Protein 2MHJ (pdb70)

Sequence (95 aa):
MAHHHHHHVDDDDKMGGPTVLVKRFQLSGNRQFDDRRLLALLHDLPGQELNLSQLHAAAARIGDFYQEKGYVLARAFLPAQEIQDGTVRIEVLEGMAHHHHHHVDDDDKMGGPTVLVKRFQLSGNRQFDDRRLLALLHDLPGQELNLSQLHAAAARIGDFYQEKGYVLARAFLPAQEIQDGTVRIEVLEGMAHHHHHHVDDDDKMGGPTVLVKRFQLSGNRQFDDRRLLALLHDLPGQELNLSQLHAAAARIGDFYQEKGYVLARAFLPAQEIQDGTVRIEVLEGMAHHHHHHVDDDDKMGGPTVLVKRFQLSGNRQFDDRRLLALLHDLPGQELNLSQLHAAAARIGDFYQEKGYVLARAFLPAQEIQDGTVRIEVLEGMAHHHHHHVDDDDKMGGPTVLVKRFQLSGNRQFDDRRLLALLHDLPGQELNLSQLHAAAARIGDFYQEKGYVLARAFLPAQEIQDGTVRIEVLEGMAHHHHHHVDDDDKMGGPTVLVKRFQLSGNRQFDDRRLLALLHDLPGQELNLSQLHAAAARIGDFYQEKGYVLARAFLPAQEIQDGTVRIEVLEGMAHHHHHHVDDDDKMGGPTVLVKRFQLSGNRQFDDRRLLALLHDLPGQELNLSQLHAAAARIGDFYQEKGYVLARAFLPAQEIQDGTVRIEVLEGMAHHHHHHVDDDDKMGGPTVLVKRFQLSGNRQFDDRRLLALLHDLPGQELNLSQLHAAAARIGDFYQEKGYVLARAFLPAQEIQDGTVRIEVLEGMAHHHHHHVDDDDKMGGPTVLVKRFQLSGNRQFDDRRLLALLHDLPGQELNLSQLHAAAARIGDFYQEKGYVLARAFLPAQEIQDGTVRIEVLEGMAHHHHHHVDDDDKMGGPTVLVKRFQLSGNRQFDDRRLLALLHDLPGQELNLSQLHAAAARIGDFYQEKGYVLARAFLPAQEIQDGTVRIEVLEG

Solvent-accessible surface area: 6025 Å² total; per-residue (Å²): 213,92,74,127,88,122,171,175,32,51,16,65,95,111,131,67,5,86,20,20,59,0,140,104,2,61,9,34,46,18,206,94,33,65,38,161,116,0,56,64,37,0,144,69,16,49,47,79,2,8,4,54,64,38,0,91,57,0,2,40,84,0,0,70,30,1,62,134,108,55,71,105,157,2,115,2,94,3,57,31,143,168,32,65,128,4,39,0,92,0,58,7,100,31,109

InterPro domains:
  IPR005565 Haemolysin activator HlyB, C-terminal [PF03865] (196-503)
  IPR013686 Polypeptide-transport-associated, ShlB-type [PF08479] (61-134)
  IPR051544 Two-partner secretion system outer membrane transporter [PTHR34597] (2-545)

CATH classification: 3.10.20.310

Structure (mmCIF, N/CA/C/O backbone):
data_2MHJ
#
_entry.id   2MHJ
#
loop_
_atom_site.group_PDB
_atom_site.id
_atom_site.type_symbol
_atom_site.label_atom_id
_atom_site.label_alt_id
_atom_site.label_comp_id
_atom_site.label_asym_id
_atom_site.label_entity_id
_atom_site.label_seq_id
_atom_site.pdbx_PDB_ins_code
_atom_site.Cartn_x
_atom_site.Cartn_y
_atom_site.Cartn_z
_atom_site.occupancy
_atom_site.B_iso_or_equiv
_atom_site.auth_seq_id
_atom_site.auth_comp_id
_atom_site.auth_asym_id
_atom_site.auth_atom_id
_atom_site.pdbx_PDB_model_num
ATOM 1 N N . MET A 1 1 ? -22.795 -10.690 -0.874 1.00 14.16 1 MET A N 1
ATOM 2 C CA . MET A 1 1 ? -21.399 -10.636 -0.392 1.00 13.69 1 MET A CA 1
ATOM 3 C C . MET A 1 1 ? -20.911 -9.193 -0.395 1.00 12.86 1 MET A C 1
ATOM 4 O O . MET A 1 1 ? -21.094 -8.472 -1.377 1.00 12.47 1 MET A O 1
ATOM 20 N N . ALA A 1 2 ? -20.297 -8.782 0.708 1.00 12.76 2 ALA A N 1
ATOM 21 C CA . ALA A 1 2 ? -19.840 -7.409 0.873 1.00 12.15 2 ALA A CA 1
ATOM 22 C C . ALA A 1 2 ? -18.818 -7.026 -0.191 1.00 11.61 2 ALA A C 1
ATOM 23 O O . ALA A 1 2 ? -17.712 -7.569 -0.234 1.00 11.57 2 ALA A O 1
ATOM 30 N N . HIS A 1 3 ? -19.209 -6.108 -1.060 1.00 11.38 3 HIS A N 1
ATOM 31 C CA . HIS A 1 3 ? -18.311 -5.569 -2.066 1.00 11.04 3 HIS A CA 1
ATOM 32 C C . HIS A 1 3 ? -18.177 -4.064 -1.883 1.00 10.11 3 HIS A C 1
ATOM 33 O O . HIS A 1 3 ? -17.236 -3.588 -1.248 1.00 9.90 3 HIS A O 1
ATOM 48 N N . HIS A 1 4 ? -19.143 -3.322 -2.406 1.00 9.78 4 HIS A N 1
ATOM 49 C CA . HIS A 1 4 ? -19.129 -1.872 -2.293 1.00 9.07 4 HIS A CA 1
ATOM 50 C C . HIS A 1 4 ? -19.723 -1.453 -0.959 1.00 8.28 4 HIS A C 1
ATOM 51 O O . HIS A 1 4 ? -20.814 -1.886 -0.586 1.00 8.33 4 HIS A O 1
ATOM 66 N N . HIS A 1 5 ? -18.992 -0.634 -0.227 1.00 7.83 5 HIS A N 1
ATOM 67 C CA . HIS A 1 5 ? -19.468 -0.147 1.057 1.00 7.30 5 HIS A CA 1
ATOM 68 C C . HIS A 1 5 ? -20.237 1.150 0.859 1.00 6.63 5 HIS A C 1
ATOM 69 O O . HIS A 1 5 ? -21.308 1.333 1.434 1.00 6.57 5 HIS A O 1
ATOM 84 N N . HIS A 1 6 ? -19.676 2.037 0.036 1.00 6.49 6 HIS A N 1
ATOM 85 C CA . HIS A 1 6 ? -20.374 3.233 -0.450 1.00 6.20 6 HIS A CA 1
ATOM 86 C C . HIS A 1 6 ? -21.056 4.008 0.685 1.00 5.27 6 HIS A C 1
ATOM 87 O O . HIS A 1 6 ? -22.280 4.143 0.718 1.00 5.29 6 HIS A O 1
ATOM 102 N N . HIS A 1 7 ? -20.258 4.487 1.624 1.00 4.82 7 HIS A N 1
ATOM 103 C CA . HIS A 1 7 ? -20.756 5.345 2.693 1.00 4.30 7 HIS A CA 1
ATOM 104 C C . HIS A 1 7 ? -20.006 6.670 2.683 1.00 3.49 7 HIS A C 1
ATOM 105 O O . HIS A 1 7 ? -20.302 7.579 3.462 1.00 3.52 7 HIS A O 1
ATOM 120 N N . HIS A 1 8 ? -19.038 6.753 1.780 1.00 3.34 8 HIS A N 1
ATOM 121 C CA . HIS A 1 8 ? -18.231 7.950 1.565 1.00 3.14 8 HIS A CA 1
ATOM 122 C C . HIS A 1 8 ? -17.257 7.668 0.435 1.00 2.24 8 HIS A C 1
ATOM 123 O O . HIS A 1 8 ? -16.981 8.518 -0.408 1.00 2.40 8 HIS A O 1
ATOM 138 N N . VAL A 1 9 ? -16.735 6.451 0.450 1.00 1.79 9 VAL A N 1
ATOM 139 C CA . VAL A 1 9 ? -15.869 5.955 -0.603 1.00 1.12 9 VAL A CA 1
ATOM 140 C C . VAL A 1 9 ? -16.379 4.604 -1.077 1.00 1.30 9 VAL A C 1
ATOM 141 O O . VAL A 1 9 ? -17.255 4.018 -0.442 1.00 1.97 9 VAL A O 1
ATOM 154 N N . ASP A 1 10 ? -15.858 4.120 -2.189 1.00 1.59 10 ASP A N 1
ATOM 155 C CA . ASP A 1 10 ? -16.252 2.815 -2.704 1.00 1.95 10 ASP A CA 1
ATOM 156 C C . ASP A 1 10 ? -15.247 2.324 -3.731 1.00 1.67 10 ASP A C 1
ATOM 157 O O . ASP A 1 10 ? -14.177 2.915 -3.881 1.00 2.11 10 ASP A O 1
ATOM 166 N N . ASP A 1 11 ? -15.590 1.253 -4.431 1.00 1.77 11 ASP A N 1
ATOM 167 C CA . ASP A 1 11 ? -14.668 0.607 -5.359 1.00 2.16 11 ASP A CA 1
ATOM 168 C C . ASP A 1 11 ? -14.210 1.547 -6.469 1.00 2.17 11 ASP A C 1
ATOM 169 O O . ASP A 1 11 ? -15.010 2.257 -7.081 1.00 2.77 11 ASP A O 1
ATOM 178 N N . ASP A 1 12 ? -12.905 1.549 -6.708 1.00 2.18 12 ASP A N 1
ATOM 179 C CA . ASP A 1 12 ? -12.300 2.409 -7.716 1.00 2.70 12 ASP A CA 1
ATOM 180 C C . ASP A 1 12 ? -11.317 1.597 -8.557 1.00 2.76 12 ASP A C 1
ATOM 181 O O . ASP A 1 12 ? -10.951 0.486 -8.171 1.00 3.06 12 ASP A O 1
ATOM 190 N N . ASP A 1 13 ? -10.911 2.154 -9.702 1.00 3.06 13 ASP A N 1
ATOM 191 C CA . ASP A 1 13 ? -10.049 1.466 -10.674 1.00 3.48 13 ASP A CA 1
ATOM 192 C C . ASP A 1 13 ? -10.804 0.318 -11.332 1.00 2.94 13 ASP A C 1
ATOM 193 O O . ASP A 1 13 ? -11.246 0.431 -12.475 1.00 3.31 13 ASP A O 1
ATOM 202 N N . LYS A 1 14 ? -10.967 -0.775 -10.606 1.00 2.50 14 LYS A N 1
ATOM 203 C CA . LYS A 1 14 ? -11.774 -1.884 -11.076 1.00 2.02 14 LYS A CA 1
ATOM 204 C C . LYS A 1 14 ? -13.064 -1.915 -10.278 1.00 1.81 14 LYS A C 1
ATOM 205 O O . LYS A 1 14 ? -13.126 -2.484 -9.186 1.00 2.32 14 LYS A O 1
ATOM 224 N N . MET A 1 15 ? -14.086 -1.280 -10.818 1.00 1.76 15 MET A N 1
ATOM 225 C CA . MET A 1 15 ? -15.360 -1.184 -10.135 1.00 2.24 15 MET A CA 1
ATOM 226 C C . MET A 1 15 ? -16.137 -2.483 -10.268 1.00 2.58 15 MET A C 1
ATOM 227 O O . MET A 1 15 ? -16.078 -3.149 -11.302 1.00 3.21 15 MET A O 1
ATOM 241 N N . GLY A 1 16 ? -16.844 -2.850 -9.210 1.00 2.70 16 GLY A N 1
ATOM 242 C CA . GLY A 1 16 ? -17.588 -4.094 -9.205 1.00 3.22 16 GLY A CA 1
ATOM 243 C C . GLY A 1 16 ? -16.713 -5.286 -8.867 1.00 2.83 16 GLY A C 1
ATOM 244 O O . GLY A 1 16 ? -17.113 -6.436 -9.054 1.00 3.41 16 GLY A O 1
ATOM 248 N N . GLY A 1 17 ? -15.512 -5.012 -8.379 1.00 2.09 17 GLY A N 1
ATOM 249 C CA . GLY A 1 17 ? -14.607 -6.074 -7.998 1.00 1.71 17 GLY A CA 1
ATOM 250 C C . GLY A 1 17 ? -14.270 -6.024 -6.527 1.00 1.27 17 GLY A C 1
ATOM 251 O O . GLY A 1 17 ? -14.849 -5.234 -5.789 1.00 1.42 17 GLY A O 1
ATOM 255 N N . PRO A 1 18 ? -13.335 -6.860 -6.071 1.00 0.94 18 PRO A N 1
ATOM 256 C CA . PRO A 1 18 ? -12.921 -6.886 -4.672 1.00 0.76 18 PRO A CA 1
ATOM 257 C C . PRO A 1 18 ? -12.100 -5.654 -4.313 1.00 0.63 18 PRO A C 1
ATOM 258 O O . PRO A 1 18 ? -11.165 -5.289 -5.033 1.00 0.79 18 PRO A O 1
ATOM 269 N N . THR A 1 19 ? -12.452 -5.019 -3.208 1.00 0.67 19 THR A N 1
ATOM 270 C CA . THR A 1 19 ? -11.760 -3.825 -2.759 1.00 0.57 19 THR A CA 1
ATOM 271 C C . THR A 1 19 ? -11.489 -3.885 -1.266 1.00 0.54 19 THR A C 1
ATOM 272 O O . THR A 1 19 ? -12.188 -4.578 -0.524 1.00 0.62 19 THR A O 1
ATOM 283 N N . VAL A 1 20 ? -10.459 -3.180 -0.835 1.00 0.45 20 VAL A N 1
ATOM 284 C CA . VAL A 1 20 ? -10.112 -3.120 0.570 1.00 0.43 20 VAL A CA 1
ATOM 285 C C . VAL A 1 20 ? -10.087 -1.676 1.038 1.00 0.36 20 VAL A C 1
ATOM 286 O O . VAL A 1 20 ? -9.390 -0.842 0.458 1.00 0.32 20 VAL A O 1
ATOM 299 N N . LEU A 1 21 ? -10.867 -1.369 2.063 1.00 0.37 21 LEU A N 1
ATOM 300 C CA . LEU A 1 21 ? -10.818 -0.050 2.662 1.00 0.33 21 LEU A CA 1
ATOM 301 C C . LEU A 1 21 ? -9.518 0.101 3.425 1.00 0.32 21 LEU A C 1
ATOM 302 O O . LEU A 1 21 ? -9.362 -0.423 4.528 1.00 0.52 21 LEU A O 1
ATOM 318 N N . VAL A 1 22 ? -8.586 0.805 2.824 1.00 0.23 22 VAL A N 1
ATOM 319 C CA . VAL A 1 22 ? -7.275 0.970 3.405 1.00 0.21 22 VAL A CA 1
ATOM 320 C C . VAL A 1 22 ? -7.314 1.975 4.543 1.00 0.24 22 VAL A C 1
ATOM 321 O O . VAL A 1 22 ? -7.607 3.151 4.338 1.00 0.31 22 VAL A O 1
ATOM 334 N N . LYS A 1 23 ? -7.034 1.500 5.741 1.00 0.27 23 LYS A N 1
ATOM 335 C CA . LYS A 1 23 ? -6.963 2.359 6.905 1.00 0.34 23 LYS A CA 1
ATOM 336 C C . LYS A 1 23 ? -5.513 2.700 7.207 1.00 0.26 23 LYS A C 1
ATOM 337 O O . LYS A 1 23 ? -5.207 3.796 7.679 1.00 0.29 23 LYS A O 1
ATOM 356 N N . ARG A 1 24 ? -4.618 1.760 6.915 1.00 0.22 24 ARG A N 1
ATOM 357 C CA . ARG A 1 24 ? -3.192 1.973 7.124 1.00 0.24 24 ARG A CA 1
ATOM 358 C C . ARG A 1 24 ? -2.367 1.023 6.264 1.00 0.20 24 ARG A C 1
ATOM 359 O O . ARG A 1 24 ? -2.873 0.014 5.766 1.00 0.20 24 ARG A O 1
ATOM 380 N N . PHE A 1 25 ? -1.093 1.354 6.108 1.00 0.21 25 PHE A N 1
ATOM 381 C CA . PHE A 1 25 ? -0.153 0.509 5.387 1.00 0.20 25 PHE A CA 1
ATOM 382 C C . PHE A 1 25 ? 0.861 -0.080 6.359 1.00 0.21 25 PHE A C 1
ATOM 383 O O . PHE A 1 25 ? 1.310 0.597 7.286 1.00 0.35 25 PHE A O 1
ATOM 400 N N . GLN A 1 26 ? 1.186 -1.343 6.167 1.00 0.13 26 GLN A N 1
ATOM 401 C CA . GLN A 1 26 ? 2.200 -2.007 6.968 1.00 0.14 26 GLN A CA 1
ATOM 402 C C . GLN A 1 26 ? 3.313 -2.509 6.065 1.00 0.11 26 GLN A C 1
ATOM 403 O O . GLN A 1 26 ? 3.060 -3.174 5.060 1.00 0.15 26 GLN A O 1
ATOM 417 N N . LEU A 1 27 ? 4.539 -2.174 6.416 1.00 0.10 27 LEU A N 1
ATOM 418 C CA . LEU A 1 27 ? 5.684 -2.573 5.626 1.00 0.11 27 LEU A CA 1
ATOM 419 C C . LEU A 1 27 ? 6.392 -3.743 6.290 1.00 0.14 27 LEU A C 1
ATOM 420 O O . LEU A 1 27 ? 6.687 -3.717 7.487 1.00 0.25 27 LEU A O 1
ATOM 436 N N . SER A 1 28 ? 6.638 -4.777 5.508 1.00 0.14 28 SER A N 1
ATOM 437 C CA . SER A 1 28 ? 7.253 -5.988 6.007 1.00 0.16 28 SER A CA 1
ATOM 438 C C . SER A 1 28 ? 8.554 -6.268 5.256 1.00 0.16 28 SER A C 1
ATOM 439 O O . SER A 1 28 ? 8.567 -6.384 4.029 1.00 0.27 28 SER A O 1
ATOM 447 N N . GLY A 1 29 ? 9.651 -6.348 5.995 1.00 0.14 29 GLY A N 1
ATOM 448 C CA . GLY A 1 29 ? 10.942 -6.594 5.384 1.00 0.20 29 GLY A CA 1
ATOM 449 C C . GLY A 1 29 ? 11.767 -5.330 5.255 1.00 0.18 29 GLY A C 1
ATOM 450 O O . GLY A 1 29 ? 12.940 -5.380 4.887 1.00 0.21 29 GLY A O 1
ATOM 454 N N . ASN A 1 30 ? 11.149 -4.197 5.563 1.00 0.16 30 ASN A N 1
ATOM 455 C CA . ASN A 1 30 ? 11.819 -2.906 5.493 1.00 0.16 30 ASN A CA 1
ATOM 456 C C . ASN A 1 30 ? 12.733 -2.701 6.695 1.00 0.17 30 ASN A C 1
ATOM 457 O O . ASN A 1 30 ? 12.299 -2.779 7.847 1.00 0.27 30 ASN A O 1
ATOM 468 N N . ARG A 1 31 ? 14.003 -2.453 6.423 1.00 0.15 31 ARG A N 1
ATOM 469 C CA . ARG A 1 31 ? 14.989 -2.230 7.470 1.00 0.19 31 ARG A CA 1
ATOM 470 C C . ARG A 1 31 ? 15.686 -0.890 7.261 1.00 0.20 31 ARG A C 1
ATOM 471 O O . ARG A 1 31 ? 16.168 -0.271 8.211 1.00 0.29 31 ARG A O 1
ATOM 492 N N . GLN A 1 32 ? 15.734 -0.451 6.010 1.00 0.18 32 GLN A N 1
ATOM 493 C CA . GLN A 1 32 ? 16.377 0.806 5.656 1.00 0.24 32 GLN A CA 1
ATOM 494 C C . GLN A 1 32 ? 15.448 1.983 5.921 1.00 0.23 32 GLN A C 1
ATOM 495 O O . GLN A 1 32 ? 15.889 3.057 6.331 1.00 0.31 32 GLN A O 1
ATOM 509 N N . PHE A 1 33 ? 14.162 1.775 5.687 1.00 0.17 33 PHE A N 1
ATOM 510 C CA . PHE A 1 33 ? 13.169 2.815 5.905 1.00 0.15 33 PHE A CA 1
ATOM 511 C C . PHE A 1 33 ? 12.005 2.272 6.719 1.00 0.15 33 PHE A C 1
ATOM 512 O O . PHE A 1 33 ? 11.521 1.172 6.467 1.00 0.20 33 PHE A O 1
ATOM 529 N N . ASP A 1 34 ? 11.574 3.049 7.703 1.00 0.22 34 ASP A N 1
ATOM 530 C CA . ASP A 1 34 ? 10.468 2.660 8.574 1.00 0.27 34 ASP A CA 1
ATOM 531 C C . ASP A 1 34 ? 9.126 2.842 7.874 1.00 0.22 34 ASP A C 1
ATOM 532 O O . ASP A 1 34 ? 9.064 3.437 6.796 1.00 0.19 34 ASP A O 1
ATOM 541 N N . ASP A 1 35 ? 8.059 2.318 8.485 1.00 0.24 35 ASP A N 1
ATOM 542 C CA . ASP A 1 35 ? 6.714 2.412 7.909 1.00 0.22 35 ASP A CA 1
ATOM 543 C C . ASP A 1 35 ? 6.381 3.854 7.577 1.00 0.20 35 ASP A C 1
ATOM 544 O O . ASP A 1 35 ? 6.017 4.166 6.452 1.00 0.22 35 ASP A O 1
ATOM 553 N N . ARG A 1 36 ? 6.544 4.721 8.570 1.00 0.22 36 ARG A N 1
ATOM 554 C CA . ARG A 1 36 ? 6.284 6.151 8.431 1.00 0.28 36 ARG A CA 1
ATOM 555 C C . ARG A 1 36 ? 6.877 6.718 7.139 1.00 0.25 36 ARG A C 1
ATOM 556 O O . ARG A 1 36 ? 6.190 7.407 6.381 1.00 0.34 36 ARG A O 1
ATOM 577 N N . ARG A 1 37 ? 8.149 6.417 6.896 1.00 0.21 37 ARG A N 1
ATOM 578 C CA . ARG A 1 37 ? 8.847 6.905 5.709 1.00 0.22 37 ARG A CA 1
ATOM 579 C C . ARG A 1 37 ? 8.163 6.431 4.426 1.00 0.21 37 ARG A C 1
ATOM 580 O O . ARG A 1 37 ? 8.006 7.196 3.476 1.00 0.30 37 ARG A O 1
ATOM 601 N N . LEU A 1 38 ? 7.746 5.172 4.413 1.00 0.15 38 LEU A N 1
ATOM 602 C CA . LEU A 1 38 ? 7.160 4.573 3.217 1.00 0.15 38 LEU A CA 1
ATOM 603 C C . LEU A 1 38 ? 5.676 4.924 3.085 1.00 0.17 38 LEU A C 1
ATOM 604 O O . LEU A 1 38 ? 5.132 4.944 1.985 1.00 0.19 38 LEU A O 1
ATOM 620 N N . LEU A 1 39 ? 5.038 5.218 4.210 1.00 0.21 39 LEU A N 1
ATOM 621 C CA . LEU A 1 39 ? 3.615 5.569 4.241 1.00 0.26 39 LEU A CA 1
ATOM 622 C C . LEU A 1 39 ? 3.332 6.848 3.470 1.00 0.24 39 LEU A C 1
ATOM 623 O O . LEU A 1 39 ? 2.281 6.983 2.848 1.00 0.24 39 LEU A O 1
ATOM 639 N N . ALA A 1 40 ? 4.270 7.781 3.510 1.00 0.25 40 ALA A N 1
ATOM 640 C CA . ALA A 1 40 ? 4.129 9.039 2.781 1.00 0.26 40 ALA A CA 1
ATOM 641 C C . ALA A 1 40 ? 4.060 8.800 1.276 1.00 0.22 40 ALA A C 1
ATOM 642 O O . ALA A 1 40 ? 3.539 9.627 0.533 1.00 0.25 40 ALA A O 1
ATOM 649 N N . LEU A 1 41 ? 4.569 7.660 0.831 1.00 0.19 41 LEU A N 1
ATOM 650 C CA . LEU A 1 41 ? 4.466 7.273 -0.568 1.00 0.18 41 LEU A CA 1
ATOM 651 C C . LEU A 1 41 ? 3.027 6.931 -0.913 1.00 0.17 41 LEU A C 1
ATOM 652 O O . LEU A 1 41 ? 2.608 7.039 -2.062 1.00 0.18 41 LEU A O 1
ATOM 668 N N . LEU A 1 42 ? 2.271 6.529 0.099 1.00 0.15 42 LEU A N 1
ATOM 669 C CA . LEU A 1 42 ? 0.876 6.152 -0.078 1.00 0.15 42 LEU A CA 1
ATOM 670 C C . LEU A 1 42 ? -0.036 7.216 0.521 1.00 0.17 42 LEU A C 1
ATOM 671 O O . LEU A 1 42 ? -1.221 6.981 0.728 1.00 0.18 42 LEU A O 1
ATOM 687 N N . HIS A 1 43 ? 0.548 8.376 0.806 1.00 0.19 43 HIS A N 1
ATOM 688 C CA . HIS A 1 43 ? -0.139 9.482 1.490 1.00 0.25 43 HIS A CA 1
ATOM 689 C C . HIS A 1 43 ? -1.527 9.800 0.902 1.00 0.25 43 HIS A C 1
ATOM 690 O O . HIS A 1 43 ? -2.404 10.301 1.608 1.00 0.29 43 HIS A O 1
ATOM 705 N N . ASP A 1 44 ? -1.721 9.505 -0.377 1.00 0.24 44 ASP A N 1
ATOM 706 C CA . ASP A 1 44 ? -2.944 9.881 -1.087 1.00 0.28 44 ASP A CA 1
ATOM 707 C C . ASP A 1 44 ? -3.884 8.697 -1.298 1.00 0.29 44 ASP A C 1
ATOM 708 O O . ASP A 1 44 ? -4.855 8.800 -2.046 1.00 0.43 44 ASP A O 1
ATOM 717 N N . LEU A 1 45 ? -3.614 7.580 -0.643 1.00 0.21 45 LEU A N 1
ATOM 718 C CA . LEU A 1 45 ? -4.379 6.363 -0.901 1.00 0.23 45 LEU A CA 1
ATOM 719 C C . LEU A 1 45 ? -5.437 6.051 0.169 1.00 0.22 45 LEU A C 1
ATOM 720 O O . LEU A 1 45 ? -6.618 5.940 -0.163 1.00 0.29 45 LEU A O 1
ATOM 736 N N . PRO A 1 46 ? -5.065 5.917 1.462 1.00 0.19 46 PRO A N 1
ATOM 737 C CA . PRO A 1 46 ? -5.965 5.336 2.456 1.00 0.24 46 PRO A CA 1
ATOM 738 C C . PRO A 1 46 ? -7.122 6.258 2.829 1.00 0.26 46 PRO A C 1
ATOM 739 O O . PRO A 1 46 ? -7.097 7.460 2.556 1.00 0.33 46 PRO A O 1
ATOM 750 N N . GLY A 1 47 ? -8.132 5.677 3.458 1.00 0.24 47 GLY A N 1
ATOM 751 C CA . GLY A 1 47 ? -9.377 6.376 3.685 1.00 0.24 47 GLY A CA 1
ATOM 752 C C . GLY A 1 47 ? -10.343 6.111 2.551 1.00 0.24 47 GLY A C 1
ATOM 753 O O . GLY A 1 47 ? -11.471 6.598 2.543 1.00 0.31 47 GLY A O 1
ATOM 757 N N . GLN A 1 48 ? -9.880 5.321 1.591 1.00 0.27 48 GLN A N 1
ATOM 758 C CA . GLN A 1 48 ? -10.662 4.972 0.417 1.00 0.29 48 GLN A CA 1
ATOM 759 C C . GLN A 1 48 ? -10.649 3.465 0.220 1.00 0.27 48 GLN A C 1
ATOM 760 O O . GLN A 1 48 ? -9.906 2.749 0.897 1.00 0.24 48 GLN A O 1
ATOM 774 N N . GLU A 1 49 ? -11.463 2.985 -0.705 1.00 0.32 49 GLU A N 1
ATOM 775 C CA . GLU A 1 49 ? -11.509 1.566 -1.001 1.00 0.33 49 GLU A CA 1
ATOM 776 C C . GLU A 1 49 ? -10.681 1.262 -2.236 1.00 0.33 49 GLU A C 1
ATOM 777 O O . GLU A 1 49 ? -11.162 1.338 -3.368 1.00 0.45 49 GLU A O 1
ATOM 789 N N . LEU A 1 50 ? -9.428 0.933 -1.996 1.00 0.27 50 LEU A N 1
ATOM 790 C CA . LEU A 1 50 ? -8.489 0.613 -3.053 1.00 0.28 50 LEU A CA 1
ATOM 791 C C . LEU A 1 50 ? -8.658 -0.845 -3.458 1.00 0.31 50 LEU A C 1
ATOM 792 O O . LEU A 1 50 ? -8.804 -1.722 -2.603 1.00 0.36 50 LEU A O 1
ATOM 808 N N . ASN A 1 51 ? -8.667 -1.103 -4.757 1.00 0.33 51 ASN A N 1
ATOM 809 C CA . ASN A 1 51 ? -8.783 -2.471 -5.247 1.00 0.37 51 ASN A CA 1
ATOM 810 C C . ASN A 1 51 ? -7.411 -3.127 -5.257 1.00 0.36 51 ASN A C 1
ATOM 811 O O . ASN A 1 51 ? -6.403 -2.448 -5.055 1.00 0.35 51 ASN A O 1
ATOM 822 N N . LEU A 1 52 ? -7.362 -4.430 -5.495 1.00 0.42 52 LEU A N 1
ATOM 823 C CA . LEU A 1 52 ? -6.096 -5.163 -5.448 1.00 0.47 52 LEU A CA 1
ATOM 824 C C . LEU A 1 52 ? -5.065 -4.538 -6.384 1.00 0.43 52 LEU A C 1
ATOM 825 O O . LEU A 1 52 ? -3.900 -4.381 -6.019 1.00 0.38 52 LEU A O 1
ATOM 841 N N . SER A 1 53 ? -5.506 -4.158 -7.575 1.00 0.47 53 SER A N 1
ATOM 842 C CA . SER A 1 53 ? -4.622 -3.569 -8.571 1.00 0.48 53 SER A CA 1
ATOM 843 C C . SER A 1 53 ? -3.969 -2.285 -8.043 1.00 0.39 53 SER A C 1
ATOM 844 O O . SER A 1 53 ? -2.757 -2.097 -8.173 1.00 0.40 53 SER A O 1
ATOM 852 N N . GLN A 1 54 ? -4.771 -1.421 -7.425 1.00 0.36 54 GLN A N 1
ATOM 853 C CA . GLN A 1 54 ? -4.262 -0.192 -6.819 1.00 0.33 54 GLN A CA 1
ATOM 854 C C . GLN A 1 54 ? -3.366 -0.508 -5.627 1.00 0.22 54 GLN A C 1
ATOM 855 O O . GLN A 1 54 ? -2.386 0.190 -5.371 1.00 0.23 54 GLN A O 1
ATOM 869 N N . LEU A 1 55 ? -3.701 -1.575 -4.914 1.00 0.22 55 LEU A N 1
ATOM 870 C CA . LEU A 1 55 ? -2.903 -2.024 -3.780 1.00 0.21 55 LEU A CA 1
ATOM 871 C C . LEU A 1 55 ? -1.506 -2.445 -4.231 1.00 0.19 55 LEU A C 1
ATOM 872 O O . LEU A 1 55 ? -0.511 -2.108 -3.591 1.00 0.22 55 LEU A O 1
ATOM 888 N N . HIS A 1 56 ? -1.429 -3.166 -5.345 1.00 0.25 56 HIS A N 1
ATOM 889 C CA . HIS A 1 56 ? -0.138 -3.576 -5.893 1.00 0.30 56 HIS A CA 1
ATOM 890 C C . HIS A 1 56 ? 0.614 -2.367 -6.447 1.00 0.25 56 HIS A C 1
ATOM 891 O O . HIS A 1 56 ? 1.838 -2.283 -6.342 1.00 0.24 56 HIS A O 1
ATOM 906 N N . ALA A 1 57 ? -0.128 -1.428 -7.026 1.00 0.25 57 ALA A N 1
ATOM 907 C CA . ALA A 1 57 ? 0.462 -0.216 -7.589 1.00 0.25 57 ALA A CA 1
ATOM 908 C C . ALA A 1 57 ? 1.107 0.634 -6.498 1.00 0.21 57 ALA A C 1
ATOM 909 O O . ALA A 1 57 ? 2.128 1.287 -6.725 1.00 0.22 57 ALA A O 1
ATOM 916 N N . ALA A 1 58 ? 0.507 0.608 -5.314 1.00 0.18 58 ALA A N 1
ATOM 917 C CA . ALA A 1 58 ? 1.038 1.317 -4.155 1.00 0.19 58 ALA A CA 1
ATOM 918 C C . ALA A 1 58 ? 2.461 0.865 -3.842 1.00 0.16 58 ALA A C 1
ATOM 919 O O . ALA A 1 58 ? 3.325 1.674 -3.502 1.00 0.18 58 ALA A O 1
ATOM 926 N N . ALA A 1 59 ? 2.699 -0.431 -3.986 1.00 0.14 59 ALA A N 1
ATOM 927 C CA . ALA A 1 59 ? 3.997 -1.013 -3.690 1.00 0.13 59 ALA A CA 1
ATOM 928 C C . ALA A 1 59 ? 5.053 -0.555 -4.694 1.00 0.11 59 ALA A C 1
ATOM 929 O O . ALA A 1 59 ? 6.232 -0.424 -4.357 1.00 0.11 59 ALA A O 1
ATOM 936 N N . ALA A 1 60 ? 4.620 -0.294 -5.924 1.00 0.12 60 ALA A N 1
ATOM 937 C CA . ALA A 1 60 ? 5.530 0.134 -6.983 1.00 0.13 60 ALA A CA 1
ATOM 938 C C . ALA A 1 60 ? 6.136 1.494 -6.660 1.00 0.14 60 ALA A C 1
ATOM 939 O O . ALA A 1 60 ? 7.283 1.776 -7.019 1.00 0.17 60 ALA A O 1
ATOM 946 N N . ARG A 1 61 ? 5.362 2.323 -5.967 1.00 0.13 61 ARG A N 1
ATOM 947 C CA . ARG A 1 61 ? 5.833 3.630 -5.519 1.00 0.14 61 ARG A CA 1
ATOM 948 C C . ARG A 1 61 ? 7.056 3.470 -4.629 1.00 0.13 61 ARG A C 1
ATOM 949 O O . ARG A 1 61 ? 8.035 4.208 -4.750 1.00 0.15 61 ARG A O 1
ATOM 970 N N . ILE A 1 62 ? 6.994 2.480 -3.753 1.00 0.13 62 ILE A N 1
ATOM 971 C CA . ILE A 1 62 ? 8.039 2.251 -2.768 1.00 0.12 62 ILE A CA 1
ATOM 972 C C . ILE A 1 62 ? 9.246 1.577 -3.408 1.00 0.12 62 ILE A C 1
ATOM 973 O O . ILE A 1 62 ? 10.393 1.857 -3.053 1.00 0.12 62 ILE A O 1
ATOM 989 N N . GLY A 1 63 ? 8.978 0.695 -4.361 1.00 0.13 63 GLY A N 1
ATOM 990 C CA . GLY A 1 63 ? 10.045 0.015 -5.065 1.00 0.14 63 GLY A CA 1
ATOM 991 C C . GLY A 1 63 ? 10.948 0.981 -5.808 1.00 0.15 63 GLY A C 1
ATOM 992 O O . GLY A 1 63 ? 12.156 0.776 -5.882 1.00 0.22 63 GLY A O 1
ATOM 996 N N . ASP A 1 64 ? 10.358 2.037 -6.351 1.00 0.14 64 ASP A N 1
ATOM 997 C CA . ASP A 1 64 ? 11.121 3.072 -7.046 1.00 0.16 64 ASP A CA 1
ATOM 998 C C . ASP A 1 64 ? 11.744 4.039 -6.044 1.00 0.12 64 ASP A C 1
ATOM 999 O O . ASP A 1 64 ? 12.827 4.576 -6.274 1.00 0.13 64 ASP A O 1
ATOM 1008 N N . PHE A 1 65 ? 11.052 4.240 -4.925 1.00 0.13 65 PHE A N 1
ATOM 1009 C CA . PHE A 1 65 ? 11.540 5.096 -3.846 1.00 0.12 65 PHE A CA 1
ATOM 1010 C C . PHE A 1 65 ? 12.929 4.657 -3.399 1.00 0.10 65 PHE A C 1
ATOM 1011 O O . PHE A 1 65 ? 13.856 5.465 -3.319 1.00 0.11 65 PHE A O 1
ATOM 1028 N N . TYR A 1 66 ? 13.060 3.368 -3.121 1.00 0.10 66 TYR A N 1
ATOM 1029 C CA . TYR A 1 66 ? 14.330 2.789 -2.708 1.00 0.10 66 TYR A CA 1
ATOM 1030 C C . TYR A 1 66 ? 15.404 2.992 -3.772 1.00 0.12 66 TYR A C 1
ATOM 1031 O O . TYR A 1 66 ? 16.554 3.294 -3.451 1.00 0.14 66 TYR A O 1
ATOM 1049 N N . GLN A 1 67 ? 15.015 2.850 -5.034 1.00 0.14 67 GLN A N 1
ATOM 1050 C CA . GLN A 1 67 ? 15.949 2.968 -6.148 1.00 0.18 67 GLN A CA 1
ATOM 1051 C C . GLN A 1 67 ? 16.595 4.348 -6.184 1.00 0.19 67 GLN A C 1
ATOM 1052 O O . GLN A 1 67 ? 17.787 4.477 -6.469 1.00 0.24 67 GLN A O 1
ATOM 1066 N N . GLU A 1 68 ? 15.813 5.374 -5.873 1.00 0.21 68 GLU A N 1
ATOM 1067 C CA . GLU A 1 68 ? 16.308 6.746 -5.888 1.00 0.25 68 GLU A CA 1
ATOM 1068 C C . GLU A 1 68 ? 17.232 7.008 -4.705 1.00 0.24 68 GLU A C 1
ATOM 1069 O O . GLU A 1 68 ? 18.026 7.949 -4.716 1.00 0.31 68 GLU A O 1
ATOM 1081 N N . LYS A 1 69 ? 17.131 6.166 -3.688 1.00 0.20 69 LYS A N 1
ATOM 1082 C CA . LYS A 1 69 ? 17.987 6.285 -2.518 1.00 0.23 69 LYS A CA 1
ATOM 1083 C C . LYS A 1 69 ? 19.276 5.499 -2.731 1.00 0.25 69 LYS A C 1
ATOM 1084 O O . LYS A 1 69 ? 20.181 5.527 -1.897 1.00 0.31 69 LYS A O 1
ATOM 1103 N N . GLY A 1 70 ? 19.347 4.798 -3.856 1.00 0.24 70 GLY A N 1
ATOM 1104 C CA . GLY A 1 70 ? 20.531 4.032 -4.185 1.00 0.29 70 GLY A CA 1
ATOM 1105 C C . GLY A 1 70 ? 20.291 2.539 -4.112 1.00 0.27 70 GLY A C 1
ATOM 1106 O O . GLY A 1 70 ? 21.142 1.747 -4.514 1.00 0.31 70 GLY A O 1
ATOM 1110 N N . TYR A 1 71 ? 19.130 2.152 -3.608 1.00 0.22 71 TYR A N 1
ATOM 1111 C CA . TYR A 1 71 ? 18.790 0.744 -3.476 1.00 0.21 71 TYR A CA 1
ATOM 1112 C C . TYR A 1 71 ? 18.083 0.264 -4.736 1.00 0.21 71 TYR A C 1
ATOM 1113 O O . TYR A 1 71 ? 16.875 0.030 -4.740 1.00 0.19 71 TYR A O 1
ATOM 1131 N N . VAL A 1 72 ? 18.848 0.126 -5.807 1.00 0.27 72 VAL A N 1
ATOM 1132 C CA . VAL A 1 72 ? 18.303 -0.233 -7.108 1.00 0.31 72 VAL A CA 1
ATOM 1133 C C . VAL A 1 72 ? 17.877 -1.699 -7.133 1.00 0.32 72 VAL A C 1
ATOM 1134 O O . VAL A 1 72 ? 17.005 -2.098 -7.907 1.00 0.37 72 VAL A O 1
ATOM 1147 N N . LEU A 1 73 ? 18.490 -2.494 -6.266 1.00 0.31 73 LEU A N 1
ATOM 1148 C CA . LEU A 1 73 ? 18.163 -3.909 -6.156 1.00 0.34 73 LEU A CA 1
ATOM 1149 C C . LEU A 1 73 ? 16.908 -4.112 -5.315 1.00 0.33 73 LEU A C 1
ATOM 1150 O O . LEU A 1 73 ? 16.356 -5.212 -5.259 1.00 0.52 73 LEU A O 1
ATOM 1166 N N . ALA A 1 74 ? 16.458 -3.044 -4.674 1.00 0.20 74 ALA A N 1
ATOM 1167 C CA . ALA A 1 74 ? 15.321 -3.119 -3.775 1.00 0.17 74 ALA A CA 1
ATOM 1168 C C . ALA A 1 74 ? 14.006 -2.966 -4.527 1.00 0.21 74 ALA A C 1
ATOM 1169 O O . ALA A 1 74 ? 13.891 -2.158 -5.450 1.00 0.37 74 ALA A O 1
ATOM 1176 N N . ARG A 1 75 ? 13.021 -3.754 -4.129 1.00 0.15 75 ARG A N 1
ATOM 1177 C CA . ARG A 1 75 ? 11.696 -3.691 -4.722 1.00 0.20 75 ARG A CA 1
ATOM 1178 C C . ARG A 1 75 ? 10.641 -4.020 -3.677 1.00 0.19 75 ARG A C 1
ATOM 1179 O O . ARG A 1 75 ? 10.758 -5.007 -2.954 1.00 0.39 75 ARG A O 1
ATOM 1200 N N . ALA A 1 76 ? 9.618 -3.189 -3.597 1.00 0.16 76 ALA A N 1
ATOM 1201 C CA . ALA A 1 76 ? 8.505 -3.441 -2.703 1.00 0.14 76 ALA A CA 1
ATOM 1202 C C . ALA A 1 76 ? 7.326 -3.986 -3.490 1.00 0.15 76 ALA A C 1
ATOM 1203 O O . ALA A 1 76 ? 6.981 -3.453 -4.544 1.00 0.18 76 ALA A O 1
ATOM 1210 N N . PHE A 1 77 ? 6.721 -5.049 -2.992 1.00 0.15 77 PHE A N 1
ATOM 1211 C CA . PHE A 1 77 ? 5.581 -5.659 -3.657 1.00 0.18 77 PHE A CA 1
ATOM 1212 C C . PHE A 1 77 ? 4.535 -6.077 -2.635 1.00 0.16 77 PHE A C 1
ATOM 1213 O O . PHE A 1 77 ? 4.871 -6.514 -1.536 1.00 0.21 77 PHE A O 1
ATOM 1230 N N . LEU A 1 78 ? 3.271 -5.924 -2.988 1.00 0.17 78 LEU A N 1
ATOM 1231 C CA . LEU A 1 78 ? 2.185 -6.293 -2.099 1.00 0.17 78 LEU A CA 1
ATOM 1232 C C . LEU A 1 78 ? 1.755 -7.727 -2.401 1.00 0.23 78 LEU A C 1
ATOM 1233 O O . LEU A 1 78 ? 1.136 -7.997 -3.427 1.00 0.29 78 LEU A O 1
ATOM 1249 N N . PRO A 1 79 ? 2.099 -8.667 -1.507 1.00 0.26 79 PRO A N 1
ATOM 1250 C CA . PRO A 1 79 ? 1.895 -10.104 -1.737 1.00 0.38 79 PRO A CA 1
ATOM 1251 C C . PRO A 1 79 ? 0.446 -10.540 -1.539 1.00 0.43 79 PRO A C 1
ATOM 1252 O O . PRO A 1 79 ? 0.090 -11.681 -1.837 1.00 1.12 79 PRO A O 1
ATOM 1263 N N . ALA A 1 80 ? -0.367 -9.618 -1.032 1.00 0.71 80 ALA A N 1
ATOM 1264 C CA . ALA A 1 80 ? -1.773 -9.872 -0.727 1.00 0.81 80 ALA A CA 1
ATOM 1265 C C . ALA A 1 80 ? -1.905 -10.882 0.409 1.00 1.08 80 ALA A C 1
ATOM 1266 O O . ALA A 1 80 ? -1.900 -10.497 1.579 1.00 2.00 80 ALA A O 1
ATOM 1273 N N . GLN A 1 81 ? -1.995 -12.167 0.058 1.00 0.91 81 GLN A N 1
ATOM 1274 C CA . GLN A 1 81 ? -2.087 -13.245 1.041 1.00 1.14 81 GLN A CA 1
ATOM 1275 C C . GLN A 1 81 ? -3.225 -12.975 2.031 1.00 1.14 81 GLN A C 1
ATOM 1276 O O . GLN A 1 81 ? -3.023 -12.979 3.249 1.00 1.90 81 GLN A O 1
ATOM 1290 N N . GLU A 1 82 ? -4.421 -12.733 1.489 1.00 1.12 82 GLU A N 1
ATOM 1291 C CA . GLU A 1 82 ? -5.595 -12.396 2.293 1.00 1.51 82 GLU A CA 1
ATOM 1292 C C . GLU A 1 82 ? -5.345 -11.137 3.115 1.00 1.50 82 GLU A C 1
ATOM 1293 O O . GLU A 1 82 ? -5.003 -11.197 4.298 1.00 2.33 82 GLU A O 1
ATOM 1305 N N . ILE A 1 83 ? -5.522 -9.996 2.468 1.00 1.09 83 ILE A N 1
ATOM 1306 C CA . ILE A 1 83 ? -5.255 -8.704 3.081 1.00 0.97 83 ILE A CA 1
ATOM 1307 C C . ILE A 1 83 ? -6.275 -8.394 4.175 1.00 0.87 83 ILE A C 1
ATOM 1308 O O . ILE A 1 83 ? -7.444 -8.772 4.074 1.00 0.94 83 ILE A O 1
ATOM 1324 N N . GLN A 1 84 ? -5.816 -7.723 5.227 1.00 0.89 84 GLN A N 1
ATOM 1325 C CA . GLN A 1 84 ? -6.679 -7.339 6.334 1.00 0.84 84 GLN A CA 1
ATOM 1326 C C . GLN A 1 84 ? -7.691 -6.303 5.862 1.00 0.81 84 GLN A C 1
ATOM 1327 O O . GLN A 1 84 ? -7.433 -5.558 4.917 1.00 0.93 84 GLN A O 1
ATOM 1341 N N . ASP A 1 85 ? -8.832 -6.247 6.533 1.00 0.80 85 ASP A N 1
ATOM 1342 C CA . ASP A 1 85 ? -9.896 -5.313 6.173 1.00 0.85 85 ASP A CA 1
ATOM 1343 C C . ASP A 1 85 ? -9.603 -3.913 6.715 1.00 0.81 85 ASP A C 1
ATOM 1344 O O . ASP A 1 85 ? -10.434 -3.294 7.380 1.00 1.39 85 ASP A O 1
ATOM 1353 N N . GLY A 1 86 ? -8.416 -3.420 6.409 1.00 0.44 86 GLY A N 1
ATOM 1354 C CA . GLY A 1 86 ? -8.006 -2.113 6.867 1.00 0.41 86 GLY A CA 1
ATOM 1355 C C . GLY A 1 86 ? -6.508 -1.936 6.778 1.00 0.36 86 GLY A C 1
ATOM 1356 O O . GLY A 1 86 ? -6.018 -0.905 6.318 1.00 0.58 86 GLY A O 1
ATOM 1360 N N . THR A 1 87 ? -5.773 -2.942 7.219 1.00 0.29 87 THR A N 1
ATOM 1361 C CA . THR A 1 87 ? -4.329 -2.917 7.120 1.00 0.27 87 THR A CA 1
ATOM 1362 C C . THR A 1 87 ? -3.869 -3.655 5.869 1.00 0.22 87 THR A C 1
ATOM 1363 O O . THR A 1 87 ? -4.180 -4.829 5.675 1.00 0.28 87 THR A O 1
ATOM 1374 N N . VAL A 1 88 ? -3.152 -2.953 5.010 1.00 0.20 88 VAL A N 1
ATOM 1375 C CA . VAL A 1 88 ? -2.552 -3.570 3.841 1.00 0.18 88 VAL A CA 1
ATOM 1376 C C . VAL A 1 88 ? -1.058 -3.752 4.079 1.00 0.15 88 VAL A C 1
ATOM 1377 O O . VAL A 1 88 ? -0.403 -2.868 4.628 1.00 0.18 88 VAL A O 1
ATOM 1390 N N . ARG A 1 89 ? -0.520 -4.898 3.699 1.00 0.19 89 ARG A N 1
ATOM 1391 C CA . ARG A 1 89 ? 0.882 -5.177 3.963 1.00 0.20 89 ARG A CA 1
ATOM 1392 C C . ARG A 1 89 ? 1.679 -5.280 2.674 1.00 0.20 89 ARG A C 1
ATOM 1393 O O . ARG A 1 89 ? 1.250 -5.919 1.713 1.00 0.30 89 ARG A O 1
ATOM 1414 N N . ILE A 1 90 ? 2.839 -4.648 2.669 1.00 0.17 90 ILE A N 1
ATOM 1415 C CA . ILE A 1 90 ? 3.727 -4.668 1.521 1.00 0.18 90 ILE A CA 1
ATOM 1416 C C . ILE A 1 90 ? 5.074 -5.273 1.906 1.00 0.19 90 ILE A C 1
ATOM 1417 O O . ILE A 1 90 ? 5.623 -4.963 2.965 1.00 0.21 90 ILE A O 1
ATOM 1433 N N . GLU A 1 91 ? 5.599 -6.132 1.046 1.00 0.19 91 GLU A N 1
ATOM 1434 C CA . GLU A 1 91 ? 6.887 -6.769 1.274 1.00 0.21 91 GLU A CA 1
ATOM 1435 C C . GLU A 1 91 ? 7.988 -5.957 0.615 1.00 0.17 91 GLU A C 1
ATOM 1436 O O . GLU A 1 91 ? 7.971 -5.734 -0.597 1.00 0.18 91 GLU A O 1
ATOM 1448 N N . VAL A 1 92 ? 8.933 -5.502 1.416 1.00 0.16 92 VAL A N 1
ATOM 1449 C CA . VAL A 1 92 ? 10.028 -4.696 0.912 1.00 0.14 92 VAL A CA 1
ATOM 1450 C C . VAL A 1 92 ? 11.294 -5.532 0.775 1.00 0.15 92 VAL A C 1
ATOM 1451 O O . VAL A 1 92 ? 11.970 -5.828 1.763 1.00 0.27 92 VAL A O 1
ATOM 1464 N N . LEU A 1 93 ? 11.598 -5.925 -0.449 1.00 0.12 93 LEU A N 1
ATOM 1465 C CA . LEU A 1 93 ? 12.824 -6.650 -0.733 1.00 0.14 93 LEU A CA 1
ATOM 1466 C C . LEU A 1 93 ? 13.954 -5.661 -0.976 1.00 0.14 93 LEU A C 1
ATOM 1467 O O . LEU A 1 93 ? 14.189 -5.244 -2.106 1.00 0.15 93 LEU A O 1
ATOM 1483 N N . GLU A 1 94 ? 14.630 -5.274 0.093 1.00 0.16 94 GLU A N 1
ATOM 1484 C CA . GLU A 1 94 ? 15.721 -4.315 0.004 1.00 0.16 94 GLU A CA 1
ATOM 1485 C C . GLU A 1 94 ? 16.955 -4.970 -0.602 1.00 0.24 94 GLU A C 1
ATOM 1486 O O . GLU A 1 94 ? 17.718 -4.339 -1.332 1.00 0.49 94 GLU A O 1
ATOM 1498 N N . GLY A 1 95 ? 17.129 -6.244 -0.296 1.00 0.40 95 GLY A N 1
ATOM 1499 C CA . GLY A 1 95 ? 18.270 -6.985 -0.781 1.00 0.49 95 GLY A CA 1
ATOM 1500 C C . GLY A 1 95 ? 18.759 -7.970 0.254 1.00 0.73 95 GLY A C 1
ATOM 1501 O O . GLY A 1 95 ? 17.932 -8.432 1.071 1.00 1.39 95 GLY A O 1
ATOM 1506 N N . MET A 1 1 ? -30.971 -5.874 10.173 1.00 14.16 1 MET A N 2
ATOM 1507 C CA . MET A 1 1 ? -31.123 -4.674 9.323 1.00 13.69 1 MET A CA 2
ATOM 1508 C C . MET A 1 1 ? -29.776 -3.985 9.108 1.00 12.86 1 MET A C 2
ATOM 1509 O O . MET A 1 1 ? -29.317 -3.226 9.962 1.00 12.47 1 MET A O 2
ATOM 1525 N N . ALA A 1 2 ? -29.143 -4.289 7.975 1.00 12.76 2 ALA A N 2
ATOM 1526 C CA . ALA A 1 2 ? -27.926 -3.605 7.528 1.00 12.15 2 ALA A CA 2
ATOM 1527 C C . ALA A 1 2 ? -26.827 -3.573 8.593 1.00 11.61 2 ALA A C 2
ATOM 1528 O O . ALA A 1 2 ? -26.310 -2.508 8.935 1.00 11.57 2 ALA A O 2
ATOM 1535 N N . HIS A 1 3 ? -26.457 -4.735 9.110 1.00 11.38 3 HIS A N 2
ATOM 1536 C CA . HIS A 1 3 ? -25.359 -4.816 10.068 1.00 11.04 3 HIS A CA 2
ATOM 1537 C C . HIS A 1 3 ? -24.050 -5.142 9.361 1.00 10.11 3 HIS A C 2
ATOM 1538 O O . HIS A 1 3 ? -23.360 -6.102 9.710 1.00 9.90 3 HIS A O 2
ATOM 1553 N N . HIS A 1 4 ? -23.728 -4.337 8.356 1.00 9.78 4 HIS A N 2
ATOM 1554 C CA . HIS A 1 4 ? -22.477 -4.465 7.620 1.00 9.07 4 HIS A CA 2
ATOM 1555 C C . HIS A 1 4 ? -22.263 -3.217 6.767 1.00 8.28 4 HIS A C 2
ATOM 1556 O O . HIS A 1 4 ? -23.179 -2.768 6.079 1.00 8.33 4 HIS A O 2
ATOM 1571 N N . HIS A 1 5 ? -21.073 -2.644 6.845 1.00 7.83 5 HIS A N 2
ATOM 1572 C CA . HIS A 1 5 ? -20.745 -1.441 6.089 1.00 7.30 5 HIS A CA 2
ATOM 1573 C C . HIS A 1 5 ? -19.236 -1.355 5.892 1.00 6.63 5 HIS A C 2
ATOM 1574 O O . HIS A 1 5 ? -18.542 -0.630 6.607 1.00 6.57 5 HIS A O 2
ATOM 1589 N N . HIS A 1 6 ? -18.732 -2.119 4.938 1.00 6.49 6 HIS A N 2
ATOM 1590 C CA . HIS A 1 6 ? -17.306 -2.122 4.653 1.00 6.20 6 HIS A CA 2
ATOM 1591 C C . HIS A 1 6 ? -16.973 -1.051 3.629 1.00 5.27 6 HIS A C 2
ATOM 1592 O O . HIS A 1 6 ? -15.934 -0.400 3.718 1.00 5.29 6 HIS A O 2
ATOM 1607 N N . HIS A 1 7 ? -17.865 -0.872 2.664 1.00 4.82 7 HIS A N 2
ATOM 1608 C CA . HIS A 1 7 ? -17.680 0.145 1.641 1.00 4.30 7 HIS A CA 2
ATOM 1609 C C . HIS A 1 7 ? -17.780 1.531 2.251 1.00 3.49 7 HIS A C 2
ATOM 1610 O O . HIS A 1 7 ? -18.652 1.799 3.079 1.00 3.52 7 HIS A O 2
ATOM 1625 N N . HIS A 1 8 ? -16.880 2.399 1.839 1.00 3.34 8 HIS A N 2
ATOM 1626 C CA . HIS A 1 8 ? -16.822 3.752 2.364 1.00 3.14 8 HIS A CA 2
ATOM 1627 C C . HIS A 1 8 ? -16.749 4.751 1.219 1.00 2.24 8 HIS A C 2
ATOM 1628 O O . HIS A 1 8 ? -17.170 5.898 1.351 1.00 2.40 8 HIS A O 2
ATOM 1643 N N . VAL A 1 9 ? -16.216 4.304 0.091 1.00 1.79 9 VAL A N 2
ATOM 1644 C CA . VAL A 1 9 ? -16.056 5.161 -1.071 1.00 1.12 9 VAL A CA 2
ATOM 1645 C C . VAL A 1 9 ? -16.538 4.442 -2.325 1.00 1.30 9 VAL A C 2
ATOM 1646 O O . VAL A 1 9 ? -17.496 4.884 -2.965 1.00 1.97 9 VAL A O 2
ATOM 1659 N N . ASP A 1 10 ? -15.892 3.320 -2.638 1.00 1.59 10 ASP A N 2
ATOM 1660 C CA . ASP A 1 10 ? -16.195 2.536 -3.839 1.00 1.95 10 ASP A CA 2
ATOM 1661 C C . ASP A 1 10 ? -16.267 3.443 -5.068 1.00 1.67 10 ASP A C 2
ATOM 1662 O O . ASP A 1 10 ? -17.253 3.459 -5.808 1.00 2.11 10 ASP A O 2
ATOM 1671 N N . ASP A 1 11 ? -15.214 4.220 -5.259 1.00 1.77 11 ASP A N 2
ATOM 1672 C CA . ASP A 1 11 ? -15.134 5.149 -6.375 1.00 2.16 11 ASP A CA 2
ATOM 1673 C C . ASP A 1 11 ? -13.779 4.999 -7.052 1.00 2.17 11 ASP A C 2
ATOM 1674 O O . ASP A 1 11 ? -13.078 5.971 -7.321 1.00 2.77 11 ASP A O 2
ATOM 1683 N N . ASP A 1 12 ? -13.404 3.757 -7.296 1.00 2.18 12 ASP A N 2
ATOM 1684 C CA . ASP A 1 12 ? -12.111 3.451 -7.886 1.00 2.70 12 ASP A CA 2
ATOM 1685 C C . ASP A 1 12 ? -12.285 2.456 -9.021 1.00 2.76 12 ASP A C 2
ATOM 1686 O O . ASP A 1 12 ? -13.206 1.638 -8.994 1.00 3.06 12 ASP A O 2
ATOM 1695 N N . ASP A 1 13 ? -11.408 2.543 -10.016 1.00 3.06 13 ASP A N 2
ATOM 1696 C CA . ASP A 1 13 ? -11.484 1.687 -11.195 1.00 3.48 13 ASP A CA 2
ATOM 1697 C C . ASP A 1 13 ? -11.334 0.222 -10.812 1.00 2.94 13 ASP A C 2
ATOM 1698 O O . ASP A 1 13 ? -10.227 -0.270 -10.602 1.00 3.31 13 ASP A O 2
ATOM 1707 N N . LYS A 1 14 ? -12.455 -0.469 -10.727 1.00 2.50 14 LYS A N 2
ATOM 1708 C CA . LYS A 1 14 ? -12.471 -1.853 -10.298 1.00 2.02 14 LYS A CA 2
ATOM 1709 C C . LYS A 1 14 ? -12.448 -2.765 -11.521 1.00 1.81 14 LYS A C 2
ATOM 1710 O O . LYS A 1 14 ? -13.458 -3.362 -11.892 1.00 2.32 14 LYS A O 2
ATOM 1729 N N . MET A 1 15 ? -11.294 -2.834 -12.170 1.00 1.76 15 MET A N 2
ATOM 1730 C CA . MET A 1 15 ? -11.121 -3.693 -13.332 1.00 2.24 15 MET A CA 2
ATOM 1731 C C . MET A 1 15 ? -10.123 -4.806 -13.028 1.00 2.58 15 MET A C 2
ATOM 1732 O O . MET A 1 15 ? -10.342 -5.963 -13.387 1.00 3.21 15 MET A O 2
ATOM 1746 N N . GLY A 1 16 ? -9.038 -4.451 -12.351 1.00 2.70 16 GLY A N 2
ATOM 1747 C CA . GLY A 1 16 ? -8.024 -5.429 -12.003 1.00 3.22 16 GLY A CA 2
ATOM 1748 C C . GLY A 1 16 ? -8.413 -6.270 -10.802 1.00 2.83 16 GLY A C 2
ATOM 1749 O O . GLY A 1 16 ? -7.780 -7.287 -10.516 1.00 3.41 16 GLY A O 2
ATOM 1753 N N . GLY A 1 17 ? -9.451 -5.845 -10.098 1.00 2.09 17 GLY A N 2
ATOM 1754 C CA . GLY A 1 17 ? -9.918 -6.583 -8.945 1.00 1.71 17 GLY A CA 2
ATOM 1755 C C . GLY A 1 17 ? -10.759 -5.723 -8.027 1.00 1.27 17 GLY A C 2
ATOM 1756 O O . GLY A 1 17 ? -10.766 -4.499 -8.173 1.00 1.42 17 GLY A O 2
ATOM 1760 N N . PRO A 1 18 ? -11.485 -6.340 -7.079 1.00 0.94 18 PRO A N 2
ATOM 1761 C CA . PRO A 1 18 ? -12.342 -5.625 -6.121 1.00 0.76 18 PRO A CA 2
ATOM 1762 C C . PRO A 1 18 ? -11.570 -4.595 -5.302 1.00 0.63 18 PRO A C 2
ATOM 1763 O O . PRO A 1 18 ? -10.373 -4.749 -5.054 1.00 0.79 18 PRO A O 2
ATOM 1774 N N . THR A 1 19 ? -12.261 -3.543 -4.888 1.00 0.67 19 THR A N 2
ATOM 1775 C CA . THR A 1 19 ? -11.634 -2.475 -4.133 1.00 0.57 19 THR A CA 2
ATOM 1776 C C . THR A 1 19 ? -11.495 -2.844 -2.662 1.00 0.54 19 THR A C 2
ATOM 1777 O O . THR A 1 19 ? -12.396 -3.442 -2.064 1.00 0.62 19 THR A O 2
ATOM 1788 N N . VAL A 1 20 ? -10.357 -2.491 -2.089 1.00 0.45 20 VAL A N 2
ATOM 1789 C CA . VAL A 1 20 ? -10.094 -2.736 -0.686 1.00 0.43 20 VAL A CA 2
ATOM 1790 C C . VAL A 1 20 ? -9.947 -1.419 0.053 1.00 0.36 20 VAL A C 2
ATOM 1791 O O . VAL A 1 20 ? -9.080 -0.605 -0.277 1.00 0.32 20 VAL A O 2
ATOM 1804 N N . LEU A 1 21 ? -10.810 -1.194 1.028 1.00 0.37 21 LEU A N 2
ATOM 1805 C CA . LEU A 1 21 ? -10.702 -0.016 1.864 1.00 0.33 21 LEU A CA 2
ATOM 1806 C C . LEU A 1 21 ? -9.432 -0.078 2.689 1.00 0.32 21 LEU A C 2
ATOM 1807 O O . LEU A 1 21 ? -9.262 -0.970 3.521 1.00 0.52 21 LEU A O 2
ATOM 1823 N N . VAL A 1 22 ? -8.540 0.857 2.442 1.00 0.23 22 VAL A N 2
ATOM 1824 C CA . VAL A 1 22 ? -7.311 0.944 3.198 1.00 0.21 22 VAL A CA 2
ATOM 1825 C C . VAL A 1 22 ? -7.433 2.029 4.247 1.00 0.24 22 VAL A C 2
ATOM 1826 O O . VAL A 1 22 ? -7.960 3.103 3.977 1.00 0.31 22 VAL A O 2
ATOM 1839 N N . LYS A 1 23 ? -6.970 1.738 5.442 1.00 0.27 23 LYS A N 2
ATOM 1840 C CA . LYS A 1 23 ? -6.964 2.709 6.516 1.00 0.34 23 LYS A CA 2
ATOM 1841 C C . LYS A 1 23 ? -5.534 2.971 6.966 1.00 0.26 23 LYS A C 2
ATOM 1842 O O . LYS A 1 23 ? -5.227 4.033 7.508 1.00 0.29 23 LYS A O 2
ATOM 1861 N N . ARG A 1 24 ? -4.659 1.998 6.728 1.00 0.22 24 ARG A N 2
ATOM 1862 C CA . ARG A 1 24 ? -3.240 2.156 7.012 1.00 0.24 24 ARG A CA 2
ATOM 1863 C C . ARG A 1 24 ? -2.423 1.102 6.274 1.00 0.20 24 ARG A C 2
ATOM 1864 O O . ARG A 1 24 ? -2.926 0.022 5.948 1.00 0.20 24 ARG A O 2
ATOM 1885 N N . PHE A 1 25 ? -1.169 1.424 6.010 1.00 0.21 25 PHE A N 2
ATOM 1886 C CA . PHE A 1 25 ? -0.261 0.501 5.348 1.00 0.20 25 PHE A CA 2
ATOM 1887 C C . PHE A 1 25 ? 0.745 -0.058 6.339 1.00 0.21 25 PHE A C 2
ATOM 1888 O O . PHE A 1 25 ? 1.156 0.627 7.278 1.00 0.35 25 PHE A O 2
ATOM 1905 N N . GLN A 1 26 ? 1.120 -1.305 6.139 1.00 0.13 26 GLN A N 2
ATOM 1906 C CA . GLN A 1 26 ? 2.130 -1.943 6.959 1.00 0.14 26 GLN A CA 2
ATOM 1907 C C . GLN A 1 26 ? 3.235 -2.490 6.065 1.00 0.11 26 GLN A C 2
ATOM 1908 O O . GLN A 1 26 ? 2.961 -3.184 5.089 1.00 0.15 26 GLN A O 2
ATOM 1922 N N . LEU A 1 27 ? 4.473 -2.168 6.384 1.00 0.10 27 LEU A N 2
ATOM 1923 C CA . LEU A 1 27 ? 5.604 -2.632 5.597 1.00 0.11 27 LEU A CA 2
ATOM 1924 C C . LEU A 1 27 ? 6.298 -3.774 6.322 1.00 0.14 27 LEU A C 2
ATOM 1925 O O . LEU A 1 27 ? 6.477 -3.732 7.537 1.00 0.25 27 LEU A O 2
ATOM 1941 N N . SER A 1 28 ? 6.659 -4.805 5.582 1.00 0.14 28 SER A N 2
ATOM 1942 C CA . SER A 1 28 ? 7.311 -5.962 6.166 1.00 0.16 28 SER A CA 2
ATOM 1943 C C . SER A 1 28 ? 8.633 -6.230 5.457 1.00 0.16 28 SER A C 2
ATOM 1944 O O . SER A 1 28 ? 8.683 -6.284 4.230 1.00 0.27 28 SER A O 2
ATOM 1952 N N . GLY A 1 29 ? 9.702 -6.372 6.228 1.00 0.14 29 GLY A N 2
ATOM 1953 C CA . GLY A 1 29 ? 10.999 -6.663 5.647 1.00 0.20 29 GLY A CA 2
ATOM 1954 C C . GLY A 1 29 ? 11.840 -5.420 5.452 1.00 0.18 29 GLY A C 2
ATOM 1955 O O . GLY A 1 29 ? 13.031 -5.510 5.163 1.00 0.21 29 GLY A O 2
ATOM 1959 N N . ASN A 1 30 ? 11.218 -4.259 5.611 1.00 0.16 30 ASN A N 2
ATOM 1960 C CA . ASN A 1 30 ? 11.914 -2.988 5.477 1.00 0.16 30 ASN A CA 2
ATOM 1961 C C . ASN A 1 30 ? 12.921 -2.805 6.609 1.00 0.17 30 ASN A C 2
ATOM 1962 O O . ASN A 1 30 ? 12.693 -3.249 7.739 1.00 0.27 30 ASN A O 2
ATOM 1973 N N . ARG A 1 31 ? 14.038 -2.174 6.289 1.00 0.15 31 ARG A N 2
ATOM 1974 C CA . ARG A 1 31 ? 15.088 -1.911 7.262 1.00 0.19 31 ARG A CA 2
ATOM 1975 C C . ARG A 1 31 ? 15.729 -0.553 6.990 1.00 0.20 31 ARG A C 2
ATOM 1976 O O . ARG A 1 31 ? 16.079 0.182 7.915 1.00 0.29 31 ARG A O 2
ATOM 1997 N N . GLN A 1 32 ? 15.878 -0.234 5.712 1.00 0.18 32 GLN A N 2
ATOM 1998 C CA . GLN A 1 32 ? 16.458 1.032 5.289 1.00 0.24 32 GLN A CA 2
ATOM 1999 C C . GLN A 1 32 ? 15.526 2.185 5.628 1.00 0.23 32 GLN A C 2
ATOM 2000 O O . GLN A 1 32 ? 15.957 3.231 6.118 1.00 0.31 32 GLN A O 2
ATOM 2014 N N . PHE A 1 33 ? 14.246 1.987 5.362 1.00 0.17 33 PHE A N 2
ATOM 2015 C CA . PHE A 1 33 ? 13.228 2.956 5.720 1.00 0.15 33 PHE A CA 2
ATOM 2016 C C . PHE A 1 33 ? 12.167 2.270 6.560 1.00 0.15 33 PHE A C 2
ATOM 2017 O O . PHE A 1 33 ? 11.971 1.062 6.446 1.00 0.20 33 PHE A O 2
ATOM 2034 N N . ASP A 1 34 ? 11.512 3.027 7.423 1.00 0.22 34 ASP A N 2
ATOM 2035 C CA . ASP A 1 34 ? 10.498 2.468 8.304 1.00 0.27 34 ASP A CA 2
ATOM 2036 C C . ASP A 1 34 ? 9.114 2.676 7.710 1.00 0.22 34 ASP A C 2
ATOM 2037 O O . ASP A 1 34 ? 8.974 3.373 6.701 1.00 0.19 34 ASP A O 2
ATOM 2046 N N . ASP A 1 35 ? 8.099 2.078 8.333 1.00 0.24 35 ASP A N 2
ATOM 2047 C CA . ASP A 1 35 ? 6.723 2.178 7.842 1.00 0.22 35 ASP A CA 2
ATOM 2048 C C . ASP A 1 35 ? 6.345 3.624 7.592 1.00 0.20 35 ASP A C 2
ATOM 2049 O O . ASP A 1 35 ? 5.898 3.972 6.510 1.00 0.22 35 ASP A O 2
ATOM 2058 N N . ARG A 1 36 ? 6.571 4.465 8.594 1.00 0.22 36 ARG A N 2
ATOM 2059 C CA . ARG A 1 36 ? 6.162 5.865 8.541 1.00 0.28 36 ARG A CA 2
ATOM 2060 C C . ARG A 1 36 ? 6.726 6.578 7.317 1.00 0.25 36 ARG A C 2
ATOM 2061 O O . ARG A 1 36 ? 6.072 7.451 6.745 1.00 0.34 36 ARG A O 2
ATOM 2082 N N . ARG A 1 37 ? 7.926 6.191 6.902 1.00 0.21 37 ARG A N 2
ATOM 2083 C CA . ARG A 1 37 ? 8.568 6.819 5.757 1.00 0.22 37 ARG A CA 2
ATOM 2084 C C . ARG A 1 37 ? 7.966 6.311 4.452 1.00 0.21 37 ARG A C 2
ATOM 2085 O O . ARG A 1 37 ? 7.724 7.089 3.529 1.00 0.30 37 ARG A O 2
ATOM 2106 N N . LEU A 1 38 ? 7.718 5.011 4.380 1.00 0.15 38 LEU A N 2
ATOM 2107 C CA . LEU A 1 38 ? 7.172 4.415 3.165 1.00 0.15 38 LEU A CA 2
ATOM 2108 C C . LEU A 1 38 ? 5.679 4.720 3.034 1.00 0.17 38 LEU A C 2
ATOM 2109 O O . LEU A 1 38 ? 5.143 4.794 1.931 1.00 0.19 38 LEU A O 2
ATOM 2125 N N . LEU A 1 39 ? 5.026 4.921 4.174 1.00 0.21 39 LEU A N 2
ATOM 2126 C CA . LEU A 1 39 ? 3.612 5.301 4.224 1.00 0.26 39 LEU A CA 2
ATOM 2127 C C . LEU A 1 39 ? 3.379 6.631 3.526 1.00 0.24 39 LEU A C 2
ATOM 2128 O O . LEU A 1 39 ? 2.307 6.878 2.977 1.00 0.24 39 LEU A O 2
ATOM 2144 N N . ALA A 1 40 ? 4.390 7.484 3.563 1.00 0.25 40 ALA A N 2
ATOM 2145 C CA . ALA A 1 40 ? 4.329 8.789 2.911 1.00 0.26 40 ALA A CA 2
ATOM 2146 C C . ALA A 1 40 ? 4.141 8.656 1.403 1.00 0.22 40 ALA A C 2
ATOM 2147 O O . ALA A 1 40 ? 3.646 9.574 0.750 1.00 0.25 40 ALA A O 2
ATOM 2154 N N . LEU A 1 41 ? 4.528 7.515 0.853 1.00 0.19 41 LEU A N 2
ATOM 2155 C CA . LEU A 1 41 ? 4.330 7.245 -0.567 1.00 0.18 41 LEU A CA 2
ATOM 2156 C C . LEU A 1 41 ? 2.868 6.926 -0.845 1.00 0.17 41 LEU A C 2
ATOM 2157 O O . LEU A 1 41 ? 2.363 7.145 -1.946 1.00 0.18 41 LEU A O 2
ATOM 2173 N N . LEU A 1 42 ? 2.191 6.415 0.169 1.00 0.15 42 LEU A N 2
ATOM 2174 C CA . LEU A 1 42 ? 0.790 6.042 0.047 1.00 0.15 42 LEU A CA 2
ATOM 2175 C C . LEU A 1 42 ? -0.081 7.064 0.759 1.00 0.17 42 LEU A C 2
ATOM 2176 O O . LEU A 1 42 ? -1.251 6.819 1.013 1.00 0.18 42 LEU A O 2
ATOM 2192 N N . HIS A 1 43 ? 0.517 8.207 1.080 1.00 0.19 43 HIS A N 2
ATOM 2193 C CA . HIS A 1 43 ? -0.115 9.232 1.920 1.00 0.25 43 HIS A CA 2
ATOM 2194 C C . HIS A 1 43 ? -1.521 9.632 1.442 1.00 0.25 43 HIS A C 2
ATOM 2195 O O . HIS A 1 43 ? -2.322 10.135 2.227 1.00 0.29 43 HIS A O 2
ATOM 2210 N N . ASP A 1 44 ? -1.818 9.415 0.167 1.00 0.24 44 ASP A N 2
ATOM 2211 C CA . ASP A 1 44 ? -3.084 9.864 -0.404 1.00 0.28 44 ASP A CA 2
ATOM 2212 C C . ASP A 1 44 ? -4.029 8.696 -0.678 1.00 0.29 44 ASP A C 2
ATOM 2213 O O . ASP A 1 44 ? -5.154 8.896 -1.137 1.00 0.43 44 ASP A O 2
ATOM 2222 N N . LEU A 1 45 ? -3.585 7.484 -0.380 1.00 0.21 45 LEU A N 2
ATOM 2223 C CA . LEU A 1 45 ? -4.348 6.290 -0.732 1.00 0.23 45 LEU A CA 2
ATOM 2224 C C . LEU A 1 45 ? -5.426 5.929 0.297 1.00 0.22 45 LEU A C 2
ATOM 2225 O O . LEU A 1 45 ? -6.594 5.790 -0.074 1.00 0.29 45 LEU A O 2
ATOM 2241 N N . PRO A 1 46 ? -5.088 5.776 1.598 1.00 0.19 46 PRO A N 2
ATOM 2242 C CA . PRO A 1 46 ? -6.031 5.233 2.565 1.00 0.24 46 PRO A CA 2
ATOM 2243 C C . PRO A 1 46 ? -7.117 6.239 2.933 1.00 0.26 46 PRO A C 2
ATOM 2244 O O . PRO A 1 46 ? -6.929 7.452 2.816 1.00 0.33 46 PRO A O 2
ATOM 2255 N N . GLY A 1 47 ? -8.249 5.723 3.371 1.00 0.24 47 GLY A N 2
ATOM 2256 C CA . GLY A 1 47 ? -9.444 6.527 3.496 1.00 0.24 47 GLY A CA 2
ATOM 2257 C C . GLY A 1 47 ? -10.333 6.295 2.299 1.00 0.24 47 GLY A C 2
ATOM 2258 O O . GLY A 1 47 ? -11.527 6.600 2.310 1.00 0.31 47 GLY A O 2
ATOM 2262 N N . GLN A 1 48 ? -9.721 5.735 1.267 1.00 0.27 48 GLN A N 2
ATOM 2263 C CA . GLN A 1 48 ? -10.405 5.365 0.047 1.00 0.29 48 GLN A CA 2
ATOM 2264 C C . GLN A 1 48 ? -10.338 3.858 -0.136 1.00 0.27 48 GLN A C 2
ATOM 2265 O O . GLN A 1 48 ? -9.656 3.161 0.621 1.00 0.24 48 GLN A O 2
ATOM 2279 N N . GLU A 1 49 ? -11.038 3.360 -1.137 1.00 0.32 49 GLU A N 2
ATOM 2280 C CA . GLU A 1 49 ? -11.027 1.940 -1.429 1.00 0.33 49 GLU A CA 2
ATOM 2281 C C . GLU A 1 49 ? -10.230 1.677 -2.693 1.00 0.33 49 GLU A C 2
ATOM 2282 O O . GLU A 1 49 ? -10.670 1.984 -3.800 1.00 0.45 49 GLU A O 2
ATOM 2294 N N . LEU A 1 50 ? -9.050 1.118 -2.500 1.00 0.27 50 LEU A N 2
ATOM 2295 C CA . LEU A 1 50 ? -8.090 0.913 -3.570 1.00 0.28 50 LEU A CA 2
ATOM 2296 C C . LEU A 1 50 ? -8.249 -0.483 -4.164 1.00 0.31 50 LEU A C 2
ATOM 2297 O O . LEU A 1 50 ? -8.245 -1.474 -3.439 1.00 0.36 50 LEU A O 2
ATOM 2313 N N . ASN A 1 51 ? -8.417 -0.559 -5.476 1.00 0.33 51 ASN A N 2
ATOM 2314 C CA . ASN A 1 51 ? -8.548 -1.848 -6.150 1.00 0.37 51 ASN A CA 2
ATOM 2315 C C . ASN A 1 51 ? -7.185 -2.519 -6.295 1.00 0.36 51 ASN A C 2
ATOM 2316 O O . ASN A 1 51 ? -6.155 -1.874 -6.087 1.00 0.35 51 ASN A O 2
ATOM 2327 N N . LEU A 1 52 ? -7.186 -3.802 -6.662 1.00 0.42 52 LEU A N 2
ATOM 2328 C CA . LEU A 1 52 ? -5.957 -4.599 -6.762 1.00 0.47 52 LEU A CA 2
ATOM 2329 C C . LEU A 1 52 ? -4.843 -3.863 -7.505 1.00 0.43 52 LEU A C 2
ATOM 2330 O O . LEU A 1 52 ? -3.694 -3.853 -7.052 1.00 0.38 52 LEU A O 2
ATOM 2346 N N . SER A 1 53 ? -5.184 -3.241 -8.628 1.00 0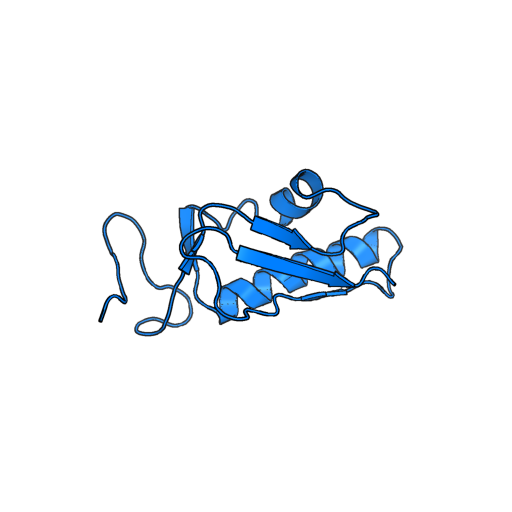.47 53 SER A N 2
ATOM 2347 C CA . SER A 1 53 ? -4.207 -2.537 -9.447 1.00 0.48 53 SER A CA 2
ATOM 2348 C C . SER A 1 53 ? -3.478 -1.472 -8.635 1.00 0.39 53 SER A C 2
ATOM 2349 O O . SER A 1 53 ? -2.249 -1.398 -8.655 1.00 0.40 53 SER A O 2
ATOM 2357 N N . GLN A 1 54 ? -4.234 -0.682 -7.884 1.00 0.36 54 GLN A N 2
ATOM 2358 C CA . GLN A 1 54 ? -3.656 0.390 -7.088 1.00 0.33 54 GLN A CA 2
ATOM 2359 C C . GLN A 1 54 ? -3.007 -0.149 -5.820 1.00 0.22 54 GLN A C 2
ATOM 2360 O O . GLN A 1 54 ? -2.109 0.481 -5.263 1.00 0.23 54 GLN A O 2
ATOM 2374 N N . LEU A 1 55 ? -3.449 -1.319 -5.376 1.00 0.22 55 LEU A N 2
ATOM 2375 C CA . LEU A 1 55 ? -2.848 -1.968 -4.217 1.00 0.21 55 LEU A CA 2
ATOM 2376 C C . LEU A 1 55 ? -1.377 -2.276 -4.484 1.00 0.19 55 LEU A C 2
ATOM 2377 O O . LEU A 1 55 ? -0.504 -1.874 -3.719 1.00 0.22 55 LEU A O 2
ATOM 2393 N N . HIS A 1 56 ? -1.095 -2.966 -5.585 1.00 0.25 56 HIS A N 2
ATOM 2394 C CA . HIS A 1 56 ? 0.286 -3.314 -5.905 1.00 0.30 56 HIS A CA 2
ATOM 2395 C C . HIS A 1 56 ? 1.037 -2.115 -6.476 1.00 0.25 56 HIS A C 2
ATOM 2396 O O . HIS A 1 56 ? 2.261 -2.051 -6.408 1.00 0.24 56 HIS A O 2
ATOM 2411 N N . ALA A 1 57 ? 0.298 -1.167 -7.039 1.00 0.25 57 ALA A N 2
ATOM 2412 C CA . ALA A 1 57 ? 0.895 0.076 -7.515 1.00 0.25 57 ALA A CA 2
ATOM 2413 C C . ALA A 1 57 ? 1.476 0.859 -6.343 1.00 0.21 57 ALA A C 2
ATOM 2414 O O . ALA A 1 57 ? 2.479 1.559 -6.480 1.00 0.22 57 ALA A O 2
ATOM 2421 N N . ALA A 1 58 ? 0.836 0.722 -5.187 1.00 0.18 58 ALA A N 2
ATOM 2422 C CA . ALA A 1 58 ? 1.329 1.319 -3.955 1.00 0.19 58 ALA A CA 2
ATOM 2423 C C . ALA A 1 58 ? 2.715 0.779 -3.625 1.00 0.16 58 ALA A C 2
ATOM 2424 O O . ALA A 1 58 ? 3.607 1.524 -3.217 1.00 0.18 58 ALA A O 2
ATOM 2431 N N . ALA A 1 59 ? 2.884 -0.520 -3.824 1.00 0.14 59 ALA A N 2
ATOM 2432 C CA . ALA A 1 59 ? 4.164 -1.173 -3.594 1.00 0.13 59 ALA A CA 2
ATOM 2433 C C . ALA A 1 59 ? 5.201 -0.694 -4.603 1.00 0.11 59 ALA A C 2
ATOM 2434 O O . ALA A 1 59 ? 6.374 -0.517 -4.272 1.00 0.11 59 ALA A O 2
ATOM 2441 N N . ALA A 1 60 ? 4.753 -0.467 -5.832 1.00 0.12 60 ALA A N 2
ATOM 2442 C CA . ALA A 1 60 ? 5.631 0.007 -6.893 1.00 0.13 60 ALA A CA 2
ATOM 2443 C C . ALA A 1 60 ? 6.166 1.402 -6.581 1.00 0.14 60 ALA A C 2
ATOM 2444 O O . ALA A 1 60 ? 7.310 1.723 -6.915 1.00 0.17 60 ALA A O 2
ATOM 2451 N N . ARG A 1 61 ? 5.338 2.222 -5.932 1.00 0.13 61 ARG A N 2
ATOM 2452 C CA . ARG A 1 61 ? 5.767 3.546 -5.480 1.00 0.14 61 ARG A CA 2
ATOM 2453 C C . ARG A 1 61 ? 6.976 3.418 -4.565 1.00 0.13 61 ARG A C 2
ATOM 2454 O O . ARG A 1 61 ? 7.939 4.183 -4.661 1.00 0.15 61 ARG A O 2
ATOM 2475 N N . ILE A 1 62 ? 6.921 2.422 -3.697 1.00 0.13 62 ILE A N 2
ATOM 2476 C CA . ILE A 1 62 ? 7.960 2.194 -2.708 1.00 0.12 62 ILE A CA 2
ATOM 2477 C C . ILE A 1 62 ? 9.190 1.570 -3.353 1.00 0.12 62 ILE A C 2
ATOM 2478 O O . ILE A 1 62 ? 10.324 1.884 -2.987 1.00 0.12 62 ILE A O 2
ATOM 2494 N N . GLY A 1 63 ? 8.959 0.695 -4.320 1.00 0.13 63 GLY A N 2
ATOM 2495 C CA . GLY A 1 63 ? 10.055 0.089 -5.045 1.00 0.14 63 GLY A CA 2
ATOM 2496 C C . GLY A 1 63 ? 10.918 1.130 -5.728 1.00 0.15 63 GLY A C 2
ATOM 2497 O O . GLY A 1 63 ? 12.140 1.108 -5.604 1.00 0.22 63 GLY A O 2
ATOM 2501 N N . ASP A 1 64 ? 10.276 2.058 -6.429 1.00 0.14 64 ASP A N 2
ATOM 2502 C CA . ASP A 1 64 ? 10.994 3.135 -7.105 1.00 0.16 64 ASP A CA 2
ATOM 2503 C C . ASP A 1 64 ? 11.612 4.088 -6.087 1.00 0.12 64 ASP A C 2
ATOM 2504 O O . ASP A 1 64 ? 12.667 4.677 -6.335 1.00 0.13 64 ASP A O 2
ATOM 2513 N N . PHE A 1 65 ? 10.953 4.223 -4.940 1.00 0.13 65 PHE A N 2
ATOM 2514 C CA . PHE A 1 65 ? 11.449 5.062 -3.855 1.00 0.12 65 PHE A CA 2
ATOM 2515 C C . PHE A 1 65 ? 12.838 4.606 -3.424 1.00 0.10 65 PHE A C 2
ATOM 2516 O O . PHE A 1 65 ? 13.764 5.410 -3.319 1.00 0.11 65 PHE A O 2
ATOM 2533 N N . TYR A 1 66 ? 12.970 3.309 -3.192 1.00 0.10 66 TYR A N 2
ATOM 2534 C CA . TYR A 1 66 ? 14.244 2.723 -2.802 1.00 0.10 66 TYR A CA 2
ATOM 2535 C C . TYR A 1 66 ? 15.298 2.926 -3.885 1.00 0.12 66 TYR A C 2
ATOM 2536 O O . TYR A 1 66 ? 16.421 3.341 -3.593 1.00 0.14 66 TYR A O 2
ATOM 2554 N N . GLN A 1 67 ? 14.925 2.650 -5.132 1.00 0.14 67 GLN A N 2
ATOM 2555 C CA . GLN A 1 67 ? 15.833 2.812 -6.268 1.00 0.18 67 GLN A CA 2
ATOM 2556 C C . GLN A 1 67 ? 16.353 4.243 -6.337 1.00 0.19 67 GLN A C 2
ATOM 2557 O O . GLN A 1 67 ? 17.533 4.481 -6.606 1.00 0.24 67 GLN A O 2
ATOM 2571 N N . GLU A 1 68 ? 15.455 5.186 -6.073 1.00 0.21 68 GLU A N 2
ATOM 2572 C CA . GLU A 1 68 ? 15.777 6.605 -6.097 1.00 0.25 68 GLU A CA 2
ATOM 2573 C C . GLU A 1 68 ? 16.806 6.944 -5.021 1.00 0.24 68 GLU A C 2
ATOM 2574 O O . GLU A 1 68 ? 17.620 7.853 -5.185 1.00 0.31 68 GLU A O 2
ATOM 2586 N N . LYS A 1 69 ? 16.774 6.190 -3.931 1.00 0.20 69 LYS A N 2
ATOM 2587 C CA . LYS A 1 69 ? 17.677 6.414 -2.808 1.00 0.23 69 LYS A CA 2
ATOM 2588 C C . LYS A 1 69 ? 18.964 5.609 -2.974 1.00 0.25 69 LYS A C 2
ATOM 2589 O O . LYS A 1 69 ? 19.794 5.549 -2.065 1.00 0.31 69 LYS A O 2
ATOM 2608 N N . GLY A 1 70 ? 19.114 4.975 -4.131 1.00 0.24 70 GLY A N 2
ATOM 2609 C CA . GLY A 1 70 ? 20.326 4.234 -4.424 1.00 0.29 70 GLY A CA 2
ATOM 2610 C C . GLY A 1 70 ? 20.142 2.737 -4.314 1.00 0.27 70 GLY A C 2
ATOM 2611 O O . GLY A 1 70 ? 20.993 1.966 -4.754 1.00 0.31 70 GLY A O 2
ATOM 2615 N N . TYR A 1 71 ? 19.026 2.321 -3.741 1.00 0.22 71 TYR A N 2
ATOM 2616 C CA . TYR A 1 71 ? 18.742 0.906 -3.564 1.00 0.21 71 TYR A CA 2
ATOM 2617 C C . TYR A 1 71 ? 18.023 0.371 -4.796 1.00 0.21 71 TYR A C 2
ATOM 2618 O O . TYR A 1 71 ? 16.835 0.060 -4.755 1.00 0.19 71 TYR A O 2
ATOM 2636 N N . VAL A 1 72 ? 18.755 0.280 -5.895 1.00 0.27 72 VAL A N 2
ATOM 2637 C CA . VAL A 1 72 ? 18.191 -0.144 -7.171 1.00 0.31 72 VAL A CA 2
ATOM 2638 C C . VAL A 1 72 ? 17.858 -1.633 -7.142 1.00 0.32 72 VAL A C 2
ATOM 2639 O O . VAL A 1 72 ? 16.987 -2.109 -7.874 1.00 0.37 72 VAL A O 2
ATOM 2652 N N . LEU A 1 73 ? 18.545 -2.358 -6.271 1.00 0.31 73 LEU A N 2
ATOM 2653 C CA . LEU A 1 73 ? 18.320 -3.788 -6.105 1.00 0.34 73 LEU A CA 2
ATOM 2654 C C . LEU A 1 73 ? 17.100 -4.036 -5.215 1.00 0.33 73 LEU A C 2
ATOM 2655 O O . LEU A 1 73 ? 16.642 -5.170 -5.062 1.00 0.52 73 LEU A O 2
ATOM 2671 N N . ALA A 1 74 ? 16.568 -2.966 -4.645 1.00 0.20 74 ALA A N 2
ATOM 2672 C CA . ALA A 1 74 ? 15.461 -3.068 -3.716 1.00 0.17 74 ALA A CA 2
ATOM 2673 C C . ALA A 1 74 ? 14.137 -2.748 -4.391 1.00 0.21 74 ALA A C 2
ATOM 2674 O O . ALA A 1 74 ? 14.023 -1.781 -5.145 1.00 0.37 74 ALA A O 2
ATOM 2681 N N . ARG A 1 75 ? 13.142 -3.578 -4.119 1.00 0.15 75 ARG A N 2
ATOM 2682 C CA . ARG A 1 75 ? 11.793 -3.372 -4.619 1.00 0.20 75 ARG A CA 2
ATOM 2683 C C . ARG A 1 75 ? 10.790 -3.768 -3.550 1.00 0.19 75 ARG A C 2
ATOM 2684 O O . ARG A 1 75 ? 11.137 -4.450 -2.589 1.00 0.39 75 ARG A O 2
ATOM 2705 N N . ALA A 1 76 ? 9.554 -3.346 -3.722 1.00 0.16 76 ALA A N 2
ATOM 2706 C CA . ALA A 1 76 ? 8.503 -3.668 -2.773 1.00 0.14 76 ALA A CA 2
ATOM 2707 C C . ALA A 1 76 ? 7.318 -4.277 -3.499 1.00 0.15 76 ALA A C 2
ATOM 2708 O O . ALA A 1 76 ? 6.939 -3.812 -4.573 1.00 0.18 76 ALA A O 2
ATOM 2715 N N . PHE A 1 77 ? 6.746 -5.320 -2.925 1.00 0.15 77 PHE A N 2
ATOM 2716 C CA . PHE A 1 77 ? 5.607 -5.984 -3.536 1.00 0.18 77 PHE A CA 2
ATOM 2717 C C . PHE A 1 77 ? 4.510 -6.203 -2.507 1.00 0.16 77 PHE A C 2
ATOM 2718 O O . PHE A 1 77 ? 4.785 -6.476 -1.337 1.00 0.21 77 PHE A O 2
ATOM 2735 N N . LEU A 1 78 ? 3.270 -6.067 -2.938 1.00 0.17 78 LEU A N 2
ATOM 2736 C CA . LEU A 1 78 ? 2.141 -6.292 -2.061 1.00 0.17 78 LEU A CA 2
ATOM 2737 C C . LEU A 1 78 ? 1.635 -7.714 -2.253 1.00 0.23 78 LEU A C 2
ATOM 2738 O O . LEU A 1 78 ? 1.117 -8.053 -3.318 1.00 0.29 78 LEU A O 2
ATOM 2754 N N . PRO A 1 79 ? 1.821 -8.575 -1.240 1.00 0.26 79 PRO A N 2
ATOM 2755 C CA . PRO A 1 79 ? 1.336 -9.955 -1.277 1.00 0.38 79 PRO A CA 2
ATOM 2756 C C . PRO A 1 79 ? -0.174 -10.017 -1.491 1.00 0.43 79 PRO A C 2
ATOM 2757 O O . PRO A 1 79 ? -0.954 -9.630 -0.619 1.00 1.12 79 PRO A O 2
ATOM 2768 N N . ALA A 1 80 ? -0.574 -10.500 -2.661 1.00 0.71 80 ALA A N 2
ATOM 2769 C CA . ALA A 1 80 ? -1.979 -10.538 -3.038 1.00 0.81 80 ALA A CA 2
ATOM 2770 C C . ALA A 1 80 ? -2.652 -11.818 -2.560 1.00 1.08 80 ALA A C 2
ATOM 2771 O O . ALA A 1 80 ? -3.850 -12.018 -2.768 1.00 2.00 80 ALA A O 2
ATOM 2778 N N . GLN A 1 81 ? -1.882 -12.687 -1.925 1.00 0.91 81 GLN A N 2
ATOM 2779 C CA . GLN A 1 81 ? -2.425 -13.923 -1.388 1.00 1.14 81 GLN A CA 2
ATOM 2780 C C . GLN A 1 81 ? -3.082 -13.655 -0.038 1.00 1.14 81 GLN A C 2
ATOM 2781 O O . GLN A 1 81 ? -2.401 -13.532 0.982 1.00 1.90 81 GLN A O 2
ATOM 2795 N N . GLU A 1 82 ? -4.407 -13.549 -0.061 1.00 1.12 82 GLU A N 2
ATOM 2796 C CA . GLU A 1 82 ? -5.201 -13.239 1.124 1.00 1.51 82 GLU A CA 2
ATOM 2797 C C . GLU A 1 82 ? -4.833 -11.859 1.669 1.00 1.50 82 GLU A C 2
ATOM 2798 O O . GLU A 1 82 ? -4.190 -11.728 2.715 1.00 2.33 82 GLU A O 2
ATOM 2810 N N . ILE A 1 83 ? -5.234 -10.833 0.932 1.00 1.09 83 ILE A N 2
ATOM 2811 C CA . ILE A 1 83 ? -5.017 -9.456 1.339 1.00 0.97 83 ILE A CA 2
ATOM 2812 C C . ILE A 1 83 ? -5.931 -9.098 2.506 1.00 0.87 83 ILE A C 2
ATOM 2813 O O . ILE A 1 83 ? -7.080 -9.546 2.566 1.00 0.94 83 ILE A O 2
ATOM 2829 N N . GLN A 1 84 ? -5.412 -8.318 3.440 1.00 0.89 84 GLN A N 2
ATOM 2830 C CA . GLN A 1 84 ? -6.197 -7.855 4.573 1.00 0.84 84 GLN A CA 2
ATOM 2831 C C . GLN A 1 84 ? -6.892 -6.546 4.224 1.00 0.81 84 GLN A C 2
ATOM 2832 O O . GLN A 1 84 ? -6.494 -5.853 3.288 1.00 0.93 84 GLN A O 2
ATOM 2846 N N . ASP A 1 85 ? -7.940 -6.219 4.959 1.00 0.80 85 ASP A N 2
ATOM 2847 C CA . ASP A 1 85 ? -8.673 -4.986 4.723 1.00 0.85 85 ASP A CA 2
ATOM 2848 C C . ASP A 1 85 ? -8.376 -3.993 5.834 1.00 0.81 85 ASP A C 2
ATOM 2849 O O . ASP A 1 85 ? -8.109 -4.384 6.972 1.00 1.39 85 ASP A O 2
ATOM 2858 N N . GLY A 1 86 ? -8.418 -2.714 5.507 1.00 0.44 86 GLY A N 2
ATOM 2859 C CA . GLY A 1 86 ? -8.059 -1.693 6.465 1.00 0.41 86 GLY A CA 2
ATOM 2860 C C . GLY A 1 86 ? -6.554 -1.574 6.604 1.00 0.36 86 GLY A C 2
ATOM 2861 O O . GLY A 1 86 ? -5.965 -0.558 6.240 1.00 0.58 86 GLY A O 2
ATOM 2865 N N . THR A 1 87 ? -5.929 -2.615 7.124 1.00 0.29 87 THR A N 2
ATOM 2866 C CA . THR A 1 87 ? -4.484 -2.679 7.186 1.00 0.27 87 THR A CA 2
ATOM 2867 C C . THR A 1 87 ? -3.972 -3.555 6.057 1.00 0.22 87 THR A C 2
ATOM 2868 O O . THR A 1 87 ? -4.319 -4.731 5.973 1.00 0.28 87 THR A O 2
ATOM 2879 N N . VAL A 1 88 ? -3.150 -2.993 5.199 1.00 0.20 88 VAL A N 2
ATOM 2880 C CA . VAL A 1 88 ? -2.599 -3.744 4.090 1.00 0.18 88 VAL A CA 2
ATOM 2881 C C . VAL A 1 88 ? -1.091 -3.841 4.232 1.00 0.15 88 VAL A C 2
ATOM 2882 O O . VAL A 1 88 ? -0.416 -2.847 4.504 1.00 0.18 88 VAL A O 2
ATOM 2895 N N . ARG A 1 89 ? -0.560 -5.040 4.087 1.00 0.19 89 ARG A N 2
ATOM 2896 C CA . ARG A 1 89 ? 0.853 -5.243 4.315 1.00 0.20 89 ARG A CA 2
ATOM 2897 C C . ARG A 1 89 ? 1.599 -5.436 3.006 1.00 0.20 89 ARG A C 2
ATOM 2898 O O . ARG A 1 89 ? 1.221 -6.255 2.168 1.00 0.30 89 ARG A O 2
ATOM 2919 N N . ILE A 1 90 ? 2.656 -4.662 2.846 1.00 0.17 90 ILE A N 2
ATOM 2920 C CA . ILE A 1 90 ? 3.512 -4.738 1.680 1.00 0.18 90 ILE A CA 2
ATOM 2921 C C . ILE A 1 90 ? 4.891 -5.235 2.102 1.00 0.19 90 ILE A C 2
ATOM 2922 O O . ILE A 1 90 ? 5.434 -4.780 3.110 1.00 0.21 90 ILE A O 2
ATOM 2938 N N . GLU A 1 91 ? 5.450 -6.170 1.355 1.00 0.19 91 GLU A N 2
ATOM 2939 C CA . GLU A 1 91 ? 6.754 -6.712 1.690 1.00 0.21 91 GLU A CA 2
ATOM 2940 C C . GLU A 1 91 ? 7.847 -6.011 0.898 1.00 0.17 91 GLU A C 2
ATOM 2941 O O . GLU A 1 91 ? 7.769 -5.886 -0.328 1.00 0.18 91 GLU A O 2
ATOM 2953 N N . VAL A 1 92 ? 8.853 -5.538 1.614 1.00 0.16 92 VAL A N 2
ATOM 2954 C CA . VAL A 1 92 ? 9.956 -4.816 1.010 1.00 0.14 92 VAL A CA 2
ATOM 2955 C C . VAL A 1 92 ? 11.177 -5.718 0.896 1.00 0.15 92 VAL A C 2
ATOM 2956 O O . VAL A 1 92 ? 11.625 -6.297 1.885 1.00 0.27 92 VAL A O 2
ATOM 2969 N N . LEU A 1 93 ? 11.697 -5.850 -0.310 1.00 0.12 93 LEU A N 2
ATOM 2970 C CA . LEU A 1 93 ? 12.898 -6.630 -0.539 1.00 0.14 93 LEU A CA 2
ATOM 2971 C C . LEU A 1 93 ? 14.060 -5.697 -0.841 1.00 0.14 93 LEU A C 2
ATOM 2972 O O . LEU A 1 93 ? 14.211 -5.219 -1.964 1.00 0.15 93 LEU A O 2
ATOM 2988 N N . GLU A 1 94 ? 14.879 -5.450 0.167 1.00 0.16 94 GLU A N 2
ATOM 2989 C CA . GLU A 1 94 ? 15.980 -4.502 0.055 1.00 0.16 94 GLU A CA 2
ATOM 2990 C C . GLU A 1 94 ? 17.240 -5.184 -0.485 1.00 0.24 94 GLU A C 2
ATOM 2991 O O . GLU A 1 94 ? 18.365 -4.834 -0.111 1.00 0.49 94 GLU A O 2
ATOM 3003 N N . GLY A 1 95 ? 17.045 -6.160 -1.359 1.00 0.40 95 GLY A N 2
ATOM 3004 C CA . GLY A 1 95 ? 18.162 -6.874 -1.938 1.00 0.49 95 GLY A CA 2
ATOM 3005 C C . GLY A 1 95 ? 18.594 -8.045 -1.084 1.00 0.73 95 GLY A C 2
ATOM 3006 O O . GLY A 1 95 ? 17.738 -8.625 -0.388 1.00 1.39 95 GLY A O 2
ATOM 3011 N N . MET A 1 1 ? -29.397 13.264 -9.057 1.00 14.16 1 MET A N 3
ATOM 3012 C CA . MET A 1 1 ? -28.321 12.276 -8.823 1.00 13.69 1 MET A CA 3
ATOM 3013 C C . MET A 1 1 ? -28.164 11.997 -7.336 1.00 12.86 1 MET A C 3
ATOM 3014 O O . MET A 1 1 ? -27.916 12.909 -6.546 1.00 12.47 1 MET A O 3
ATOM 3030 N N . ALA A 1 2 ? -28.317 10.735 -6.958 1.00 12.76 2 ALA A N 3
ATOM 3031 C CA . ALA A 1 2 ? -28.162 10.329 -5.570 1.00 12.15 2 ALA A CA 3
ATOM 3032 C C . ALA A 1 2 ? -26.687 10.173 -5.225 1.00 11.61 2 ALA A C 3
ATOM 3033 O O . ALA A 1 2 ? -26.053 9.178 -5.580 1.00 11.57 2 ALA A O 3
ATOM 3040 N N . HIS A 1 3 ? -26.146 11.163 -4.539 1.00 11.38 3 HIS A N 3
ATOM 3041 C CA . HIS A 1 3 ? -24.733 11.174 -4.183 1.00 11.04 3 HIS A CA 3
ATOM 3042 C C . HIS A 1 3 ? -24.539 10.838 -2.708 1.00 10.11 3 HIS A C 3
ATOM 3043 O O . HIS A 1 3 ? -23.728 11.456 -2.021 1.00 9.90 3 HIS A O 3
ATOM 3058 N N . HIS A 1 4 ? -25.291 9.856 -2.225 1.00 9.78 4 HIS A N 3
ATOM 3059 C CA . HIS A 1 4 ? -25.197 9.439 -0.834 1.00 9.07 4 HIS A CA 3
ATOM 3060 C C . HIS A 1 4 ? -23.821 8.843 -0.552 1.00 8.28 4 HIS A C 3
ATOM 3061 O O . HIS A 1 4 ? -23.388 7.910 -1.230 1.00 8.33 4 HIS A O 3
ATOM 3076 N N . HIS A 1 5 ? -23.141 9.401 0.442 1.00 7.83 5 HIS A N 3
ATOM 3077 C CA . HIS A 1 5 ? -21.813 8.943 0.822 1.00 7.30 5 HIS A CA 3
ATOM 3078 C C . HIS A 1 5 ? -21.844 7.473 1.226 1.00 6.63 5 HIS A C 3
ATOM 3079 O O . HIS A 1 5 ? -22.648 7.060 2.063 1.00 6.57 5 HIS A O 3
ATOM 3094 N N . HIS A 1 6 ? -20.970 6.696 0.614 1.00 6.49 6 HIS A N 3
ATOM 3095 C CA . HIS A 1 6 ? -20.856 5.278 0.906 1.00 6.20 6 HIS A CA 3
ATOM 3096 C C . HIS A 1 6 ? -19.719 5.057 1.893 1.00 5.27 6 HIS A C 3
ATOM 3097 O O . HIS A 1 6 ? -18.773 5.843 1.936 1.00 5.29 6 HIS A O 3
ATOM 3112 N N . HIS A 1 7 ? -19.815 3.996 2.690 1.00 4.82 7 HIS A N 3
ATOM 3113 C CA . HIS A 1 7 ? -18.727 3.628 3.591 1.00 4.30 7 HIS A CA 3
ATOM 3114 C C . HIS A 1 7 ? -17.528 3.173 2.768 1.00 3.49 7 HIS A C 3
ATOM 3115 O O . HIS A 1 7 ? -16.383 3.263 3.203 1.00 3.52 7 HIS A O 3
ATOM 3130 N N . HIS A 1 8 ? -17.815 2.676 1.575 1.00 3.34 8 HIS A N 3
ATOM 3131 C CA . HIS A 1 8 ? -16.780 2.374 0.603 1.00 3.14 8 HIS A CA 3
ATOM 3132 C C . HIS A 1 8 ? -16.417 3.654 -0.138 1.00 2.24 8 HIS A C 3
ATOM 3133 O O . HIS A 1 8 ? -16.993 3.957 -1.182 1.00 2.40 8 HIS A O 3
ATOM 3148 N N . VAL A 1 9 ? -15.495 4.422 0.425 1.00 1.79 9 VAL A N 3
ATOM 3149 C CA . VAL A 1 9 ? -15.127 5.713 -0.141 1.00 1.12 9 VAL A CA 3
ATOM 3150 C C . VAL A 1 9 ? -14.410 5.545 -1.478 1.00 1.30 9 VAL A C 3
ATOM 3151 O O . VAL A 1 9 ? -13.299 5.013 -1.534 1.00 1.97 9 VAL A O 3
ATOM 3164 N N . ASP A 1 10 ? -15.072 6.004 -2.540 1.00 1.59 10 ASP A N 3
ATOM 3165 C CA . ASP A 1 10 ? -14.549 5.930 -3.905 1.00 1.95 10 ASP A CA 3
ATOM 3166 C C . ASP A 1 10 ? -14.187 4.492 -4.268 1.00 1.67 10 ASP A C 3
ATOM 3167 O O . ASP A 1 10 ? -13.017 4.135 -4.396 1.00 2.11 10 ASP A O 3
ATOM 3176 N N . ASP A 1 11 ? -15.209 3.668 -4.424 1.00 1.77 11 ASP A N 3
ATOM 3177 C CA . ASP A 1 11 ? -15.016 2.254 -4.709 1.00 2.16 11 ASP A CA 3
ATOM 3178 C C . ASP A 1 11 ? -15.156 1.973 -6.199 1.00 2.17 11 ASP A C 3
ATOM 3179 O O . ASP A 1 11 ? -15.867 2.681 -6.918 1.00 2.77 11 ASP A O 3
ATOM 3188 N N . ASP A 1 12 ? -14.469 0.939 -6.651 1.00 2.18 12 ASP A N 3
ATOM 3189 C CA . ASP A 1 12 ? -14.562 0.490 -8.031 1.00 2.70 12 ASP A CA 3
ATOM 3190 C C . ASP A 1 12 ? -15.200 -0.887 -8.069 1.00 2.76 12 ASP A C 3
ATOM 3191 O O . ASP A 1 12 ? -15.118 -1.626 -7.085 1.00 3.06 12 ASP A O 3
ATOM 3200 N N . ASP A 1 13 ? -15.843 -1.223 -9.180 1.00 3.06 13 ASP A N 3
ATOM 3201 C CA . ASP A 1 13 ? -16.540 -2.502 -9.306 1.00 3.48 13 ASP A CA 3
ATOM 3202 C C . ASP A 1 13 ? -15.595 -3.668 -9.031 1.00 2.94 13 ASP A C 3
ATOM 3203 O O . ASP A 1 13 ? -15.681 -4.314 -7.984 1.00 3.31 13 ASP A O 3
ATOM 3212 N N . LYS A 1 14 ? -14.683 -3.910 -9.962 1.00 2.50 14 LYS A N 3
ATOM 3213 C CA . LYS A 1 14 ? -13.686 -4.960 -9.814 1.00 2.02 14 LYS A CA 3
ATOM 3214 C C . LYS A 1 14 ? -12.595 -4.764 -10.864 1.00 1.81 14 LYS A C 3
ATOM 3215 O O . LYS A 1 14 ? -12.516 -5.491 -11.853 1.00 2.32 14 LYS A O 3
ATOM 3234 N N . MET A 1 15 ? -11.770 -3.753 -10.655 1.00 1.76 15 MET A N 3
ATOM 3235 C CA . MET A 1 15 ? -10.697 -3.438 -11.585 1.00 2.24 15 MET A CA 3
ATOM 3236 C C . MET A 1 15 ? -9.386 -4.020 -11.081 1.00 2.58 15 MET A C 3
ATOM 3237 O O . MET A 1 15 ? -8.665 -3.394 -10.303 1.00 3.21 15 MET A O 3
ATOM 3251 N N . GLY A 1 16 ? -9.099 -5.239 -11.509 1.00 2.70 16 GLY A N 3
ATOM 3252 C CA . GLY A 1 16 ? -7.930 -5.943 -11.026 1.00 3.22 16 GLY A CA 3
ATOM 3253 C C . GLY A 1 16 ? -8.224 -6.688 -9.744 1.00 2.83 16 GLY A C 3
ATOM 3254 O O . GLY A 1 16 ? -7.417 -7.487 -9.276 1.00 3.41 16 GLY A O 3
ATOM 3258 N N . GLY A 1 17 ? -9.396 -6.422 -9.187 1.00 2.09 17 GLY A N 3
ATOM 3259 C CA . GLY A 1 17 ? -9.805 -7.051 -7.954 1.00 1.71 17 GLY A CA 3
ATOM 3260 C C . GLY A 1 17 ? -10.680 -6.130 -7.128 1.00 1.27 17 GLY A C 3
ATOM 3261 O O . GLY A 1 17 ? -10.649 -4.912 -7.328 1.00 1.42 17 GLY A O 3
ATOM 3265 N N . PRO A 1 18 ? -11.487 -6.684 -6.211 1.00 0.94 18 PRO A N 3
ATOM 3266 C CA . PRO A 1 18 ? -12.369 -5.896 -5.342 1.00 0.76 18 PRO A CA 3
ATOM 3267 C C . PRO A 1 18 ? -11.592 -4.901 -4.484 1.00 0.63 18 PRO A C 3
ATOM 3268 O O . PRO A 1 18 ? -10.532 -5.222 -3.944 1.00 0.79 18 PRO A O 3
ATOM 3279 N N . THR A 1 19 ? -12.131 -3.699 -4.360 1.00 0.67 19 THR A N 3
ATOM 3280 C CA . THR A 1 19 ? -11.451 -2.615 -3.674 1.00 0.57 19 THR A CA 3
ATOM 3281 C C . THR A 1 19 ? -11.413 -2.831 -2.168 1.00 0.54 19 THR A C 3
ATOM 3282 O O . THR A 1 19 ? -12.373 -3.319 -1.571 1.00 0.62 19 THR A O 3
ATOM 3293 N N . VAL A 1 20 ? -10.288 -2.480 -1.569 1.00 0.45 20 VAL A N 3
ATOM 3294 C CA . VAL A 1 20 ? -10.109 -2.602 -0.135 1.00 0.43 20 VAL A CA 3
ATOM 3295 C C . VAL A 1 20 ? -10.071 -1.225 0.508 1.00 0.36 20 VAL A C 3
ATOM 3296 O O . VAL A 1 20 ? -9.313 -0.356 0.069 1.00 0.32 20 VAL A O 3
ATOM 3309 N N . LEU A 1 21 ? -10.898 -1.017 1.523 1.00 0.37 21 LEU A N 3
ATOM 3310 C CA . LEU A 1 21 ? -10.857 0.218 2.287 1.00 0.33 21 LEU A CA 3
ATOM 3311 C C . LEU A 1 21 ? -9.619 0.219 3.161 1.00 0.32 21 LEU A C 3
ATOM 3312 O O . LEU A 1 21 ? -9.628 -0.289 4.285 1.00 0.52 21 LEU A O 3
ATOM 3328 N N . VAL A 1 22 ? -8.557 0.775 2.628 1.00 0.23 22 VAL A N 3
ATOM 3329 C CA . VAL A 1 22 ? -7.273 0.753 3.293 1.00 0.21 22 VAL A CA 3
ATOM 3330 C C . VAL A 1 22 ? -7.272 1.659 4.514 1.00 0.24 22 VAL A C 3
ATOM 3331 O O . VAL A 1 22 ? -7.579 2.845 4.424 1.00 0.31 22 VAL A O 3
ATOM 3344 N N . LYS A 1 23 ? -6.944 1.077 5.656 1.00 0.27 23 LYS A N 3
ATOM 3345 C CA . LYS A 1 23 ? -6.818 1.829 6.892 1.00 0.34 23 LYS A CA 3
ATOM 3346 C C . LYS A 1 23 ? -5.461 2.509 6.934 1.00 0.26 23 LYS A C 3
ATOM 3347 O O . LYS A 1 23 ? -5.331 3.663 7.348 1.00 0.29 23 LYS A O 3
ATOM 3366 N N . ARG A 1 24 ? -4.459 1.766 6.481 1.00 0.22 24 ARG A N 3
ATOM 3367 C CA . ARG A 1 24 ? -3.080 2.225 6.454 1.00 0.24 24 ARG A CA 3
ATOM 3368 C C . ARG A 1 24 ? -2.217 1.188 5.757 1.00 0.20 24 ARG A C 3
ATOM 3369 O O . ARG A 1 24 ? -2.669 0.072 5.488 1.00 0.20 24 ARG A O 3
ATOM 3390 N N . PHE A 1 25 ? -0.986 1.560 5.469 1.00 0.21 25 PHE A N 3
ATOM 3391 C CA . PHE A 1 25 ? -0.046 0.660 4.833 1.00 0.20 25 PHE A CA 3
ATOM 3392 C C . PHE A 1 25 ? 0.990 0.180 5.832 1.00 0.21 25 PHE A C 3
ATOM 3393 O O . PHE A 1 25 ? 1.656 0.979 6.488 1.00 0.35 25 PHE A O 3
ATOM 3410 N N . GLN A 1 26 ? 1.104 -1.127 5.941 1.00 0.13 26 GLN A N 3
ATOM 3411 C CA . GLN A 1 26 ? 2.046 -1.754 6.847 1.00 0.14 26 GLN A CA 3
ATOM 3412 C C . GLN A 1 26 ? 3.217 -2.293 6.038 1.00 0.11 26 GLN A C 3
ATOM 3413 O O . GLN A 1 26 ? 3.016 -3.018 5.069 1.00 0.15 26 GLN A O 3
ATOM 3427 N N . LEU A 1 27 ? 4.429 -1.937 6.416 1.00 0.10 27 LEU A N 3
ATOM 3428 C CA . LEU A 1 27 ? 5.601 -2.363 5.670 1.00 0.11 27 LEU A CA 3
ATOM 3429 C C . LEU A 1 27 ? 6.302 -3.498 6.393 1.00 0.14 27 LEU A C 3
ATOM 3430 O O . LEU A 1 27 ? 6.487 -3.460 7.607 1.00 0.25 27 LEU A O 3
ATOM 3446 N N . SER A 1 28 ? 6.674 -4.512 5.641 1.00 0.14 28 SER A N 3
ATOM 3447 C CA . SER A 1 28 ? 7.324 -5.677 6.201 1.00 0.16 28 SER A CA 3
ATOM 3448 C C . SER A 1 28 ? 8.612 -5.962 5.444 1.00 0.16 28 SER A C 3
ATOM 3449 O O . SER A 1 28 ? 8.639 -5.898 4.219 1.00 0.27 28 SER A O 3
ATOM 3457 N N . GLY A 1 29 ? 9.683 -6.244 6.170 1.00 0.14 29 GLY A N 3
ATOM 3458 C CA . GLY A 1 29 ? 10.952 -6.545 5.532 1.00 0.20 29 GLY A CA 3
ATOM 3459 C C . GLY A 1 29 ? 11.810 -5.313 5.330 1.00 0.18 29 GLY A C 3
ATOM 3460 O O . GLY A 1 29 ? 12.991 -5.417 5.001 1.00 0.21 29 GLY A O 3
ATOM 3464 N N . ASN A 1 30 ? 11.215 -4.150 5.532 1.00 0.16 30 ASN A N 3
ATOM 3465 C CA . ASN A 1 30 ? 11.919 -2.884 5.396 1.00 0.16 30 ASN A CA 3
ATOM 3466 C C . ASN A 1 30 ? 12.835 -2.647 6.589 1.00 0.17 30 ASN A C 3
ATOM 3467 O O . ASN A 1 30 ? 12.460 -2.909 7.733 1.00 0.27 30 ASN A O 3
ATOM 3478 N N . ARG A 1 31 ? 14.037 -2.164 6.321 1.00 0.15 31 ARG A N 3
ATOM 3479 C CA . ARG A 1 31 ? 14.983 -1.855 7.382 1.00 0.19 31 ARG A CA 3
ATOM 3480 C C . ARG A 1 31 ? 15.520 -0.435 7.237 1.00 0.20 31 ARG A C 3
ATOM 3481 O O . ARG A 1 31 ? 15.602 0.309 8.217 1.00 0.29 31 ARG A O 3
ATOM 3502 N N . GLN A 1 32 ? 15.877 -0.060 6.017 1.00 0.18 32 GLN A N 3
ATOM 3503 C CA . GLN A 1 32 ? 16.451 1.251 5.761 1.00 0.24 32 GLN A CA 3
ATOM 3504 C C . GLN A 1 32 ? 15.436 2.348 6.057 1.00 0.23 32 GLN A C 3
ATOM 3505 O O . GLN A 1 32 ? 15.773 3.386 6.627 1.00 0.31 32 GLN A O 3
ATOM 3519 N N . PHE A 1 33 ? 14.195 2.110 5.670 1.00 0.17 33 PHE A N 3
ATOM 3520 C CA . PHE A 1 33 ? 13.121 3.048 5.934 1.00 0.15 33 PHE A CA 3
ATOM 3521 C C . PHE A 1 33 ? 12.002 2.324 6.657 1.00 0.15 33 PHE A C 3
ATOM 3522 O O . PHE A 1 33 ? 11.627 1.225 6.263 1.00 0.20 33 PHE A O 3
ATOM 3539 N N . ASP A 1 34 ? 11.483 2.916 7.721 1.00 0.22 34 ASP A N 3
ATOM 3540 C CA . ASP A 1 34 ? 10.426 2.269 8.489 1.00 0.27 34 ASP A CA 3
ATOM 3541 C C . ASP A 1 34 ? 9.056 2.630 7.927 1.00 0.22 34 ASP A C 3
ATOM 3542 O O . ASP A 1 34 ? 8.956 3.407 6.972 1.00 0.19 34 ASP A O 3
ATOM 3551 N N . ASP A 1 35 ? 8.013 2.060 8.530 1.00 0.24 35 ASP A N 3
ATOM 3552 C CA . ASP A 1 35 ? 6.634 2.245 8.071 1.00 0.22 35 ASP A CA 3
ATOM 3553 C C . ASP A 1 35 ? 6.314 3.709 7.811 1.00 0.20 35 ASP A C 3
ATOM 3554 O O . ASP A 1 35 ? 5.808 4.057 6.749 1.00 0.22 35 ASP A O 3
ATOM 3563 N N . ARG A 1 36 ? 6.653 4.557 8.778 1.00 0.22 36 ARG A N 3
ATOM 3564 C CA . ARG A 1 36 ? 6.287 5.972 8.748 1.00 0.28 36 ARG A CA 3
ATOM 3565 C C . ARG A 1 36 ? 6.759 6.651 7.470 1.00 0.25 36 ARG A C 3
ATOM 3566 O O . ARG A 1 36 ? 6.058 7.489 6.904 1.00 0.34 36 ARG A O 3
ATOM 3587 N N . ARG A 1 37 ? 7.943 6.279 7.010 1.00 0.21 37 ARG A N 3
ATOM 3588 C CA . ARG A 1 37 ? 8.524 6.908 5.838 1.00 0.22 37 ARG A CA 3
ATOM 3589 C C . ARG A 1 37 ? 7.882 6.377 4.562 1.00 0.21 37 ARG A C 3
ATOM 3590 O O . ARG A 1 37 ? 7.633 7.135 3.622 1.00 0.30 37 ARG A O 3
ATOM 3611 N N . LEU A 1 38 ? 7.599 5.085 4.539 1.00 0.15 38 LEU A N 3
ATOM 3612 C CA . LEU A 1 38 ? 7.098 4.444 3.331 1.00 0.15 38 LEU A CA 3
ATOM 3613 C C . LEU A 1 38 ? 5.595 4.653 3.154 1.00 0.17 38 LEU A C 3
ATOM 3614 O O . LEU A 1 38 ? 5.114 4.758 2.030 1.00 0.19 38 LEU A O 3
ATOM 3630 N N . LEU A 1 39 ? 4.853 4.732 4.256 1.00 0.21 39 LEU A N 3
ATOM 3631 C CA . LEU A 1 39 ? 3.406 4.927 4.175 1.00 0.26 39 LEU A CA 3
ATOM 3632 C C . LEU A 1 39 ? 3.073 6.315 3.641 1.00 0.24 39 LEU A C 3
ATOM 3633 O O . LEU A 1 39 ? 1.966 6.555 3.163 1.00 0.24 39 LEU A O 3
ATOM 3649 N N . ALA A 1 40 ? 4.043 7.219 3.710 1.00 0.25 40 ALA A N 3
ATOM 3650 C CA . ALA A 1 40 ? 3.870 8.562 3.178 1.00 0.26 40 ALA A CA 3
ATOM 3651 C C . ALA A 1 40 ? 3.806 8.533 1.656 1.00 0.22 40 ALA A C 3
ATOM 3652 O O . ALA A 1 40 ? 3.226 9.417 1.034 1.00 0.25 40 ALA A O 3
ATOM 3659 N N . LEU A 1 41 ? 4.385 7.493 1.063 1.00 0.19 41 LEU A N 3
ATOM 3660 C CA . LEU A 1 41 ? 4.308 7.291 -0.381 1.00 0.18 41 LEU A CA 3
ATOM 3661 C C . LEU A 1 41 ? 2.877 6.971 -0.790 1.00 0.17 41 LEU A C 3
ATOM 3662 O O . LEU A 1 41 ? 2.479 7.171 -1.939 1.00 0.18 41 LEU A O 3
ATOM 3678 N N . LEU A 1 42 ? 2.104 6.476 0.164 1.00 0.15 42 LEU A N 3
ATOM 3679 C CA . LEU A 1 42 ? 0.723 6.106 -0.089 1.00 0.15 42 LEU A CA 3
ATOM 3680 C C . LEU A 1 42 ? -0.218 7.041 0.646 1.00 0.17 42 LEU A C 3
ATOM 3681 O O . LEU A 1 42 ? -1.400 6.756 0.762 1.00 0.18 42 LEU A O 3
ATOM 3697 N N . HIS A 1 43 ? 0.319 8.152 1.140 1.00 0.19 43 HIS A N 3
ATOM 3698 C CA . HIS A 1 43 ? -0.425 9.076 2.011 1.00 0.25 43 HIS A CA 3
ATOM 3699 C C . HIS A 1 43 ? -1.791 9.496 1.436 1.00 0.25 43 HIS A C 3
ATOM 3700 O O . HIS A 1 43 ? -2.676 9.913 2.180 1.00 0.29 43 HIS A O 3
ATOM 3715 N N . ASP A 1 44 ? -1.962 9.385 0.124 1.00 0.24 44 ASP A N 3
ATOM 3716 C CA . ASP A 1 44 ? -3.190 9.841 -0.523 1.00 0.28 44 ASP A CA 3
ATOM 3717 C C . ASP A 1 44 ? -4.193 8.700 -0.697 1.00 0.29 44 ASP A C 3
ATOM 3718 O O . ASP A 1 44 ? -5.350 8.932 -1.055 1.00 0.43 44 ASP A O 3
ATOM 3727 N N . LEU A 1 45 ? -3.758 7.479 -0.424 1.00 0.21 45 LEU A N 3
ATOM 3728 C CA . LEU 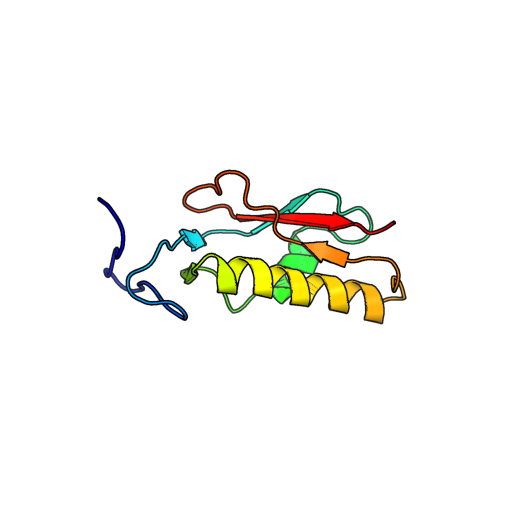A 1 45 ? -4.558 6.297 -0.732 1.00 0.23 45 LEU A CA 3
ATOM 3729 C C . LEU A 1 45 ? -5.541 5.911 0.385 1.00 0.22 45 LEU A C 3
ATOM 3730 O O . LEU A 1 45 ? -6.746 5.868 0.140 1.00 0.29 45 LEU A O 3
ATOM 3746 N N . PRO A 1 46 ? -5.078 5.640 1.629 1.00 0.19 46 PRO A N 3
ATOM 3747 C CA . PRO A 1 46 ? -5.936 5.037 2.646 1.00 0.24 46 PRO A CA 3
ATOM 3748 C C . PRO A 1 46 ? -7.032 5.983 3.117 1.00 0.26 46 PRO A C 3
ATOM 3749 O O . PRO A 1 46 ? -6.908 7.205 3.012 1.00 0.33 46 PRO A O 3
ATOM 3760 N N . GLY A 1 47 ? -8.101 5.405 3.636 1.00 0.24 47 GLY A N 3
ATOM 3761 C CA . GLY A 1 47 ? -9.308 6.158 3.893 1.00 0.24 47 GLY A CA 3
ATOM 3762 C C . GLY A 1 47 ? -10.275 5.986 2.746 1.00 0.24 47 GLY A C 3
ATOM 3763 O O . GLY A 1 47 ? -11.459 6.297 2.852 1.00 0.31 47 GLY A O 3
ATOM 3767 N N . GLN A 1 48 ? -9.745 5.477 1.644 1.00 0.27 48 GLN A N 3
ATOM 3768 C CA . GLN A 1 48 ? -10.534 5.166 0.470 1.00 0.29 48 GLN A CA 3
ATOM 3769 C C . GLN A 1 48 ? -10.415 3.689 0.151 1.00 0.27 48 GLN A C 3
ATOM 3770 O O . GLN A 1 48 ? -9.628 2.970 0.774 1.00 0.24 48 GLN A O 3
ATOM 3784 N N . GLU A 1 49 ? -11.198 3.243 -0.809 1.00 0.32 49 GLU A N 3
ATOM 3785 C CA . GLU A 1 49 ? -11.140 1.864 -1.250 1.00 0.33 49 GLU A CA 3
ATOM 3786 C C . GLU A 1 49 ? -10.270 1.743 -2.489 1.00 0.33 49 GLU A C 3
ATOM 3787 O O . GLU A 1 49 ? -10.648 2.184 -3.574 1.00 0.45 49 GLU A O 3
ATOM 3799 N N . LEU A 1 50 ? -9.104 1.148 -2.319 1.00 0.27 50 LEU A N 3
ATOM 3800 C CA . LEU A 1 50 ? -8.165 0.973 -3.414 1.00 0.28 50 LEU A CA 3
ATOM 3801 C C . LEU A 1 50 ? -8.279 -0.440 -3.969 1.00 0.31 50 LEU A C 3
ATOM 3802 O O . LEU A 1 50 ? -8.310 -1.414 -3.215 1.00 0.36 50 LEU A O 3
ATOM 3818 N N . ASN A 1 51 ? -8.375 -0.544 -5.285 1.00 0.33 51 ASN A N 3
ATOM 3819 C CA . ASN A 1 51 ? -8.479 -1.839 -5.949 1.00 0.37 51 ASN A CA 3
ATOM 3820 C C . ASN A 1 51 ? -7.133 -2.545 -5.970 1.00 0.36 51 ASN A C 3
ATOM 3821 O O . ASN A 1 51 ? -6.105 -1.905 -5.760 1.00 0.35 51 ASN A O 3
ATOM 3832 N N . LEU A 1 52 ? -7.140 -3.848 -6.228 1.00 0.42 52 LEU A N 3
ATOM 3833 C CA . LEU A 1 52 ? -5.913 -4.648 -6.206 1.00 0.47 52 LEU A CA 3
ATOM 3834 C C . LEU A 1 52 ? -4.820 -4.032 -7.075 1.00 0.43 52 LEU A C 3
ATOM 3835 O O . LEU A 1 52 ? -3.659 -3.961 -6.664 1.00 0.38 52 LEU A O 3
ATOM 3851 N N . SER A 1 53 ? -5.199 -3.568 -8.261 1.00 0.47 53 SER A N 3
ATOM 3852 C CA . SER A 1 53 ? -4.257 -2.934 -9.174 1.00 0.48 53 SER A CA 3
ATOM 3853 C C . SER A 1 53 ? -3.576 -1.745 -8.493 1.00 0.39 53 SER A C 3
ATOM 3854 O O . SER A 1 53 ? -2.349 -1.634 -8.493 1.00 0.40 53 SER A O 3
ATOM 3862 N N . GLN A 1 54 ? -4.382 -0.884 -7.881 1.00 0.36 54 GLN A N 3
ATOM 3863 C CA . GLN A 1 54 ? -3.869 0.279 -7.167 1.00 0.33 54 GLN A CA 3
ATOM 3864 C C . GLN A 1 54 ? -3.097 -0.130 -5.914 1.00 0.22 54 GLN A C 3
ATOM 3865 O O . GLN A 1 54 ? -2.175 0.567 -5.493 1.00 0.23 54 GLN A O 3
ATOM 3879 N N . LEU A 1 55 ? -3.471 -1.261 -5.328 1.00 0.22 55 LEU A N 3
ATOM 3880 C CA . LEU A 1 55 ? -2.757 -1.792 -4.173 1.00 0.21 55 LEU A CA 3
ATOM 3881 C C . LEU A 1 55 ? -1.338 -2.193 -4.568 1.00 0.19 55 LEU A C 3
ATOM 3882 O O . LEU A 1 55 ? -0.378 -1.901 -3.860 1.00 0.22 55 LEU A O 3
ATOM 3898 N N . HIS A 1 56 ? -1.204 -2.842 -5.719 1.00 0.25 56 HIS A N 3
ATOM 3899 C CA . HIS A 1 56 ? 0.111 -3.242 -6.210 1.00 0.30 56 HIS A CA 3
ATOM 3900 C C . HIS A 1 56 ? 0.892 -2.025 -6.695 1.00 0.25 56 HIS A C 3
ATOM 3901 O O . HIS A 1 56 ? 2.114 -1.967 -6.558 1.00 0.24 56 HIS A O 3
ATOM 3916 N N . ALA A 1 57 ? 0.178 -1.054 -7.255 1.00 0.25 57 ALA A N 3
ATOM 3917 C CA . ALA A 1 57 ? 0.791 0.189 -7.710 1.00 0.25 57 ALA A CA 3
ATOM 3918 C C . ALA A 1 57 ? 1.372 0.963 -6.533 1.00 0.21 57 ALA A C 3
ATOM 3919 O O . ALA A 1 57 ? 2.365 1.680 -6.671 1.00 0.22 57 ALA A O 3
ATOM 3926 N N . ALA A 1 58 ? 0.744 0.811 -5.378 1.00 0.18 58 ALA A N 3
ATOM 3927 C CA . ALA A 1 58 ? 1.226 1.420 -4.149 1.00 0.19 58 ALA A CA 3
ATOM 3928 C C . ALA A 1 58 ? 2.613 0.895 -3.794 1.00 0.16 58 ALA A C 3
ATOM 3929 O O . ALA A 1 58 ? 3.497 1.657 -3.400 1.00 0.18 58 ALA A O 3
ATOM 3936 N N . ALA A 1 59 ? 2.799 -0.410 -3.957 1.00 0.14 59 ALA A N 3
ATOM 3937 C CA . ALA A 1 59 ? 4.081 -1.046 -3.678 1.00 0.13 59 ALA A CA 3
ATOM 3938 C C . ALA A 1 59 ? 5.150 -0.556 -4.645 1.00 0.11 59 ALA A C 3
ATOM 3939 O O . ALA A 1 59 ? 6.318 -0.407 -4.277 1.00 0.11 59 ALA A O 3
ATOM 3946 N N . ALA A 1 60 ? 4.738 -0.289 -5.879 1.00 0.12 60 ALA A N 3
ATOM 3947 C CA . ALA A 1 60 ? 5.648 0.188 -6.909 1.00 0.13 60 ALA A CA 3
ATOM 3948 C C . ALA A 1 60 ? 6.250 1.535 -6.529 1.00 0.14 60 ALA A C 3
ATOM 3949 O O . ALA A 1 60 ? 7.423 1.798 -6.799 1.00 0.17 60 ALA A O 3
ATOM 3956 N N . ARG A 1 61 ? 5.444 2.376 -5.884 1.00 0.13 61 ARG A N 3
ATOM 3957 C CA . ARG A 1 61 ? 5.909 3.679 -5.415 1.00 0.14 61 ARG A CA 3
ATOM 3958 C C . ARG A 1 61 ? 7.093 3.513 -4.473 1.00 0.13 61 ARG A C 3
ATOM 3959 O O . ARG A 1 61 ? 8.074 4.251 -4.549 1.00 0.15 61 ARG A O 3
ATOM 3980 N N . ILE A 1 62 ? 6.997 2.517 -3.606 1.00 0.13 62 ILE A N 3
ATOM 3981 C CA . ILE A 1 62 ? 8.015 2.274 -2.595 1.00 0.12 62 ILE A CA 3
ATOM 3982 C C . ILE A 1 62 ? 9.218 1.572 -3.207 1.00 0.12 62 ILE A C 3
ATOM 3983 O O . ILE A 1 62 ? 10.362 1.810 -2.818 1.00 0.12 62 ILE A O 3
ATOM 3999 N N . GLY A 1 63 ? 8.948 0.708 -4.171 1.00 0.13 63 GLY A N 3
ATOM 4000 C CA . GLY A 1 63 ? 10.012 0.039 -4.883 1.00 0.14 63 GLY A CA 3
ATOM 4001 C C . GLY A 1 63 ? 10.924 1.025 -5.582 1.00 0.15 63 GLY A C 3
ATOM 4002 O O . GLY A 1 63 ? 12.147 0.940 -5.470 1.00 0.22 63 GLY A O 3
ATOM 4006 N N . ASP A 1 64 ? 10.326 1.976 -6.288 1.00 0.14 64 ASP A N 3
ATOM 4007 C CA . ASP A 1 64 ? 11.086 3.024 -6.961 1.00 0.16 64 ASP A CA 3
ATOM 4008 C C . ASP A 1 64 ? 11.676 4.000 -5.953 1.00 0.12 64 ASP A C 3
ATOM 4009 O O . ASP A 1 64 ? 12.672 4.666 -6.237 1.00 0.13 64 ASP A O 3
ATOM 4018 N N . PHE A 1 65 ? 11.058 4.085 -4.781 1.00 0.13 65 PHE A N 3
ATOM 4019 C CA . PHE A 1 65 ? 11.567 4.929 -3.708 1.00 0.12 65 PHE A CA 3
ATOM 4020 C C . PHE A 1 65 ? 12.967 4.479 -3.310 1.00 0.10 65 PHE A C 3
ATOM 4021 O O . PHE A 1 65 ? 13.895 5.285 -3.226 1.00 0.11 65 PHE A O 3
ATOM 4038 N N . TYR A 1 66 ? 13.108 3.181 -3.082 1.00 0.10 66 TYR A N 3
ATOM 4039 C CA . TYR A 1 66 ? 14.398 2.593 -2.763 1.00 0.10 66 TYR A CA 3
ATOM 4040 C C . TYR A 1 66 ? 15.376 2.782 -3.915 1.00 0.12 66 TYR A C 3
ATOM 4041 O O . TYR A 1 66 ? 16.541 3.120 -3.702 1.00 0.14 66 TYR A O 3
ATOM 4059 N N . GLN A 1 67 ? 14.889 2.581 -5.134 1.00 0.14 67 GLN A N 3
ATOM 4060 C CA . GLN A 1 67 ? 15.717 2.730 -6.325 1.00 0.18 67 GLN A CA 3
ATOM 4061 C C . GLN A 1 67 ? 16.249 4.154 -6.449 1.00 0.19 67 GLN A C 3
ATOM 4062 O O . GLN A 1 67 ? 17.381 4.363 -6.882 1.00 0.24 67 GLN A O 3
ATOM 4076 N N . GLU A 1 68 ? 15.433 5.128 -6.055 1.00 0.21 68 GLU A N 3
ATOM 4077 C CA . GLU A 1 68 ? 15.850 6.529 -6.053 1.00 0.25 68 GLU A CA 3
ATOM 4078 C C . GLU A 1 68 ? 17.020 6.732 -5.099 1.00 0.24 68 GLU A C 3
ATOM 4079 O O . GLU A 1 68 ? 17.927 7.521 -5.364 1.00 0.31 68 GLU A O 3
ATOM 4091 N N . LYS A 1 69 ? 17.002 5.996 -3.999 1.00 0.20 69 LYS A N 3
ATOM 4092 C CA . LYS A 1 69 ? 18.018 6.134 -2.966 1.00 0.23 69 LYS A CA 3
ATOM 4093 C C . LYS A 1 69 ? 19.264 5.323 -3.313 1.00 0.25 69 LYS A C 3
ATOM 4094 O O . LYS A 1 69 ? 20.203 5.231 -2.518 1.00 0.31 69 LYS A O 3
ATOM 4113 N N . GLY A 1 70 ? 19.260 4.730 -4.498 1.00 0.24 70 GLY A N 3
ATOM 4114 C CA . GLY A 1 70 ? 20.410 3.985 -4.968 1.00 0.29 70 GLY A CA 3
ATOM 4115 C C . GLY A 1 70 ? 20.261 2.492 -4.767 1.00 0.27 70 GLY A C 3
ATOM 4116 O O . GLY A 1 70 ? 21.126 1.714 -5.174 1.00 0.31 70 GLY A O 3
ATOM 4120 N N . TYR A 1 71 ? 19.162 2.086 -4.151 1.00 0.22 71 TYR A N 3
ATOM 4121 C CA . TYR A 1 71 ? 18.912 0.676 -3.899 1.00 0.21 71 TYR A CA 3
ATOM 4122 C C . TYR A 1 71 ? 18.186 0.062 -5.089 1.00 0.21 71 TYR A C 3
ATOM 4123 O O . TYR A 1 71 ? 16.984 -0.192 -5.043 1.00 0.19 71 TYR A O 3
ATOM 4141 N N . VAL A 1 72 ? 18.933 -0.164 -6.160 1.00 0.27 72 VAL A N 3
ATOM 4142 C CA . VAL A 1 72 ? 18.377 -0.696 -7.397 1.00 0.31 72 VAL A CA 3
ATOM 4143 C C . VAL A 1 72 ? 18.063 -2.182 -7.241 1.00 0.32 72 VAL A C 3
ATOM 4144 O O . VAL A 1 72 ? 17.209 -2.732 -7.938 1.00 0.37 72 VAL A O 3
ATOM 4157 N N . LEU A 1 73 ? 18.750 -2.823 -6.305 1.00 0.31 73 LEU A N 3
ATOM 4158 C CA . LEU A 1 73 ? 18.534 -4.238 -6.029 1.00 0.34 73 LEU A CA 3
ATOM 4159 C C . LEU A 1 73 ? 17.319 -4.435 -5.128 1.00 0.33 73 LEU A C 3
ATOM 4160 O O . LEU A 1 73 ? 16.930 -5.565 -4.828 1.00 0.52 73 LEU A O 3
ATOM 4176 N N . ALA A 1 74 ? 16.723 -3.328 -4.709 1.00 0.20 74 ALA A N 3
ATOM 4177 C CA . ALA A 1 74 ? 15.580 -3.361 -3.812 1.00 0.17 74 ALA A CA 3
ATOM 4178 C C . ALA A 1 74 ? 14.283 -3.120 -4.572 1.00 0.21 74 ALA A C 3
ATOM 4179 O O . ALA A 1 74 ? 14.257 -2.387 -5.563 1.00 0.37 74 ALA A O 3
ATOM 4186 N N . ARG A 1 75 ? 13.215 -3.748 -4.108 1.00 0.15 75 ARG A N 3
ATOM 4187 C CA . ARG A 1 75 ? 11.899 -3.573 -4.698 1.00 0.20 75 ARG A CA 3
ATOM 4188 C C . ARG A 1 75 ? 10.825 -4.000 -3.699 1.00 0.19 75 ARG A C 3
ATOM 4189 O O . ARG A 1 75 ? 10.962 -5.023 -3.033 1.00 0.39 75 ARG A O 3
ATOM 4210 N N . ALA A 1 76 ? 9.773 -3.208 -3.585 1.00 0.16 76 ALA A N 3
ATOM 4211 C CA . ALA A 1 76 ? 8.678 -3.524 -2.681 1.00 0.14 76 ALA A CA 3
ATOM 4212 C C . ALA A 1 76 ? 7.526 -4.160 -3.444 1.00 0.15 76 ALA A C 3
ATOM 4213 O O .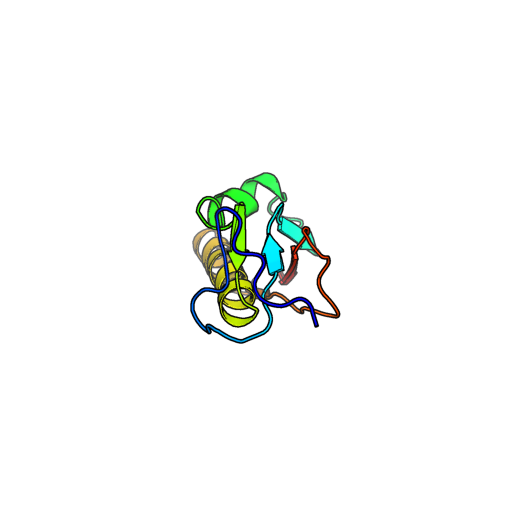 ALA A 1 76 ? 7.216 -3.749 -4.565 1.00 0.18 76 ALA A O 3
ATOM 4220 N N . PHE A 1 77 ? 6.897 -5.158 -2.844 1.00 0.15 77 PHE A N 3
ATOM 4221 C CA . PHE A 1 77 ? 5.784 -5.842 -3.479 1.00 0.18 77 PHE A CA 3
ATOM 4222 C C . PHE A 1 77 ? 4.666 -6.088 -2.471 1.00 0.16 77 PHE A C 3
ATOM 4223 O O . PHE A 1 77 ? 4.905 -6.154 -1.265 1.00 0.21 77 PHE A O 3
ATOM 4240 N N . LEU A 1 78 ? 3.449 -6.217 -2.969 1.00 0.17 78 LEU A N 3
ATOM 4241 C CA . LEU A 1 78 ? 2.292 -6.426 -2.117 1.00 0.17 78 LEU A CA 3
ATOM 4242 C C . LEU A 1 78 ? 1.755 -7.842 -2.313 1.00 0.23 78 LEU A C 3
ATOM 4243 O O . LEU A 1 78 ? 1.169 -8.157 -3.350 1.00 0.29 78 LEU A O 3
ATOM 4259 N N . PRO A 1 79 ? 1.973 -8.716 -1.318 1.00 0.26 79 PRO A N 3
ATOM 4260 C CA . PRO A 1 79 ? 1.542 -10.115 -1.376 1.00 0.38 79 PRO A CA 3
ATOM 4261 C C . PRO A 1 79 ? 0.044 -10.271 -1.121 1.00 0.43 79 PRO A C 3
ATOM 4262 O O . PRO A 1 79 ? -0.384 -10.564 -0.002 1.00 1.12 79 PRO A O 3
ATOM 4273 N N . ALA A 1 80 ? -0.749 -10.083 -2.165 1.00 0.71 80 ALA A N 3
ATOM 4274 C CA . ALA A 1 80 ? -2.199 -10.135 -2.050 1.00 0.81 80 ALA A CA 3
ATOM 4275 C C . ALA A 1 80 ? -2.696 -11.574 -1.953 1.00 1.08 80 ALA A C 3
ATOM 4276 O O . ALA A 1 80 ? -3.172 -12.147 -2.934 1.00 2.00 80 ALA A O 3
ATOM 4283 N N . GLN A 1 81 ? -2.566 -12.157 -0.770 1.00 0.91 81 GLN A N 3
ATOM 4284 C CA . GLN A 1 81 ? -3.031 -13.516 -0.533 1.00 1.14 81 GLN A CA 3
ATOM 4285 C C . GLN A 1 81 ? -3.556 -13.677 0.892 1.00 1.14 81 GLN A C 3
ATOM 4286 O O . GLN A 1 81 ? -4.700 -14.081 1.096 1.00 1.90 81 GLN A O 3
ATOM 4300 N N . GLU A 1 82 ? -2.732 -13.337 1.874 1.00 1.12 82 GLU A N 3
ATOM 4301 C CA . GLU A 1 82 ? -3.113 -13.474 3.274 1.00 1.51 82 GLU A CA 3
ATOM 4302 C C . GLU A 1 82 ? -3.102 -12.121 3.976 1.00 1.50 82 GLU A C 3
ATOM 4303 O O . GLU A 1 82 ? -2.742 -12.021 5.153 1.00 2.33 82 GLU A O 3
ATOM 4315 N N . ILE A 1 83 ? -3.490 -11.082 3.252 1.00 1.09 83 ILE A N 3
ATOM 4316 C CA . ILE A 1 83 ? -3.558 -9.743 3.819 1.00 0.97 83 ILE A CA 3
ATOM 4317 C C . ILE A 1 83 ? -4.953 -9.464 4.356 1.00 0.87 83 ILE A C 3
ATOM 4318 O O . ILE A 1 83 ? -5.951 -9.650 3.656 1.00 0.94 83 ILE A O 3
ATOM 4334 N N . GLN A 1 84 ? -5.009 -9.032 5.607 1.00 0.89 84 GLN A N 3
ATOM 4335 C CA . GLN A 1 84 ? -6.261 -8.672 6.257 1.00 0.84 84 GLN A CA 3
ATOM 4336 C C . GLN A 1 84 ? -6.898 -7.467 5.571 1.00 0.81 84 GLN A C 3
ATOM 4337 O O . GLN A 1 84 ? -6.255 -6.769 4.787 1.00 0.93 84 GLN A O 3
ATOM 4351 N N . ASP A 1 85 ? -8.166 -7.238 5.860 1.00 0.80 85 ASP A N 3
ATOM 4352 C CA . ASP A 1 85 ? -8.884 -6.104 5.302 1.00 0.85 85 ASP A CA 3
ATOM 4353 C C . ASP A 1 85 ? -8.568 -4.843 6.097 1.00 0.81 85 ASP A C 3
ATOM 4354 O O . ASP A 1 85 ? -8.290 -4.908 7.295 1.00 1.39 85 ASP A O 3
ATOM 4363 N N . GLY A 1 86 ? -8.596 -3.705 5.421 1.00 0.44 86 GLY A N 3
ATOM 4364 C CA . GLY A 1 86 ? -8.244 -2.451 6.055 1.00 0.41 86 GLY A CA 3
ATOM 4365 C C . GLY A 1 86 ? -6.763 -2.158 5.937 1.00 0.36 86 GLY A C 3
ATOM 4366 O O . GLY A 1 86 ? -6.328 -1.527 4.977 1.00 0.58 86 GLY A O 3
ATOM 4370 N N . THR A 1 87 ? -5.980 -2.602 6.906 1.00 0.29 87 THR A N 3
ATOM 4371 C CA . THR A 1 87 ? -4.538 -2.422 6.850 1.00 0.27 87 THR A CA 3
ATOM 4372 C C . THR A 1 87 ? -3.928 -3.356 5.811 1.00 0.22 87 THR A C 3
ATOM 4373 O O . THR A 1 87 ? -4.073 -4.573 5.901 1.00 0.28 87 THR A O 3
ATOM 4384 N N . VAL A 1 88 ? -3.256 -2.783 4.828 1.00 0.20 88 VAL A N 3
ATOM 4385 C CA . VAL A 1 88 ? -2.615 -3.570 3.788 1.00 0.18 88 VAL A CA 3
ATOM 4386 C C . VAL A 1 88 ? -1.120 -3.652 4.050 1.00 0.15 88 VAL A C 3
ATOM 4387 O O . VAL A 1 88 ? -0.501 -2.669 4.454 1.00 0.18 88 VAL A O 3
ATOM 4400 N N . ARG A 1 89 ? -0.543 -4.823 3.856 1.00 0.19 89 ARG A N 3
ATOM 4401 C CA . ARG A 1 89 ? 0.869 -5.009 4.133 1.00 0.20 89 ARG A CA 3
ATOM 4402 C C . ARG A 1 89 ? 1.670 -5.123 2.844 1.00 0.20 89 ARG A C 3
ATOM 4403 O O . ARG A 1 89 ? 1.338 -5.906 1.956 1.00 0.30 89 ARG A O 3
ATOM 4424 N N . ILE A 1 90 ? 2.722 -4.329 2.755 1.00 0.17 90 ILE A N 3
ATOM 4425 C CA . ILE A 1 90 ? 3.630 -4.366 1.625 1.00 0.18 90 ILE A CA 3
ATOM 4426 C C . ILE A 1 90 ? 4.992 -4.860 2.087 1.00 0.19 90 ILE A C 3
ATOM 4427 O O . ILE A 1 90 ? 5.527 -4.381 3.090 1.00 0.21 90 ILE A O 3
ATOM 4443 N N . GLU A 1 91 ? 5.545 -5.828 1.377 1.00 0.19 91 GLU A N 3
ATOM 4444 C CA . GLU A 1 91 ? 6.837 -6.377 1.739 1.00 0.21 91 GLU A CA 3
ATOM 4445 C C . GLU A 1 91 ? 7.941 -5.693 0.952 1.00 0.17 91 GLU A C 3
ATOM 4446 O O . GLU A 1 91 ? 7.908 -5.631 -0.279 1.00 0.18 91 GLU A O 3
ATOM 4458 N N . VAL A 1 92 ? 8.907 -5.167 1.678 1.00 0.16 92 VAL A N 3
ATOM 4459 C CA . VAL A 1 92 ? 10.007 -4.443 1.083 1.00 0.14 92 VAL A CA 3
ATOM 4460 C C . VAL A 1 92 ? 11.227 -5.342 0.955 1.00 0.15 92 VAL A C 3
ATOM 4461 O O . VAL A 1 92 ? 11.912 -5.627 1.941 1.00 0.27 92 VAL A O 3
ATOM 4474 N N . LEU A 1 93 ? 11.485 -5.805 -0.252 1.00 0.12 93 LEU A N 3
ATOM 4475 C CA . LEU A 1 93 ? 12.662 -6.607 -0.512 1.00 0.14 93 LEU A CA 3
ATOM 4476 C C . LEU A 1 93 ? 13.842 -5.693 -0.801 1.00 0.14 93 LEU A C 3
ATOM 4477 O O . LEU A 1 93 ? 14.041 -5.260 -1.935 1.00 0.15 93 LEU A O 3
ATOM 4493 N N . GLU A 1 94 ? 14.608 -5.383 0.236 1.00 0.16 94 GLU A N 3
ATOM 4494 C CA . GLU A 1 94 ? 15.759 -4.501 0.099 1.00 0.16 94 GLU A CA 3
ATOM 4495 C C . GLU A 1 94 ? 16.889 -5.211 -0.643 1.00 0.24 94 GLU A C 3
ATOM 4496 O O . GLU A 1 94 ? 17.806 -4.575 -1.165 1.00 0.49 94 GLU A O 3
ATOM 4508 N N . GLY A 1 95 ? 16.813 -6.531 -0.675 1.00 0.40 95 GLY A N 3
ATOM 4509 C CA . GLY A 1 95 ? 17.808 -7.330 -1.354 1.00 0.49 95 GLY A CA 3
ATOM 4510 C C . GLY A 1 95 ? 17.776 -8.762 -0.871 1.00 0.73 95 GLY A C 3
ATOM 4511 O O . GLY A 1 95 ? 17.391 -8.978 0.299 1.00 1.39 95 GLY A O 3
ATOM 4516 N N . MET A 1 1 ? -21.717 -9.913 -3.061 1.00 14.16 1 MET A N 4
ATOM 4517 C CA . MET A 1 1 ? -22.367 -10.745 -2.026 1.00 13.69 1 MET A CA 4
ATOM 4518 C C . MET A 1 1 ? -21.635 -10.619 -0.695 1.00 12.86 1 MET A C 4
ATOM 4519 O O . MET A 1 1 ? -22.182 -10.106 0.281 1.00 12.47 1 MET A O 4
ATOM 4535 N N . ALA A 1 2 ? -20.388 -11.073 -0.660 1.00 12.76 2 ALA A N 4
ATOM 4536 C CA . ALA A 1 2 ? -19.612 -11.069 0.570 1.00 12.15 2 ALA A CA 4
ATOM 4537 C C . ALA A 1 2 ? -18.874 -9.747 0.748 1.00 11.61 2 ALA A C 4
ATOM 4538 O O . ALA A 1 2 ? -17.712 -9.614 0.361 1.00 11.57 2 ALA A O 4
ATOM 4545 N N . HIS A 1 3 ? -19.553 -8.772 1.334 1.00 11.38 3 HIS A N 4
ATOM 4546 C CA . HIS A 1 3 ? -18.961 -7.459 1.552 1.00 11.04 3 HIS A CA 4
ATOM 4547 C C . HIS A 1 3 ? -18.143 -7.444 2.836 1.00 10.11 3 HIS A C 4
ATOM 4548 O O . HIS A 1 3 ? -18.655 -7.109 3.903 1.00 9.90 3 HIS A O 4
ATOM 4563 N N . HIS A 1 4 ? -16.875 -7.818 2.731 1.00 9.78 4 HIS A N 4
ATOM 4564 C CA . HIS A 1 4 ? -15.987 -7.810 3.890 1.00 9.07 4 HIS A CA 4
ATOM 4565 C C . HIS A 1 4 ? -15.562 -6.386 4.215 1.00 8.28 4 HIS A C 4
ATOM 4566 O O . HIS A 1 4 ? -15.441 -6.012 5.379 1.00 8.33 4 HIS A O 4
ATOM 4581 N N . HIS A 1 5 ? -15.352 -5.593 3.175 1.00 7.83 5 HIS A N 4
ATOM 4582 C CA . HIS A 1 5 ? -14.992 -4.192 3.348 1.00 7.30 5 HIS A CA 4
ATOM 4583 C C . HIS A 1 5 ? -16.248 -3.342 3.495 1.00 6.63 5 HIS A C 4
ATOM 4584 O O . HIS A 1 5 ? -17.158 -3.417 2.670 1.00 6.57 5 HIS A O 4
ATOM 4599 N N . HIS A 1 6 ? -16.301 -2.556 4.562 1.00 6.49 6 HIS A N 4
ATOM 4600 C CA . HIS A 1 6 ? -17.450 -1.698 4.832 1.00 6.20 6 HIS A CA 4
ATOM 4601 C C . HIS A 1 6 ? -17.028 -0.239 4.754 1.00 5.27 6 HIS A C 4
ATOM 4602 O O . HIS A 1 6 ? -15.860 0.045 4.509 1.00 5.29 6 HIS A O 4
ATOM 4617 N N . HIS A 1 7 ? -17.973 0.677 4.984 1.00 4.82 7 HIS A N 4
ATOM 4618 C CA . HIS A 1 7 ? -17.720 2.115 4.846 1.00 4.30 7 HIS A CA 4
ATOM 4619 C C . HIS A 1 7 ? -17.247 2.428 3.433 1.00 3.49 7 HIS A C 4
ATOM 4620 O O . HIS A 1 7 ? -16.106 2.847 3.219 1.00 3.52 7 HIS A O 4
ATOM 4635 N N . HIS A 1 8 ? -18.143 2.228 2.477 1.00 3.34 8 HIS A N 4
ATOM 4636 C CA . HIS A 1 8 ? -17.791 2.291 1.067 1.00 3.14 8 HIS A CA 4
ATOM 4637 C C . HIS A 1 8 ? -17.490 3.706 0.606 1.00 2.24 8 HIS A C 4
ATOM 4638 O O . HIS A 1 8 ? -18.149 4.670 1.003 1.00 2.40 8 HIS A O 4
ATOM 4653 N N . VAL A 1 9 ? -16.489 3.800 -0.247 1.00 1.79 9 VAL A N 4
ATOM 4654 C CA . VAL A 1 9 ? -16.124 5.037 -0.902 1.00 1.12 9 VAL A CA 4
ATOM 4655 C C . VAL A 1 9 ? -16.402 4.890 -2.392 1.00 1.30 9 VAL A C 4
ATOM 4656 O O . VAL A 1 9 ? -16.906 5.814 -3.037 1.00 1.97 9 VAL A O 4
ATOM 4669 N N . ASP A 1 10 ? -16.092 3.696 -2.908 1.00 1.59 10 ASP A N 4
ATOM 4670 C CA . ASP A 1 10 ? -16.365 3.318 -4.297 1.00 1.95 10 ASP A CA 4
ATOM 4671 C C . ASP A 1 10 ? -15.704 1.981 -4.609 1.00 1.67 10 ASP A C 4
ATOM 4672 O O . ASP A 1 10 ? -14.489 1.840 -4.488 1.00 2.11 10 ASP A O 4
ATOM 4681 N N . ASP A 1 11 ? -16.506 1.010 -5.014 1.00 1.77 11 ASP A N 4
ATOM 4682 C CA . ASP A 1 11 ? -16.005 -0.324 -5.334 1.00 2.16 11 ASP A CA 4
ATOM 4683 C C . ASP A 1 11 ? -16.249 -0.623 -6.816 1.00 2.17 11 ASP A C 4
ATOM 4684 O O . ASP A 1 11 ? -16.351 -1.775 -7.242 1.00 2.77 11 ASP A O 4
ATOM 4693 N N . ASP A 1 12 ? -16.341 0.440 -7.607 1.00 2.18 12 ASP A N 4
ATOM 4694 C CA . ASP A 1 12 ? -16.575 0.299 -9.038 1.00 2.70 12 ASP A CA 4
ATOM 4695 C C . ASP A 1 12 ? -15.263 0.023 -9.761 1.00 2.76 12 ASP A C 4
ATOM 4696 O O . ASP A 1 12 ? -15.221 -0.750 -10.718 1.00 3.06 12 ASP A O 4
ATOM 4705 N N . ASP A 1 13 ? -14.190 0.655 -9.291 1.00 3.06 13 ASP A N 4
ATOM 4706 C CA . ASP A 1 13 ? -12.847 0.369 -9.793 1.00 3.48 13 ASP A CA 4
ATOM 4707 C C . ASP A 1 13 ? -12.342 -0.941 -9.203 1.00 2.94 13 ASP A C 4
ATOM 4708 O O . ASP A 1 13 ? -11.414 -0.956 -8.400 1.00 3.31 13 ASP A O 4
ATOM 4717 N N . LYS A 1 14 ? -12.970 -2.035 -9.602 1.00 2.50 14 LYS A N 4
ATOM 4718 C CA . LYS A 1 14 ? -12.670 -3.344 -9.047 1.00 2.02 14 LYS A CA 4
ATOM 4719 C C . LYS A 1 14 ? -11.759 -4.144 -9.975 1.00 1.81 14 LYS A C 4
ATOM 4720 O O . LYS A 1 14 ? -10.566 -4.294 -9.714 1.00 2.32 14 LYS A O 4
ATOM 4739 N N . MET A 1 15 ? -12.344 -4.642 -11.063 1.00 1.76 15 MET A N 4
ATOM 4740 C CA . MET A 1 15 ? -11.644 -5.479 -12.034 1.00 2.24 15 MET A CA 4
ATOM 4741 C C . MET A 1 15 ? -10.950 -6.655 -11.356 1.00 2.58 15 MET A C 4
ATOM 4742 O O . MET A 1 15 ? -9.729 -6.650 -11.171 1.00 3.21 15 MET A O 4
ATOM 4756 N N . GLY A 1 16 ? -11.730 -7.658 -10.988 1.00 2.70 16 GLY A N 4
ATOM 4757 C CA . GLY A 1 16 ? -11.175 -8.828 -10.348 1.00 3.22 16 GLY A CA 4
ATOM 4758 C C . GLY A 1 16 ? -11.488 -8.873 -8.871 1.00 2.83 16 GLY A C 4
ATOM 4759 O O . GLY A 1 16 ? -12.595 -9.239 -8.476 1.00 3.41 16 GLY A O 4
ATOM 4763 N N . GLY A 1 17 ? -10.521 -8.485 -8.056 1.00 2.09 17 GLY A N 4
ATOM 4764 C CA . GLY A 1 17 ? -10.702 -8.528 -6.624 1.00 1.71 17 GLY A CA 4
ATOM 4765 C C . GLY A 1 17 ? -11.381 -7.284 -6.089 1.00 1.27 17 GLY A C 4
ATOM 4766 O O . GLY A 1 17 ? -11.056 -6.171 -6.509 1.00 1.42 17 GLY A O 4
ATOM 4770 N N . PRO A 1 18 ? -12.343 -7.451 -5.165 1.00 0.94 18 PRO A N 4
ATOM 4771 C CA . PRO A 1 18 ? -13.049 -6.334 -4.523 1.00 0.76 18 PRO A CA 4
ATOM 4772 C C . PRO A 1 18 ? -12.086 -5.355 -3.859 1.00 0.63 18 PRO A C 4
ATOM 4773 O O . PRO A 1 18 ? -11.027 -5.750 -3.360 1.00 0.79 18 PRO A O 4
ATOM 4784 N N . THR A 1 19 ? -12.463 -4.084 -3.855 1.00 0.67 19 THR A N 4
ATOM 4785 C CA . THR A 1 19 ? -11.616 -3.036 -3.316 1.00 0.57 19 THR A CA 4
ATOM 4786 C C . THR A 1 19 ? -11.395 -3.214 -1.822 1.00 0.54 19 THR A C 4
ATOM 4787 O O . THR A 1 19 ? -12.300 -3.602 -1.083 1.00 0.62 19 THR A O 4
ATOM 4798 N N . VAL A 1 20 ? -10.179 -2.951 -1.392 1.00 0.45 20 VAL A N 4
ATOM 4799 C CA . VAL A 1 20 ? -9.839 -2.997 0.010 1.00 0.43 20 VAL A CA 4
ATOM 4800 C C . VAL A 1 20 ? -9.847 -1.592 0.584 1.00 0.36 20 VAL A C 4
ATOM 4801 O O . VAL A 1 20 ? -9.132 -0.714 0.097 1.00 0.32 20 VAL A O 4
ATOM 4814 N N . LEU A 1 21 ? -10.677 -1.370 1.589 1.00 0.37 21 LEU A N 4
ATOM 4815 C CA . LEU A 1 21 ? -10.706 -0.087 2.265 1.00 0.33 21 LEU A CA 4
ATOM 4816 C C . LEU A 1 21 ? -9.450 0.078 3.094 1.00 0.32 21 LEU A C 4
ATOM 4817 O O . LEU A 1 21 ? -9.390 -0.340 4.249 1.00 0.52 21 LEU A O 4
ATOM 4833 N N . VAL A 1 22 ? -8.449 0.675 2.486 1.00 0.23 22 VAL A N 4
ATOM 4834 C CA . VAL A 1 22 ? -7.175 0.866 3.139 1.00 0.21 22 VAL A CA 4
ATOM 4835 C C . VAL A 1 22 ? -7.300 1.872 4.269 1.00 0.24 22 VAL A C 4
ATOM 4836 O O . VAL A 1 22 ? -7.579 3.051 4.044 1.00 0.31 22 VAL A O 4
ATOM 4849 N N . LYS A 1 23 ? -7.119 1.390 5.481 1.00 0.27 23 LYS A N 4
ATOM 4850 C CA . LYS A 1 23 ? -7.118 2.240 6.652 1.00 0.34 23 LYS A CA 4
ATOM 4851 C C . LYS A 1 23 ? -5.692 2.663 6.960 1.00 0.26 23 LYS A C 4
ATOM 4852 O O . LYS A 1 23 ? -5.447 3.771 7.441 1.00 0.29 23 LYS A O 4
ATOM 4871 N N . ARG A 1 24 ? -4.753 1.776 6.655 1.00 0.22 24 ARG A N 4
ATOM 4872 C CA . ARG A 1 24 ? -3.343 2.030 6.903 1.00 0.24 24 ARG A CA 4
ATOM 4873 C C . ARG A 1 24 ? -2.482 1.052 6.114 1.00 0.20 24 ARG A C 4
ATOM 4874 O O . ARG A 1 24 ? -2.947 -0.020 5.715 1.00 0.20 24 ARG A O 4
ATOM 4895 N N . PHE A 1 25 ? -1.232 1.428 5.892 1.00 0.21 25 PHE A N 4
ATOM 4896 C CA . PHE A 1 25 ? -0.273 0.559 5.227 1.00 0.20 25 PHE A CA 4
ATOM 4897 C C . PHE A 1 25 ? 0.705 -0.005 6.246 1.00 0.21 25 PHE A C 4
ATOM 4898 O O . PHE A 1 25 ? 1.103 0.684 7.186 1.00 0.35 25 PHE A O 4
ATOM 4915 N N . GLN A 1 26 ? 1.074 -1.258 6.064 1.00 0.13 26 GLN A N 4
ATOM 4916 C CA . GLN A 1 26 ? 2.026 -1.913 6.940 1.00 0.14 26 GLN A CA 4
ATOM 4917 C C . GLN A 1 26 ? 3.195 -2.430 6.112 1.00 0.11 26 GLN A C 4
ATOM 4918 O O . GLN A 1 26 ? 2.989 -3.119 5.115 1.00 0.15 26 GLN A O 4
ATOM 4932 N N . LEU A 1 27 ? 4.414 -2.096 6.507 1.00 0.10 27 LEU A N 4
ATOM 4933 C CA . LEU A 1 27 ? 5.587 -2.505 5.751 1.00 0.11 27 LEU A CA 4
ATOM 4934 C C . LEU A 1 27 ? 6.285 -3.665 6.441 1.00 0.14 27 LEU A C 4
ATOM 4935 O O . LEU A 1 27 ? 6.496 -3.650 7.651 1.00 0.25 27 LEU A O 4
ATOM 4951 N N . SER A 1 28 ? 6.629 -4.674 5.665 1.00 0.14 28 SER A N 4
ATOM 4952 C CA . SER A 1 28 ? 7.269 -5.859 6.200 1.00 0.16 28 SER A CA 4
ATOM 4953 C C . SER A 1 28 ? 8.549 -6.154 5.424 1.00 0.16 28 SER A C 4
ATOM 4954 O O . SER A 1 28 ? 8.533 -6.230 4.198 1.00 0.27 28 SER A O 4
ATOM 4962 N N . GLY A 1 29 ? 9.658 -6.285 6.136 1.00 0.14 29 GLY A N 4
ATOM 4963 C CA . GLY A 1 29 ? 10.921 -6.586 5.486 1.00 0.20 29 GLY A CA 4
ATOM 4964 C C . GLY A 1 29 ? 11.793 -5.359 5.325 1.00 0.18 29 GLY A C 4
ATOM 4965 O O . GLY A 1 29 ? 12.991 -5.467 5.063 1.00 0.21 29 GLY A O 4
ATOM 4969 N N . ASN A 1 30 ? 11.191 -4.193 5.491 1.00 0.16 30 ASN A N 4
ATOM 4970 C CA . ASN A 1 30 ? 11.905 -2.930 5.372 1.00 0.16 30 ASN A CA 4
ATOM 4971 C C . ASN A 1 30 ? 12.823 -2.717 6.568 1.00 0.17 30 ASN A C 4
ATOM 4972 O O . ASN A 1 30 ? 12.438 -2.973 7.713 1.00 0.27 30 ASN A O 4
ATOM 4983 N N . ARG A 1 31 ? 14.039 -2.267 6.300 1.00 0.15 31 ARG A N 4
ATOM 4984 C CA . ARG A 1 31 ? 14.998 -1.997 7.361 1.00 0.19 31 ARG A CA 4
ATOM 4985 C C . ARG A 1 31 ? 15.608 -0.610 7.196 1.00 0.20 31 ARG A C 4
ATOM 4986 O O . ARG A 1 31 ? 15.813 0.108 8.174 1.00 0.29 31 ARG A O 4
ATOM 5007 N N . GLN A 1 32 ? 15.884 -0.234 5.953 1.00 0.18 32 GLN A N 4
ATOM 5008 C CA . GLN A 1 32 ? 16.487 1.056 5.663 1.00 0.24 32 GLN A CA 4
ATOM 5009 C C . GLN A 1 32 ? 15.509 2.186 5.964 1.00 0.23 32 GLN A C 4
ATOM 5010 O O . GLN A 1 32 ? 15.890 3.231 6.495 1.00 0.31 32 GLN A O 4
ATOM 5024 N N . PHE A 1 33 ? 14.250 1.971 5.620 1.00 0.17 33 PHE A N 4
ATOM 5025 C CA . PHE A 1 33 ? 13.214 2.960 5.854 1.00 0.15 33 PHE A CA 4
ATOM 5026 C C . PHE A 1 33 ? 12.067 2.326 6.624 1.00 0.15 33 PHE A C 4
ATOM 5027 O O . PHE A 1 33 ? 11.636 1.220 6.310 1.00 0.20 33 PHE A O 4
ATOM 5044 N N . ASP A 1 34 ? 11.592 3.030 7.639 1.00 0.22 34 ASP A N 4
ATOM 5045 C CA . ASP A 1 34 ? 10.546 2.519 8.519 1.00 0.27 34 ASP A CA 4
ATOM 5046 C C . ASP A 1 34 ? 9.166 2.648 7.884 1.00 0.22 34 ASP A C 4
ATOM 5047 O O . ASP A 1 34 ? 9.027 3.203 6.790 1.00 0.19 34 ASP A O 4
ATOM 5056 N N . ASP A 1 35 ? 8.150 2.136 8.578 1.00 0.24 35 ASP A N 4
ATOM 5057 C CA . ASP A 1 35 ? 6.776 2.159 8.077 1.00 0.22 35 ASP A CA 4
ATOM 5058 C C . ASP A 1 35 ? 6.340 3.576 7.750 1.00 0.20 35 ASP A C 4
ATOM 5059 O O . ASP A 1 35 ? 5.976 3.870 6.618 1.00 0.22 35 ASP A O 4
ATOM 5068 N N . ARG A 1 36 ? 6.414 4.457 8.742 1.00 0.22 36 ARG A N 4
ATOM 5069 C CA . ARG A 1 36 ? 5.931 5.828 8.601 1.00 0.28 36 ARG A CA 4
ATOM 5070 C C . ARG A 1 36 ? 6.628 6.551 7.453 1.00 0.25 36 ARG A C 4
ATOM 5071 O O . ARG A 1 36 ? 6.018 7.366 6.758 1.00 0.34 36 ARG A O 4
ATOM 5092 N N . ARG A 1 37 ? 7.901 6.237 7.253 1.00 0.21 37 ARG A N 4
ATOM 5093 C CA . ARG A 1 37 ? 8.666 6.799 6.148 1.00 0.22 37 ARG A CA 4
ATOM 5094 C C . ARG A 1 37 ? 8.061 6.386 4.808 1.00 0.21 37 ARG A C 4
ATOM 5095 O O . ARG A 1 37 ? 7.876 7.213 3.914 1.00 0.30 37 ARG A O 4
ATOM 5116 N N . LEU A 1 38 ? 7.742 5.105 4.681 1.00 0.15 38 LEU A N 4
ATOM 5117 C CA . LEU A 1 38 ? 7.194 4.572 3.440 1.00 0.15 38 LEU A CA 4
ATOM 5118 C C . LEU A 1 38 ? 5.710 4.913 3.296 1.00 0.17 38 LEU A C 4
ATOM 5119 O O . LEU A 1 38 ? 5.198 5.035 2.186 1.00 0.19 38 LEU A O 4
ATOM 5135 N N . LEU A 1 39 ? 5.038 5.082 4.427 1.00 0.21 39 LEU A N 4
ATOM 5136 C CA . LEU A 1 39 ? 3.622 5.457 4.457 1.00 0.26 39 LEU A CA 4
ATOM 5137 C C . LEU A 1 39 ? 3.379 6.759 3.710 1.00 0.24 39 LEU A C 4
ATOM 5138 O O . LEU A 1 39 ? 2.344 6.932 3.068 1.00 0.24 39 LEU A O 4
ATOM 5154 N N . ALA A 1 40 ? 4.341 7.667 3.795 1.00 0.25 40 ALA A N 4
ATOM 5155 C CA . ALA A 1 40 ? 4.254 8.954 3.109 1.00 0.26 40 ALA A CA 4
ATOM 5156 C C . ALA A 1 40 ? 4.147 8.781 1.596 1.00 0.22 40 ALA A C 4
ATOM 5157 O O . ALA A 1 40 ? 3.600 9.636 0.907 1.00 0.25 40 ALA A O 4
ATOM 5164 N N . LEU A 1 41 ? 4.651 7.668 1.083 1.00 0.19 41 LEU A N 4
ATOM 5165 C CA . LEU A 1 41 ? 4.547 7.369 -0.340 1.00 0.18 41 LEU A CA 4
ATOM 5166 C C . LEU A 1 41 ? 3.103 7.061 -0.715 1.00 0.17 41 LEU A C 4
ATOM 5167 O O . LEU A 1 41 ? 2.676 7.291 -1.846 1.00 0.18 41 LEU A O 4
ATOM 5183 N N . LEU A 1 42 ? 2.351 6.552 0.249 1.00 0.15 42 LEU A N 4
ATOM 5184 C CA . LEU A 1 42 ? 0.963 6.176 0.022 1.00 0.15 42 LEU A CA 4
ATOM 5185 C C . LEU A 1 42 ? 0.032 7.183 0.682 1.00 0.17 42 LEU A C 4
ATOM 5186 O O . LEU A 1 42 ? -1.157 6.932 0.819 1.00 0.18 42 LEU A O 4
ATOM 5202 N N . HIS A 1 43 ? 0.597 8.316 1.080 1.00 0.19 43 HIS A N 4
ATOM 5203 C CA . HIS A 1 43 ? -0.110 9.337 1.867 1.00 0.25 43 HIS A CA 4
ATOM 5204 C C . HIS A 1 43 ? -1.489 9.717 1.297 1.00 0.25 43 HIS A C 4
ATOM 5205 O O . HIS A 1 43 ? -2.366 10.153 2.038 1.00 0.29 43 HIS A O 4
ATOM 5220 N N . ASP A 1 44 ? -1.682 9.554 -0.007 1.00 0.24 44 ASP A N 4
ATOM 5221 C CA . ASP A 1 44 ? -2.913 10.007 -0.653 1.00 0.28 44 ASP A CA 4
ATOM 5222 C C . ASP A 1 44 ? -3.843 8.842 -0.993 1.00 0.29 44 ASP A C 4
ATOM 5223 O O . ASP A 1 44 ? -4.883 9.037 -1.623 1.00 0.43 44 ASP A O 4
ATOM 5232 N N . LEU A 1 45 ? -3.483 7.643 -0.562 1.00 0.21 45 LEU A N 4
ATOM 5233 C CA . LEU A 1 45 ? -4.224 6.444 -0.946 1.00 0.23 45 LEU A CA 4
ATOM 5234 C C . LEU A 1 45 ? -5.295 6.024 0.071 1.00 0.22 45 LEU A C 4
ATOM 5235 O O . LEU A 1 45 ? -6.450 5.831 -0.310 1.00 0.29 45 LEU A O 4
ATOM 5251 N N . PRO A 1 46 ? -4.964 5.872 1.374 1.00 0.19 46 PRO A N 4
ATOM 5252 C CA . PRO A 1 46 ? -5.888 5.265 2.322 1.00 0.24 46 PRO A CA 4
ATOM 5253 C C . PRO A 1 46 ? -7.026 6.203 2.699 1.00 0.26 46 PRO A C 4
ATOM 5254 O O . PRO A 1 46 ? -6.912 7.426 2.586 1.00 0.33 46 PRO A O 4
ATOM 5265 N N . GLY A 1 47 ? -8.117 5.619 3.154 1.00 0.24 47 GLY A N 4
ATOM 5266 C CA . GLY A 1 47 ? -9.343 6.366 3.329 1.00 0.24 47 GLY A CA 4
ATOM 5267 C C . GLY A 1 47 ? -10.256 6.146 2.146 1.00 0.24 47 GLY A C 4
ATOM 5268 O O . GLY A 1 47 ? -11.399 6.607 2.121 1.00 0.31 47 GLY A O 4
ATOM 5272 N N . GLN A 1 48 ? -9.724 5.441 1.159 1.00 0.27 48 GLN A N 4
ATOM 5273 C CA . GLN A 1 48 ? -10.464 5.055 -0.028 1.00 0.29 48 GLN A CA 4
ATOM 5274 C C . GLN A 1 48 ? -10.462 3.539 -0.144 1.00 0.27 48 GLN A C 4
ATOM 5275 O O . GLN A 1 48 ? -9.749 2.857 0.595 1.00 0.24 48 GLN A O 4
ATOM 5289 N N . GLU A 1 49 ? -11.254 3.012 -1.062 1.00 0.32 49 GLU A N 4
ATOM 5290 C CA . GLU A 1 49 ? -11.269 1.581 -1.307 1.00 0.33 49 GLU A CA 4
ATOM 5291 C C . GLU A 1 49 ? -10.430 1.268 -2.538 1.00 0.33 49 GLU A C 4
ATOM 5292 O O . GLU A 1 49 ? -10.813 1.574 -3.666 1.00 0.45 49 GLU A O 4
ATOM 5304 N N . LEU A 1 50 ? -9.271 0.679 -2.304 1.00 0.27 50 LEU A N 4
ATOM 5305 C CA . LEU A 1 50 ? -8.310 0.410 -3.361 1.00 0.28 50 LEU A CA 4
ATOM 5306 C C . LEU A 1 50 ? -8.382 -1.052 -3.784 1.00 0.31 50 LEU A C 4
ATOM 5307 O O . LEU A 1 50 ? -8.234 -1.951 -2.961 1.00 0.36 50 LEU A O 4
ATOM 5323 N N . ASN A 1 51 ? -8.631 -1.287 -5.066 1.00 0.33 51 ASN A N 4
ATOM 5324 C CA . ASN A 1 51 ? -8.672 -2.647 -5.600 1.00 0.37 51 ASN A CA 4
ATOM 5325 C C . ASN A 1 51 ? -7.274 -3.241 -5.673 1.00 0.36 51 ASN A C 4
ATOM 5326 O O . ASN A 1 51 ? -6.288 -2.513 -5.557 1.00 0.35 51 ASN A O 4
ATOM 5337 N N . LEU A 1 52 ? -7.197 -4.553 -5.871 1.00 0.42 52 LEU A N 4
ATOM 5338 C CA . LEU A 1 52 ? -5.919 -5.268 -5.904 1.00 0.47 52 LEU A CA 4
ATOM 5339 C C . LEU A 1 52 ? -4.910 -4.571 -6.808 1.00 0.43 52 LEU A C 4
ATOM 5340 O O . LEU A 1 52 ? -3.756 -4.370 -6.420 1.00 0.38 52 LEU A O 4
ATOM 5356 N N . SER A 1 53 ? -5.364 -4.186 -7.994 1.00 0.47 53 SER A N 4
ATOM 5357 C CA . SER A 1 53 ? -4.533 -3.481 -8.960 1.00 0.48 53 SER A CA 4
ATOM 5358 C C . SER A 1 53 ? -3.835 -2.281 -8.315 1.00 0.39 53 SER A C 4
ATOM 5359 O O . SER A 1 53 ? -2.608 -2.166 -8.351 1.00 0.40 53 SER A O 4
ATOM 5367 N N . GLN A 1 54 ? -4.622 -1.421 -7.684 1.00 0.36 54 GLN A N 4
ATOM 5368 C CA . GLN A 1 54 ? -4.100 -0.215 -7.058 1.00 0.33 54 GLN A CA 4
ATOM 5369 C C . GLN A 1 54 ? -3.325 -0.532 -5.784 1.00 0.22 54 GLN A C 4
ATOM 5370 O O . GLN A 1 54 ? -2.464 0.242 -5.367 1.00 0.23 54 GLN A O 4
ATOM 5384 N N . LEU A 1 55 ? -3.626 -1.671 -5.174 1.00 0.22 55 LEU A N 4
ATOM 5385 C CA . LEU A 1 55 ? -2.942 -2.084 -3.956 1.00 0.21 55 LEU A CA 4
ATOM 5386 C C . LEU A 1 55 ? -1.464 -2.353 -4.226 1.00 0.19 55 LEU A C 4
ATOM 5387 O O . LEU A 1 55 ? -0.595 -1.789 -3.563 1.00 0.22 55 LEU A O 4
ATOM 5403 N N . HIS A 1 56 ? -1.171 -3.195 -5.213 1.00 0.25 56 HIS A N 4
ATOM 5404 C CA . HIS A 1 56 ? 0.221 -3.513 -5.525 1.00 0.30 56 HIS A CA 4
ATOM 5405 C C . HIS A 1 56 ? 0.904 -2.354 -6.241 1.00 0.25 56 HIS A C 4
ATOM 5406 O O . HIS A 1 56 ? 2.126 -2.224 -6.205 1.00 0.24 56 HIS A O 4
ATOM 5421 N N . ALA A 1 57 ? 0.112 -1.508 -6.884 1.00 0.25 57 ALA A N 4
ATOM 5422 C CA . ALA A 1 57 ? 0.635 -0.304 -7.520 1.00 0.25 57 ALA A CA 4
ATOM 5423 C C . ALA A 1 57 ? 1.263 0.622 -6.479 1.00 0.21 57 ALA A C 4
ATOM 5424 O O . ALA A 1 57 ? 2.254 1.301 -6.750 1.00 0.22 57 ALA A O 4
ATOM 5431 N N . ALA A 1 58 ? 0.685 0.623 -5.283 1.00 0.18 58 ALA A N 4
ATOM 5432 C CA . ALA A 1 58 ? 1.207 1.402 -4.166 1.00 0.19 58 ALA A CA 4
ATOM 5433 C C . ALA A 1 58 ? 2.612 0.944 -3.795 1.00 0.16 58 ALA A C 4
ATOM 5434 O O . ALA A 1 58 ? 3.461 1.747 -3.411 1.00 0.18 58 ALA A O 4
ATOM 5441 N N . ALA A 1 59 ? 2.853 -0.353 -3.927 1.00 0.14 59 ALA A N 4
ATOM 5442 C CA . ALA A 1 59 ? 4.146 -0.931 -3.597 1.00 0.13 59 ALA A CA 4
ATOM 5443 C C . ALA A 1 59 ? 5.217 -0.462 -4.576 1.00 0.11 59 ALA A C 4
ATOM 5444 O O . ALA A 1 59 ? 6.390 -0.326 -4.217 1.00 0.11 59 ALA A O 4
ATOM 5451 N N . ALA A 1 60 ? 4.802 -0.196 -5.808 1.00 0.12 60 ALA A N 4
ATOM 5452 C CA . ALA A 1 60 ? 5.714 0.278 -6.841 1.00 0.13 60 ALA A CA 4
ATOM 5453 C C . ALA A 1 60 ? 6.269 1.653 -6.485 1.00 0.14 60 ALA A C 4
ATOM 5454 O O . ALA A 1 60 ? 7.385 2.002 -6.874 1.00 0.17 60 ALA A O 4
ATOM 5461 N N . ARG A 1 61 ? 5.486 2.426 -5.738 1.00 0.13 61 ARG A N 4
ATOM 5462 C CA . ARG A 1 61 ? 5.923 3.732 -5.257 1.00 0.14 61 ARG A CA 4
ATOM 5463 C C . ARG A 1 61 ? 7.116 3.575 -4.328 1.00 0.13 61 ARG A C 4
ATOM 5464 O O . ARG A 1 61 ? 8.065 4.355 -4.374 1.00 0.15 61 ARG A O 4
ATOM 5485 N N . ILE A 1 62 ? 7.060 2.545 -3.499 1.00 0.13 62 ILE A N 4
ATOM 5486 C CA . ILE A 1 62 ? 8.095 2.295 -2.512 1.00 0.12 62 ILE A CA 4
ATOM 5487 C C . ILE A 1 62 ? 9.307 1.638 -3.157 1.00 0.12 62 ILE A C 4
ATOM 5488 O O . ILE A 1 62 ? 10.448 1.911 -2.783 1.00 0.12 62 ILE A O 4
ATOM 5504 N N . GLY A 1 63 ? 9.052 0.770 -4.127 1.00 0.13 63 GLY A N 4
ATOM 5505 C CA . GLY A 1 63 ? 10.134 0.179 -4.883 1.00 0.14 63 GLY A CA 4
ATOM 5506 C C . GLY A 1 63 ? 10.948 1.243 -5.590 1.00 0.15 63 GLY A C 4
ATOM 5507 O O . GLY A 1 63 ? 12.172 1.253 -5.515 1.00 0.22 63 GLY A O 4
ATOM 5511 N N . ASP A 1 64 ? 10.247 2.162 -6.245 1.00 0.14 64 ASP A N 4
ATOM 5512 C CA . ASP A 1 64 ? 10.882 3.292 -6.919 1.00 0.16 64 ASP A CA 4
ATOM 5513 C C . ASP A 1 64 ? 11.594 4.190 -5.910 1.00 0.12 64 ASP A C 4
ATOM 5514 O O . ASP A 1 64 ? 12.675 4.712 -6.189 1.00 0.13 64 ASP A O 4
ATOM 5523 N N . PHE A 1 65 ? 10.982 4.349 -4.740 1.00 0.13 65 PHE A N 4
ATOM 5524 C CA . PHE A 1 65 ? 11.569 5.126 -3.650 1.00 0.12 65 PHE A CA 4
ATOM 5525 C C . PHE A 1 65 ? 12.979 4.640 -3.336 1.00 0.10 65 PHE A C 4
ATOM 5526 O O . PHE A 1 65 ? 13.931 5.422 -3.322 1.00 0.11 65 PHE A O 4
ATOM 5543 N N . TYR A 1 66 ? 13.099 3.343 -3.092 1.00 0.10 66 TYR A N 4
ATOM 5544 C CA . TYR A 1 66 ? 14.387 2.726 -2.806 1.00 0.10 66 TYR A CA 4
ATOM 5545 C C . TYR A 1 66 ? 15.361 2.922 -3.963 1.00 0.12 66 TYR A C 4
ATOM 5546 O O . TYR A 1 66 ? 16.541 3.200 -3.748 1.00 0.14 66 TYR A O 4
ATOM 5564 N N . GLN A 1 67 ? 14.860 2.794 -5.188 1.00 0.14 67 GLN A N 4
ATOM 5565 C CA . GLN A 1 67 ? 15.696 2.925 -6.375 1.00 0.18 67 GLN A CA 4
ATOM 5566 C C . GLN A 1 67 ? 16.313 4.317 -6.465 1.00 0.19 67 GLN A C 4
ATOM 5567 O O . GLN A 1 67 ? 17.472 4.464 -6.857 1.00 0.24 67 GLN A O 4
ATOM 5581 N N . GLU A 1 68 ? 15.548 5.337 -6.084 1.00 0.21 68 GLU A N 4
ATOM 5582 C CA . GLU A 1 68 ? 16.048 6.709 -6.098 1.00 0.25 68 GLU A CA 4
ATOM 5583 C C . GLU A 1 68 ? 17.090 6.912 -5.007 1.00 0.24 68 GLU A C 4
ATOM 5584 O O . GLU A 1 68 ? 17.889 7.847 -5.058 1.00 0.31 68 GLU A O 4
ATOM 5596 N N . LYS A 1 69 ? 17.078 6.029 -4.021 1.00 0.20 69 LYS A N 4
ATOM 5597 C CA . LYS A 1 69 ? 18.046 6.076 -2.935 1.00 0.23 69 LYS A CA 4
ATOM 5598 C C . LYS A 1 69 ? 19.270 5.232 -3.279 1.00 0.25 69 LYS A C 4
ATOM 5599 O O . LYS A 1 69 ? 20.154 5.031 -2.447 1.00 0.31 69 LYS A O 4
ATOM 5618 N N . GLY A 1 70 ? 19.307 4.733 -4.510 1.00 0.24 70 GLY A N 4
ATOM 5619 C CA . GLY A 1 70 ? 20.442 3.953 -4.968 1.00 0.29 70 GLY A CA 4
ATOM 5620 C C . GLY A 1 70 ? 20.202 2.463 -4.864 1.00 0.27 70 GLY A C 4
ATOM 5621 O O . GLY A 1 70 ? 20.986 1.661 -5.372 1.00 0.31 70 GLY A O 4
ATOM 5625 N N . TYR A 1 71 ? 19.109 2.086 -4.219 1.00 0.22 71 TYR A N 4
ATOM 5626 C CA . TYR A 1 71 ? 18.787 0.682 -4.025 1.00 0.21 71 TYR A CA 4
ATOM 5627 C C . TYR A 1 71 ? 17.978 0.170 -5.209 1.00 0.21 71 TYR A C 4
ATOM 5628 O O . TYR A 1 71 ? 16.773 -0.051 -5.113 1.00 0.19 71 TYR A O 4
ATOM 5646 N N . VAL A 1 72 ? 18.660 -0.006 -6.331 1.00 0.27 72 VAL A N 4
ATOM 5647 C CA . VAL A 1 72 ? 18.014 -0.409 -7.572 1.00 0.31 72 VAL A CA 4
ATOM 5648 C C . VAL A 1 72 ? 17.561 -1.865 -7.503 1.00 0.32 72 VAL A C 4
ATOM 5649 O O . VAL A 1 72 ? 16.580 -2.253 -8.138 1.00 0.37 72 VAL A O 4
ATOM 5662 N N . LEU A 1 73 ? 18.268 -2.664 -6.712 1.00 0.31 73 LEU A N 4
ATOM 5663 C CA . LEU A 1 73 ? 17.928 -4.076 -6.545 1.00 0.34 73 LEU A CA 4
ATOM 5664 C C . LEU A 1 73 ? 16.818 -4.250 -5.518 1.00 0.33 73 LEU A C 4
ATOM 5665 O O . LEU A 1 73 ? 16.344 -5.363 -5.282 1.00 0.52 73 LEU A O 4
ATOM 5681 N N . ALA A 1 74 ? 16.408 -3.148 -4.913 1.00 0.20 74 ALA A N 4
ATOM 5682 C CA . ALA A 1 74 ? 15.354 -3.174 -3.921 1.00 0.17 74 ALA A CA 4
ATOM 5683 C C . ALA A 1 74 ? 14.003 -2.948 -4.575 1.00 0.21 74 ALA A C 4
ATOM 5684 O O . ALA A 1 74 ? 13.851 -2.080 -5.437 1.00 0.37 74 ALA A O 4
ATOM 5691 N N . ARG A 1 75 ? 13.026 -3.735 -4.168 1.00 0.15 75 ARG A N 4
ATOM 5692 C CA . ARG A 1 75 ? 11.691 -3.633 -4.718 1.00 0.20 75 ARG A CA 4
ATOM 5693 C C . ARG A 1 75 ? 10.662 -4.019 -3.666 1.00 0.19 75 ARG A C 4
ATOM 5694 O O . ARG A 1 75 ? 10.797 -5.040 -2.994 1.00 0.39 75 ARG A O 4
ATOM 5715 N N . ALA A 1 76 ? 9.646 -3.191 -3.519 1.00 0.16 76 ALA A N 4
ATOM 5716 C CA . ALA A 1 76 ? 8.557 -3.483 -2.608 1.00 0.14 76 ALA A CA 4
ATOM 5717 C C . ALA A 1 76 ? 7.382 -4.063 -3.375 1.00 0.15 76 ALA A C 4
ATOM 5718 O O . ALA A 1 76 ? 7.060 -3.603 -4.470 1.00 0.18 76 ALA A O 4
ATOM 5725 N N . PHE A 1 77 ? 6.757 -5.077 -2.808 1.00 0.15 77 PHE A N 4
ATOM 5726 C CA . PHE A 1 77 ? 5.611 -5.715 -3.434 1.00 0.18 77 PHE A CA 4
ATOM 5727 C C . PHE A 1 77 ? 4.545 -5.987 -2.386 1.00 0.16 77 PHE A C 4
ATOM 5728 O O . PHE A 1 77 ? 4.851 -6.100 -1.199 1.00 0.21 77 PHE A O 4
ATOM 5745 N N . LEU A 1 78 ? 3.302 -6.086 -2.813 1.00 0.17 78 LEU A N 4
ATOM 5746 C CA . LEU A 1 78 ? 2.214 -6.331 -1.888 1.00 0.17 78 LEU A CA 4
ATOM 5747 C C . LEU A 1 78 ? 1.646 -7.726 -2.123 1.00 0.23 78 LEU A C 4
ATOM 5748 O O . LEU A 1 78 ? 1.005 -7.980 -3.146 1.00 0.29 78 LEU A O 4
ATOM 5764 N N . PRO A 1 79 ? 1.894 -8.652 -1.184 1.00 0.26 79 PRO A N 4
ATOM 5765 C CA . PRO A 1 79 ? 1.419 -10.033 -1.288 1.00 0.38 79 PRO A CA 4
ATOM 5766 C C . PRO A 1 79 ? -0.104 -10.122 -1.255 1.00 0.43 79 PRO A C 4
ATOM 5767 O O . PRO A 1 79 ? -0.728 -9.976 -0.200 1.00 1.12 79 PRO A O 4
ATOM 5778 N N . ALA A 1 80 ? -0.699 -10.368 -2.413 1.00 0.71 80 ALA A N 4
ATOM 5779 C CA . ALA A 1 80 ? -2.145 -10.455 -2.526 1.00 0.81 80 ALA A CA 4
ATOM 5780 C C . ALA A 1 80 ? -2.641 -11.827 -2.085 1.00 1.08 80 ALA A C 4
ATOM 5781 O O . ALA A 1 80 ? -3.180 -12.599 -2.879 1.00 2.00 80 ALA A O 4
ATOM 5788 N N . GLN A 1 81 ? -2.438 -12.127 -0.814 1.00 0.91 81 GLN A N 4
ATOM 5789 C CA . GLN A 1 81 ? -2.855 -13.396 -0.246 1.00 1.14 81 GLN A CA 4
ATOM 5790 C C . GLN A 1 81 ? -3.902 -13.162 0.833 1.00 1.14 81 GLN A C 4
ATOM 5791 O O . GLN A 1 81 ? -3.589 -13.186 2.025 1.00 1.90 81 GLN A O 4
ATOM 5805 N N . GLU A 1 82 ? -5.137 -12.918 0.403 1.00 1.12 82 GLU A N 4
ATOM 5806 C CA . GLU A 1 82 ? -6.243 -12.640 1.317 1.00 1.51 82 GLU A CA 4
ATOM 5807 C C . GLU A 1 82 ? -5.955 -11.397 2.149 1.00 1.50 82 GLU A C 4
ATOM 5808 O O . GLU A 1 82 ? -5.857 -11.458 3.379 1.00 2.33 82 GLU A O 4
ATOM 5820 N N . ILE A 1 83 ? -5.819 -10.272 1.461 1.00 1.09 83 ILE A N 4
ATOM 5821 C CA . ILE A 1 83 ? -5.506 -9.004 2.104 1.00 0.97 83 ILE A CA 4
ATOM 5822 C C . ILE A 1 83 ? -6.612 -8.591 3.071 1.00 0.87 83 ILE A C 4
ATOM 5823 O O . ILE A 1 83 ? -7.800 -8.738 2.776 1.00 0.94 83 ILE A O 4
ATOM 5839 N N . GLN A 1 84 ? -6.198 -8.094 4.230 1.00 0.89 84 GLN A N 4
ATOM 5840 C CA . GLN A 1 84 ? -7.116 -7.609 5.253 1.00 0.84 84 GLN A CA 4
ATOM 5841 C C . GLN A 1 84 ? -7.966 -6.474 4.698 1.00 0.81 84 GLN A C 4
ATOM 5842 O O . GLN A 1 84 ? -7.485 -5.676 3.897 1.00 0.93 84 GLN A O 4
ATOM 5856 N N . ASP A 1 85 ? -9.210 -6.383 5.147 1.00 0.80 85 ASP A N 4
ATOM 5857 C CA . ASP A 1 85 ? -10.150 -5.389 4.628 1.00 0.85 85 ASP A CA 4
ATOM 5858 C C . ASP A 1 85 ? -9.911 -4.012 5.250 1.00 0.81 85 ASP A C 4
ATOM 5859 O O . ASP A 1 85 ? -10.845 -3.233 5.450 1.00 1.39 85 ASP A O 4
ATOM 5868 N N . GLY A 1 86 ? -8.654 -3.709 5.528 1.00 0.44 86 GLY A N 4
ATOM 5869 C CA . GLY A 1 86 ? -8.311 -2.450 6.148 1.00 0.41 86 GLY A CA 4
ATOM 5870 C C . GLY A 1 86 ? -6.816 -2.219 6.169 1.00 0.36 86 GLY A C 4
ATOM 5871 O O . GLY A 1 86 ? -6.335 -1.165 5.754 1.00 0.58 86 GLY A O 4
ATOM 5875 N N . THR A 1 87 ? -6.080 -3.201 6.656 1.00 0.29 87 THR A N 4
ATOM 5876 C CA . THR A 1 87 ? -4.635 -3.106 6.716 1.00 0.27 87 THR A CA 4
ATOM 5877 C C . THR A 1 87 ? -3.998 -3.828 5.537 1.00 0.22 87 THR A C 4
ATOM 5878 O O . THR A 1 87 ? -4.202 -5.027 5.348 1.00 0.28 87 THR A O 4
ATOM 5889 N N . VAL A 1 88 ? -3.232 -3.098 4.750 1.00 0.20 88 VAL A N 4
ATOM 5890 C CA . VAL A 1 88 ? -2.511 -3.692 3.641 1.00 0.18 88 VAL A CA 4
ATOM 5891 C C . VAL A 1 88 ? -1.043 -3.842 4.007 1.00 0.15 88 VAL A C 4
ATOM 5892 O O . VAL A 1 88 ? -0.444 -2.933 4.580 1.00 0.18 88 VAL A O 4
ATOM 5905 N N . ARG A 1 89 ? -0.468 -4.992 3.710 1.00 0.19 89 ARG A N 4
ATOM 5906 C CA . ARG A 1 89 ? 0.912 -5.242 4.076 1.00 0.20 89 ARG A CA 4
ATOM 5907 C C . ARG A 1 89 ? 1.798 -5.313 2.842 1.00 0.20 89 ARG A C 4
ATOM 5908 O O . ARG A 1 89 ? 1.656 -6.209 2.012 1.00 0.30 89 ARG A O 4
ATOM 5929 N N . ILE A 1 90 ? 2.710 -4.368 2.736 1.00 0.17 90 ILE A N 4
ATOM 5930 C CA . ILE A 1 90 ? 3.655 -4.336 1.637 1.00 0.18 90 ILE A CA 4
ATOM 5931 C C . ILE A 1 90 ? 5.006 -4.859 2.104 1.00 0.19 90 ILE A C 4
ATOM 5932 O O . ILE A 1 90 ? 5.556 -4.386 3.100 1.00 0.21 90 ILE A O 4
ATOM 5948 N N . GLU A 1 91 ? 5.529 -5.842 1.397 1.00 0.19 91 GLU A N 4
ATOM 5949 C CA . GLU A 1 91 ? 6.806 -6.428 1.747 1.00 0.21 91 GLU A CA 4
ATOM 5950 C C . GLU A 1 91 ? 7.920 -5.770 0.957 1.00 0.17 91 GLU A C 4
ATOM 5951 O O . GLU A 1 91 ? 7.879 -5.708 -0.274 1.00 0.18 91 GLU A O 4
ATOM 5963 N N . VAL A 1 92 ? 8.905 -5.270 1.674 1.00 0.16 92 VAL A N 4
ATOM 5964 C CA . VAL A 1 92 ? 9.990 -4.532 1.067 1.00 0.14 92 VAL A CA 4
ATOM 5965 C C . VAL A 1 92 ? 11.228 -5.407 0.942 1.00 0.15 92 VAL A C 4
ATOM 5966 O O . VAL A 1 92 ? 11.951 -5.628 1.915 1.00 0.27 92 VAL A O 4
ATOM 5979 N N . LEU A 1 93 ? 11.457 -5.916 -0.255 1.00 0.12 93 LEU A N 4
ATOM 5980 C CA . LEU A 1 93 ? 12.638 -6.711 -0.523 1.00 0.14 93 LEU A CA 4
ATOM 5981 C C . LEU A 1 93 ? 13.792 -5.791 -0.893 1.00 0.14 93 LEU A C 4
ATOM 5982 O O . LEU A 1 93 ? 13.984 -5.456 -2.065 1.00 0.15 93 LEU A O 4
ATOM 5998 N N . GLU A 1 94 ? 14.541 -5.370 0.121 1.00 0.16 94 GLU A N 4
ATOM 5999 C CA . GLU A 1 94 ? 15.637 -4.428 -0.066 1.00 0.16 94 GLU A CA 4
ATOM 6000 C C . GLU A 1 94 ? 16.778 -5.076 -0.847 1.00 0.24 94 GLU A C 4
ATOM 6001 O O . GLU A 1 94 ? 17.546 -4.399 -1.531 1.00 0.49 94 GLU A O 4
ATOM 6013 N N . GLY A 1 95 ? 16.882 -6.390 -0.730 1.00 0.40 95 GLY A N 4
ATOM 6014 C CA . GLY A 1 95 ? 17.903 -7.121 -1.442 1.00 0.49 95 GLY A CA 4
ATOM 6015 C C . GLY A 1 95 ? 18.654 -8.059 -0.528 1.00 0.73 95 GLY A C 4
ATOM 6016 O O . GLY A 1 95 ? 18.066 -8.506 0.481 1.00 1.39 95 GLY A O 4
ATOM 6021 N N . MET A 1 1 ? -22.334 3.231 16.967 1.00 14.16 1 MET A N 5
ATOM 6022 C CA . MET A 1 1 ? -22.984 4.092 15.955 1.00 13.69 1 MET A CA 5
ATOM 6023 C C . MET A 1 1 ? -21.936 4.913 15.211 1.00 12.86 1 MET A C 5
ATOM 6024 O O . MET A 1 1 ? -21.758 6.104 15.475 1.00 12.47 1 MET A O 5
ATOM 6040 N N . ALA A 1 2 ? -21.229 4.261 14.297 1.00 12.76 2 ALA A N 5
ATOM 6041 C CA . ALA A 1 2 ? -20.215 4.920 13.486 1.00 12.15 2 ALA A CA 5
ATOM 6042 C C . ALA A 1 2 ? -20.352 4.502 12.025 1.00 11.61 2 ALA A C 5
ATOM 6043 O O . ALA A 1 2 ? -19.489 4.790 11.193 1.00 11.57 2 ALA A O 5
ATOM 6050 N N . HIS A 1 3 ? -21.453 3.827 11.720 1.00 11.38 3 HIS A N 5
ATOM 6051 C CA . HIS A 1 3 ? -21.719 3.361 10.364 1.00 11.04 3 HIS A CA 5
ATOM 6052 C C . HIS A 1 3 ? -22.309 4.489 9.536 1.00 10.11 3 HIS A C 5
ATOM 6053 O O . HIS A 1 3 ? -22.987 5.366 10.074 1.00 9.90 3 HIS A O 5
ATOM 6068 N N . HIS A 1 4 ? -22.055 4.454 8.231 1.00 9.78 4 HIS A N 5
ATOM 6069 C CA . HIS A 1 4 ? -22.421 5.547 7.335 1.00 9.07 4 HIS A CA 5
ATOM 6070 C C . HIS A 1 4 ? -21.745 6.835 7.786 1.00 8.28 4 HIS A C 5
ATOM 6071 O O . HIS A 1 4 ? -22.348 7.910 7.783 1.00 8.33 4 HIS A O 5
ATOM 6086 N N . HIS A 1 5 ? -20.487 6.704 8.189 1.00 7.83 5 HIS A N 5
ATOM 6087 C CA . HIS A 1 5 ? -19.695 7.838 8.645 1.00 7.30 5 HIS A CA 5
ATOM 6088 C C . HIS A 1 5 ? -18.219 7.464 8.706 1.00 6.63 5 HIS A C 5
ATOM 6089 O O . HIS A 1 5 ? -17.351 8.297 8.451 1.00 6.57 5 HIS A O 5
ATOM 6104 N N . HIS A 1 6 ? -17.942 6.205 9.045 1.00 6.49 6 HIS A N 5
ATOM 6105 C CA . HIS A 1 6 ? -16.567 5.715 9.115 1.00 6.20 6 HIS A CA 5
ATOM 6106 C C . HIS A 1 6 ? -15.919 5.754 7.734 1.00 5.27 6 HIS A C 5
ATOM 6107 O O . HIS A 1 6 ? -14.731 6.040 7.604 1.00 5.29 6 HIS A O 5
ATOM 6122 N N . HIS A 1 7 ? -16.702 5.463 6.704 1.00 4.82 7 HIS A N 5
ATOM 6123 C CA . HIS A 1 7 ? -16.225 5.598 5.337 1.00 4.30 7 HIS A CA 5
ATOM 6124 C C . HIS A 1 7 ? -17.296 6.234 4.458 1.00 3.49 7 HIS A C 5
ATOM 6125 O O . HIS A 1 7 ? -18.384 5.688 4.287 1.00 3.52 7 HIS A O 5
ATOM 6140 N N . HIS A 1 8 ? -16.986 7.404 3.923 1.00 3.34 8 HIS A N 5
ATOM 6141 C CA . HIS A 1 8 ? -17.886 8.084 2.997 1.00 3.14 8 HIS A CA 5
ATOM 6142 C C . HIS A 1 8 ? -17.592 7.628 1.578 1.00 2.24 8 HIS A C 5
ATOM 6143 O O . HIS A 1 8 ? -18.294 7.982 0.636 1.00 2.40 8 HIS A O 5
ATOM 6158 N N . VAL A 1 9 ? -16.532 6.848 1.445 1.00 1.79 9 VAL A N 5
ATOM 6159 C CA . VAL A 1 9 ? -16.149 6.277 0.170 1.00 1.12 9 VAL A CA 5
ATOM 6160 C C . VAL A 1 9 ? -16.902 4.968 -0.067 1.00 1.30 9 VAL A C 5
ATOM 6161 O O . VAL A 1 9 ? -17.213 4.244 0.884 1.00 1.97 9 VAL A O 5
ATOM 6174 N N . ASP A 1 10 ? -17.213 4.687 -1.323 1.00 1.59 10 ASP A N 5
ATOM 6175 C CA . ASP A 1 10 ? -17.862 3.439 -1.697 1.00 1.95 10 ASP A CA 5
ATOM 6176 C C . ASP A 1 10 ? -17.142 2.832 -2.895 1.00 1.67 10 ASP A C 5
ATOM 6177 O O . ASP A 1 10 ? -16.096 3.339 -3.312 1.00 2.11 10 ASP A O 5
ATOM 6186 N N . ASP A 1 11 ? -17.699 1.759 -3.451 1.00 1.77 11 ASP A N 5
ATOM 6187 C CA . ASP A 1 11 ? -17.119 1.106 -4.626 1.00 2.16 11 ASP A CA 5
ATOM 6188 C C . ASP A 1 11 ? -17.194 2.014 -5.847 1.00 2.17 11 ASP A C 5
ATOM 6189 O O . ASP A 1 11 ? -18.158 1.961 -6.616 1.00 2.77 11 ASP A O 5
ATOM 6198 N N . ASP A 1 12 ? -16.181 2.850 -6.019 1.00 2.18 12 ASP A N 5
ATOM 6199 C CA . ASP A 1 12 ? -16.119 3.755 -7.159 1.00 2.70 12 ASP A CA 5
ATOM 6200 C C . ASP A 1 12 ? -15.671 3.004 -8.401 1.00 2.76 12 ASP A C 5
ATOM 6201 O O . ASP A 1 12 ? -16.275 3.128 -9.463 1.00 3.06 12 ASP A O 5
ATOM 6210 N N . ASP A 1 13 ? -14.616 2.222 -8.259 1.00 3.06 13 ASP A N 5
ATOM 6211 C CA . ASP A 1 13 ? -14.098 1.438 -9.371 1.00 3.48 13 ASP A CA 5
ATOM 6212 C C . ASP A 1 13 ? -13.775 0.024 -8.921 1.00 2.94 13 ASP A C 5
ATOM 6213 O O . ASP A 1 13 ? -12.824 -0.197 -8.170 1.00 3.31 13 ASP A O 5
ATOM 6222 N N . LYS A 1 14 ? -14.586 -0.921 -9.368 1.00 2.50 14 LYS A N 5
ATOM 6223 C CA . LYS A 1 14 ? -14.401 -2.319 -9.026 1.00 2.02 14 LYS A CA 5
ATOM 6224 C C . LYS A 1 14 ? -14.552 -3.169 -10.286 1.00 1.81 14 LYS A C 5
ATOM 6225 O O . LYS A 1 14 ? -15.634 -3.681 -10.579 1.00 2.32 14 LYS A O 5
ATOM 6244 N N . MET A 1 15 ? -13.473 -3.284 -11.046 1.00 1.76 15 MET A N 5
ATOM 6245 C CA . MET A 1 15 ? -13.480 -4.079 -12.269 1.00 2.24 15 MET A CA 5
ATOM 6246 C C . MET A 1 15 ? -12.399 -5.148 -12.230 1.00 2.58 15 MET A C 5
ATOM 6247 O O . MET A 1 15 ? -12.650 -6.311 -12.550 1.00 3.21 15 MET A O 5
ATOM 6261 N N . GLY A 1 16 ? -11.196 -4.750 -11.848 1.00 2.70 16 GLY A N 5
ATOM 6262 C CA . GLY A 1 16 ? -10.086 -5.680 -11.804 1.00 3.22 16 GLY A CA 5
ATOM 6263 C C . GLY A 1 16 ? -10.073 -6.493 -10.530 1.00 2.83 16 GLY A C 5
ATOM 6264 O O . GLY A 1 16 ? -9.376 -7.502 -10.432 1.00 3.41 16 GLY A O 5
ATOM 6268 N N . GLY A 1 17 ? -10.844 -6.050 -9.551 1.00 2.09 17 GLY A N 5
ATOM 6269 C CA . GLY A 1 17 ? -10.916 -6.747 -8.289 1.00 1.71 17 GLY A CA 5
ATOM 6270 C C . GLY A 1 17 ? -11.710 -5.965 -7.270 1.00 1.27 17 GLY A C 5
ATOM 6271 O O . GLY A 1 17 ? -11.942 -4.770 -7.461 1.00 1.42 17 GLY A O 5
ATOM 6275 N N . PRO A 1 18 ? -12.154 -6.619 -6.186 1.00 0.94 18 PRO A N 5
ATOM 6276 C CA . PRO A 1 18 ? -12.914 -5.969 -5.110 1.00 0.76 18 PRO A CA 5
ATOM 6277 C C . PRO A 1 18 ? -12.144 -4.815 -4.476 1.00 0.63 18 PRO A C 5
ATOM 6278 O O . PRO A 1 18 ? -10.913 -4.775 -4.517 1.00 0.79 18 PRO A O 5
ATOM 6289 N N . THR A 1 19 ? -12.867 -3.874 -3.895 1.00 0.67 19 THR A N 5
ATOM 6290 C CA . THR A 1 19 ? -12.232 -2.736 -3.268 1.00 0.57 19 THR A CA 5
ATOM 6291 C C . THR A 1 19 ? -12.005 -3.004 -1.788 1.00 0.54 19 THR A C 5
ATOM 6292 O O . THR A 1 19 ? -12.855 -3.587 -1.109 1.00 0.62 19 THR A O 5
ATOM 6303 N N . VAL A 1 20 ? -10.852 -2.592 -1.293 1.00 0.45 20 VAL A N 5
ATOM 6304 C CA . VAL A 1 20 ? -10.525 -2.741 0.111 1.00 0.43 20 VAL A CA 5
ATOM 6305 C C . VAL A 1 20 ? -10.323 -1.374 0.736 1.00 0.36 20 VAL A C 5
ATOM 6306 O O . VAL A 1 20 ? -9.498 -0.588 0.266 1.00 0.32 20 VAL A O 5
ATOM 6319 N N . LEU A 1 21 ? -11.102 -1.070 1.764 1.00 0.37 21 LEU A N 5
ATOM 6320 C CA . LEU A 1 21 ? -10.951 0.188 2.472 1.00 0.33 21 LEU A CA 5
ATOM 6321 C C . LEU A 1 21 ? -9.641 0.202 3.230 1.00 0.32 21 LEU A C 5
ATOM 6322 O O . LEU A 1 21 ? -9.534 -0.344 4.328 1.00 0.52 21 LEU A O 5
ATOM 6338 N N . VAL A 1 22 ? -8.647 0.813 2.627 1.00 0.23 22 VAL A N 5
ATOM 6339 C CA . VAL A 1 22 ? -7.354 0.929 3.248 1.00 0.21 22 VAL A CA 5
ATOM 6340 C C . VAL A 1 22 ? -7.397 1.992 4.330 1.00 0.24 22 VAL A C 5
ATOM 6341 O O . VAL A 1 22 ? -7.714 3.152 4.068 1.00 0.31 22 VAL A O 5
ATOM 6354 N N . LYS A 1 23 ? -7.102 1.584 5.545 1.00 0.27 23 LYS A N 5
ATOM 6355 C CA . LYS A 1 23 ? -7.083 2.492 6.674 1.00 0.34 23 LYS A CA 5
ATOM 6356 C C . LYS A 1 23 ? -5.642 2.810 7.041 1.00 0.26 23 LYS A C 5
ATOM 6357 O O . LYS A 1 23 ? -5.353 3.840 7.654 1.00 0.29 23 LYS A O 5
ATOM 6376 N N . ARG A 1 24 ? -4.737 1.917 6.643 1.00 0.22 24 ARG A N 5
ATOM 6377 C CA . ARG A 1 24 ? -3.313 2.090 6.887 1.00 0.24 24 ARG A CA 5
ATOM 6378 C C . ARG A 1 24 ? -2.506 1.064 6.103 1.00 0.20 24 ARG A C 5
ATOM 6379 O O . ARG A 1 24 ? -3.033 0.033 5.679 1.00 0.20 24 ARG A O 5
ATOM 6400 N N . PHE A 1 25 ? -1.232 1.360 5.912 1.00 0.21 25 PHE A N 5
ATOM 6401 C CA . PHE A 1 25 ? -0.317 0.440 5.256 1.00 0.20 25 PHE A CA 5
ATOM 6402 C C . PHE A 1 25 ? 0.687 -0.074 6.270 1.00 0.21 25 PHE A C 5
ATOM 6403 O O . PHE A 1 25 ? 1.035 0.630 7.217 1.00 0.35 25 PHE A O 5
ATOM 6420 N N . GLN A 1 26 ? 1.132 -1.299 6.089 1.00 0.13 26 GLN A N 5
ATOM 6421 C CA . GLN A 1 26 ? 2.174 -1.852 6.928 1.00 0.14 26 GLN A CA 5
ATOM 6422 C C . GLN A 1 26 ? 3.263 -2.450 6.057 1.00 0.11 26 GLN A C 5
ATOM 6423 O O . GLN A 1 26 ? 2.979 -3.156 5.089 1.00 0.15 26 GLN A O 5
ATOM 6437 N N . LEU A 1 27 ? 4.503 -2.159 6.394 1.00 0.10 27 LEU A N 5
ATOM 6438 C CA . LEU A 1 27 ? 5.626 -2.644 5.622 1.00 0.11 27 LEU A CA 5
ATOM 6439 C C . LEU A 1 27 ? 6.294 -3.803 6.347 1.00 0.14 27 LEU A C 5
ATOM 6440 O O . LEU A 1 27 ? 6.494 -3.762 7.562 1.00 0.25 27 LEU A O 5
ATOM 6456 N N . SER A 1 28 ? 6.602 -4.847 5.603 1.00 0.14 28 SER A N 5
ATOM 6457 C CA . SER A 1 28 ? 7.280 -6.004 6.151 1.00 0.16 28 SER A CA 5
ATOM 6458 C C . SER A 1 28 ? 8.488 -6.361 5.296 1.00 0.16 28 SER A C 5
ATOM 6459 O O . SER A 1 28 ? 8.361 -6.608 4.100 1.00 0.27 28 SER A O 5
ATOM 6467 N N . GLY A 1 29 ? 9.662 -6.345 5.906 1.00 0.14 29 GLY A N 5
ATOM 6468 C CA . GLY A 1 29 ? 10.881 -6.652 5.184 1.00 0.20 29 GLY A CA 5
ATOM 6469 C C . GLY A 1 29 ? 11.775 -5.439 5.037 1.00 0.18 29 GLY A C 5
ATOM 6470 O O . GLY A 1 29 ? 12.937 -5.554 4.643 1.00 0.21 29 GLY A O 5
ATOM 6474 N N . ASN A 1 30 ? 11.231 -4.277 5.367 1.00 0.16 30 ASN A N 5
ATOM 6475 C CA . ASN A 1 30 ? 11.971 -3.026 5.278 1.00 0.16 30 ASN A CA 5
ATOM 6476 C C . ASN A 1 30 ? 12.798 -2.797 6.534 1.00 0.17 30 ASN A C 5
ATOM 6477 O O . ASN A 1 30 ? 12.352 -3.075 7.652 1.00 0.27 30 ASN A O 5
ATOM 6488 N N . ARG A 1 31 ? 14.007 -2.302 6.334 1.00 0.15 31 ARG A N 5
ATOM 6489 C CA . ARG A 1 31 ? 14.906 -1.981 7.429 1.00 0.19 31 ARG A CA 5
ATOM 6490 C C . ARG A 1 31 ? 15.581 -0.636 7.170 1.00 0.20 31 ARG A C 5
ATOM 6491 O O . ARG A 1 31 ? 15.854 0.126 8.099 1.00 0.29 31 ARG A O 5
ATOM 6512 N N . GLN A 1 32 ? 15.821 -0.341 5.898 1.00 0.18 32 GLN A N 5
ATOM 6513 C CA . GLN A 1 32 ? 16.466 0.904 5.499 1.00 0.24 32 GLN A CA 5
ATOM 6514 C C . GLN A 1 32 ? 15.583 2.108 5.805 1.00 0.23 32 GLN A C 5
ATOM 6515 O O . GLN A 1 32 ? 16.072 3.147 6.252 1.00 0.31 32 GLN A O 5
ATOM 6529 N N . PHE A 1 33 ? 14.286 1.966 5.568 1.00 0.17 33 PHE A N 5
ATOM 6530 C CA . PHE A 1 33 ? 13.339 3.038 5.836 1.00 0.15 33 PHE A CA 5
ATOM 6531 C C . PHE A 1 33 ? 12.215 2.532 6.726 1.00 0.15 33 PHE A C 5
ATOM 6532 O O . PHE A 1 33 ? 11.717 1.422 6.537 1.00 0.20 33 PHE A O 5
ATOM 6549 N N . ASP A 1 34 ? 11.838 3.345 7.705 1.00 0.22 34 ASP A N 5
ATOM 6550 C CA . ASP A 1 34 ? 10.791 2.983 8.656 1.00 0.27 34 ASP A CA 5
ATOM 6551 C C . ASP A 1 34 ? 9.417 3.033 7.998 1.00 0.22 34 ASP A C 5
ATOM 6552 O O . ASP A 1 34 ? 9.276 3.558 6.892 1.00 0.19 34 ASP A O 5
ATOM 6561 N N . ASP A 1 35 ? 8.413 2.491 8.686 1.00 0.24 35 ASP A N 5
ATOM 6562 C CA . ASP A 1 35 ? 7.064 2.377 8.130 1.00 0.22 35 ASP A CA 5
ATOM 6563 C C . ASP A 1 35 ? 6.555 3.721 7.634 1.00 0.20 35 ASP A C 5
ATOM 6564 O O . ASP A 1 35 ? 6.204 3.860 6.468 1.00 0.22 35 ASP A O 5
ATOM 6573 N N . ARG A 1 36 ? 6.549 4.714 8.520 1.00 0.22 36 ARG A N 5
ATOM 6574 C CA . ARG A 1 36 ? 6.003 6.034 8.206 1.00 0.28 36 ARG A CA 5
ATOM 6575 C C . ARG A 1 36 ? 6.698 6.656 6.999 1.00 0.25 36 ARG A C 5
ATOM 6576 O O . ARG A 1 36 ? 6.056 7.308 6.172 1.00 0.34 36 ARG A O 5
ATOM 6597 N N . ARG A 1 37 ? 8.003 6.439 6.893 1.00 0.21 37 ARG A N 5
ATOM 6598 C CA . ARG A 1 37 ? 8.774 6.942 5.764 1.00 0.22 37 ARG A CA 5
ATOM 6599 C C . ARG A 1 37 ? 8.229 6.381 4.454 1.00 0.21 37 ARG A C 5
ATOM 6600 O O . ARG A 1 37 ? 8.203 7.066 3.430 1.00 0.30 37 ARG A O 5
ATOM 6621 N N . LEU A 1 38 ? 7.784 5.135 4.498 1.00 0.15 38 LEU A N 5
ATOM 6622 C CA . LEU A 1 38 ? 7.230 4.481 3.324 1.00 0.15 38 LEU A CA 5
ATOM 6623 C C . LEU A 1 38 ? 5.732 4.771 3.192 1.00 0.17 38 LEU A C 5
ATOM 6624 O O . LEU A 1 38 ? 5.182 4.730 2.095 1.00 0.19 38 LEU A O 5
ATOM 6640 N N . LEU A 1 39 ? 5.084 5.084 4.313 1.00 0.21 39 LEU A N 5
ATOM 6641 C CA . LEU A 1 39 ? 3.651 5.386 4.322 1.00 0.26 39 LEU A CA 5
ATOM 6642 C C . LEU A 1 39 ? 3.355 6.666 3.560 1.00 0.24 39 LEU A C 5
ATOM 6643 O O . LEU A 1 39 ? 2.318 6.783 2.910 1.00 0.24 39 LEU A O 5
ATOM 6659 N N . ALA A 1 40 ? 4.275 7.620 3.638 1.00 0.25 40 ALA A N 5
ATOM 6660 C CA . ALA A 1 40 ? 4.130 8.889 2.932 1.00 0.26 40 ALA A CA 5
ATOM 6661 C C . ALA A 1 40 ? 4.024 8.676 1.424 1.00 0.22 40 ALA A C 5
ATOM 6662 O O . ALA A 1 40 ? 3.471 9.508 0.709 1.00 0.25 40 ALA A O 5
ATOM 6669 N N . LEU A 1 41 ? 4.540 7.550 0.949 1.00 0.19 41 LEU A N 5
ATOM 6670 C CA . LEU A 1 41 ? 4.428 7.189 -0.457 1.00 0.18 41 LEU A CA 5
ATOM 6671 C C . LEU A 1 41 ? 2.984 6.876 -0.815 1.00 0.17 41 LEU A C 5
ATOM 6672 O O . LEU A 1 41 ? 2.553 7.082 -1.948 1.00 0.18 41 LEU A O 5
ATOM 6688 N N . LEU A 1 42 ? 2.234 6.385 0.163 1.00 0.15 42 LEU A N 5
ATOM 6689 C CA . LEU A 1 42 ? 0.849 5.994 -0.054 1.00 0.15 42 LEU A CA 5
ATOM 6690 C C . LEU A 1 42 ? -0.090 6.995 0.595 1.00 0.17 42 LEU A C 5
ATOM 6691 O O . LEU A 1 42 ? -1.276 6.728 0.742 1.00 0.18 42 LEU A O 5
ATOM 6707 N N . HIS A 1 43 ? 0.456 8.141 0.984 1.00 0.19 43 HIS A N 5
ATOM 6708 C CA . HIS A 1 43 ? -0.273 9.156 1.758 1.00 0.25 43 HIS A CA 5
ATOM 6709 C C . HIS A 1 43 ? -1.634 9.520 1.142 1.00 0.25 43 HIS A C 5
ATOM 6710 O O . HIS A 1 43 ? -2.550 9.936 1.851 1.00 0.29 43 HIS A O 5
ATOM 6725 N N . ASP A 1 44 ? -1.759 9.350 -0.169 1.00 0.24 44 ASP A N 5
ATOM 6726 C CA . ASP A 1 44 ? -2.948 9.784 -0.901 1.00 0.28 44 ASP A CA 5
ATOM 6727 C C . ASP A 1 44 ? -3.931 8.638 -1.138 1.00 0.29 44 ASP A C 5
ATOM 6728 O O . ASP A 1 44 ? -4.984 8.832 -1.749 1.00 0.43 44 ASP A O 5
ATOM 6737 N N . LEU A 1 45 ? -3.602 7.452 -0.651 1.00 0.21 45 LEU A N 5
ATOM 6738 C CA . LEU A 1 45 ? -4.407 6.270 -0.940 1.00 0.23 45 LEU A CA 5
ATOM 6739 C C . LEU A 1 45 ? -5.474 5.973 0.125 1.00 0.22 45 LEU A C 5
ATOM 6740 O O . LEU A 1 45 ? -6.659 5.903 -0.206 1.00 0.29 45 LEU A O 5
ATOM 6756 N N . PRO A 1 46 ? -5.107 5.810 1.416 1.00 0.19 46 PRO A N 5
ATOM 6757 C CA . PRO A 1 46 ? -6.030 5.263 2.404 1.00 0.24 46 PRO A CA 5
ATOM 6758 C C . PRO A 1 46 ? -7.104 6.263 2.819 1.00 0.26 46 PRO A C 5
ATOM 6759 O O . PRO A 1 46 ? -6.914 7.477 2.740 1.00 0.33 46 PRO A O 5
ATOM 6770 N N . GLY A 1 47 ? -8.229 5.737 3.270 1.00 0.24 47 GLY A N 5
ATOM 6771 C CA . GLY A 1 47 ? -9.405 6.554 3.480 1.00 0.24 47 GLY A CA 5
ATOM 6772 C C . GLY A 1 47 ? -10.394 6.332 2.359 1.00 0.24 47 GLY A C 5
ATOM 6773 O O . GLY A 1 47 ? -11.531 6.810 2.398 1.00 0.31 47 GLY A O 5
ATOM 6777 N N . GLN A 1 48 ? -9.932 5.607 1.350 1.00 0.27 48 GLN A N 5
ATOM 6778 C CA . GLN A 1 48 ? -10.754 5.217 0.219 1.00 0.29 48 GLN A CA 5
ATOM 6779 C C . GLN A 1 48 ? -10.751 3.700 0.089 1.00 0.27 48 GLN A C 5
ATOM 6780 O O . GLN A 1 48 ? -9.944 3.020 0.728 1.00 0.24 48 GLN A O 5
ATOM 6794 N N . GLU A 1 49 ? -11.647 3.165 -0.727 1.00 0.32 49 GLU A N 5
ATOM 6795 C CA . GLU A 1 49 ? -11.677 1.735 -0.973 1.00 0.33 49 GLU A CA 5
ATOM 6796 C C . GLU A 1 49 ? -10.970 1.431 -2.281 1.00 0.33 49 GLU A C 5
ATOM 6797 O O . GLU A 1 49 ? -11.576 1.421 -3.354 1.00 0.45 49 GLU A O 5
ATOM 6809 N N . LEU A 1 50 ? -9.678 1.203 -2.169 1.00 0.27 50 LEU A N 5
ATOM 6810 C CA . LEU A 1 50 ? -8.825 0.944 -3.313 1.00 0.28 50 LEU A CA 5
ATOM 6811 C C . LEU A 1 50 ? -8.979 -0.506 -3.759 1.00 0.31 50 LEU A C 5
ATOM 6812 O O . LEU A 1 50 ? -9.019 -1.411 -2.927 1.00 0.36 50 LEU A O 5
ATOM 6828 N N . ASN A 1 51 ? -9.093 -0.732 -5.061 1.00 0.33 51 ASN A N 5
ATOM 6829 C CA . ASN A 1 51 ? -9.139 -2.096 -5.575 1.00 0.37 51 ASN A CA 5
ATOM 6830 C C . ASN A 1 51 ? -7.718 -2.642 -5.678 1.00 0.36 51 ASN A C 5
ATOM 6831 O O . ASN A 1 51 ? -6.765 -1.861 -5.690 1.00 0.35 51 ASN A O 5
ATOM 6842 N N . LEU A 1 52 ? -7.581 -3.962 -5.760 1.00 0.42 52 LEU A N 5
ATOM 6843 C CA . LEU A 1 52 ? -6.269 -4.627 -5.714 1.00 0.47 52 LEU A CA 5
ATOM 6844 C C . LEU A 1 52 ? -5.229 -3.969 -6.624 1.00 0.43 52 LEU A C 5
ATOM 6845 O O . LEU A 1 52 ? -4.068 -3.825 -6.233 1.00 0.38 52 LEU A O 5
ATOM 6861 N N . SER A 1 53 ? -5.639 -3.561 -7.820 1.00 0.47 53 SER A N 5
ATOM 6862 C CA . SER A 1 53 ? -4.720 -2.949 -8.777 1.00 0.48 53 SER A CA 5
ATOM 6863 C C . SER A 1 53 ? -4.060 -1.704 -8.185 1.00 0.39 53 SER A C 5
ATOM 6864 O O . SER A 1 53 ? -2.870 -1.458 -8.393 1.00 0.40 53 SER A O 5
ATOM 6872 N N . GLN A 1 54 ? -4.833 -0.941 -7.421 1.00 0.36 54 GLN A N 5
ATOM 6873 C CA . GLN A 1 54 ? -4.328 0.258 -6.768 1.00 0.33 54 GLN A CA 5
ATOM 6874 C C . GLN A 1 54 ? -3.408 -0.103 -5.610 1.00 0.22 54 GLN A C 5
ATOM 6875 O O . GLN A 1 54 ? -2.393 0.556 -5.384 1.00 0.23 54 GLN A O 5
ATOM 6889 N N . LEU A 1 55 ? -3.764 -1.155 -4.883 1.00 0.22 55 LEU A N 5
ATOM 6890 C CA . LEU A 1 55 ? -2.940 -1.646 -3.795 1.00 0.21 55 LEU A CA 5
ATOM 6891 C C . LEU A 1 55 ? -1.561 -2.076 -4.290 1.00 0.19 55 LEU A C 5
ATOM 6892 O O . LEU A 1 55 ? -0.545 -1.747 -3.684 1.00 0.22 55 LEU A O 5
ATOM 6908 N N . HIS A 1 56 ? -1.524 -2.801 -5.400 1.00 0.25 56 HIS A N 5
ATOM 6909 C CA . HIS A 1 56 ? -0.253 -3.253 -5.958 1.00 0.30 56 HIS A CA 5
ATOM 6910 C C . HIS A 1 56 ? 0.551 -2.074 -6.493 1.00 0.25 56 HIS A C 5
ATOM 6911 O O . HIS A 1 56 ? 1.780 -2.079 -6.444 1.00 0.24 56 HIS A O 5
ATOM 6926 N N . ALA A 1 57 ? -0.147 -1.054 -6.983 1.00 0.25 57 ALA A N 5
ATOM 6927 C CA . ALA A 1 57 ? 0.505 0.152 -7.483 1.00 0.25 57 ALA A CA 5
ATOM 6928 C C . ALA A 1 57 ? 1.217 0.883 -6.348 1.00 0.21 57 ALA A C 5
ATOM 6929 O O . ALA A 1 57 ? 2.221 1.564 -6.558 1.00 0.22 57 ALA A O 5
ATOM 6936 N N . ALA A 1 58 ? 0.685 0.723 -5.142 1.00 0.18 58 ALA A N 5
ATOM 6937 C CA . ALA A 1 58 ? 1.272 1.317 -3.950 1.00 0.19 58 ALA A CA 5
ATOM 6938 C C . ALA A 1 58 ? 2.667 0.762 -3.692 1.00 0.16 58 ALA A C 5
ATOM 6939 O O . ALA A 1 58 ? 3.582 1.496 -3.317 1.00 0.18 58 ALA A O 5
ATOM 6946 N N . ALA A 1 59 ? 2.824 -0.535 -3.917 1.00 0.14 59 ALA A N 5
ATOM 6947 C CA . ALA A 1 59 ? 4.095 -1.208 -3.689 1.00 0.13 59 ALA A CA 5
ATOM 6948 C C . ALA A 1 59 ? 5.164 -0.712 -4.657 1.00 0.11 59 ALA A C 5
ATOM 6949 O O . ALA A 1 59 ? 6.338 -0.600 -4.298 1.00 0.11 59 ALA A O 5
ATOM 6956 N N . ALA A 1 60 ? 4.747 -0.395 -5.879 1.00 0.12 60 ALA A N 5
ATOM 6957 C CA . ALA A 1 60 ? 5.666 0.081 -6.906 1.00 0.13 60 ALA A CA 5
ATOM 6958 C C . ALA A 1 60 ? 6.287 1.413 -6.506 1.00 0.14 60 ALA A C 5
ATOM 6959 O O . ALA A 1 60 ? 7.462 1.668 -6.777 1.00 0.17 60 ALA A O 5
ATOM 6966 N N . ARG A 1 61 ? 5.493 2.247 -5.838 1.00 0.13 61 ARG A N 5
ATOM 6967 C CA . ARG A 1 61 ? 5.961 3.546 -5.364 1.00 0.14 61 ARG A CA 5
ATOM 6968 C C . ARG A 1 61 ? 7.147 3.374 -4.427 1.00 0.13 61 ARG A C 5
ATOM 6969 O O . ARG A 1 61 ? 8.103 4.147 -4.457 1.00 0.15 61 ARG A O 5
ATOM 6990 N N . ILE A 1 62 ? 7.072 2.340 -3.604 1.00 0.13 62 ILE A N 5
ATOM 6991 C CA . ILE A 1 62 ? 8.070 2.097 -2.578 1.00 0.12 62 ILE A CA 5
ATOM 6992 C C . ILE A 1 62 ? 9.311 1.446 -3.172 1.00 0.12 62 ILE A C 5
ATOM 6993 O O . ILE A 1 62 ? 10.436 1.756 -2.780 1.00 0.12 62 ILE A O 5
ATOM 7009 N N . GLY A 1 63 ? 9.102 0.553 -4.128 1.00 0.13 63 GLY A N 5
ATOM 7010 C CA . GLY A 1 63 ? 10.218 -0.079 -4.795 1.00 0.14 63 GLY A CA 5
ATOM 7011 C C . GLY A 1 63 ? 11.083 0.933 -5.518 1.00 0.15 63 GLY A C 5
ATOM 7012 O O . GLY A 1 63 ? 12.308 0.899 -5.423 1.00 0.22 63 GLY A O 5
ATOM 7016 N N . ASP A 1 64 ? 10.441 1.852 -6.226 1.00 0.14 64 ASP A N 5
ATOM 7017 C CA . ASP A 1 64 ? 11.163 2.903 -6.932 1.00 0.16 64 ASP A CA 5
ATOM 7018 C C . ASP A 1 64 ? 11.695 3.948 -5.955 1.00 0.12 64 ASP A C 5
ATOM 7019 O O . ASP A 1 64 ? 12.674 4.639 -6.246 1.00 0.13 64 ASP A O 5
ATOM 7028 N N . PHE A 1 65 ? 11.055 4.053 -4.794 1.00 0.13 65 PHE A N 5
ATOM 7029 C CA . PHE A 1 65 ? 11.527 4.936 -3.731 1.00 0.12 65 PHE A CA 5
ATOM 7030 C C . PHE A 1 65 ? 12.933 4.531 -3.308 1.00 0.10 65 PHE A C 5
ATOM 7031 O O . PHE A 1 65 ? 13.835 5.363 -3.220 1.00 0.11 65 PHE A O 5
ATOM 7048 N N . TYR A 1 66 ? 13.105 3.239 -3.064 1.00 0.10 66 TYR A N 5
ATOM 7049 C CA . TYR A 1 66 ? 14.400 2.688 -2.697 1.00 0.10 66 TYR A CA 5
ATOM 7050 C C . TYR A 1 66 ? 15.434 2.941 -3.786 1.00 0.12 66 TYR A C 5
ATOM 7051 O O . TYR A 1 66 ? 16.552 3.369 -3.498 1.00 0.14 66 TYR A O 5
ATOM 7069 N N . GLN A 1 67 ? 15.054 2.686 -5.035 1.00 0.14 67 GLN A N 5
ATOM 7070 C CA . GLN A 1 67 ? 15.964 2.869 -6.162 1.00 0.18 67 GLN A CA 5
ATOM 7071 C C . GLN A 1 67 ? 16.435 4.315 -6.257 1.00 0.19 67 GLN A C 5
ATOM 7072 O O . GLN A 1 67 ? 17.597 4.578 -6.564 1.00 0.24 67 GLN A O 5
ATOM 7086 N N . GLU A 1 68 ? 15.527 5.244 -5.986 1.00 0.21 68 GLU A N 5
ATOM 7087 C CA . GLU A 1 68 ? 15.850 6.664 -6.009 1.00 0.25 68 GLU A CA 5
ATOM 7088 C C . GLU A 1 68 ? 16.914 6.962 -4.960 1.00 0.24 68 GLU A C 5
ATOM 7089 O O . GLU A 1 68 ? 17.809 7.770 -5.178 1.00 0.31 68 GLU A O 5
ATOM 7101 N N . LYS A 1 69 ? 16.833 6.259 -3.839 1.00 0.20 69 LYS A N 5
ATOM 7102 C CA . LYS A 1 69 ? 17.775 6.452 -2.748 1.00 0.23 69 LYS A CA 5
ATOM 7103 C C . LYS A 1 69 ? 19.067 5.668 -2.990 1.00 0.25 69 LYS A C 5
ATOM 7104 O O . LYS A 1 69 ? 19.966 5.657 -2.149 1.00 0.31 69 LYS A O 5
ATOM 7123 N N . GLY A 1 70 ? 19.149 5.003 -4.139 1.00 0.24 70 GLY A N 5
ATOM 7124 C CA . GLY A 1 70 ? 20.364 4.301 -4.513 1.00 0.29 70 GLY A CA 5
ATOM 7125 C C . GLY A 1 70 ? 20.236 2.798 -4.397 1.00 0.27 70 GLY A C 5
ATOM 7126 O O . GLY A 1 70 ? 21.123 2.060 -4.822 1.00 0.31 70 GLY A O 5
ATOM 7130 N N . TYR A 1 71 ? 19.130 2.339 -3.834 1.00 0.22 71 TYR A N 5
ATOM 7131 C CA . TYR A 1 71 ? 18.898 0.911 -3.662 1.00 0.21 71 TYR A CA 5
ATOM 7132 C C . TYR A 1 71 ? 18.199 0.349 -4.895 1.00 0.21 71 TYR A C 5
ATOM 7133 O O . TYR A 1 71 ? 17.005 0.052 -4.870 1.00 0.19 71 TYR A O 5
ATOM 7151 N N . VAL A 1 72 ? 18.953 0.219 -5.975 1.00 0.27 72 VAL A N 5
ATOM 7152 C CA . VAL A 1 72 ? 18.407 -0.210 -7.256 1.00 0.31 72 VAL A CA 5
ATOM 7153 C C . VAL A 1 72 ? 17.978 -1.678 -7.211 1.00 0.32 72 VAL A C 5
ATOM 7154 O O . VAL A 1 72 ? 17.047 -2.089 -7.906 1.00 0.37 72 VAL A O 5
ATOM 7167 N N . LEU A 1 73 ? 18.643 -2.463 -6.374 1.00 0.31 73 LEU A N 5
ATOM 7168 C CA . LEU A 1 73 ? 18.291 -3.870 -6.209 1.00 0.34 73 LEU A CA 5
ATOM 7169 C C . LEU A 1 73 ? 17.283 -4.053 -5.082 1.00 0.33 73 LEU A C 5
ATOM 7170 O O . LEU A 1 73 ? 17.160 -5.137 -4.510 1.00 0.52 73 LEU A O 5
ATOM 7186 N N . ALA A 1 74 ? 16.560 -2.992 -4.772 1.00 0.20 74 ALA A N 5
ATOM 7187 C CA . ALA A 1 74 ? 15.547 -3.037 -3.737 1.00 0.17 74 ALA A CA 5
ATOM 7188 C C . ALA A 1 74 ? 14.188 -2.668 -4.305 1.00 0.21 74 ALA A C 5
ATOM 7189 O O . ALA A 1 74 ? 14.003 -1.579 -4.844 1.00 0.37 74 ALA A O 5
ATOM 7196 N N . ARG A 1 75 ? 13.245 -3.587 -4.198 1.00 0.15 75 ARG A N 5
ATOM 7197 C CA . ARG A 1 75 ? 11.887 -3.347 -4.655 1.00 0.20 75 ARG A CA 5
ATOM 7198 C C . ARG A 1 75 ? 10.905 -3.697 -3.551 1.00 0.19 75 ARG A C 5
ATOM 7199 O O . ARG A 1 75 ? 11.282 -4.271 -2.531 1.00 0.39 75 ARG A O 5
ATOM 7220 N N . ALA A 1 76 ? 9.651 -3.353 -3.758 1.00 0.16 76 ALA A N 5
ATOM 7221 C CA . ALA A 1 76 ? 8.607 -3.668 -2.798 1.00 0.14 76 ALA A CA 5
ATOM 7222 C C . ALA A 1 76 ? 7.410 -4.256 -3.519 1.00 0.15 76 ALA A C 5
ATOM 7223 O O . ALA A 1 76 ? 6.973 -3.722 -4.536 1.00 0.18 76 ALA A O 5
ATOM 7230 N N . PHE A 1 77 ? 6.888 -5.353 -3.004 1.00 0.15 77 PHE A N 5
ATOM 7231 C CA . PHE A 1 77 ? 5.751 -6.007 -3.625 1.00 0.18 77 PHE A CA 5
ATOM 7232 C C . PHE A 1 77 ? 4.664 -6.262 -2.592 1.00 0.16 77 PHE A C 5
ATOM 7233 O O . PHE A 1 77 ? 4.952 -6.557 -1.433 1.00 0.21 77 PHE A O 5
ATOM 7250 N N . LEU A 1 78 ? 3.419 -6.128 -3.007 1.00 0.17 78 LEU A N 5
ATOM 7251 C CA . LEU A 1 78 ? 2.303 -6.370 -2.118 1.00 0.17 78 LEU A CA 5
ATOM 7252 C C . LEU A 1 78 ? 1.845 -7.817 -2.280 1.00 0.23 78 LEU A C 5
ATOM 7253 O O . LEU A 1 78 ? 1.265 -8.180 -3.304 1.00 0.29 78 LEU A O 5
ATOM 7269 N N . PRO A 1 79 ? 2.133 -8.665 -1.272 1.00 0.26 79 PRO A N 5
ATOM 7270 C CA . PRO A 1 79 ? 1.841 -10.107 -1.314 1.00 0.38 79 PRO A CA 5
ATOM 7271 C C . PRO A 1 79 ? 0.374 -10.406 -1.588 1.00 0.43 79 PRO A C 5
ATOM 7272 O O . PRO A 1 79 ? 0.043 -11.390 -2.251 1.00 1.12 79 PRO A O 5
ATOM 7283 N N . ALA A 1 80 ? -0.489 -9.542 -1.062 1.00 0.71 80 ALA A N 5
ATOM 7284 C CA . ALA A 1 80 ? -1.931 -9.645 -1.247 1.00 0.81 80 ALA A CA 5
ATOM 7285 C C . ALA A 1 80 ? -2.478 -10.921 -0.618 1.00 1.08 80 ALA A C 5
ATOM 7286 O O . ALA A 1 80 ? -2.727 -10.949 0.589 1.00 2.00 80 ALA A O 5
ATOM 7293 N N . GLN A 1 81 ? -2.638 -11.965 -1.436 1.00 0.91 81 GLN A N 5
ATOM 7294 C CA . GLN A 1 81 ? -3.195 -13.251 -1.004 1.00 1.14 81 GLN A CA 5
ATOM 7295 C C . GLN A 1 81 ? -4.675 -13.106 -0.642 1.00 1.14 81 GLN A C 5
ATOM 7296 O O . GLN A 1 81 ? -5.545 -13.678 -1.296 1.00 1.90 81 GLN A O 5
ATOM 7310 N N . GLU A 1 82 ? -4.946 -12.335 0.398 1.00 1.12 82 GLU A N 5
ATOM 7311 C CA . GLU A 1 82 ? -6.305 -12.065 0.834 1.00 1.51 82 GLU A CA 5
ATOM 7312 C C . GLU A 1 82 ? -6.427 -10.603 1.246 1.00 1.50 82 GLU A C 5
ATOM 7313 O O . GLU A 1 82 ? -7.338 -9.903 0.804 1.00 2.33 82 GLU A O 5
ATOM 7325 N N . ILE A 1 83 ? -5.486 -10.156 2.080 1.00 1.09 83 ILE A N 5
ATOM 7326 C CA . ILE A 1 83 ? -5.440 -8.776 2.569 1.00 0.97 83 ILE A CA 5
ATOM 7327 C C . ILE A 1 83 ? -6.506 -8.524 3.635 1.00 0.87 83 ILE A C 5
ATOM 7328 O O . ILE A 1 83 ? -7.625 -9.037 3.560 1.00 0.94 83 ILE A O 5
ATOM 7344 N N . GLN A 1 84 ? -6.136 -7.736 4.633 1.00 0.89 84 GLN A N 5
ATOM 7345 C CA . GLN A 1 84 ? -6.997 -7.460 5.773 1.00 0.84 84 GLN A CA 5
ATOM 7346 C C . GLN A 1 84 ? -7.902 -6.269 5.485 1.00 0.81 84 GLN A C 5
ATOM 7347 O O . GLN A 1 84 ? -7.597 -5.438 4.628 1.00 0.93 84 GLN A O 5
ATOM 7361 N N . ASP A 1 85 ? -9.018 -6.191 6.197 1.00 0.80 85 ASP A N 5
ATOM 7362 C CA . ASP A 1 85 ? -9.944 -5.077 6.045 1.00 0.85 85 ASP A CA 5
ATOM 7363 C C . ASP A 1 85 ? -9.408 -3.841 6.752 1.00 0.81 85 ASP A C 5
ATOM 7364 O O . ASP A 1 85 ? -9.718 -3.589 7.915 1.00 1.39 85 ASP A O 5
ATOM 7373 N N . GLY A 1 86 ? -8.573 -3.092 6.053 1.00 0.44 86 GLY A N 5
ATOM 7374 C CA . GLY A 1 86 ? -8.042 -1.869 6.606 1.00 0.41 86 GLY A CA 5
ATOM 7375 C C . GLY A 1 86 ? -6.537 -1.800 6.507 1.00 0.36 86 GLY A C 5
ATOM 7376 O O . GLY A 1 86 ? -5.991 -0.876 5.904 1.00 0.58 86 GLY A O 5
ATOM 7380 N N . THR A 1 87 ? -5.864 -2.768 7.102 1.00 0.29 87 THR A N 5
ATOM 7381 C CA . THR A 1 87 ? -4.419 -2.810 7.057 1.00 0.27 87 THR A CA 5
ATOM 7382 C C . THR A 1 87 ? -3.944 -3.639 5.875 1.00 0.22 87 THR A C 5
ATOM 7383 O O . THR A 1 87 ? -4.261 -4.826 5.765 1.00 0.28 87 THR A O 5
ATOM 7394 N N . VAL A 1 88 ? -3.184 -3.017 4.998 1.00 0.20 88 VAL A N 5
ATOM 7395 C CA . VAL A 1 88 ? -2.584 -3.722 3.884 1.00 0.18 88 VAL A CA 5
ATOM 7396 C C . VAL A 1 88 ? -1.086 -3.846 4.117 1.00 0.15 88 VAL A C 5
ATOM 7397 O O . VAL A 1 88 ? -0.427 -2.878 4.501 1.00 0.18 88 VAL A O 5
ATOM 7410 N N . ARG A 1 89 ? -0.551 -5.036 3.927 1.00 0.19 89 ARG A N 5
ATOM 7411 C CA . ARG A 1 89 ? 0.853 -5.265 4.204 1.00 0.20 89 ARG A CA 5
ATOM 7412 C C . ARG A 1 89 ? 1.634 -5.461 2.917 1.00 0.20 89 ARG A C 5
ATOM 7413 O O . ARG A 1 89 ? 1.264 -6.268 2.065 1.00 0.30 89 ARG A O 5
ATOM 7434 N N . ILE A 1 90 ? 2.712 -4.708 2.788 1.00 0.17 90 ILE A N 5
ATOM 7435 C CA . ILE A 1 90 ? 3.582 -4.794 1.630 1.00 0.18 90 ILE A CA 5
ATOM 7436 C C . ILE A 1 90 ? 4.940 -5.340 2.048 1.00 0.19 90 ILE A C 5
ATOM 7437 O O . ILE A 1 90 ? 5.495 -4.919 3.064 1.00 0.21 90 ILE A O 5
ATOM 7453 N N . GLU A 1 91 ? 5.470 -6.275 1.279 1.00 0.19 91 GLU A N 5
ATOM 7454 C CA . GLU A 1 91 ? 6.763 -6.854 1.586 1.00 0.21 91 GLU A CA 5
ATOM 7455 C C . GLU A 1 91 ? 7.858 -6.135 0.819 1.00 0.17 91 GLU A C 5
ATOM 7456 O O . GLU A 1 91 ? 7.827 -6.050 -0.411 1.00 0.18 91 GLU A O 5
ATOM 7468 N N . VAL A 1 92 ? 8.813 -5.604 1.557 1.00 0.16 92 VAL A N 5
ATOM 7469 C CA . VAL A 1 92 ? 9.909 -4.865 0.967 1.00 0.14 92 VAL A CA 5
ATOM 7470 C C . VAL A 1 92 ? 11.132 -5.760 0.835 1.00 0.15 92 VAL A C 5
ATOM 7471 O O . VAL A 1 92 ? 11.597 -6.349 1.811 1.00 0.27 92 VAL A O 5
ATOM 7484 N N . LEU A 1 93 ? 11.633 -5.873 -0.379 1.00 0.12 93 LEU A N 5
ATOM 7485 C CA . LEU A 1 93 ? 12.813 -6.666 -0.647 1.00 0.14 93 LEU A CA 5
ATOM 7486 C C . LEU A 1 93 ? 13.976 -5.743 -0.971 1.00 0.14 93 LEU A C 5
ATOM 7487 O O . LEU A 1 93 ? 14.154 -5.319 -2.113 1.00 0.15 93 LEU A O 5
ATOM 7503 N N . GLU A 1 94 ? 14.763 -5.434 0.048 1.00 0.16 94 GLU A N 5
ATOM 7504 C CA . GLU A 1 94 ? 15.855 -4.478 -0.075 1.00 0.16 94 GLU A CA 5
ATOM 7505 C C . GLU A 1 94 ? 17.060 -5.108 -0.776 1.00 0.24 94 GLU A C 5
ATOM 7506 O O . GLU A 1 94 ? 18.107 -4.476 -0.940 1.00 0.49 94 GLU A O 5
ATOM 7518 N N . GLY A 1 95 ? 16.897 -6.357 -1.189 1.00 0.40 95 GLY A N 5
ATOM 7519 C CA . GLY A 1 95 ? 17.934 -7.053 -1.919 1.00 0.49 95 GLY A CA 5
ATOM 7520 C C . GLY A 1 95 ? 18.644 -8.074 -1.062 1.00 0.73 95 GLY A C 5
ATOM 7521 O O . GLY A 1 95 ? 19.028 -9.135 -1.587 1.00 1.39 95 GLY A O 5
ATOM 7526 N N . MET A 1 1 ? -16.432 1.763 17.518 1.00 14.16 1 MET A N 6
ATOM 7527 C CA . MET A 1 1 ? -15.002 1.957 17.199 1.00 13.69 1 MET A CA 6
ATOM 7528 C C . MET A 1 1 ? -14.821 2.180 15.705 1.00 12.86 1 MET A C 6
ATOM 7529 O O . MET A 1 1 ? -14.256 1.335 15.010 1.00 12.47 1 MET A O 6
ATOM 7545 N N . ALA A 1 2 ? -15.303 3.317 15.218 1.00 12.76 2 ALA A N 6
ATOM 7546 C CA . ALA A 1 2 ? -15.228 3.635 13.798 1.00 12.15 2 ALA A CA 6
ATOM 7547 C C . ALA A 1 2 ? -13.784 3.866 13.377 1.00 11.61 2 ALA A C 6
ATOM 7548 O O . ALA A 1 2 ? -13.175 4.873 13.733 1.00 11.57 2 ALA A O 6
ATOM 7555 N N . HIS A 1 3 ? -13.244 2.933 12.609 1.00 11.38 3 HIS A N 6
ATOM 7556 C CA . HIS A 1 3 ? -11.845 2.988 12.203 1.00 11.04 3 HIS A CA 6
ATOM 7557 C C . HIS A 1 3 ? -11.677 3.778 10.910 1.00 10.11 3 HIS A C 6
ATOM 7558 O O . HIS A 1 3 ? -10.791 3.493 10.106 1.00 9.90 3 HIS A O 6
ATOM 7573 N N . HIS A 1 4 ? -12.532 4.772 10.717 1.00 9.78 4 HIS A N 6
ATOM 7574 C CA . HIS A 1 4 ? -12.440 5.636 9.554 1.00 9.07 4 HIS A CA 6
ATOM 7575 C C . HIS A 1 4 ? -12.938 7.035 9.902 1.00 8.28 4 HIS A C 6
ATOM 7576 O O . HIS A 1 4 ? -14.100 7.228 10.257 1.00 8.33 4 HIS A O 6
ATOM 7591 N N . HIS A 1 5 ? -12.040 8.004 9.834 1.00 7.83 5 HIS A N 6
ATOM 7592 C CA . HIS A 1 5 ? -12.401 9.392 10.081 1.00 7.30 5 HIS A CA 6
ATOM 7593 C C . HIS A 1 5 ? -12.905 10.028 8.797 1.00 6.63 5 HIS A C 6
ATOM 7594 O O . HIS A 1 5 ? -13.519 11.096 8.811 1.00 6.57 5 HIS A O 6
ATOM 7609 N N . HIS A 1 6 ? -12.644 9.356 7.687 1.00 6.49 6 HIS A N 6
ATOM 7610 C CA . HIS A 1 6 ? -13.141 9.793 6.395 1.00 6.20 6 HIS A CA 6
ATOM 7611 C C . HIS A 1 6 ? -14.541 9.244 6.173 1.00 5.27 6 HIS A C 6
ATOM 7612 O O . HIS A 1 6 ? -14.766 8.036 6.261 1.00 5.29 6 HIS A O 6
ATOM 7627 N N . HIS A 1 7 ? -15.485 10.135 5.916 1.00 4.82 7 HIS A N 6
ATOM 7628 C CA . HIS A 1 7 ? -16.870 9.738 5.695 1.00 4.30 7 HIS A CA 6
ATOM 7629 C C . HIS A 1 7 ? -17.188 9.722 4.210 1.00 3.49 7 HIS A C 6
ATOM 7630 O O . HIS A 1 7 ? -18.299 9.391 3.805 1.00 3.52 7 HIS A O 6
ATOM 7645 N N . HIS A 1 8 ? -16.207 10.090 3.401 1.00 3.34 8 HIS A N 6
ATOM 7646 C CA . HIS A 1 8 ? -16.358 10.060 1.954 1.00 3.14 8 HIS A CA 6
ATOM 7647 C C . HIS A 1 8 ? -15.581 8.892 1.372 1.00 2.24 8 HIS A C 6
ATOM 7648 O O . HIS A 1 8 ? -14.925 9.023 0.340 1.00 2.40 8 HIS A O 6
ATOM 7663 N N . VAL A 1 9 ? -15.640 7.752 2.051 1.00 1.79 9 VAL A N 6
ATOM 7664 C CA . VAL A 1 9 ? -14.965 6.553 1.580 1.00 1.12 9 VAL A CA 6
ATOM 7665 C C . VAL A 1 9 ? -15.594 6.074 0.279 1.00 1.30 9 VAL A C 6
ATOM 7666 O O . VAL A 1 9 ? -16.797 5.814 0.211 1.00 1.97 9 VAL A O 6
ATOM 7679 N N . ASP A 1 10 ? -14.776 5.991 -0.754 1.00 1.59 10 ASP A N 6
ATOM 7680 C CA . ASP A 1 10 ? -15.253 5.643 -2.081 1.00 1.95 10 ASP A CA 6
ATOM 7681 C C . ASP A 1 10 ? -14.790 4.253 -2.473 1.00 1.67 10 ASP A C 6
ATOM 7682 O O . ASP A 1 10 ? -13.717 3.808 -2.065 1.00 2.11 10 ASP A O 6
ATOM 7691 N N . ASP A 1 11 ? -15.618 3.578 -3.260 1.00 1.77 11 ASP A N 6
ATOM 7692 C CA . ASP A 1 11 ? -15.255 2.300 -3.865 1.00 2.16 11 ASP A CA 6
ATOM 7693 C C . ASP A 1 11 ? -14.400 2.569 -5.100 1.00 2.17 11 ASP A C 6
ATOM 7694 O O . ASP A 1 11 ? -13.727 1.680 -5.620 1.00 2.77 11 ASP A O 6
ATOM 7703 N N . ASP A 1 12 ? -14.450 3.829 -5.544 1.00 2.18 12 ASP A N 6
ATOM 7704 C CA . ASP A 1 12 ? -13.656 4.334 -6.671 1.00 2.70 12 ASP A CA 6
ATOM 7705 C C . ASP A 1 12 ? -14.084 3.685 -7.983 1.00 2.76 12 ASP A C 6
ATOM 7706 O O . ASP A 1 12 ? -14.844 4.275 -8.755 1.00 3.06 12 ASP A O 6
ATOM 7715 N N . ASP A 1 13 ? -13.618 2.467 -8.217 1.00 3.06 13 ASP A N 6
ATOM 7716 C CA . ASP A 1 13 ? -13.977 1.718 -9.412 1.00 3.48 13 ASP A CA 6
ATOM 7717 C C . ASP A 1 13 ? -13.505 0.276 -9.287 1.00 2.94 13 ASP A C 6
ATOM 7718 O O . ASP A 1 13 ? -12.372 -0.054 -9.646 1.00 3.31 13 ASP A O 6
ATOM 7727 N N . LYS A 1 14 ? -14.371 -0.573 -8.755 1.00 2.50 14 LYS A N 6
ATOM 7728 C CA . LYS A 1 14 ? -14.049 -1.978 -8.555 1.00 2.02 14 LYS A CA 6
ATOM 7729 C C . LYS A 1 14 ? -14.086 -2.723 -9.888 1.00 1.81 14 LYS A C 6
ATOM 7730 O O . LYS A 1 14 ? -15.094 -3.329 -10.254 1.00 2.32 14 LYS A O 6
ATOM 7749 N N . MET A 1 15 ? -12.990 -2.637 -10.625 1.00 1.76 15 MET A N 6
ATOM 7750 C CA . MET A 1 15 ? -12.838 -3.360 -11.878 1.00 2.24 15 MET A CA 6
ATOM 7751 C C . MET A 1 15 ? -11.451 -3.967 -11.950 1.00 2.58 15 MET A C 6
ATOM 7752 O O . MET A 1 15 ? -10.467 -3.318 -11.598 1.00 3.21 15 MET A O 6
ATOM 7766 N N . GLY A 1 16 ? -11.375 -5.215 -12.383 1.00 2.70 16 GLY A N 6
ATOM 7767 C CA . GLY A 1 16 ? -10.104 -5.908 -12.423 1.00 3.22 16 GLY A CA 6
ATOM 7768 C C . GLY A 1 16 ? -9.767 -6.548 -11.092 1.00 2.83 16 GLY A C 6
ATOM 7769 O O . GLY A 1 16 ? -8.740 -7.217 -10.955 1.00 3.41 16 GLY A O 6
ATOM 7773 N N . GLY A 1 17 ? -10.630 -6.337 -10.109 1.00 2.09 17 GLY A N 6
ATOM 7774 C CA . GLY A 1 17 ? -10.429 -6.913 -8.799 1.00 1.71 17 GLY A CA 6
ATOM 7775 C C . GLY A 1 17 ? -11.231 -6.198 -7.728 1.00 1.27 17 GLY A C 6
ATOM 7776 O O . GLY A 1 17 ? -11.450 -4.989 -7.827 1.00 1.42 17 GLY A O 6
ATOM 7780 N N . PRO A 1 18 ? -11.717 -6.937 -6.716 1.00 0.94 18 PRO A N 6
ATOM 7781 C CA . PRO A 1 18 ? -12.432 -6.374 -5.561 1.00 0.76 18 PRO A CA 6
ATOM 7782 C C . PRO A 1 18 ? -11.650 -5.274 -4.847 1.00 0.63 18 PRO A C 6
ATOM 7783 O O . PRO A 1 18 ? -10.420 -5.205 -4.932 1.00 0.79 18 PRO A O 6
ATOM 7794 N N . THR A 1 19 ? -12.375 -4.422 -4.136 1.00 0.67 19 THR A N 6
ATOM 7795 C CA . THR A 1 19 ? -11.775 -3.300 -3.442 1.00 0.57 19 THR A CA 6
ATOM 7796 C C . THR A 1 19 ? -11.554 -3.609 -1.964 1.00 0.54 19 THR A C 6
ATOM 7797 O O . THR A 1 19 ? -12.390 -4.241 -1.312 1.00 0.62 19 THR A O 6
ATOM 7808 N N . VAL A 1 20 ? -10.422 -3.164 -1.446 1.00 0.45 20 VAL A N 6
ATOM 7809 C CA . VAL A 1 20 ? -10.089 -3.326 -0.045 1.00 0.43 20 VAL A CA 6
ATOM 7810 C C . VAL A 1 20 ? -9.958 -1.962 0.614 1.00 0.36 20 VAL A C 6
ATOM 7811 O O . VAL A 1 20 ? -9.161 -1.128 0.179 1.00 0.32 20 VAL A O 6
ATOM 7824 N N . LEU A 1 21 ? -10.759 -1.722 1.642 1.00 0.37 21 LEU A N 6
ATOM 7825 C CA . LEU A 1 21 ? -10.687 -0.472 2.378 1.00 0.33 21 LEU A CA 6
ATOM 7826 C C . LEU A 1 21 ? -9.355 -0.361 3.095 1.00 0.32 21 LEU A C 6
ATOM 7827 O O . LEU A 1 21 ? -9.044 -1.155 3.980 1.00 0.52 21 LEU A O 6
ATOM 7843 N N . VAL A 1 22 ? -8.570 0.619 2.699 1.00 0.23 22 VAL A N 6
ATOM 7844 C CA . VAL A 1 22 ? -7.276 0.834 3.306 1.00 0.21 22 VAL A CA 6
ATOM 7845 C C . VAL A 1 22 ? -7.374 1.881 4.402 1.00 0.24 22 VAL A C 6
ATOM 7846 O O . VAL A 1 22 ? -7.803 3.013 4.164 1.00 0.31 22 VAL A O 6
ATOM 7859 N N . LYS A 1 23 ? -6.996 1.486 5.603 1.00 0.27 23 LYS A N 6
ATOM 7860 C CA . LYS A 1 23 ? -6.974 2.384 6.742 1.00 0.34 23 LYS A CA 6
ATOM 7861 C C . LYS A 1 23 ? -5.534 2.725 7.099 1.00 0.26 23 LYS A C 6
ATOM 7862 O O . LYS A 1 23 ? -5.251 3.794 7.641 1.00 0.29 23 LYS A O 6
ATOM 7881 N N . ARG A 1 24 ? -4.624 1.810 6.775 1.00 0.22 24 ARG A N 6
ATOM 7882 C CA . ARG A 1 24 ? -3.203 2.027 7.004 1.00 0.24 24 ARG A CA 6
ATOM 7883 C C . ARG A 1 24 ? -2.366 1.071 6.165 1.00 0.20 24 ARG A C 6
ATOM 7884 O O . ARG A 1 24 ? -2.864 0.051 5.678 1.00 0.20 24 ARG A O 6
ATOM 7905 N N . PHE A 1 25 ? -1.099 1.412 5.999 1.00 0.21 25 PHE A N 6
ATOM 7906 C CA . PHE A 1 25 ? -0.157 0.571 5.280 1.00 0.20 25 PHE A CA 6
ATOM 7907 C C . PHE A 1 25 ? 0.860 -0.009 6.250 1.00 0.21 25 PHE A C 6
ATOM 7908 O O . PHE A 1 25 ? 1.344 0.686 7.143 1.00 0.35 25 PHE A O 6
ATOM 7925 N N . GLN A 1 26 ? 1.158 -1.282 6.086 1.00 0.13 26 GLN A N 6
ATOM 7926 C CA . GLN A 1 26 ? 2.146 -1.952 6.909 1.00 0.14 26 GLN A CA 6
ATOM 7927 C C . GLN A 1 26 ? 3.274 -2.464 6.028 1.00 0.11 26 GLN A C 6
ATOM 7928 O O . GLN A 1 26 ? 3.026 -3.125 5.019 1.00 0.15 26 GLN A O 6
ATOM 7942 N N . LEU A 1 27 ? 4.503 -2.157 6.393 1.00 0.10 27 LEU A N 6
ATOM 7943 C CA . LEU A 1 27 ? 5.647 -2.590 5.617 1.00 0.11 27 LEU A CA 6
ATOM 7944 C C . LEU A 1 27 ? 6.324 -3.767 6.297 1.00 0.14 27 LEU A C 6
ATOM 7945 O O . LEU A 1 27 ? 6.554 -3.760 7.504 1.00 0.25 27 LEU A O 6
ATOM 7961 N N . SER A 1 28 ? 6.612 -4.786 5.513 1.00 0.14 28 SER A N 6
ATOM 7962 C CA . SER A 1 28 ? 7.259 -5.982 6.010 1.00 0.16 28 SER A CA 6
ATOM 7963 C C . SER A 1 28 ? 8.561 -6.211 5.256 1.00 0.16 28 SER A C 6
ATOM 7964 O O . SER A 1 28 ? 8.566 -6.305 4.031 1.00 0.27 28 SER A O 6
ATOM 7972 N N . GLY A 1 29 ? 9.664 -6.271 5.981 1.00 0.14 29 GLY A N 6
ATOM 7973 C CA . GLY A 1 29 ? 10.948 -6.507 5.353 1.00 0.20 29 GLY A CA 6
ATOM 7974 C C . GLY A 1 29 ? 11.778 -5.247 5.251 1.00 0.18 29 GLY A C 6
ATOM 7975 O O . GLY A 1 29 ? 12.988 -5.311 5.030 1.00 0.21 29 GLY A O 6
ATOM 7979 N N . ASN A 1 30 ? 11.129 -4.102 5.420 1.00 0.16 30 ASN A N 6
ATOM 7980 C CA . ASN A 1 30 ? 11.812 -2.817 5.368 1.00 0.16 30 ASN A CA 6
ATOM 7981 C C . ASN A 1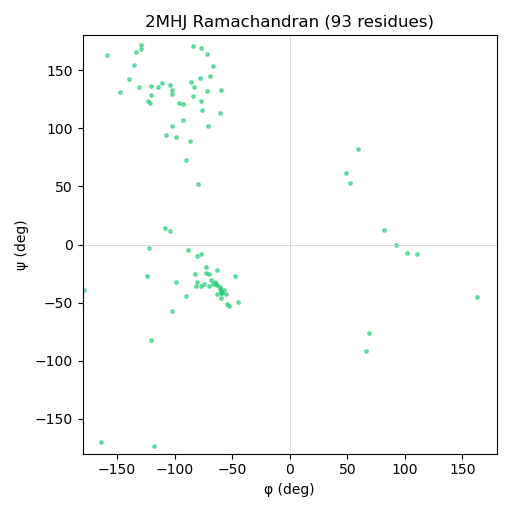 30 ? 12.726 -2.653 6.576 1.00 0.17 30 ASN A C 6
ATOM 7982 O O . ASN A 1 30 ? 12.302 -2.819 7.721 1.00 0.27 30 ASN A O 6
ATOM 7993 N N . ARG A 1 31 ? 13.986 -2.354 6.319 1.00 0.15 31 ARG A N 6
ATOM 7994 C CA . ARG A 1 31 ? 14.953 -2.160 7.388 1.00 0.19 31 ARG A CA 6
ATOM 7995 C C . ARG A 1 31 ? 15.645 -0.814 7.248 1.00 0.20 31 ARG A C 6
ATOM 7996 O O . ARG A 1 31 ? 15.964 -0.165 8.244 1.00 0.29 31 ARG A O 6
ATOM 8017 N N . GLN A 1 32 ? 15.864 -0.393 6.010 1.00 0.18 32 GLN A N 6
ATOM 8018 C CA . GLN A 1 32 ? 16.522 0.872 5.740 1.00 0.24 32 GLN A CA 6
ATOM 8019 C C . GLN A 1 32 ? 15.573 2.036 5.999 1.00 0.23 32 GLN A C 6
ATOM 8020 O O . GLN A 1 32 ? 15.977 3.080 6.511 1.00 0.31 32 GLN A O 6
ATOM 8034 N N . PHE A 1 33 ? 14.311 1.851 5.644 1.00 0.17 33 PHE A N 6
ATOM 8035 C CA . PHE A 1 33 ? 13.300 2.870 5.866 1.00 0.15 33 PHE A CA 6
ATOM 8036 C C . PHE A 1 33 ? 12.166 2.291 6.696 1.00 0.15 33 PHE A C 6
ATOM 8037 O O . PHE A 1 33 ? 11.861 1.103 6.602 1.00 0.20 33 PHE A O 6
ATOM 8054 N N . ASP A 1 34 ? 11.563 3.125 7.525 1.00 0.22 34 ASP A N 6
ATOM 8055 C CA . ASP A 1 34 ? 10.505 2.684 8.426 1.00 0.27 34 ASP A CA 6
ATOM 8056 C C . ASP A 1 34 ? 9.132 2.862 7.793 1.00 0.22 34 ASP A C 6
ATOM 8057 O O . ASP A 1 34 ? 9.011 3.496 6.741 1.00 0.19 34 ASP A O 6
ATOM 8066 N N . ASP A 1 35 ? 8.106 2.302 8.430 1.00 0.24 35 ASP A N 6
ATOM 8067 C CA . ASP A 1 35 ? 6.745 2.357 7.897 1.00 0.22 35 ASP A CA 6
ATOM 8068 C C . ASP A 1 35 ? 6.322 3.794 7.660 1.00 0.20 35 ASP A C 6
ATOM 8069 O O . ASP A 1 35 ? 5.920 4.147 6.559 1.00 0.22 35 ASP A O 6
ATOM 8078 N N . ARG A 1 36 ? 6.453 4.625 8.691 1.00 0.22 36 ARG A N 6
ATOM 8079 C CA . ARG A 1 36 ? 6.039 6.025 8.621 1.00 0.28 36 ARG A CA 6
ATOM 8080 C C . ARG A 1 36 ? 6.664 6.723 7.417 1.00 0.25 36 ARG A C 6
ATOM 8081 O O . ARG A 1 36 ? 6.013 7.527 6.745 1.00 0.34 36 ARG A O 6
ATOM 8102 N N . ARG A 1 37 ? 7.925 6.405 7.152 1.00 0.21 37 ARG A N 6
ATOM 8103 C CA . ARG A 1 37 ? 8.641 6.965 6.015 1.00 0.22 37 ARG A CA 6
ATOM 8104 C C . ARG A 1 37 ? 8.000 6.535 4.695 1.00 0.21 37 ARG A C 6
ATOM 8105 O O . ARG A 1 37 ? 7.714 7.366 3.835 1.00 0.30 37 ARG A O 6
ATOM 8126 N N . LEU A 1 38 ? 7.766 5.236 4.547 1.00 0.15 38 LEU A N 6
ATOM 8127 C CA . LEU A 1 38 ? 7.223 4.699 3.303 1.00 0.15 38 LEU A CA 6
ATOM 8128 C C . LEU A 1 38 ? 5.738 5.041 3.152 1.00 0.17 38 LEU A C 6
ATOM 8129 O O . LEU A 1 38 ? 5.226 5.150 2.039 1.00 0.19 38 LEU A O 6
ATOM 8145 N N . LEU A 1 39 ? 5.063 5.229 4.280 1.00 0.21 39 LEU A N 6
ATOM 8146 C CA . LEU A 1 39 ? 3.638 5.568 4.306 1.00 0.26 39 LEU A CA 6
ATOM 8147 C C . LEU A 1 39 ? 3.356 6.876 3.584 1.00 0.24 39 LEU A C 6
ATOM 8148 O O . LEU A 1 39 ? 2.298 7.046 2.984 1.00 0.24 39 LEU A O 6
ATOM 8164 N N . ALA A 1 40 ? 4.307 7.797 3.651 1.00 0.25 40 ALA A N 6
ATOM 8165 C CA . ALA A 1 40 ? 4.173 9.093 2.986 1.00 0.26 40 ALA A CA 6
ATOM 8166 C C . ALA A 1 40 ? 4.017 8.932 1.474 1.00 0.22 40 ALA A C 6
ATOM 8167 O O . ALA A 1 40 ? 3.429 9.784 0.810 1.00 0.25 40 ALA A O 6
ATOM 8174 N N . LEU A 1 41 ? 4.527 7.831 0.936 1.00 0.19 41 LEU A N 6
ATOM 8175 C CA . LEU A 1 41 ? 4.380 7.535 -0.484 1.00 0.18 41 LEU A CA 6
ATOM 8176 C C . LEU A 1 41 ? 2.934 7.185 -0.807 1.00 0.17 41 LEU A C 6
ATOM 8177 O O . LEU A 1 41 ? 2.467 7.398 -1.926 1.00 0.18 41 LEU A O 6
ATOM 8193 N N . LEU A 1 42 ? 2.227 6.658 0.188 1.00 0.15 42 LEU A N 6
ATOM 8194 C CA . LEU A 1 42 ? 0.847 6.218 0.008 1.00 0.15 42 LEU A CA 6
ATOM 8195 C C . LEU A 1 42 ? -0.110 7.176 0.698 1.00 0.17 42 LEU A C 6
ATOM 8196 O O . LEU A 1 42 ? -1.282 6.865 0.882 1.00 0.18 42 LEU A O 6
ATOM 8212 N N . HIS A 1 43 ? 0.409 8.336 1.079 1.00 0.19 43 HIS A N 6
ATOM 8213 C CA . HIS A 1 43 ? -0.331 9.321 1.875 1.00 0.25 43 HIS A CA 6
ATOM 8214 C C . HIS A 1 43 ? -1.702 9.663 1.265 1.00 0.25 43 HIS A C 6
ATOM 8215 O O . HIS A 1 43 ? -2.621 10.073 1.977 1.00 0.29 43 HIS A O 6
ATOM 8230 N N . ASP A 1 44 ? -1.830 9.478 -0.042 1.00 0.24 44 ASP A N 6
ATOM 8231 C CA . ASP A 1 44 ? -3.017 9.900 -0.784 1.00 0.28 44 ASP A CA 6
ATOM 8232 C C . ASP A 1 44 ? -3.964 8.738 -1.075 1.00 0.29 44 ASP A C 6
ATOM 8233 O O . ASP A 1 44 ? -4.985 8.920 -1.738 1.00 0.43 44 ASP A O 6
ATOM 8242 N N . LEU A 1 45 ? -3.643 7.554 -0.579 1.00 0.21 45 LEU A N 6
ATOM 8243 C CA . LEU A 1 45 ? -4.404 6.358 -0.933 1.00 0.23 45 LEU A CA 6
ATOM 8244 C C . LEU A 1 45 ? -5.501 5.996 0.078 1.00 0.22 45 LEU A C 6
ATOM 8245 O O . LEU A 1 45 ? -6.663 5.871 -0.308 1.00 0.29 45 LEU A O 6
ATOM 8261 N N . PRO A 1 46 ? -5.184 5.830 1.381 1.00 0.19 46 PRO A N 6
ATOM 8262 C CA . PRO A 1 46 ? -6.132 5.243 2.324 1.00 0.24 46 PRO A CA 6
ATOM 8263 C C . PRO A 1 46 ? -7.270 6.194 2.683 1.00 0.26 46 PRO A C 6
ATOM 8264 O O . PRO A 1 46 ? -7.169 7.408 2.496 1.00 0.33 46 PRO A O 6
ATOM 8275 N N . GLY A 1 47 ? -8.349 5.632 3.208 1.00 0.24 47 GLY A N 6
ATOM 8276 C CA . GLY A 1 47 ? -9.567 6.394 3.395 1.00 0.24 47 GLY A CA 6
ATOM 8277 C C . GLY A 1 47 ? -10.559 6.089 2.296 1.00 0.24 47 GLY A C 6
ATOM 8278 O O . GLY A 1 47 ? -11.629 6.686 2.217 1.00 0.31 47 GLY A O 6
ATOM 8282 N N . GLN A 1 48 ? -10.175 5.150 1.444 1.00 0.27 48 GLN A N 6
ATOM 8283 C CA . GLN A 1 48 ? -11.007 4.686 0.348 1.00 0.29 48 GLN A CA 6
ATOM 8284 C C . GLN A 1 48 ? -10.809 3.191 0.166 1.00 0.27 48 GLN A C 6
ATOM 8285 O O . GLN A 1 48 ? -9.915 2.600 0.778 1.00 0.24 48 GLN A O 6
ATOM 8299 N N . GLU A 1 49 ? -11.643 2.583 -0.659 1.00 0.32 49 GLU A N 6
ATOM 8300 C CA . GLU A 1 49 ? -11.523 1.167 -0.937 1.00 0.33 49 GLU A CA 6
ATOM 8301 C C . GLU A 1 49 ? -10.783 0.964 -2.248 1.00 0.33 49 GLU A C 6
ATOM 8302 O O . GLU A 1 49 ? -11.365 1.032 -3.329 1.00 0.45 49 GLU A O 6
ATOM 8314 N N . LEU A 1 50 ? -9.489 0.737 -2.130 1.00 0.27 50 LEU A N 6
ATOM 8315 C CA . LEU A 1 50 ? -8.619 0.558 -3.276 1.00 0.28 50 LEU A CA 6
ATOM 8316 C C . LEU A 1 50 ? -8.684 -0.890 -3.746 1.00 0.31 50 LEU A C 6
ATOM 8317 O O . LEU A 1 50 ? -8.748 -1.802 -2.928 1.00 0.36 50 LEU A O 6
ATOM 8333 N N . ASN A 1 51 ? -8.679 -1.110 -5.053 1.00 0.33 51 ASN A N 6
ATOM 8334 C CA . ASN A 1 51 ? -8.715 -2.472 -5.580 1.00 0.37 51 ASN A CA 6
ATOM 8335 C C . ASN A 1 51 ? -7.295 -2.998 -5.724 1.00 0.36 51 ASN A C 6
ATOM 8336 O O . ASN A 1 51 ? -6.356 -2.212 -5.748 1.00 0.35 51 ASN A O 6
ATOM 8347 N N . LEU A 1 52 ? -7.149 -4.317 -5.824 1.00 0.42 52 LEU A N 6
ATOM 8348 C CA . LEU A 1 52 ? -5.832 -4.974 -5.816 1.00 0.47 52 LEU A CA 6
ATOM 8349 C C . LEU A 1 52 ? -4.800 -4.282 -6.711 1.00 0.43 52 LEU A C 6
ATOM 8350 O O . LEU A 1 52 ? -3.651 -4.102 -6.302 1.00 0.38 52 LEU A O 6
ATOM 8366 N N . SER A 1 53 ? -5.205 -3.886 -7.916 1.00 0.47 53 SER A N 6
ATOM 8367 C CA . SER A 1 53 ? -4.299 -3.208 -8.841 1.00 0.48 53 SER A CA 6
ATOM 8368 C C . SER A 1 53 ? -3.743 -1.925 -8.221 1.00 0.39 53 SER A C 6
ATOM 8369 O O . SER A 1 53 ? -2.572 -1.594 -8.397 1.00 0.40 53 SER A O 6
ATOM 8377 N N . GLN A 1 54 ? -4.588 -1.240 -7.467 1.00 0.36 54 GLN A N 6
ATOM 8378 C CA . GLN A 1 54 ? -4.211 -0.008 -6.788 1.00 0.33 54 GLN A CA 6
ATOM 8379 C C . GLN A 1 54 ? -3.282 -0.305 -5.617 1.00 0.22 54 GLN A C 6
ATOM 8380 O O . GLN A 1 54 ? -2.325 0.427 -5.369 1.00 0.23 54 GLN A O 6
ATOM 8394 N N . LEU A 1 55 ? -3.561 -1.397 -4.913 1.00 0.22 55 LEU A N 6
ATOM 8395 C CA . LEU A 1 55 ? -2.754 -1.815 -3.781 1.00 0.21 55 LEU A CA 6
ATOM 8396 C C . LEU A 1 55 ? -1.295 -2.062 -4.159 1.00 0.19 55 LEU A C 6
ATOM 8397 O O . LEU A 1 55 ? -0.393 -1.484 -3.558 1.00 0.22 55 LEU A O 6
ATOM 8413 N N . HIS A 1 56 ? -1.048 -2.915 -5.148 1.00 0.25 56 HIS A N 6
ATOM 8414 C CA . HIS A 1 56 ? 0.333 -3.229 -5.516 1.00 0.30 56 HIS A CA 6
ATOM 8415 C C . HIS A 1 56 ? 0.992 -2.061 -6.241 1.00 0.25 56 HIS A C 6
ATOM 8416 O O . HIS A 1 56 ? 2.214 -1.938 -6.243 1.00 0.24 56 HIS A O 6
ATOM 8431 N N . ALA A 1 57 ? 0.180 -1.202 -6.846 1.00 0.25 57 ALA A N 6
ATOM 8432 C CA . ALA A 1 57 ? 0.689 0.025 -7.453 1.00 0.25 57 ALA A CA 6
ATOM 8433 C C . ALA A 1 57 ? 1.325 0.910 -6.385 1.00 0.21 57 ALA A C 6
ATOM 8434 O O . ALA A 1 57 ? 2.300 1.619 -6.639 1.00 0.22 57 ALA A O 6
ATOM 8441 N N . ALA A 1 58 ? 0.766 0.842 -5.182 1.00 0.18 58 ALA A N 6
ATOM 8442 C CA . ALA A 1 58 ? 1.310 1.545 -4.031 1.00 0.19 58 ALA A CA 6
ATOM 8443 C C . ALA A 1 58 ? 2.699 1.021 -3.689 1.00 0.16 58 ALA A C 6
ATOM 8444 O O . ALA A 1 58 ? 3.592 1.782 -3.315 1.00 0.18 58 ALA A O 6
ATOM 8451 N N . ALA A 1 59 ? 2.873 -0.286 -3.833 1.00 0.14 59 ALA A N 6
ATOM 8452 C CA . ALA A 1 59 ? 4.150 -0.926 -3.561 1.00 0.13 59 ALA A CA 6
ATOM 8453 C C . ALA A 1 59 ? 5.204 -0.467 -4.557 1.00 0.11 59 ALA A C 6
ATOM 8454 O O . ALA A 1 59 ? 6.377 -0.327 -4.216 1.00 0.11 59 ALA A O 6
ATOM 8461 N N . ALA A 1 60 ? 4.771 -0.217 -5.786 1.00 0.12 60 ALA A N 6
ATOM 8462 C CA . ALA A 1 60 ? 5.664 0.261 -6.831 1.00 0.13 60 ALA A CA 6
ATOM 8463 C C . ALA A 1 60 ? 6.249 1.621 -6.470 1.00 0.14 60 ALA A C 6
ATOM 8464 O O . ALA A 1 60 ? 7.408 1.910 -6.777 1.00 0.17 60 ALA A O 6
ATOM 8471 N N . ARG A 1 61 ? 5.445 2.444 -5.798 1.00 0.13 61 ARG A N 6
ATOM 8472 C CA . ARG A 1 61 ? 5.897 3.752 -5.336 1.00 0.14 61 ARG A CA 6
ATOM 8473 C C . ARG A 1 61 ? 7.091 3.591 -4.407 1.00 0.13 61 ARG A C 6
ATOM 8474 O O . ARG A 1 61 ? 8.074 4.324 -4.499 1.00 0.15 61 ARG A O 6
ATOM 8495 N N . ILE A 1 62 ? 6.999 2.602 -3.529 1.00 0.13 62 ILE A N 6
ATOM 8496 C CA . ILE A 1 62 ? 8.031 2.354 -2.536 1.00 0.12 62 ILE A CA 6
ATOM 8497 C C . ILE A 1 62 ? 9.219 1.650 -3.174 1.00 0.12 62 ILE A C 6
ATOM 8498 O O . ILE A 1 62 ? 10.374 1.909 -2.834 1.00 0.12 62 ILE A O 6
ATOM 8514 N N . GLY A 1 63 ? 8.918 0.752 -4.102 1.00 0.13 63 GLY A N 6
ATOM 8515 C CA . GLY A 1 63 ? 9.956 0.075 -4.840 1.00 0.14 63 GLY A CA 6
ATOM 8516 C C . GLY A 1 63 ? 10.854 1.053 -5.560 1.00 0.15 63 GLY A C 6
ATOM 8517 O O . GLY A 1 63 ? 12.076 0.952 -5.486 1.00 0.22 63 GLY A O 6
ATOM 8521 N N . ASP A 1 64 ? 10.243 2.018 -6.233 1.00 0.14 64 ASP A N 6
ATOM 8522 C CA . ASP A 1 64 ? 10.990 3.055 -6.934 1.00 0.16 64 ASP A CA 6
ATOM 8523 C C . ASP A 1 64 ? 11.685 3.975 -5.937 1.00 0.12 64 ASP A C 6
ATOM 8524 O O . ASP A 1 64 ? 12.780 4.469 -6.199 1.00 0.13 64 ASP A O 6
ATOM 8533 N N . PHE A 1 65 ? 11.042 4.185 -4.789 1.00 0.13 65 PHE A N 6
ATOM 8534 C CA . PHE A 1 65 ? 11.603 5.000 -3.714 1.00 0.12 65 PHE A CA 6
ATOM 8535 C C . PHE A 1 65 ? 12.987 4.489 -3.322 1.00 0.10 65 PHE A C 6
ATOM 8536 O O . PHE A 1 65 ? 13.943 5.259 -3.234 1.00 0.11 65 PHE A O 6
ATOM 8553 N N . TYR A 1 66 ? 13.083 3.185 -3.095 1.00 0.10 66 TYR A N 6
ATOM 8554 C CA . TYR A 1 66 ? 14.351 2.555 -2.750 1.00 0.10 66 TYR A CA 6
ATOM 8555 C C . TYR A 1 66 ? 15.369 2.713 -3.876 1.00 0.12 66 TYR A C 6
ATOM 8556 O O . TYR A 1 66 ? 16.514 3.095 -3.633 1.00 0.14 66 TYR A O 6
ATOM 8574 N N . GLN A 1 67 ? 14.941 2.433 -5.104 1.00 0.14 67 GLN A N 6
ATOM 8575 C CA . GLN A 1 67 ? 15.810 2.553 -6.276 1.00 0.18 67 GLN A CA 6
ATOM 8576 C C . GLN A 1 67 ? 16.356 3.971 -6.391 1.00 0.19 67 GLN A C 6
ATOM 8577 O O . GLN A 1 67 ? 17.533 4.183 -6.691 1.00 0.24 67 GLN A O 6
ATOM 8591 N N . GLU A 1 68 ? 15.480 4.934 -6.139 1.00 0.21 68 GLU A N 6
ATOM 8592 C CA . GLU A 1 68 ? 15.837 6.343 -6.160 1.00 0.25 68 GLU A CA 6
ATOM 8593 C C . GLU A 1 68 ? 16.953 6.633 -5.165 1.00 0.24 68 GLU A C 6
ATOM 8594 O O . GLU A 1 68 ? 17.863 7.413 -5.443 1.00 0.31 68 GLU A O 6
ATOM 8606 N N . LYS A 1 69 ? 16.887 5.980 -4.013 1.00 0.20 69 LYS A N 6
ATOM 8607 C CA . LYS A 1 69 ? 17.854 6.203 -2.948 1.00 0.23 69 LYS A CA 6
ATOM 8608 C C . LYS A 1 69 ? 19.129 5.395 -3.186 1.00 0.25 69 LYS A C 6
ATOM 8609 O O . LYS A 1 69 ? 20.040 5.397 -2.358 1.00 0.31 69 LYS A O 6
ATOM 8628 N N . GLY A 1 70 ? 19.178 4.692 -4.313 1.00 0.24 70 GLY A N 6
ATOM 8629 C CA . GLY A 1 70 ? 20.367 3.948 -4.678 1.00 0.29 70 GLY A CA 6
ATOM 8630 C C . GLY A 1 70 ? 20.166 2.450 -4.597 1.00 0.27 70 GLY A C 6
ATOM 8631 O O . GLY A 1 70 ? 20.958 1.677 -5.136 1.00 0.31 70 GLY A O 6
ATOM 8635 N N . TYR A 1 71 ? 19.093 2.039 -3.941 1.00 0.22 71 TYR A N 6
ATOM 8636 C CA . TYR A 1 71 ? 18.814 0.625 -3.742 1.00 0.21 71 TYR A CA 6
ATOM 8637 C C . TYR A 1 71 ? 18.118 0.047 -4.969 1.00 0.21 71 TYR A C 6
ATOM 8638 O O . TYR A 1 71 ? 16.938 -0.296 -4.929 1.00 0.19 71 TYR A O 6
ATOM 8656 N N . VAL A 1 72 ? 18.863 -0.055 -6.059 1.00 0.27 72 VAL A N 6
ATOM 8657 C CA . VAL A 1 72 ? 18.324 -0.542 -7.321 1.00 0.31 72 VAL A CA 6
ATOM 8658 C C . VAL A 1 72 ? 18.013 -2.036 -7.239 1.00 0.32 72 VAL A C 6
ATOM 8659 O O . VAL A 1 72 ? 17.164 -2.549 -7.968 1.00 0.37 72 VAL A O 6
ATOM 8672 N N . LEU A 1 73 ? 18.689 -2.726 -6.327 1.00 0.31 73 LEU A N 6
ATOM 8673 C CA . LEU A 1 73 ? 18.459 -4.152 -6.121 1.00 0.34 73 LEU A CA 6
ATOM 8674 C C . LEU A 1 73 ? 17.260 -4.381 -5.206 1.00 0.33 73 LEU A C 6
ATOM 8675 O O . LEU A 1 73 ? 16.857 -5.520 -4.961 1.00 0.52 73 LEU A O 6
ATOM 8691 N N . ALA A 1 74 ? 16.690 -3.290 -4.714 1.00 0.20 74 ALA A N 6
ATOM 8692 C CA . ALA A 1 74 ? 15.564 -3.358 -3.801 1.00 0.17 74 ALA A CA 6
ATOM 8693 C C . ALA A 1 74 ? 14.258 -3.082 -4.530 1.00 0.21 74 ALA A C 6
ATOM 8694 O O . ALA A 1 74 ? 14.208 -2.263 -5.449 1.00 0.37 74 ALA A O 6
ATOM 8701 N N . ARG A 1 75 ? 13.208 -3.771 -4.119 1.00 0.15 75 ARG A N 6
ATOM 8702 C CA . ARG A 1 75 ? 11.892 -3.575 -4.699 1.00 0.20 75 ARG A CA 6
ATOM 8703 C C . ARG A 1 75 ? 10.815 -3.966 -3.694 1.00 0.19 75 ARG A C 6
ATOM 8704 O O . ARG A 1 75 ? 10.938 -4.973 -2.997 1.00 0.39 75 ARG A O 6
ATOM 8725 N N . ALA A 1 76 ? 9.774 -3.157 -3.608 1.00 0.16 76 ALA A N 6
ATOM 8726 C CA . ALA A 1 76 ? 8.661 -3.445 -2.722 1.00 0.14 76 ALA A CA 6
ATOM 8727 C C . ALA A 1 76 ? 7.488 -3.996 -3.517 1.00 0.15 76 ALA A C 6
ATOM 8728 O O . ALA A 1 76 ? 7.159 -3.482 -4.588 1.00 0.18 76 ALA A O 6
ATOM 8735 N N . PHE A 1 77 ? 6.874 -5.045 -3.001 1.00 0.15 77 PHE A N 6
ATOM 8736 C CA . PHE A 1 77 ? 5.732 -5.656 -3.659 1.00 0.18 77 PHE A CA 6
ATOM 8737 C C . PHE A 1 77 ? 4.647 -5.953 -2.634 1.00 0.16 77 PHE A C 6
ATOM 8738 O O . PHE A 1 77 ? 4.940 -6.183 -1.462 1.00 0.21 77 PHE A O 6
ATOM 8755 N N . LEU A 1 78 ? 3.401 -5.941 -3.069 1.00 0.17 78 LEU A N 6
ATOM 8756 C CA . LEU A 1 78 ? 2.292 -6.201 -2.168 1.00 0.17 78 LEU A CA 6
ATOM 8757 C C . LEU A 1 78 ? 1.711 -7.578 -2.461 1.00 0.23 78 LEU A C 6
ATOM 8758 O O . LEU A 1 78 ? 1.099 -7.793 -3.508 1.00 0.29 78 LEU A O 6
ATOM 8774 N N . PRO A 1 79 ? 1.920 -8.533 -1.549 1.00 0.26 79 PRO A N 6
ATOM 8775 C CA . PRO A 1 79 ? 1.415 -9.894 -1.705 1.00 0.38 79 PRO A CA 6
ATOM 8776 C C . PRO A 1 79 ? -0.097 -9.971 -1.506 1.00 0.43 79 PRO A C 6
ATOM 8777 O O . PRO A 1 79 ? -0.608 -9.684 -0.419 1.00 1.12 79 PRO A O 6
ATOM 8788 N N . ALA A 1 80 ? -0.810 -10.355 -2.554 1.00 0.71 80 ALA A N 6
ATOM 8789 C CA . ALA A 1 80 ? -2.259 -10.499 -2.484 1.00 0.81 80 ALA A CA 6
ATOM 8790 C C . ALA A 1 80 ? -2.626 -11.857 -1.893 1.00 1.08 80 ALA A C 6
ATOM 8791 O O . ALA A 1 80 ? -3.369 -12.635 -2.492 1.00 2.00 80 ALA A O 6
ATOM 8798 N N . GLN A 1 81 ? -2.091 -12.130 -0.712 1.00 0.91 81 GLN A N 6
ATOM 8799 C CA . GLN A 1 81 ? -2.260 -13.423 -0.068 1.00 1.14 81 GLN A CA 6
ATOM 8800 C C . GLN A 1 81 ? -3.448 -13.407 0.885 1.00 1.14 81 GLN A C 6
ATOM 8801 O O . GLN A 1 81 ? -4.308 -14.286 0.839 1.00 1.90 81 GLN A O 6
ATOM 8815 N N . GLU A 1 82 ? -3.489 -12.405 1.747 1.00 1.12 82 GLU A N 6
ATOM 8816 C CA . GLU A 1 82 ? -4.535 -12.309 2.751 1.00 1.51 82 GLU A CA 6
ATOM 8817 C C . GLU A 1 82 ? -5.108 -10.898 2.753 1.00 1.50 82 GLU A C 6
ATOM 8818 O O . GLU A 1 82 ? -6.235 -10.677 2.306 1.00 2.33 82 GLU A O 6
ATOM 8830 N N . ILE A 1 83 ? -4.301 -9.951 3.222 1.00 1.09 83 ILE A N 6
ATOM 8831 C CA . ILE A 1 83 ? -4.691 -8.547 3.295 1.00 0.97 83 ILE A CA 6
ATOM 8832 C C . ILE A 1 83 ? -5.945 -8.368 4.146 1.00 0.87 83 ILE A C 6
ATOM 8833 O O . ILE A 1 83 ? -7.063 -8.266 3.629 1.00 0.94 83 ILE A O 6
ATOM 8849 N N . GLN A 1 84 ? -5.748 -8.368 5.455 1.00 0.89 84 GLN A N 6
ATOM 8850 C CA . GLN A 1 84 ? -6.822 -8.097 6.394 1.00 0.84 84 GLN A CA 6
ATOM 8851 C C . GLN A 1 84 ? -7.441 -6.735 6.105 1.00 0.81 84 GLN A C 6
ATOM 8852 O O . GLN A 1 84 ? -6.731 -5.742 5.957 1.00 0.93 84 GLN A O 6
ATOM 8866 N N . ASP A 1 85 ? -8.765 -6.706 6.007 1.00 0.80 85 ASP A N 6
ATOM 8867 C CA . ASP A 1 85 ? -9.489 -5.482 5.679 1.00 0.85 85 ASP A CA 6
ATOM 8868 C C . ASP A 1 85 ? -9.083 -4.346 6.613 1.00 0.81 85 ASP A C 6
ATOM 8869 O O . ASP A 1 85 ? -9.168 -4.462 7.837 1.00 1.39 85 ASP A O 6
ATOM 8878 N N . GLY A 1 86 ? -8.604 -3.264 6.026 1.00 0.44 86 GLY A N 6
ATOM 8879 C CA . GLY A 1 86 ? -8.147 -2.139 6.807 1.00 0.41 86 GLY A CA 6
ATOM 8880 C C . GLY A 1 86 ? -6.641 -1.971 6.755 1.00 0.36 86 GLY A C 6
ATOM 8881 O O . GLY A 1 86 ? -6.138 -0.855 6.625 1.00 0.58 86 GLY A O 6
ATOM 8885 N N . THR A 1 87 ? -5.916 -3.075 6.838 1.00 0.29 87 THR A N 6
ATOM 8886 C CA . THR A 1 87 ? -4.469 -3.026 6.858 1.00 0.27 87 THR A CA 6
ATOM 8887 C C . THR A 1 87 ? -3.886 -3.752 5.651 1.00 0.22 87 THR A C 6
ATOM 8888 O O . THR A 1 87 ? -4.123 -4.943 5.456 1.00 0.28 87 THR A O 6
ATOM 8899 N N . VAL A 1 88 ? -3.125 -3.037 4.845 1.00 0.20 88 VAL A N 6
ATOM 8900 C CA . VAL A 1 88 ? -2.451 -3.644 3.713 1.00 0.18 88 VAL A CA 6
ATOM 8901 C C . VAL A 1 88 ? -0.980 -3.841 4.040 1.00 0.15 88 VAL A C 6
ATOM 8902 O O . VAL A 1 88 ? -0.351 -2.967 4.635 1.00 0.18 88 VAL A O 6
ATOM 8915 N N . ARG A 1 89 ? -0.434 -4.989 3.684 1.00 0.19 89 ARG A N 6
ATOM 8916 C CA . ARG A 1 89 ? 0.951 -5.276 4.004 1.00 0.20 89 ARG A CA 6
ATOM 8917 C C . ARG A 1 89 ? 1.790 -5.363 2.739 1.00 0.20 89 ARG A C 6
ATOM 8918 O O . ARG A 1 89 ? 1.561 -6.214 1.882 1.00 0.30 89 ARG A O 6
ATOM 8939 N N . ILE A 1 90 ? 2.752 -4.465 2.633 1.00 0.17 90 ILE A N 6
ATOM 8940 C CA . ILE A 1 90 ? 3.670 -4.448 1.511 1.00 0.18 90 ILE A CA 6
ATOM 8941 C C . ILE A 1 90 ? 5.014 -5.012 1.943 1.00 0.19 90 ILE A C 6
ATOM 8942 O O . ILE A 1 90 ? 5.563 -4.606 2.970 1.00 0.21 90 ILE A O 6
ATOM 8958 N N . GLU A 1 91 ? 5.535 -5.956 1.179 1.00 0.19 91 GLU A N 6
ATOM 8959 C CA . GLU A 1 91 ? 6.813 -6.559 1.500 1.00 0.21 91 GLU A CA 6
ATOM 8960 C C . GLU A 1 91 ? 7.929 -5.856 0.750 1.00 0.17 91 GLU A C 6
ATOM 8961 O O . GLU A 1 91 ? 7.905 -5.752 -0.477 1.00 0.18 91 GLU A O 6
ATOM 8973 N N . VAL A 1 92 ? 8.896 -5.365 1.499 1.00 0.16 92 VAL A N 6
ATOM 8974 C CA . VAL A 1 92 ? 10.006 -4.636 0.926 1.00 0.14 92 VAL A CA 6
ATOM 8975 C C . VAL A 1 92 ? 11.236 -5.527 0.846 1.00 0.15 92 VAL A C 6
ATOM 8976 O O . VAL A 1 92 ? 11.832 -5.873 1.867 1.00 0.27 92 VAL A O 6
ATOM 8989 N N . LEU A 1 93 ? 11.593 -5.926 -0.362 1.00 0.12 93 LEU A N 6
ATOM 8990 C CA . LEU A 1 93 ? 12.802 -6.698 -0.574 1.00 0.14 93 LEU A CA 6
ATOM 8991 C C . LEU A 1 93 ? 13.962 -5.751 -0.831 1.00 0.14 93 LEU A C 6
ATOM 8992 O O . LEU A 1 93 ? 14.148 -5.280 -1.951 1.00 0.15 93 LEU A O 6
ATOM 9008 N N . GLU A 1 94 ? 14.721 -5.454 0.214 1.00 0.16 94 GLU A N 6
ATOM 9009 C CA . GLU A 1 94 ? 15.824 -4.511 0.101 1.00 0.16 94 GLU A CA 6
ATOM 9010 C C . GLU A 1 94 ? 17.015 -5.165 -0.585 1.00 0.24 94 GLU A C 6
ATOM 9011 O O . GLU A 1 94 ? 17.789 -4.505 -1.277 1.00 0.49 94 GLU A O 6
ATOM 9023 N N . GLY A 1 95 ? 17.155 -6.466 -0.386 1.00 0.40 95 GLY A N 6
ATOM 9024 C CA . GLY A 1 95 ? 18.226 -7.203 -1.016 1.00 0.49 95 GLY A CA 6
ATOM 9025 C C . GLY A 1 95 ? 18.491 -8.509 -0.309 1.00 0.73 95 GLY A C 6
ATOM 9026 O O . GLY A 1 95 ? 18.283 -8.568 0.918 1.00 1.39 95 GLY A O 6
ATOM 9031 N N . MET A 1 1 ? -23.320 5.576 15.352 1.00 14.16 1 MET A N 7
ATOM 9032 C CA . MET A 1 1 ? -23.239 7.016 15.005 1.00 13.69 1 MET A CA 7
ATOM 9033 C C . MET A 1 1 ? -21.929 7.630 15.497 1.00 12.86 1 MET A C 7
ATOM 9034 O O . MET A 1 1 ? -21.559 8.726 15.080 1.00 12.47 1 MET A O 7
ATOM 9050 N N . ALA A 1 2 ? -21.228 6.926 16.382 1.00 12.76 2 ALA A N 7
ATOM 9051 C CA . ALA A 1 2 ? -19.959 7.414 16.907 1.00 12.15 2 ALA A CA 7
ATOM 9052 C C . ALA A 1 2 ? -18.891 7.376 15.825 1.00 11.61 2 ALA A C 7
ATOM 9053 O O . ALA A 1 2 ? -18.021 8.244 15.762 1.00 11.57 2 ALA A O 7
ATOM 9060 N N . HIS A 1 3 ? -18.971 6.367 14.972 1.00 11.38 3 HIS A N 7
ATOM 9061 C CA . HIS A 1 3 ? -18.052 6.238 13.854 1.00 11.04 3 HIS A CA 7
ATOM 9062 C C . HIS A 1 3 ? -18.529 7.117 12.704 1.00 10.11 3 HIS A C 7
ATOM 9063 O O . HIS A 1 3 ? -19.258 6.670 11.819 1.00 9.90 3 HIS A O 7
ATOM 9078 N N . HIS A 1 4 ? -18.118 8.375 12.743 1.00 9.78 4 HIS A N 7
ATOM 9079 C CA . HIS A 1 4 ? -18.585 9.375 11.796 1.00 9.07 4 HIS A CA 7
ATOM 9080 C C . HIS A 1 4 ? -18.028 9.126 10.402 1.00 8.28 4 HIS A C 7
ATOM 9081 O O . HIS A 1 4 ? -16.813 9.110 10.199 1.00 8.33 4 HIS A O 7
ATOM 9096 N N . HIS A 1 5 ? -18.924 8.933 9.447 1.00 7.83 5 HIS A N 7
ATOM 9097 C CA . HIS A 1 5 ? -18.525 8.737 8.061 1.00 7.30 5 HIS A CA 7
ATOM 9098 C C . HIS A 1 5 ? -18.546 10.063 7.306 1.00 6.63 5 HIS A C 7
ATOM 9099 O O . HIS A 1 5 ? -19.594 10.540 6.869 1.00 6.57 5 HIS A O 7
ATOM 9114 N N . HIS A 1 6 ? -17.376 10.668 7.180 1.00 6.49 6 HIS A N 7
ATOM 9115 C CA . HIS A 1 6 ? -17.243 11.947 6.499 1.00 6.20 6 HIS A CA 7
ATOM 9116 C C . HIS A 1 6 ? -17.069 11.731 5.001 1.00 5.27 6 HIS A C 7
ATOM 9117 O O . HIS A 1 6 ? -17.458 12.573 4.192 1.00 5.29 6 HIS A O 7
ATOM 9132 N N . HIS A 1 7 ? -16.494 10.594 4.639 1.00 4.82 7 HIS A N 7
ATOM 9133 C CA . HIS A 1 7 ? -16.244 10.287 3.240 1.00 4.30 7 HIS A CA 7
ATOM 9134 C C . HIS A 1 7 ? -16.456 8.804 2.958 1.00 3.49 7 HIS A C 7
ATOM 9135 O O . HIS A 1 7 ? -15.510 8.018 2.920 1.00 3.52 7 HIS A O 7
ATOM 9150 N N . HIS A 1 8 ? -17.712 8.424 2.777 1.00 3.34 8 HIS A N 7
ATOM 9151 C CA . HIS A 1 8 ? -18.051 7.052 2.425 1.00 3.14 8 HIS A CA 7
ATOM 9152 C C . HIS A 1 8 ? -17.685 6.785 0.971 1.00 2.24 8 HIS A C 7
ATOM 9153 O O . HIS A 1 8 ? -18.491 7.002 0.065 1.00 2.40 8 HIS A O 7
ATOM 9168 N N . VAL A 1 9 ? -16.462 6.334 0.757 1.00 1.79 9 VAL A N 7
ATOM 9169 C CA . VAL A 1 9 ? -15.990 6.025 -0.580 1.00 1.12 9 VAL A CA 7
ATOM 9170 C C . VAL A 1 9 ? -16.585 4.708 -1.062 1.00 1.30 9 VAL A C 7
ATOM 9171 O O . VAL A 1 9 ? -16.014 3.635 -0.863 1.00 1.97 9 VAL A O 7
ATOM 9184 N N . ASP A 1 10 ? -17.760 4.807 -1.661 1.00 1.59 10 ASP A N 7
ATOM 9185 C CA . ASP A 1 10 ? -18.442 3.654 -2.227 1.00 1.95 10 ASP A CA 7
ATOM 9186 C C . ASP A 1 10 ? -17.676 3.157 -3.445 1.00 1.67 10 ASP A C 7
ATOM 9187 O O . ASP A 1 10 ? -17.394 3.936 -4.361 1.00 2.11 10 ASP A O 7
ATOM 9196 N N . ASP A 1 11 ? -17.321 1.875 -3.438 1.00 1.77 11 ASP A N 7
ATOM 9197 C CA . ASP A 1 11 ? -16.498 1.293 -4.499 1.00 2.16 11 ASP A CA 7
ATOM 9198 C C . ASP A 1 11 ? -17.102 1.543 -5.875 1.00 2.17 11 ASP A C 7
ATOM 9199 O O . ASP A 1 11 ? -18.235 1.160 -6.158 1.00 2.77 11 ASP A O 7
ATOM 9208 N N . ASP A 1 12 ? -16.336 2.221 -6.716 1.00 2.18 12 ASP A N 7
ATOM 9209 C CA . ASP A 1 12 ? -16.784 2.574 -8.057 1.00 2.70 12 ASP A CA 7
ATOM 9210 C C . ASP A 1 12 ? -16.075 1.732 -9.106 1.00 2.76 12 ASP A C 7
ATOM 9211 O O . ASP A 1 12 ? -16.349 1.852 -10.300 1.00 3.06 12 ASP A O 7
ATOM 9220 N N . ASP A 1 13 ? -15.166 0.883 -8.657 1.00 3.06 13 ASP A N 7
ATOM 9221 C CA . ASP A 1 13 ? -14.389 0.058 -9.567 1.00 3.48 13 ASP A CA 7
ATOM 9222 C C . ASP A 1 13 ? -14.263 -1.354 -9.032 1.00 2.94 13 ASP A C 7
ATOM 9223 O O . ASP A 1 13 ? -14.069 -1.562 -7.834 1.00 3.31 13 ASP A O 7
ATOM 9232 N N . LYS A 1 14 ? -14.411 -2.315 -9.921 1.00 2.50 14 LYS A N 7
ATOM 9233 C CA . LYS A 1 14 ? -14.112 -3.696 -9.613 1.00 2.02 14 LYS A CA 7
ATOM 9234 C C . LYS A 1 14 ? -13.625 -4.365 -10.889 1.00 1.81 14 LYS A C 7
ATOM 9235 O O . LYS A 1 14 ? -14.107 -5.422 -11.288 1.00 2.32 14 LYS A O 7
ATOM 9254 N N . MET A 1 15 ? -12.695 -3.704 -11.555 1.00 1.76 15 MET A N 7
ATOM 9255 C CA . MET A 1 15 ? -12.109 -4.240 -12.772 1.00 2.24 15 MET A CA 7
ATOM 9256 C C . MET A 1 15 ? -10.701 -4.737 -12.491 1.00 2.58 15 MET A C 7
ATOM 9257 O O . MET A 1 15 ? -10.186 -5.625 -13.175 1.00 3.21 15 MET A O 7
ATOM 9271 N N . GLY A 1 16 ? -10.083 -4.156 -11.476 1.00 2.70 16 GLY A N 7
ATOM 9272 C CA . GLY A 1 16 ? -8.769 -4.588 -11.063 1.00 3.22 16 GLY A CA 7
ATOM 9273 C C . GLY A 1 16 ? -8.819 -5.316 -9.740 1.00 2.83 16 GLY A C 7
ATOM 9274 O O . GLY A 1 16 ? -8.039 -5.022 -8.838 1.00 3.41 16 GLY A O 7
ATOM 9278 N N . GLY A 1 17 ? -9.755 -6.250 -9.621 1.00 2.09 17 GLY A N 7
ATOM 9279 C CA . GLY A 1 17 ? -9.910 -7.000 -8.391 1.00 1.71 17 GLY A CA 7
ATOM 9280 C C . GLY A 1 17 ? -10.857 -6.321 -7.420 1.00 1.27 17 GLY A C 7
ATOM 9281 O O . GLY A 1 17 ? -11.147 -5.134 -7.568 1.00 1.42 17 GLY A O 7
ATOM 9285 N N . PRO A 1 18 ? -11.376 -7.058 -6.425 1.00 0.94 18 PRO A N 7
ATOM 9286 C CA . PRO A 1 18 ? -12.248 -6.489 -5.394 1.00 0.76 18 PRO A CA 7
ATOM 9287 C C . PRO A 1 18 ? -11.520 -5.446 -4.552 1.00 0.63 18 PRO A C 7
ATOM 9288 O O . PRO A 1 18 ? -10.404 -5.681 -4.084 1.00 0.79 18 PRO A O 7
ATOM 9299 N N . THR A 1 19 ? -12.153 -4.301 -4.354 1.00 0.67 19 THR A N 7
ATOM 9300 C CA . THR A 1 19 ? -11.519 -3.196 -3.656 1.00 0.57 19 THR A CA 7
ATOM 9301 C C . THR A 1 19 ? -11.404 -3.450 -2.161 1.00 0.54 19 THR A C 7
ATOM 9302 O O . THR A 1 19 ? -12.265 -4.089 -1.549 1.00 0.62 19 THR A O 7
ATOM 9313 N N . VAL A 1 20 ? -10.322 -2.954 -1.590 1.00 0.45 20 VAL A N 7
ATOM 9314 C CA . VAL A 1 20 ? -10.092 -3.024 -0.164 1.00 0.43 20 VAL A CA 7
ATOM 9315 C C . VAL A 1 20 ? -10.114 -1.620 0.427 1.00 0.36 20 VAL A C 7
ATOM 9316 O O . VAL A 1 20 ? -9.374 -0.745 -0.025 1.00 0.32 20 VAL A O 7
ATOM 9329 N N . LEU A 1 21 ? -10.984 -1.392 1.402 1.00 0.37 21 LEU A N 7
ATOM 9330 C CA . LEU A 1 21 ? -11.026 -0.104 2.082 1.00 0.33 21 LEU A CA 7
ATOM 9331 C C . LEU A 1 21 ? -9.814 0.054 2.979 1.00 0.32 21 LEU A C 7
ATOM 9332 O O . LEU A 1 21 ? -9.833 -0.326 4.154 1.00 0.52 21 LEU A O 7
ATOM 9348 N N . VAL A 1 22 ? -8.769 0.619 2.416 1.00 0.23 22 VAL A N 7
ATOM 9349 C CA . VAL A 1 22 ? -7.519 0.789 3.120 1.00 0.21 22 VAL A CA 7
ATOM 9350 C C . VAL A 1 22 ? -7.635 1.885 4.168 1.00 0.24 22 VAL A C 7
ATOM 9351 O O . VAL A 1 22 ? -8.098 2.986 3.882 1.00 0.31 22 VAL A O 7
ATOM 9364 N N . LYS A 1 23 ? -7.226 1.563 5.377 1.00 0.27 23 LYS A N 7
ATOM 9365 C CA . LYS A 1 23 ? -7.230 2.512 6.473 1.00 0.34 23 LYS A CA 7
ATOM 9366 C C . LYS A 1 23 ? -5.798 2.833 6.875 1.00 0.26 23 LYS A C 7
ATOM 9367 O O . LYS A 1 23 ? -5.517 3.899 7.419 1.00 0.29 23 LYS A O 7
ATOM 9386 N N . ARG A 1 24 ? -4.894 1.898 6.593 1.00 0.22 24 ARG A N 7
ATOM 9387 C CA . ARG A 1 24 ? -3.488 2.063 6.929 1.00 0.24 24 ARG A CA 7
ATOM 9388 C C . ARG A 1 24 ? -2.626 1.075 6.152 1.00 0.20 24 ARG A C 7
ATOM 9389 O O . ARG A 1 24 ? -3.106 0.033 5.697 1.00 0.20 24 ARG A O 7
ATOM 9410 N N . PHE A 1 25 ? -1.354 1.414 6.007 1.00 0.21 25 PHE A N 7
ATOM 9411 C CA . PHE A 1 25 ? -0.396 0.549 5.335 1.00 0.20 25 PHE A CA 7
ATOM 9412 C C . PHE A 1 25 ? 0.607 0.007 6.341 1.00 0.21 25 PHE A C 7
ATOM 9413 O O . PHE A 1 25 ? 0.913 0.660 7.339 1.00 0.35 25 PHE A O 7
ATOM 9430 N N . GLN A 1 26 ? 1.096 -1.188 6.086 1.00 0.13 26 GLN A N 7
ATOM 9431 C CA . GLN A 1 26 ? 2.119 -1.791 6.919 1.00 0.14 26 GLN A CA 7
ATOM 9432 C C . GLN A 1 26 ? 3.251 -2.302 6.041 1.00 0.11 26 GLN A C 7
ATOM 9433 O O . GLN A 1 26 ? 3.003 -2.912 5.003 1.00 0.15 26 GLN A O 7
ATOM 9447 N N . LEU A 1 27 ? 4.483 -2.042 6.439 1.00 0.10 27 LEU A N 7
ATOM 9448 C CA . LEU A 1 27 ? 5.631 -2.486 5.670 1.00 0.11 27 LEU A CA 7
ATOM 9449 C C . LEU A 1 27 ? 6.271 -3.694 6.338 1.00 0.14 27 LEU A C 7
ATOM 9450 O O . LEU A 1 27 ? 6.306 -3.796 7.564 1.00 0.25 27 LEU A O 7
ATOM 9466 N N . SER A 1 28 ? 6.752 -4.615 5.526 1.00 0.14 28 SER A N 7
ATOM 9467 C CA . SER A 1 28 ? 7.380 -5.820 6.025 1.00 0.16 28 SER A CA 7
ATOM 9468 C C . SER A 1 28 ? 8.738 -6.012 5.363 1.00 0.16 28 SER A C 7
ATOM 9469 O O . SER A 1 28 ? 8.869 -5.847 4.155 1.00 0.27 28 SER A O 7
ATOM 9477 N N . GLY A 1 29 ? 9.750 -6.326 6.159 1.00 0.14 29 GLY A N 7
ATOM 9478 C CA . GLY A 1 29 ? 11.077 -6.556 5.616 1.00 0.20 29 GLY A CA 7
ATOM 9479 C C . GLY A 1 29 ? 11.863 -5.271 5.435 1.00 0.18 29 GLY A C 7
ATOM 9480 O O . GLY A 1 29 ? 13.032 -5.299 5.050 1.00 0.21 29 GLY A O 7
ATOM 9484 N N . ASN A 1 30 ? 11.220 -4.148 5.714 1.00 0.16 30 ASN A N 7
ATOM 9485 C CA . ASN A 1 30 ? 11.854 -2.842 5.600 1.00 0.16 30 ASN A CA 7
ATOM 9486 C C . ASN A 1 30 ? 12.799 -2.591 6.769 1.00 0.17 30 ASN A C 7
ATOM 9487 O O . ASN A 1 30 ? 12.434 -2.780 7.932 1.00 0.27 30 ASN A O 7
ATOM 9498 N N . ARG A 1 31 ? 14.015 -2.176 6.460 1.00 0.15 31 ARG A N 7
ATOM 9499 C CA . ARG A 1 31 ? 14.993 -1.871 7.489 1.00 0.19 31 ARG A CA 7
ATOM 9500 C C . ARG A 1 31 ? 15.744 -0.588 7.153 1.00 0.20 31 ARG A C 7
ATOM 9501 O O . ARG A 1 31 ? 16.127 0.171 8.047 1.00 0.29 31 ARG A O 7
ATOM 9522 N N . GLN A 1 32 ? 15.952 -0.352 5.867 1.00 0.18 32 GLN A N 7
ATOM 9523 C CA . GLN A 1 32 ? 16.613 0.861 5.410 1.00 0.24 32 GLN A CA 7
ATOM 9524 C C . GLN A 1 32 ? 15.732 2.075 5.669 1.00 0.23 32 GLN A C 7
ATOM 9525 O O . GLN A 1 32 ? 16.223 3.146 6.017 1.00 0.31 32 GLN A O 7
ATOM 9539 N N . PHE A 1 33 ? 14.428 1.895 5.505 1.00 0.17 33 PHE A N 7
ATOM 9540 C CA . PHE A 1 33 ? 13.464 2.946 5.793 1.00 0.15 33 PHE A CA 7
ATOM 9541 C C . PHE A 1 33 ? 12.359 2.407 6.693 1.00 0.15 33 PHE A C 7
ATOM 9542 O O . PHE A 1 33 ? 11.886 1.285 6.508 1.00 0.20 33 PHE A O 7
ATOM 9559 N N . ASP A 1 34 ? 11.974 3.201 7.686 1.00 0.22 34 ASP A N 7
ATOM 9560 C CA . ASP A 1 34 ? 10.934 2.806 8.632 1.00 0.27 34 ASP A CA 7
ATOM 9561 C C . ASP A 1 34 ? 9.555 2.887 7.987 1.00 0.22 34 ASP A C 7
ATOM 9562 O O . ASP A 1 34 ? 9.402 3.505 6.932 1.00 0.19 34 ASP A O 7
ATOM 9571 N N . ASP A 1 35 ? 8.563 2.255 8.619 1.00 0.24 35 ASP A N 7
ATOM 9572 C CA . ASP A 1 35 ? 7.199 2.210 8.078 1.00 0.22 35 ASP A CA 7
ATOM 9573 C C . ASP A 1 35 ? 6.721 3.601 7.705 1.00 0.20 35 ASP A C 7
ATOM 9574 O O . ASP A 1 35 ? 6.337 3.839 6.567 1.00 0.22 35 ASP A O 7
ATOM 9583 N N . ARG A 1 36 ? 6.772 4.510 8.674 1.00 0.22 36 ARG A N 7
ATOM 9584 C CA . ARG A 1 36 ? 6.383 5.908 8.480 1.00 0.28 36 ARG A CA 7
ATOM 9585 C C . ARG A 1 36 ? 6.977 6.495 7.201 1.00 0.25 36 ARG A C 7
ATOM 9586 O O . ARG A 1 36 ? 6.271 7.116 6.405 1.00 0.34 36 ARG A O 7
ATOM 9607 N N . ARG A 1 37 ? 8.274 6.285 7.013 1.00 0.21 37 ARG A N 7
ATOM 9608 C CA . ARG A 1 37 ? 8.987 6.815 5.857 1.00 0.22 37 ARG A CA 7
ATOM 9609 C C . ARG A 1 37 ? 8.377 6.299 4.555 1.00 0.21 37 ARG A C 7
ATOM 9610 O O . ARG A 1 37 ? 8.315 7.015 3.555 1.00 0.30 37 ARG A O 7
ATOM 9631 N N . LEU A 1 38 ? 7.915 5.058 4.577 1.00 0.15 38 LEU A N 7
ATOM 9632 C CA . LEU A 1 38 ? 7.313 4.453 3.399 1.00 0.15 38 LEU A CA 7
ATOM 9633 C C . LEU A 1 38 ? 5.816 4.766 3.323 1.00 0.17 38 LEU A C 7
ATOM 9634 O O . LEU A 1 38 ? 5.238 4.803 2.240 1.00 0.19 38 LEU A O 7
ATOM 9650 N N . LEU A 1 39 ? 5.201 5.013 4.478 1.00 0.21 39 LEU A N 7
ATOM 9651 C CA . LEU A 1 39 ? 3.772 5.332 4.553 1.00 0.26 39 LEU A CA 7
ATOM 9652 C C . LEU A 1 39 ? 3.459 6.625 3.822 1.00 0.24 39 LEU A C 7
ATOM 9653 O O . LEU A 1 39 ? 2.391 6.769 3.226 1.00 0.24 39 LEU A O 7
ATOM 9669 N N . ALA A 1 40 ? 4.395 7.562 3.871 1.00 0.25 40 ALA A N 7
ATOM 9670 C CA . ALA A 1 40 ? 4.242 8.842 3.190 1.00 0.26 40 ALA A CA 7
ATOM 9671 C C . ALA A 1 40 ? 4.104 8.655 1.685 1.00 0.22 40 ALA A C 7
ATOM 9672 O O . ALA A 1 40 ? 3.545 9.504 0.996 1.00 0.25 40 ALA A O 7
ATOM 9679 N N . LEU A 1 41 ? 4.602 7.537 1.175 1.00 0.19 41 LEU A N 7
ATOM 9680 C CA . LEU A 1 41 ? 4.478 7.224 -0.242 1.00 0.18 41 LEU A CA 7
ATOM 9681 C C . LEU A 1 41 ? 3.034 6.901 -0.596 1.00 0.17 41 LEU A C 7
ATOM 9682 O O . LEU A 1 41 ? 2.603 7.100 -1.730 1.00 0.18 41 LEU A O 7
ATOM 9698 N N . LEU A 1 42 ? 2.285 6.414 0.384 1.00 0.15 42 LEU A N 7
ATOM 9699 C CA . LEU A 1 42 ? 0.898 6.025 0.163 1.00 0.15 42 LEU A CA 7
ATOM 9700 C C . LEU A 1 42 ? -0.042 7.006 0.844 1.00 0.17 42 LEU A C 7
ATOM 9701 O O . LEU A 1 42 ? -1.228 6.732 0.989 1.00 0.18 42 LEU A O 7
ATOM 9717 N N . HIS A 1 43 ? 0.504 8.141 1.266 1.00 0.19 43 HIS A N 7
ATOM 9718 C CA . HIS A 1 43 ? -0.237 9.140 2.048 1.00 0.25 43 HIS A CA 7
ATOM 9719 C C . HIS A 1 43 ? -1.576 9.534 1.396 1.00 0.25 43 HIS A C 7
ATOM 9720 O O . HIS A 1 43 ? -2.510 9.936 2.084 1.00 0.29 43 HIS A O 7
ATOM 9735 N N . ASP A 1 44 ? -1.661 9.408 0.077 1.00 0.24 44 ASP A N 7
ATOM 9736 C CA . ASP A 1 44 ? -2.826 9.878 -0.674 1.00 0.28 44 ASP A CA 7
ATOM 9737 C C . ASP A 1 44 ? -3.725 8.726 -1.123 1.00 0.29 44 ASP A C 7
ATOM 9738 O O . ASP A 1 44 ? -4.627 8.919 -1.941 1.00 0.43 44 ASP A O 7
ATOM 9747 N N . LEU A 1 45 ? -3.488 7.536 -0.592 1.00 0.21 45 LEU A N 7
ATOM 9748 C CA . LEU A 1 45 ? -4.237 6.358 -1.022 1.00 0.23 45 LEU A CA 7
ATOM 9749 C C . LEU A 1 45 ? -5.385 5.975 -0.074 1.00 0.22 45 LEU A C 7
ATOM 9750 O O . LEU A 1 45 ? -6.528 5.868 -0.518 1.00 0.29 45 LEU A O 7
ATOM 9766 N N . PRO A 1 46 ? -5.133 5.773 1.240 1.00 0.19 46 PRO A N 7
ATOM 9767 C CA . PRO A 1 46 ? -6.131 5.171 2.121 1.00 0.24 46 PRO A CA 7
ATOM 9768 C C . PRO A 1 46 ? -7.279 6.119 2.450 1.00 0.26 46 PRO A C 7
ATOM 9769 O O . PRO A 1 46 ? -7.196 7.328 2.219 1.00 0.33 46 PRO A O 7
ATOM 9780 N N . GLY A 1 47 ? -8.348 5.556 2.991 1.00 0.24 47 GLY A N 7
ATOM 9781 C CA . GLY A 1 47 ? -9.573 6.300 3.181 1.00 0.24 47 GLY A CA 7
ATOM 9782 C C . GLY A 1 47 ? -10.537 6.022 2.053 1.00 0.24 47 GLY A C 7
ATOM 9783 O O . GLY A 1 47 ? -11.717 6.363 2.119 1.00 0.31 47 GLY A O 7
ATOM 9787 N N . GLN A 1 48 ? -10.007 5.393 1.016 1.00 0.27 48 GLN A N 7
ATOM 9788 C CA . GLN A 1 48 ? -10.786 4.979 -0.135 1.00 0.29 48 GLN A CA 7
ATOM 9789 C C . GLN A 1 48 ? -10.755 3.466 -0.252 1.00 0.27 48 GLN A C 7
ATOM 9790 O O . GLN A 1 48 ? -10.054 2.787 0.506 1.00 0.24 48 GLN A O 7
ATOM 9804 N N . GLU A 1 49 ? -11.507 2.943 -1.199 1.00 0.32 49 GLU A N 7
ATOM 9805 C CA . GLU A 1 49 ? -11.468 1.523 -1.487 1.00 0.33 49 GLU A CA 7
ATOM 9806 C C . GLU A 1 49 ? -10.586 1.267 -2.697 1.00 0.33 49 GLU A C 7
ATOM 9807 O O . GLU A 1 49 ? -10.994 1.474 -3.842 1.00 0.45 49 GLU A O 7
ATOM 9819 N N . LEU A 1 50 ? -9.371 0.828 -2.424 1.00 0.27 50 LEU A N 7
ATOM 9820 C CA . LEU A 1 50 ? -8.369 0.609 -3.455 1.00 0.28 50 LEU A CA 7
ATOM 9821 C C . LEU A 1 50 ? -8.469 -0.814 -3.988 1.00 0.31 50 LEU A C 7
ATOM 9822 O O . LEU A 1 50 ? -8.547 -1.767 -3.212 1.00 0.36 50 LEU A O 7
ATOM 9838 N N . ASN A 1 51 ? -8.480 -0.961 -5.306 1.00 0.33 51 ASN A N 7
ATOM 9839 C CA . ASN A 1 51 ? -8.551 -2.287 -5.918 1.00 0.37 51 ASN A CA 7
ATOM 9840 C C . ASN A 1 51 ? -7.175 -2.938 -5.938 1.00 0.36 51 ASN A C 7
ATOM 9841 O O . ASN A 1 51 ? -6.179 -2.280 -5.637 1.00 0.35 51 ASN A O 7
ATOM 9852 N N . LEU A 1 52 ? -7.121 -4.222 -6.288 1.00 0.42 52 LEU A N 7
ATOM 9853 C CA . LEU A 1 52 ? -5.862 -4.971 -6.293 1.00 0.47 52 LEU A CA 7
ATOM 9854 C C . LEU A 1 52 ? -4.781 -4.227 -7.064 1.00 0.43 52 LEU A C 7
ATOM 9855 O O . LEU A 1 52 ? -3.638 -4.136 -6.608 1.00 0.38 52 LEU A O 7
ATOM 9871 N N . SER A 1 53 ? -5.157 -3.682 -8.216 1.00 0.47 53 SER A N 7
ATOM 9872 C CA . SER A 1 53 ? -4.240 -2.911 -9.044 1.00 0.48 53 SER A CA 7
ATOM 9873 C C . SER A 1 53 ? -3.604 -1.783 -8.235 1.00 0.39 53 SER A C 7
ATOM 9874 O O . SER A 1 53 ? -2.381 -1.702 -8.124 1.00 0.40 53 SER A O 7
ATOM 9882 N N . GLN A 1 54 ? -4.450 -0.947 -7.643 1.00 0.36 54 GLN A N 7
ATOM 9883 C CA . GLN A 1 54 ? -4.000 0.185 -6.842 1.00 0.33 54 GLN A CA 7
ATOM 9884 C C . GLN A 1 54 ? -3.206 -0.281 -5.623 1.00 0.22 54 GLN A C 7
ATOM 9885 O O . GLN A 1 54 ? -2.257 0.379 -5.199 1.00 0.23 54 GLN A O 7
ATOM 9899 N N . LEU A 1 55 ? -3.595 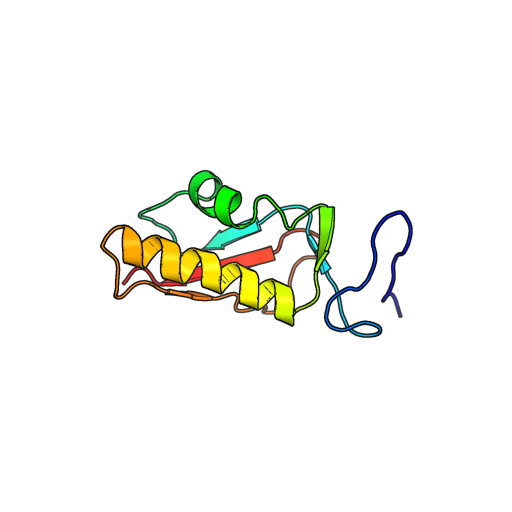-1.426 -5.072 1.00 0.22 55 LEU A N 7
ATOM 9900 C CA . LEU A 1 55 ? -2.919 -1.990 -3.910 1.00 0.21 55 LEU A CA 7
ATOM 9901 C C . LEU A 1 55 ? -1.447 -2.262 -4.207 1.00 0.19 55 LEU A C 7
ATOM 9902 O O . LEU A 1 55 ? -0.566 -1.741 -3.527 1.00 0.22 55 LEU A O 7
ATOM 9918 N N . HIS A 1 56 ? -1.170 -3.061 -5.233 1.00 0.25 56 HIS A N 7
ATOM 9919 C CA . HIS A 1 56 ? 0.215 -3.394 -5.555 1.00 0.30 56 HIS A CA 7
ATOM 9920 C C . HIS A 1 56 ? 0.923 -2.207 -6.204 1.00 0.25 56 HIS A C 7
ATOM 9921 O O . HIS A 1 56 ? 2.145 -2.097 -6.145 1.00 0.24 56 HIS A O 7
ATOM 9936 N N . ALA A 1 57 ? 0.148 -1.316 -6.808 1.00 0.25 57 ALA A N 7
ATOM 9937 C CA . ALA A 1 57 ? 0.692 -0.082 -7.372 1.00 0.25 57 ALA A CA 7
ATOM 9938 C C . ALA A 1 57 ? 1.295 0.786 -6.274 1.00 0.21 57 ALA A C 7
ATOM 9939 O O . ALA A 1 57 ? 2.253 1.527 -6.505 1.00 0.22 57 ALA A O 7
ATOM 9946 N N . ALA A 1 58 ? 0.726 0.687 -5.079 1.00 0.18 58 ALA A N 7
ATOM 9947 C CA . ALA A 1 58 ? 1.264 1.368 -3.910 1.00 0.19 58 ALA A CA 7
ATOM 9948 C C . ALA A 1 58 ? 2.681 0.889 -3.624 1.00 0.16 58 ALA A C 7
ATOM 9949 O O . ALA A 1 58 ? 3.560 1.674 -3.268 1.00 0.18 58 ALA A O 7
ATOM 9956 N N . ALA A 1 59 ? 2.896 -0.407 -3.806 1.00 0.14 59 ALA A N 7
ATOM 9957 C CA . ALA A 1 59 ? 4.202 -1.006 -3.590 1.00 0.13 59 ALA A CA 7
ATOM 9958 C C . ALA A 1 59 ? 5.202 -0.515 -4.629 1.00 0.11 59 ALA A C 7
ATOM 9959 O O . ALA A 1 59 ? 6.388 -0.355 -4.340 1.00 0.11 59 ALA A O 7
ATOM 9966 N N . ALA A 1 60 ? 4.708 -0.256 -5.835 1.00 0.12 60 ALA A N 7
ATOM 9967 C CA . ALA A 1 60 ? 5.544 0.249 -6.918 1.00 0.13 60 ALA A CA 7
ATOM 9968 C C . ALA A 1 60 ? 6.118 1.618 -6.569 1.00 0.14 60 ALA A C 7
ATOM 9969 O O . ALA A 1 60 ? 7.230 1.961 -6.973 1.00 0.17 60 ALA A O 7
ATOM 9976 N N . ARG A 1 61 ? 5.353 2.391 -5.805 1.00 0.13 61 ARG A N 7
ATOM 9977 C CA . ARG A 1 61 ? 5.810 3.691 -5.329 1.00 0.14 61 ARG A CA 7
ATOM 9978 C C . ARG A 1 61 ? 7.026 3.523 -4.431 1.00 0.13 61 ARG A C 7
ATOM 9979 O O . ARG A 1 61 ? 7.973 4.304 -4.491 1.00 0.15 61 ARG A O 7
ATOM 10000 N N . ILE A 1 62 ? 6.988 2.485 -3.610 1.00 0.13 62 ILE A N 7
ATOM 10001 C CA . ILE A 1 62 ? 8.023 2.243 -2.622 1.00 0.12 62 ILE A CA 7
ATOM 10002 C C . ILE A 1 62 ? 9.244 1.596 -3.259 1.00 0.12 62 ILE A C 7
ATOM 10003 O O . ILE A 1 62 ? 10.381 1.895 -2.894 1.00 0.12 62 ILE A O 7
ATOM 10019 N N . GLY A 1 63 ? 8.999 0.710 -4.215 1.00 0.13 63 GLY A N 7
ATOM 10020 C CA . GLY A 1 63 ? 10.087 0.075 -4.928 1.00 0.14 63 GLY A CA 7
ATOM 10021 C C . GLY A 1 63 ? 10.956 1.092 -5.637 1.00 0.15 63 GLY A C 7
ATOM 10022 O O . GLY A 1 63 ? 12.180 1.067 -5.513 1.00 0.22 63 GLY A O 7
ATOM 10026 N N . ASP A 1 64 ? 10.315 2.007 -6.354 1.00 0.14 64 ASP A N 7
ATOM 10027 C CA . ASP A 1 64 ? 11.030 3.065 -7.063 1.00 0.16 64 ASP A CA 7
ATOM 10028 C C . ASP A 1 64 ? 11.652 4.048 -6.074 1.00 0.12 64 ASP A C 7
ATOM 10029 O O . ASP A 1 64 ? 12.712 4.617 -6.335 1.00 0.13 64 ASP A O 7
ATOM 10038 N N . PHE A 1 65 ? 10.990 4.228 -4.932 1.00 0.13 65 PHE A N 7
ATOM 10039 C CA . PHE A 1 65 ? 11.498 5.088 -3.866 1.00 0.12 65 PHE A CA 7
ATOM 10040 C C . PHE A 1 65 ? 12.878 4.619 -3.422 1.00 0.10 65 PHE A C 7
ATOM 10041 O O . PHE A 1 65 ? 13.828 5.401 -3.364 1.00 0.11 65 PHE A O 7
ATOM 10058 N N . TYR A 1 66 ? 12.974 3.331 -3.118 1.00 0.10 66 TYR A N 7
ATOM 10059 C CA . TYR A 1 66 ? 14.237 2.723 -2.737 1.00 0.10 66 TYR A CA 7
ATOM 10060 C C . TYR A 1 66 ? 15.282 2.915 -3.833 1.00 0.12 66 TYR A C 7
ATOM 10061 O O . TYR A 1 66 ? 16.433 3.251 -3.551 1.00 0.14 66 TYR A O 7
ATOM 10079 N N . GLN A 1 67 ? 14.864 2.731 -5.081 1.00 0.14 67 GLN A N 7
ATOM 10080 C CA . GLN A 1 67 ? 15.763 2.856 -6.224 1.00 0.18 67 GLN A CA 7
ATOM 10081 C C . GLN A 1 67 ? 16.329 4.270 -6.334 1.00 0.19 67 GLN A C 7
ATOM 10082 O O . GLN A 1 67 ? 17.482 4.456 -6.725 1.00 0.24 67 GLN A O 7
ATOM 10096 N N . GLU A 1 68 ? 15.521 5.266 -5.987 1.00 0.21 68 GLU A N 7
ATOM 10097 C CA . GLU A 1 68 ? 15.963 6.655 -6.039 1.00 0.25 68 GLU A CA 7
ATOM 10098 C C . GLU A 1 68 ? 16.971 6.943 -4.939 1.00 0.24 68 GLU A C 7
ATOM 10099 O O . GLU A 1 68 ? 17.777 7.867 -5.047 1.00 0.31 68 GLU A O 7
ATOM 10111 N N . LYS A 1 69 ? 16.928 6.142 -3.887 1.00 0.20 69 LYS A N 7
ATOM 10112 C CA . LYS A 1 69 ? 17.830 6.312 -2.760 1.00 0.23 69 LYS A CA 7
ATOM 10113 C C . LYS A 1 69 ? 19.092 5.478 -2.950 1.00 0.25 69 LYS A C 7
ATOM 10114 O O . LYS A 1 69 ? 19.968 5.450 -2.087 1.00 0.31 69 LYS A O 7
ATOM 10133 N N . GLY A 1 70 ? 19.177 4.792 -4.085 1.00 0.24 70 GLY A N 7
ATOM 10134 C CA . GLY A 1 70 ? 20.363 4.018 -4.396 1.00 0.29 70 GLY A CA 7
ATOM 10135 C C . GLY A 1 70 ? 20.114 2.527 -4.373 1.00 0.27 70 GLY A C 7
ATOM 10136 O O . GLY A 1 70 ? 20.925 1.748 -4.872 1.00 0.31 70 GLY A O 7
ATOM 10140 N N . TYR A 1 71 ? 18.989 2.125 -3.809 1.00 0.22 71 TYR A N 7
ATOM 10141 C CA . TYR A 1 71 ? 18.655 0.714 -3.705 1.00 0.21 71 TYR A CA 7
ATOM 10142 C C . TYR A 1 71 ? 17.941 0.257 -4.970 1.00 0.21 71 TYR A C 7
ATOM 10143 O O . TYR A 1 71 ? 16.757 -0.068 -4.951 1.00 0.19 71 TYR A O 7
ATOM 10161 N N . VAL A 1 72 ? 18.677 0.240 -6.072 1.00 0.27 72 VAL A N 7
ATOM 10162 C CA . VAL A 1 72 ? 18.110 -0.090 -7.373 1.00 0.31 72 VAL A CA 7
ATOM 10163 C C . VAL A 1 72 ? 17.715 -1.565 -7.437 1.00 0.32 72 VAL A C 7
ATOM 10164 O O . VAL A 1 72 ? 16.849 -1.961 -8.221 1.00 0.37 72 VAL A O 7
ATOM 10177 N N . LEU A 1 73 ? 18.344 -2.373 -6.595 1.00 0.31 73 LEU A N 7
ATOM 10178 C CA . LEU A 1 73 ? 18.054 -3.799 -6.539 1.00 0.34 73 LEU A CA 7
ATOM 10179 C C . LEU A 1 73 ? 16.877 -4.085 -5.608 1.00 0.33 73 LEU A C 7
ATOM 10180 O O . LEU A 1 73 ? 16.371 -5.206 -5.556 1.00 0.52 73 LEU A O 7
ATOM 10196 N N . ALA A 1 74 ? 16.439 -3.061 -4.887 1.00 0.20 74 ALA A N 7
ATOM 10197 C CA . ALA A 1 74 ? 15.330 -3.198 -3.958 1.00 0.17 74 ALA A CA 7
ATOM 10198 C C . ALA A 1 74 ? 14.003 -3.078 -4.689 1.00 0.21 74 ALA A C 7
ATOM 10199 O O . ALA A 1 74 ? 13.856 -2.263 -5.601 1.00 0.37 74 ALA A O 7
ATOM 10206 N N . ARG A 1 75 ? 13.045 -3.897 -4.295 1.00 0.15 75 ARG A N 7
ATOM 10207 C CA . ARG A 1 75 ? 11.728 -3.880 -4.902 1.00 0.20 75 ARG A CA 7
ATOM 10208 C C . ARG A 1 75 ? 10.668 -4.172 -3.848 1.00 0.19 75 ARG A C 7
ATOM 10209 O O . ARG A 1 75 ? 10.796 -5.114 -3.071 1.00 0.39 75 ARG A O 7
ATOM 10230 N N . ALA A 1 76 ? 9.629 -3.357 -3.817 1.00 0.16 76 ALA A N 7
ATOM 10231 C CA . ALA A 1 76 ? 8.535 -3.564 -2.885 1.00 0.14 76 ALA A CA 7
ATOM 10232 C C . ALA A 1 76 ? 7.349 -4.183 -3.606 1.00 0.15 76 ALA A C 7
ATOM 10233 O O . ALA A 1 76 ? 7.006 -3.774 -4.718 1.00 0.18 76 ALA A O 7
ATOM 10240 N N . PHE A 1 77 ? 6.735 -5.172 -2.982 1.00 0.15 77 PHE A N 7
ATOM 10241 C CA . PHE A 1 77 ? 5.580 -5.837 -3.560 1.00 0.18 77 PHE A CA 7
ATOM 10242 C C . PHE A 1 77 ? 4.529 -6.073 -2.487 1.00 0.16 77 PHE A C 7
ATOM 10243 O O . PHE A 1 77 ? 4.856 -6.212 -1.310 1.00 0.21 77 PHE A O 7
ATOM 10260 N N . LEU A 1 78 ? 3.271 -6.112 -2.886 1.00 0.17 78 LEU A N 7
ATOM 10261 C CA . LEU A 1 78 ? 2.193 -6.300 -1.932 1.00 0.17 78 LEU A CA 7
ATOM 10262 C C . LEU A 1 78 ? 1.640 -7.716 -2.046 1.00 0.23 78 LEU A C 7
ATOM 10263 O O . LEU A 1 78 ? 1.058 -8.079 -3.071 1.00 0.29 78 LEU A O 7
ATOM 10279 N N . PRO A 1 79 ? 1.834 -8.537 -1.002 1.00 0.26 79 PRO A N 7
ATOM 10280 C CA . PRO A 1 79 ? 1.298 -9.899 -0.955 1.00 0.38 79 PRO A CA 7
ATOM 10281 C C . PRO A 1 79 ? -0.228 -9.898 -0.933 1.00 0.43 79 PRO A C 7
ATOM 10282 O O . PRO A 1 79 ? -0.853 -9.676 0.108 1.00 1.12 79 PRO A O 7
ATOM 10293 N N . ALA A 1 80 ? -0.824 -10.149 -2.088 1.00 0.71 80 ALA A N 7
ATOM 10294 C CA . ALA A 1 80 ? -2.266 -10.053 -2.241 1.00 0.81 80 ALA A CA 7
ATOM 10295 C C . ALA A 1 80 ? -2.941 -11.406 -2.064 1.00 1.08 80 ALA A C 7
ATOM 10296 O O . ALA A 1 80 ? -3.952 -11.698 -2.707 1.00 2.00 80 ALA A O 7
ATOM 10303 N N . GLN A 1 81 ? -2.383 -12.232 -1.194 1.00 0.91 81 GLN A N 7
ATOM 10304 C CA . GLN A 1 81 ? -2.974 -13.525 -0.901 1.00 1.14 81 GLN A CA 7
ATOM 10305 C C . GLN A 1 81 ? -4.174 -13.339 0.018 1.00 1.14 81 GLN A C 7
ATOM 10306 O O . GLN A 1 81 ? -5.275 -13.806 -0.275 1.00 1.90 81 GLN A O 7
ATOM 10320 N N . GLU A 1 82 ? -3.953 -12.644 1.122 1.00 1.12 82 GLU A N 7
ATOM 10321 C CA . GLU A 1 82 ? -5.023 -12.305 2.042 1.00 1.51 82 GLU A CA 7
ATOM 10322 C C . GLU A 1 82 ? -4.867 -10.866 2.502 1.00 1.50 82 GLU A C 7
ATOM 10323 O O . GLU A 1 82 ? -3.843 -10.496 3.085 1.00 2.33 82 GLU A O 7
ATOM 10335 N N . ILE A 1 83 ? -5.869 -10.053 2.229 1.00 1.09 83 ILE A N 7
ATOM 10336 C CA . ILE A 1 83 ? -5.834 -8.659 2.618 1.00 0.97 83 ILE A CA 7
ATOM 10337 C C . ILE A 1 83 ? -7.065 -8.297 3.431 1.00 0.87 83 ILE A C 7
ATOM 10338 O O . ILE A 1 83 ? -8.186 -8.292 2.916 1.00 0.94 83 ILE A O 7
ATOM 10354 N N . GLN A 1 84 ? -6.847 -8.019 4.703 1.00 0.89 84 GLN A N 7
ATOM 10355 C CA . GLN A 1 84 ? -7.902 -7.533 5.577 1.00 0.84 84 GLN A CA 7
ATOM 10356 C C . GLN A 1 84 ? -8.381 -6.165 5.103 1.00 0.81 84 GLN A C 7
ATOM 10357 O O . GLN A 1 84 ? -7.593 -5.365 4.595 1.00 0.93 84 GLN A O 7
ATOM 10371 N N . ASP A 1 85 ? -9.671 -5.902 5.265 1.00 0.80 85 ASP A N 7
ATOM 10372 C CA . ASP A 1 85 ? -10.269 -4.665 4.773 1.00 0.85 85 ASP A CA 7
ATOM 10373 C C . ASP A 1 85 ? -9.908 -3.477 5.659 1.00 0.81 85 ASP A C 7
ATOM 10374 O O . ASP A 1 85 ? -10.719 -2.979 6.435 1.00 1.39 85 ASP A O 7
ATOM 10383 N N . GLY A 1 86 ? -8.676 -3.024 5.534 1.00 0.44 86 GLY A N 7
ATOM 10384 C CA . GLY A 1 86 ? -8.233 -1.862 6.267 1.00 0.41 86 GLY A CA 7
ATOM 10385 C C . GLY A 1 86 ? -6.729 -1.769 6.302 1.00 0.36 86 GLY A C 7
ATOM 10386 O O . GLY A 1 86 ? -6.148 -0.779 5.863 1.00 0.58 86 GLY A O 7
ATOM 10390 N N . THR A 1 87 ? -6.095 -2.800 6.812 1.00 0.29 87 THR A N 7
ATOM 10391 C CA . THR A 1 87 ? -4.648 -2.841 6.857 1.00 0.27 87 THR A CA 7
ATOM 10392 C C . THR A 1 87 ? -4.095 -3.614 5.668 1.00 0.22 87 THR A C 7
ATOM 10393 O O . THR A 1 87 ? -4.413 -4.784 5.475 1.00 0.28 87 THR A O 7
ATOM 10404 N N . VAL A 1 88 ? -3.277 -2.957 4.870 1.00 0.20 88 VAL A N 7
ATOM 10405 C CA . VAL A 1 88 ? -2.604 -3.617 3.767 1.00 0.18 88 VAL A CA 7
ATOM 10406 C C . VAL A 1 88 ? -1.114 -3.692 4.063 1.00 0.15 88 VAL A C 7
ATOM 10407 O O . VAL A 1 88 ? -0.522 -2.720 4.531 1.00 0.18 88 VAL A O 7
ATOM 10420 N N . ARG A 1 89 ? -0.509 -4.841 3.829 1.00 0.19 89 ARG A N 7
ATOM 10421 C CA . ARG A 1 89 ? 0.900 -4.998 4.133 1.00 0.20 89 ARG A CA 7
ATOM 10422 C C . ARG A 1 89 ? 1.707 -5.177 2.858 1.00 0.20 89 ARG A C 7
ATOM 10423 O O . ARG A 1 89 ? 1.359 -5.979 1.995 1.00 0.30 89 ARG A O 7
ATOM 10444 N N . ILE A 1 90 ? 2.774 -4.408 2.752 1.00 0.17 90 ILE A N 7
ATOM 10445 C CA . ILE A 1 90 ? 3.666 -4.465 1.610 1.00 0.18 90 ILE A CA 7
ATOM 10446 C C . ILE A 1 90 ? 5.020 -5.012 2.043 1.00 0.19 90 ILE A C 7
ATOM 10447 O O . ILE A 1 90 ? 5.587 -4.556 3.037 1.00 0.21 90 ILE A O 7
ATOM 10463 N N . GLU A 1 91 ? 5.535 -5.986 1.312 1.00 0.19 91 GLU A N 7
ATOM 10464 C CA . GLU A 1 91 ? 6.826 -6.563 1.640 1.00 0.21 91 GLU A CA 7
ATOM 10465 C C . GLU A 1 91 ? 7.919 -5.871 0.849 1.00 0.17 91 GLU A C 7
ATOM 10466 O O . GLU A 1 91 ? 7.850 -5.754 -0.377 1.00 0.18 91 GLU A O 7
ATOM 10478 N N . VAL A 1 92 ? 8.912 -5.391 1.568 1.00 0.16 92 VAL A N 7
ATOM 10479 C CA . VAL A 1 92 ? 9.995 -4.635 0.985 1.00 0.14 92 VAL A CA 7
ATOM 10480 C C . VAL A 1 92 ? 11.225 -5.513 0.808 1.00 0.15 92 VAL A C 7
ATOM 10481 O O . VAL A 1 92 ? 11.943 -5.799 1.767 1.00 0.27 92 VAL A O 7
ATOM 10494 N N . LEU A 1 93 ? 11.445 -5.961 -0.413 1.00 0.12 93 LEU A N 7
ATOM 10495 C CA . LEU A 1 93 ? 12.638 -6.718 -0.739 1.00 0.14 93 LEU A CA 7
ATOM 10496 C C . LEU A 1 93 ? 13.772 -5.749 -1.028 1.00 0.14 93 LEU A C 7
ATOM 10497 O O . LEU A 1 93 ? 13.933 -5.289 -2.156 1.00 0.15 93 LEU A O 7
ATOM 10513 N N . GLU A 1 94 ? 14.544 -5.428 0.000 1.00 0.16 94 GLU A N 7
ATOM 10514 C CA . GLU A 1 94 ? 15.607 -4.440 -0.119 1.00 0.16 94 GLU A CA 7
ATOM 10515 C C . GLU A 1 94 ? 16.746 -4.964 -0.987 1.00 0.24 94 GLU A C 7
ATOM 10516 O O . GLU A 1 94 ? 17.582 -4.196 -1.466 1.00 0.49 94 GLU A O 7
ATOM 10528 N N . GLY A 1 95 ? 16.778 -6.273 -1.181 1.00 0.40 95 GLY A N 7
ATOM 10529 C CA . GLY A 1 95 ? 17.746 -6.863 -2.080 1.00 0.49 95 GLY A CA 7
ATOM 10530 C C . GLY A 1 95 ? 18.884 -7.536 -1.349 1.00 0.73 95 GLY A C 7
ATOM 10531 O O . GLY A 1 95 ? 19.249 -7.073 -0.248 1.00 1.39 95 GLY A O 7
ATOM 10536 N N . MET A 1 1 ? -29.592 -0.603 9.668 1.00 14.16 1 MET A N 8
ATOM 10537 C CA . MET A 1 1 ? -28.582 -0.009 10.575 1.00 13.69 1 MET A CA 8
ATOM 10538 C C . MET A 1 1 ? -27.250 0.179 9.857 1.00 12.86 1 MET A C 8
ATOM 10539 O O . MET A 1 1 ? -26.187 0.088 10.471 1.00 12.47 1 MET A O 8
ATOM 10555 N N . ALA A 1 2 ? -27.307 0.448 8.561 1.00 12.76 2 ALA A N 8
ATOM 10556 C CA . ALA A 1 2 ? -26.107 0.612 7.762 1.00 12.15 2 ALA A CA 8
ATOM 10557 C C . ALA A 1 2 ? -26.269 1.780 6.799 1.00 11.61 2 ALA A C 8
ATOM 10558 O O . ALA A 1 2 ? -27.007 1.690 5.820 1.00 11.57 2 ALA A O 8
ATOM 10565 N N . HIS A 1 3 ? -25.583 2.874 7.085 1.00 11.38 3 HIS A N 8
ATOM 10566 C CA . HIS A 1 3 ? -25.684 4.076 6.263 1.00 11.04 3 HIS A CA 8
ATOM 10567 C C . HIS A 1 3 ? -24.511 4.176 5.301 1.00 10.11 3 HIS A C 8
ATOM 10568 O O . HIS A 1 3 ? -24.541 4.950 4.345 1.00 9.90 3 HIS A O 8
ATOM 10583 N N . HIS A 1 4 ? -23.480 3.384 5.549 1.00 9.78 4 HIS A N 8
ATOM 10584 C CA . HIS A 1 4 ? -22.260 3.458 4.760 1.00 9.07 4 HIS A CA 8
ATOM 10585 C C . HIS A 1 4 ? -22.186 2.323 3.751 1.00 8.28 4 HIS A C 8
ATOM 10586 O O . HIS A 1 4 ? -21.364 1.417 3.878 1.00 8.33 4 HIS A O 8
ATOM 10601 N N . HIS A 1 5 ? -23.064 2.357 2.760 1.00 7.83 5 HIS A N 8
ATOM 10602 C CA . HIS A 1 5 ? -22.978 1.418 1.653 1.00 7.30 5 HIS A CA 8
ATOM 10603 C C . HIS A 1 5 ? -22.070 2.004 0.587 1.00 6.63 5 HIS A C 8
ATOM 10604 O O . HIS A 1 5 ? -21.021 1.445 0.271 1.00 6.57 5 HIS A O 8
ATOM 10619 N N . HIS A 1 6 ? -22.472 3.147 0.048 1.00 6.49 6 HIS A N 8
ATOM 10620 C CA . HIS A 1 6 ? -21.643 3.873 -0.907 1.00 6.20 6 HIS A CA 8
ATOM 10621 C C . HIS A 1 6 ? -21.549 5.346 -0.522 1.00 5.27 6 HIS A C 8
ATOM 10622 O O . HIS A 1 6 ? -20.935 6.142 -1.231 1.00 5.29 6 HIS A O 8
ATOM 10637 N N . HIS A 1 7 ? -22.164 5.706 0.599 1.00 4.82 7 HIS A N 8
ATOM 10638 C CA . HIS A 1 7 ? -22.076 7.070 1.107 1.00 4.30 7 HIS A CA 8
ATOM 10639 C C . HIS A 1 7 ? -20.775 7.252 1.865 1.00 3.49 7 HIS A C 8
ATOM 10640 O O . HIS A 1 7 ? -20.461 6.464 2.759 1.00 3.52 7 HIS A O 8
ATOM 10655 N N . HIS A 1 8 ? -20.036 8.301 1.506 1.00 3.34 8 HIS A N 8
ATOM 10656 C CA . HIS A 1 8 ? -18.686 8.522 2.015 1.00 3.14 8 HIS A CA 8
ATOM 10657 C C . HIS A 1 8 ? -17.769 7.396 1.553 1.00 2.24 8 HIS A C 8
ATOM 10658 O O . HIS A 1 8 ? -17.672 6.357 2.206 1.00 2.40 8 HIS A O 8
ATOM 10673 N N . VAL A 1 9 ? -17.101 7.620 0.423 1.00 1.79 9 VAL A N 8
ATOM 10674 C CA . VAL A 1 9 ? -16.191 6.637 -0.162 1.00 1.12 9 VAL A CA 8
ATOM 10675 C C . VAL A 1 9 ? -16.951 5.468 -0.782 1.00 1.30 9 VAL A C 8
ATOM 10676 O O . VAL A 1 9 ? -17.650 4.720 -0.095 1.00 1.97 9 VAL A O 8
ATOM 10689 N N . ASP A 1 10 ? -16.814 5.326 -2.087 1.00 1.59 10 ASP A N 8
ATOM 10690 C CA . ASP A 1 10 ? -17.419 4.215 -2.800 1.00 1.95 10 ASP A CA 8
ATOM 10691 C C . ASP A 1 10 ? -16.337 3.421 -3.519 1.00 1.67 10 ASP A C 8
ATOM 10692 O O . ASP A 1 10 ? -15.271 3.954 -3.832 1.00 2.11 10 ASP A O 8
ATOM 10701 N N . ASP A 1 11 ? -16.608 2.152 -3.772 1.00 1.77 11 ASP A N 8
ATOM 10702 C CA . ASP A 1 11 ? -15.633 1.274 -4.407 1.00 2.16 11 ASP A CA 8
ATOM 10703 C C . ASP A 1 11 ? -16.007 0.998 -5.860 1.00 2.17 11 ASP A C 8
ATOM 10704 O O . ASP A 1 11 ? -15.490 0.061 -6.477 1.00 2.77 11 ASP A O 8
ATOM 10713 N N . ASP A 1 12 ? -16.897 1.831 -6.399 1.00 2.18 12 ASP A N 8
ATOM 10714 C CA . ASP A 1 12 ? -17.382 1.696 -7.778 1.00 2.70 12 ASP A CA 8
ATOM 10715 C C . ASP A 1 12 ? -18.126 0.376 -7.988 1.00 2.76 12 ASP A C 8
ATOM 10716 O O . ASP A 1 12 ? -18.254 -0.095 -9.119 1.00 3.06 12 ASP A O 8
ATOM 10725 N N . ASP A 1 13 ? -18.618 -0.206 -6.891 1.00 3.06 13 ASP A N 8
ATOM 10726 C CA . ASP A 1 13 ? -19.345 -1.480 -6.928 1.00 3.48 13 ASP A CA 8
ATOM 10727 C C . ASP A 1 13 ? -18.483 -2.587 -7.527 1.00 2.94 13 ASP A C 8
ATOM 10728 O O . ASP A 1 13 ? -18.877 -3.225 -8.506 1.00 3.31 13 ASP A O 8
ATOM 10737 N N . LYS A 1 14 ? -17.318 -2.808 -6.921 1.00 2.50 14 LYS A N 8
ATOM 10738 C CA . LYS A 1 14 ? -16.362 -3.812 -7.383 1.00 2.02 14 LYS A CA 8
ATOM 10739 C C . LYS A 1 14 ? -15.987 -3.556 -8.842 1.00 1.81 14 LYS A C 8
ATOM 10740 O O . LYS A 1 14 ? -16.441 -4.248 -9.753 1.00 2.32 14 LYS A O 8
ATOM 10759 N N . MET A 1 15 ? -15.171 -2.540 -9.055 1.00 1.76 15 MET A N 8
ATOM 10760 C CA . MET A 1 15 ? -14.697 -2.205 -10.389 1.00 2.24 15 MET A CA 8
ATOM 10761 C C . MET A 1 15 ? -13.183 -2.315 -10.442 1.00 2.58 15 MET A C 8
ATOM 10762 O O . MET A 1 15 ? -12.484 -1.740 -9.607 1.00 3.21 15 MET A O 8
ATOM 10776 N N . GLY A 1 16 ? -12.683 -3.052 -11.421 1.00 2.70 16 GLY A N 8
ATOM 10777 C CA . GLY A 1 16 ? -11.255 -3.265 -11.526 1.00 3.22 16 GLY A CA 8
ATOM 10778 C C . GLY A 1 16 ? -10.779 -4.304 -10.537 1.00 2.83 16 GLY A C 8
ATOM 10779 O O . GLY A 1 16 ? -9.691 -4.190 -9.972 1.00 3.41 16 GLY A O 8
ATOM 10783 N N . GLY A 1 17 ? -11.600 -5.320 -10.327 1.00 2.09 17 GLY A N 8
ATOM 10784 C CA . GLY A 1 17 ? -11.281 -6.339 -9.353 1.00 1.71 17 GLY A CA 8
ATOM 10785 C C . GLY A 1 17 ? -11.850 -6.014 -7.988 1.00 1.27 17 GLY A C 8
ATOM 10786 O O . GLY A 1 17 ? -12.447 -4.952 -7.800 1.00 1.42 17 GLY A O 8
ATOM 10790 N N . PRO A 1 18 ? -11.702 -6.930 -7.022 1.00 0.94 18 PRO A N 8
ATOM 10791 C CA . PRO A 1 18 ? -12.136 -6.705 -5.641 1.00 0.76 18 PRO A CA 8
ATOM 10792 C C . PRO A 1 18 ? -11.457 -5.486 -5.014 1.00 0.63 18 PRO A C 8
ATOM 10793 O O . PRO A 1 18 ? -10.304 -5.173 -5.321 1.00 0.79 18 PRO A O 8
ATOM 10804 N N . THR A 1 19 ? -12.175 -4.800 -4.140 1.00 0.67 19 THR A N 8
ATOM 10805 C CA . THR A 1 19 ? -11.667 -3.587 -3.521 1.00 0.57 19 THR A CA 8
ATOM 10806 C C . THR A 1 19 ? -11.412 -3.787 -2.036 1.00 0.54 19 THR A C 8
ATOM 10807 O O . THR A 1 19 ? -12.164 -4.485 -1.352 1.00 0.62 19 THR A O 8
ATOM 10818 N N . VAL A 1 20 ? -10.343 -3.186 -1.545 1.00 0.45 20 VAL A N 8
ATOM 10819 C CA . VAL A 1 20 ? -9.996 -3.262 -0.138 1.00 0.43 20 VAL A CA 8
ATOM 10820 C C . VAL A 1 20 ? -9.995 -1.871 0.480 1.00 0.36 20 VAL A C 8
ATOM 10821 O O . VAL A 1 20 ? -9.296 -0.976 0.000 1.00 0.32 20 VAL A O 8
ATOM 10834 N N . LEU A 1 21 ? -10.792 -1.676 1.521 1.00 0.37 21 LEU A N 8
ATOM 10835 C CA . LEU A 1 21 ? -10.777 -0.414 2.242 1.00 0.33 21 LEU A CA 8
ATOM 10836 C C . LEU A 1 21 ? -9.493 -0.298 3.037 1.00 0.32 21 LEU A C 8
ATOM 10837 O O . LEU A 1 21 ? -9.305 -0.968 4.053 1.00 0.52 21 LEU A O 8
ATOM 10853 N N . VAL A 1 22 ? -8.605 0.541 2.555 1.00 0.23 22 VAL A N 8
ATOM 10854 C CA . VAL A 1 22 ? -7.339 0.757 3.209 1.00 0.21 22 VAL A CA 8
ATOM 10855 C C . VAL A 1 22 ? -7.450 1.911 4.182 1.00 0.24 22 VAL A C 8
ATOM 10856 O O . VAL A 1 22 ? -7.761 3.029 3.790 1.00 0.31 22 VAL A O 8
ATOM 10869 N N . LYS A 1 23 ? -7.224 1.638 5.448 1.00 0.27 23 LYS A N 8
ATOM 10870 C CA . LYS A 1 23 ? -7.196 2.683 6.453 1.00 0.34 23 LYS A CA 8
ATOM 10871 C C . LYS A 1 23 ? -5.753 3.071 6.727 1.00 0.26 23 LYS A C 8
ATOM 10872 O O . LYS A 1 23 ? -5.461 4.199 7.130 1.00 0.29 23 LYS A O 8
ATOM 10891 N N . ARG A 1 24 ? -4.854 2.125 6.485 1.00 0.22 24 ARG A N 8
ATOM 10892 C CA . ARG A 1 24 ? -3.437 2.327 6.730 1.00 0.24 24 ARG A CA 8
ATOM 10893 C C . ARG A 1 24 ? -2.608 1.284 5.990 1.00 0.20 24 ARG A C 8
ATOM 10894 O O . ARG A 1 24 ? -3.127 0.251 5.559 1.00 0.20 24 ARG A O 8
ATOM 10915 N N . PHE A 1 25 ? -1.324 1.568 5.847 1.00 0.21 25 PHE A N 8
ATOM 10916 C CA . PHE A 1 25 ? -0.396 0.650 5.207 1.00 0.20 25 PHE A CA 8
ATOM 10917 C C . PHE A 1 25 ? 0.575 0.093 6.235 1.00 0.21 25 PHE A C 8
ATOM 10918 O O . PHE A 1 25 ? 0.816 0.710 7.272 1.00 0.35 25 PHE A O 8
ATOM 10935 N N . GLN A 1 26 ? 1.110 -1.079 5.952 1.00 0.13 26 GLN A N 8
ATOM 10936 C CA . GLN A 1 26 ? 2.092 -1.704 6.816 1.00 0.14 26 GLN A CA 8
ATOM 10937 C C . GLN A 1 26 ? 3.201 -2.295 5.961 1.00 0.11 26 GLN A C 8
ATOM 10938 O O . GLN A 1 26 ? 2.935 -2.839 4.892 1.00 0.15 26 GLN A O 8
ATOM 10952 N N . LEU A 1 27 ? 4.437 -2.170 6.404 1.00 0.10 27 LEU A N 8
ATOM 10953 C CA . LEU A 1 27 ? 5.562 -2.688 5.647 1.00 0.11 27 LEU A CA 8
ATOM 10954 C C . LEU A 1 27 ? 6.142 -3.913 6.332 1.00 0.14 27 LEU A C 8
ATOM 10955 O O . LEU A 1 27 ? 6.019 -4.077 7.546 1.00 0.25 27 LEU A O 8
ATOM 10971 N N . SER A 1 28 ? 6.738 -4.790 5.547 1.00 0.14 28 SER A N 8
ATOM 10972 C CA . SER A 1 28 ? 7.371 -5.978 6.080 1.00 0.16 28 SER A CA 8
ATOM 10973 C C . SER A 1 28 ? 8.758 -6.155 5.472 1.00 0.16 28 SER A C 8
ATOM 10974 O O . SER A 1 28 ? 8.910 -6.153 4.251 1.00 0.27 28 SER A O 8
ATOM 10982 N N . GLY A 1 29 ? 9.764 -6.279 6.326 1.00 0.14 29 GLY A N 8
ATOM 10983 C CA . GLY A 1 29 ? 11.112 -6.542 5.854 1.00 0.20 29 GLY A CA 8
ATOM 10984 C C . GLY A 1 29 ? 11.908 -5.277 5.599 1.00 0.18 29 GLY A C 8
ATOM 10985 O O . GLY A 1 29 ? 13.080 -5.340 5.230 1.00 0.21 29 GLY A O 8
ATOM 10989 N N . ASN A 1 30 ? 11.272 -4.132 5.793 1.00 0.16 30 ASN A N 8
ATOM 10990 C CA . ASN A 1 30 ? 11.926 -2.844 5.601 1.00 0.16 30 ASN A CA 8
ATOM 10991 C C . ASN A 1 30 ? 12.897 -2.546 6.741 1.00 0.17 30 ASN A C 8
ATOM 10992 O O . ASN A 1 30 ? 12.521 -2.543 7.916 1.00 0.27 30 ASN A O 8
ATOM 11003 N N . ARG A 1 31 ? 14.151 -2.315 6.385 1.00 0.15 31 ARG A N 8
ATOM 11004 C CA . ARG A 1 31 ? 15.183 -1.998 7.362 1.00 0.19 31 ARG A CA 8
ATOM 11005 C C . ARG A 1 31 ? 15.811 -0.645 7.055 1.00 0.20 31 ARG A C 8
ATOM 11006 O O . ARG A 1 31 ? 16.205 0.088 7.963 1.00 0.29 31 ARG A O 8
ATOM 11027 N N . GLN A 1 32 ? 15.903 -0.324 5.770 1.00 0.18 32 GLN A N 8
ATOM 11028 C CA . GLN A 1 32 ? 16.492 0.935 5.331 1.00 0.24 32 GLN A CA 8
ATOM 11029 C C . GLN A 1 32 ? 15.576 2.102 5.674 1.00 0.23 32 GLN A C 8
ATOM 11030 O O . GLN A 1 32 ? 16.029 3.152 6.130 1.00 0.31 32 GLN A O 8
ATOM 11044 N N . PHE A 1 33 ? 14.284 1.911 5.454 1.00 0.17 33 PHE A N 8
ATOM 11045 C CA . PHE A 1 33 ? 13.299 2.937 5.748 1.00 0.15 33 PHE A CA 8
ATOM 11046 C C . PHE A 1 33 ? 12.184 2.350 6.599 1.00 0.15 33 PHE A C 8
ATOM 11047 O O . PHE A 1 33 ? 11.724 1.238 6.352 1.00 0.20 33 PHE A O 8
ATOM 11064 N N . ASP A 1 34 ? 11.764 3.096 7.609 1.00 0.22 34 ASP A N 8
ATOM 11065 C CA . ASP A 1 34 ? 10.737 2.632 8.533 1.00 0.27 34 ASP A CA 8
ATOM 11066 C C . ASP A 1 34 ? 9.344 2.794 7.930 1.00 0.22 34 ASP A C 8
ATOM 11067 O O . ASP A 1 34 ? 9.188 3.458 6.904 1.00 0.19 34 ASP A O 8
ATOM 11076 N N . ASP A 1 35 ? 8.341 2.177 8.558 1.00 0.24 35 ASP A N 8
ATOM 11077 C CA . ASP A 1 35 ? 6.969 2.201 8.038 1.00 0.22 35 ASP A CA 8
ATOM 11078 C C . ASP A 1 35 ? 6.502 3.624 7.806 1.00 0.20 35 ASP A C 8
ATOM 11079 O O . ASP A 1 35 ? 6.065 3.961 6.715 1.00 0.22 35 ASP A O 8
ATOM 11088 N N . ARG A 1 36 ? 6.625 4.449 8.838 1.00 0.22 36 ARG A N 8
ATOM 11089 C CA . ARG A 1 36 ? 6.275 5.867 8.769 1.00 0.28 36 ARG A CA 8
ATOM 11090 C C . ARG A 1 36 ? 6.818 6.518 7.496 1.00 0.25 36 ARG A C 8
ATOM 11091 O O . ARG A 1 36 ? 6.104 7.252 6.806 1.00 0.34 36 ARG A O 8
ATOM 11112 N N . ARG A 1 37 ? 8.079 6.229 7.191 1.00 0.21 37 ARG A N 8
ATOM 11113 C CA . ARG A 1 37 ? 8.745 6.798 6.028 1.00 0.22 37 ARG A CA 8
ATOM 11114 C C . ARG A 1 37 ? 8.103 6.321 4.727 1.00 0.21 37 ARG A C 8
ATOM 11115 O O . ARG A 1 37 ? 7.892 7.110 3.808 1.00 0.30 37 ARG A O 8
ATOM 11136 N N . LEU A 1 38 ? 7.787 5.033 4.657 1.00 0.15 38 LEU A N 8
ATOM 11137 C CA . LEU A 1 38 ? 7.217 4.457 3.441 1.00 0.15 38 LEU A CA 8
ATOM 11138 C C . LEU A 1 38 ? 5.719 4.752 3.333 1.00 0.17 38 LEU A C 8
ATOM 11139 O O . LEU A 1 38 ? 5.163 4.782 2.239 1.00 0.19 38 LEU A O 8
ATOM 11155 N N . LEU A 1 39 ? 5.081 4.980 4.472 1.00 0.21 39 LEU A N 8
ATOM 11156 C CA . LEU A 1 39 ? 3.656 5.307 4.525 1.00 0.26 39 LEU A CA 8
ATOM 11157 C C . LEU A 1 39 ? 3.360 6.607 3.797 1.00 0.24 39 LEU A C 8
ATOM 11158 O O . LEU A 1 39 ? 2.323 6.740 3.147 1.00 0.24 39 LEU A O 8
ATOM 11174 N N . ALA A 1 40 ? 4.281 7.555 3.900 1.00 0.25 40 ALA A N 8
ATOM 11175 C CA . ALA A 1 40 ? 4.140 8.844 3.226 1.00 0.26 40 ALA A CA 8
ATOM 11176 C C . ALA A 1 40 ? 4.055 8.665 1.713 1.00 0.22 40 ALA A C 8
ATOM 11177 O O . ALA A 1 40 ? 3.462 9.488 1.020 1.00 0.25 40 ALA A O 8
ATOM 11184 N N . LEU A 1 41 ? 4.632 7.580 1.210 1.00 0.19 41 LEU A N 8
ATOM 11185 C CA . LEU A 1 41 ? 4.550 7.252 -0.209 1.00 0.18 41 LEU A CA 8
ATOM 11186 C C . LEU A 1 41 ? 3.115 6.953 -0.617 1.00 0.17 41 LEU A C 8
ATOM 11187 O O . LEU A 1 41 ? 2.715 7.202 -1.750 1.00 0.18 41 LEU A O 8
ATOM 11203 N N . LEU A 1 42 ? 2.340 6.424 0.319 1.00 0.15 42 LEU A N 8
ATOM 11204 C CA . LEU A 1 42 ? 0.960 6.046 0.041 1.00 0.15 42 LEU A CA 8
ATOM 11205 C C . LEU A 1 42 ? 0.004 7.050 0.662 1.00 0.17 42 LEU A C 8
ATOM 11206 O O . LEU A 1 42 ? -1.188 6.795 0.759 1.00 0.18 42 LEU A O 8
ATOM 11222 N N . HIS A 1 43 ? 0.553 8.180 1.086 1.00 0.19 43 HIS A N 8
ATOM 11223 C CA . HIS A 1 43 ? -0.191 9.208 1.828 1.00 0.25 43 HIS A CA 8
ATOM 11224 C C . HIS A 1 43 ? -1.552 9.561 1.193 1.00 0.25 43 HIS A C 8
ATOM 11225 O O . HIS A 1 43 ? -2.489 9.931 1.900 1.00 0.29 43 HIS A O 8
ATOM 11240 N N . ASP A 1 44 ? -1.662 9.441 -0.125 1.00 0.24 44 ASP A N 8
ATOM 11241 C CA . ASP A 1 44 ? -2.866 9.867 -0.842 1.00 0.28 44 ASP A CA 8
ATOM 11242 C C . ASP A 1 44 ? -3.735 8.685 -1.266 1.00 0.29 44 ASP A C 8
ATOM 11243 O O . ASP A 1 44 ? -4.675 8.847 -2.045 1.00 0.43 44 ASP A O 8
ATOM 11252 N N . LEU A 1 45 ? -3.434 7.503 -0.754 1.00 0.21 45 LEU A N 8
ATOM 11253 C CA . LEU A 1 45 ? -4.157 6.300 -1.160 1.00 0.23 45 LEU A CA 8
ATOM 11254 C C . LEU A 1 45 ? -5.288 5.908 -0.197 1.00 0.22 45 LEU A C 8
ATOM 11255 O O . LEU A 1 45 ? -6.427 5.742 -0.637 1.00 0.29 45 LEU A O 8
ATOM 11271 N N . PRO A 1 46 ? -5.029 5.765 1.123 1.00 0.19 46 PRO A N 8
ATOM 11272 C CA . PRO A 1 46 ? -6.004 5.169 2.029 1.00 0.24 46 PRO A CA 8
ATOM 11273 C C . PRO A 1 46 ? -7.151 6.113 2.376 1.00 0.26 46 PRO A C 8
ATOM 11274 O O . PRO A 1 46 ? -7.164 7.277 1.973 1.00 0.33 46 PRO A O 8
ATOM 11285 N N . GLY A 1 47 ? -8.111 5.592 3.122 1.00 0.24 47 GLY A N 8
ATOM 11286 C CA . GLY A 1 47 ? -9.338 6.308 3.388 1.00 0.24 47 GLY A CA 8
ATOM 11287 C C . GLY A 1 47 ? -10.367 6.014 2.323 1.00 0.24 47 GLY A C 8
ATOM 11288 O O . GLY A 1 47 ? -11.524 6.414 2.430 1.00 0.31 47 GLY A O 8
ATOM 11292 N N . GLN A 1 48 ? -9.925 5.296 1.301 1.00 0.27 48 GLN A N 8
ATOM 11293 C CA . GLN A 1 48 ? -10.771 4.898 0.189 1.00 0.29 48 GLN A CA 8
ATOM 11294 C C . GLN A 1 48 ? -10.722 3.387 0.022 1.00 0.27 48 GLN A C 8
ATOM 11295 O O . GLN A 1 48 ? -9.970 2.704 0.723 1.00 0.24 48 GLN A O 8
ATOM 11309 N N . GLU A 1 49 ? -11.518 2.867 -0.897 1.00 0.32 49 GLU A N 8
ATOM 11310 C CA . GLU A 1 49 ? -11.506 1.445 -1.187 1.00 0.33 49 GLU A CA 8
ATOM 11311 C C . GLU A 1 49 ? -10.699 1.183 -2.445 1.00 0.33 49 GLU A C 8
ATOM 11312 O O . GLU A 1 49 ? -11.199 1.302 -3.565 1.00 0.45 49 GLU A O 8
ATOM 11324 N N . LEU A 1 50 ? -9.446 0.832 -2.240 1.00 0.27 50 LEU A N 8
ATOM 11325 C CA . LEU A 1 50 ? -8.497 0.656 -3.323 1.00 0.28 50 LEU A CA 8
ATOM 11326 C C . LEU A 1 50 ? -8.619 -0.746 -3.908 1.00 0.31 50 LEU A C 8
ATOM 11327 O O . LEU A 1 50 ? -8.709 -1.725 -3.168 1.00 0.36 50 LEU A O 8
ATOM 11343 N N . ASN A 1 51 ? -8.639 -0.842 -5.230 1.00 0.33 51 ASN A N 8
ATOM 11344 C CA . ASN A 1 51 ? -8.705 -2.144 -5.885 1.00 0.37 51 ASN A CA 8
ATOM 11345 C C . ASN A 1 51 ? -7.301 -2.723 -6.022 1.00 0.36 51 ASN A C 8
ATOM 11346 O O . ASN A 1 51 ? -6.322 -2.026 -5.756 1.00 0.35 51 ASN A O 8
ATOM 11357 N N . LEU A 1 52 ? -7.211 -3.982 -6.439 1.00 0.42 52 LEU A N 8
ATOM 11358 C CA . LEU A 1 52 ? -5.931 -4.696 -6.523 1.00 0.47 52 LEU A CA 8
ATOM 11359 C C . LEU A 1 52 ? -4.855 -3.885 -7.243 1.00 0.43 52 LEU A C 8
ATOM 11360 O O . LEU A 1 52 ? -3.720 -3.803 -6.769 1.00 0.38 52 LEU A O 8
ATOM 11376 N N . SER A 1 53 ? -5.212 -3.279 -8.371 1.00 0.47 53 SER A N 8
ATOM 11377 C CA . SER A 1 53 ? -4.268 -2.473 -9.138 1.00 0.48 53 SER A CA 8
ATOM 11378 C C . SER A 1 53 ? -3.692 -1.349 -8.284 1.00 0.39 53 SER A C 8
ATOM 11379 O O . SER A 1 53 ? -2.479 -1.138 -8.260 1.00 0.40 53 SER A O 8
ATOM 11387 N N . GLN A 1 54 ? -4.562 -0.657 -7.558 1.00 0.36 54 GLN A N 8
ATOM 11388 C CA . GLN A 1 54 ? -4.142 0.438 -6.690 1.00 0.33 54 GLN A CA 8
ATOM 11389 C C . GLN A 1 54 ? -3.291 -0.088 -5.540 1.00 0.22 54 GLN A C 8
ATOM 11390 O O . GLN A 1 54 ? -2.372 0.585 -5.072 1.00 0.23 54 GLN A O 8
ATOM 11404 N N . LEU A 1 55 ? -3.599 -1.303 -5.103 1.00 0.22 55 LEU A N 8
ATOM 11405 C CA . LEU A 1 55 ? -2.892 -1.931 -3.995 1.00 0.21 55 LEU A CA 8
ATOM 11406 C C . LEU A 1 55 ? -1.416 -2.143 -4.32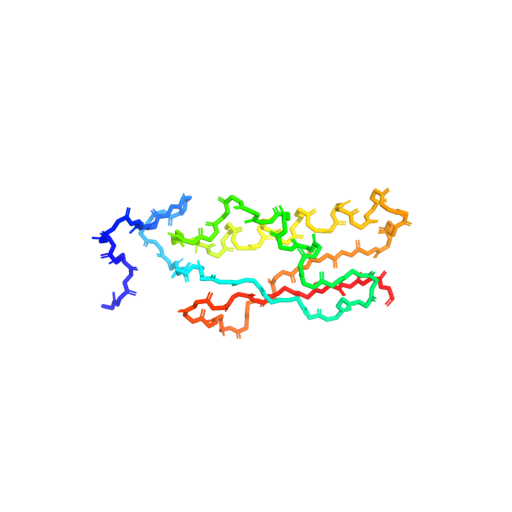8 1.00 0.19 55 LEU A C 8
ATOM 11407 O O . LEU A 1 55 ? -0.539 -1.675 -3.607 1.00 0.22 55 LEU A O 8
ATOM 11423 N N . HIS A 1 56 ? -1.134 -2.834 -5.428 1.00 0.25 56 HIS A N 8
ATOM 11424 C CA . HIS A 1 56 ? 0.256 -3.113 -5.789 1.00 0.30 56 HIS A CA 8
ATOM 11425 C C . HIS A 1 56 ? 0.942 -1.869 -6.341 1.00 0.25 56 HIS A C 8
ATOM 11426 O O . HIS A 1 56 ? 2.166 -1.759 -6.297 1.00 0.24 56 HIS A O 8
ATOM 11441 N N . ALA A 1 57 ? 0.153 -0.934 -6.857 1.00 0.25 57 ALA A N 8
ATOM 11442 C CA . ALA A 1 57 ? 0.684 0.356 -7.292 1.00 0.25 57 ALA A CA 8
ATOM 11443 C C . ALA A 1 57 ? 1.336 1.080 -6.118 1.00 0.21 57 ALA A C 8
ATOM 11444 O O . ALA A 1 57 ? 2.309 1.817 -6.284 1.00 0.22 57 ALA A O 8
ATOM 11451 N N . ALA A 1 58 ? 0.793 0.849 -4.927 1.00 0.18 58 ALA A N 8
ATOM 11452 C CA . ALA A 1 58 ? 1.362 1.384 -3.701 1.00 0.19 58 ALA A CA 8
ATOM 11453 C C . ALA A 1 58 ? 2.763 0.832 -3.479 1.00 0.16 58 ALA A C 8
ATOM 11454 O O . ALA A 1 58 ? 3.696 1.572 -3.164 1.00 0.18 58 ALA A O 8
ATOM 11461 N N . ALA A 1 59 ? 2.902 -0.474 -3.665 1.00 0.14 59 ALA A N 8
ATOM 11462 C CA . ALA A 1 59 ? 4.185 -1.141 -3.510 1.00 0.13 59 ALA A CA 8
ATOM 11463 C C . ALA A 1 59 ? 5.186 -0.632 -4.535 1.00 0.11 59 ALA A C 8
ATOM 11464 O O . ALA A 1 59 ? 6.378 -0.510 -4.251 1.00 0.11 59 ALA A O 8
ATOM 11471 N N . ALA A 1 60 ? 4.689 -0.321 -5.724 1.00 0.12 60 ALA A N 8
ATOM 11472 C CA . ALA A 1 60 ? 5.525 0.199 -6.791 1.00 0.13 60 ALA A CA 8
ATOM 11473 C C . ALA A 1 60 ? 6.146 1.533 -6.395 1.00 0.14 60 ALA A C 8
ATOM 11474 O O . ALA A 1 60 ? 7.332 1.765 -6.628 1.00 0.17 60 ALA A O 8
ATOM 11481 N N . ARG A 1 61 ? 5.341 2.392 -5.771 1.00 0.13 61 ARG A N 8
ATOM 11482 C CA . ARG A 1 61 ? 5.820 3.684 -5.280 1.00 0.14 61 ARG A CA 8
ATOM 11483 C C . ARG A 1 61 ? 7.026 3.499 -4.373 1.00 0.13 61 ARG A C 8
ATOM 11484 O O . ARG A 1 61 ? 7.998 4.252 -4.443 1.00 0.15 61 ARG A O 8
ATOM 11505 N N . ILE A 1 62 ? 6.958 2.477 -3.535 1.00 0.13 62 ILE A N 8
ATOM 11506 C CA . ILE A 1 62 ? 8.001 2.207 -2.560 1.00 0.12 62 ILE A CA 8
ATOM 11507 C C . ILE A 1 62 ? 9.190 1.529 -3.223 1.00 0.12 62 ILE A C 8
ATOM 11508 O O . ILE A 1 62 ? 10.345 1.797 -2.887 1.00 0.12 62 ILE A O 8
ATOM 11524 N N . GLY A 1 63 ? 8.895 0.653 -4.171 1.00 0.13 63 GLY A N 8
ATOM 11525 C CA . GLY A 1 63 ? 9.937 -0.021 -4.906 1.00 0.14 63 GLY A CA 8
ATOM 11526 C C . GLY A 1 63 ? 10.822 0.954 -5.653 1.00 0.15 63 GLY A C 8
ATOM 11527 O O . GLY A 1 63 ? 12.040 0.806 -5.669 1.00 0.22 63 GLY A O 8
ATOM 11531 N N . ASP A 1 64 ? 10.205 1.955 -6.268 1.00 0.14 64 ASP A N 8
ATOM 11532 C CA . ASP A 1 64 ? 10.948 2.998 -6.970 1.00 0.16 64 ASP A CA 8
ATOM 11533 C C . ASP A 1 64 ? 11.569 3.973 -5.977 1.00 0.12 64 ASP A C 8
ATOM 11534 O O . ASP A 1 64 ? 12.583 4.601 -6.270 1.00 0.13 64 ASP A O 8
ATOM 11543 N N . PHE A 1 65 ? 10.956 4.094 -4.803 1.00 0.13 65 PHE A N 8
ATOM 11544 C CA . PHE A 1 65 ? 11.474 4.963 -3.748 1.00 0.12 65 PHE A CA 8
ATOM 11545 C C . PHE A 1 65 ? 12.873 4.525 -3.344 1.00 0.10 65 PHE A C 8
ATOM 11546 O O . PHE A 1 65 ? 13.799 5.336 -3.287 1.00 0.11 65 PHE A O 8
ATOM 11563 N N . TYR A 1 66 ? 13.015 3.237 -3.067 1.00 0.10 66 TYR A N 8
ATOM 11564 C CA . TYR A 1 66 ? 14.309 2.659 -2.746 1.00 0.10 66 TYR A CA 8
ATOM 11565 C C . TYR A 1 66 ? 15.291 2.882 -3.891 1.00 0.12 66 TYR A C 8
ATOM 11566 O O . TYR A 1 66 ? 16.431 3.286 -3.671 1.00 0.14 66 TYR A O 8
ATOM 11584 N N . GLN A 1 67 ? 14.825 2.641 -5.113 1.00 0.14 67 GLN A N 8
ATOM 11585 C CA . GLN A 1 67 ? 15.650 2.805 -6.308 1.00 0.18 67 GLN A CA 8
ATOM 11586 C C . GLN A 1 67 ? 16.144 4.242 -6.445 1.00 0.19 67 GLN A C 8
ATOM 11587 O O . GLN A 1 67 ? 17.281 4.485 -6.851 1.00 0.24 67 GLN A O 8
ATOM 11601 N N . GLU A 1 68 ? 15.285 5.191 -6.098 1.00 0.21 68 GLU A N 8
ATOM 11602 C CA . GLU A 1 68 ? 15.625 6.603 -6.176 1.00 0.25 68 GLU A CA 8
ATOM 11603 C C . GLU A 1 68 ? 16.668 6.964 -5.122 1.00 0.24 68 GLU A C 8
ATOM 11604 O O . GLU A 1 68 ? 17.452 7.895 -5.298 1.00 0.31 68 GLU A O 8
ATOM 11616 N N . LYS A 1 69 ? 16.684 6.204 -4.036 1.00 0.20 69 LYS A N 8
ATOM 11617 C CA . LYS A 1 69 ? 17.643 6.423 -2.965 1.00 0.23 69 LYS A CA 8
ATOM 11618 C C . LYS A 1 69 ? 18.928 5.634 -3.213 1.00 0.25 69 LYS A C 8
ATOM 11619 O O . LYS A 1 69 ? 19.829 5.611 -2.373 1.00 0.31 69 LYS A O 8
ATOM 11638 N N . GLY A 1 70 ? 19.003 4.982 -4.368 1.00 0.24 70 GLY A N 8
ATOM 11639 C CA . GLY A 1 70 ? 20.207 4.264 -4.739 1.00 0.29 70 GLY A CA 8
ATOM 11640 C C . GLY A 1 70 ? 20.052 2.761 -4.635 1.00 0.27 70 GLY A C 8
ATOM 11641 O O . GLY A 1 70 ? 20.862 2.008 -5.175 1.00 0.31 70 GLY A O 8
ATOM 11645 N N . TYR A 1 71 ? 19.006 2.320 -3.953 1.00 0.22 71 TYR A N 8
ATOM 11646 C CA . TYR A 1 71 ? 18.768 0.896 -3.755 1.00 0.21 71 TYR A CA 8
ATOM 11647 C C . TYR A 1 71 ? 18.078 0.303 -4.978 1.00 0.21 71 TYR A C 8
ATOM 11648 O O . TYR A 1 71 ? 16.895 -0.039 -4.940 1.00 0.19 71 TYR A O 8
ATOM 11666 N N . VAL A 1 72 ? 18.831 0.187 -6.060 1.00 0.27 72 VAL A N 8
ATOM 11667 C CA . VAL A 1 72 ? 18.307 -0.299 -7.330 1.00 0.31 72 VAL A CA 8
ATOM 11668 C C . VAL A 1 72 ? 17.930 -1.776 -7.237 1.00 0.32 72 VAL A C 8
ATOM 11669 O O . VAL A 1 72 ? 17.019 -2.243 -7.923 1.00 0.37 72 VAL A O 8
ATOM 11682 N N . LEU A 1 73 ? 18.618 -2.498 -6.365 1.00 0.31 73 LEU A N 8
ATOM 11683 C CA . LEU A 1 73 ? 18.375 -3.923 -6.183 1.00 0.34 73 LEU A CA 8
ATOM 11684 C C . LEU A 1 73 ? 17.137 -4.159 -5.320 1.00 0.33 73 LEU A C 8
ATOM 11685 O O . LEU A 1 73 ? 16.657 -5.286 -5.192 1.00 0.52 73 LEU A O 8
ATOM 11701 N N . ALA A 1 74 ? 16.611 -3.092 -4.740 1.00 0.20 74 ALA A N 8
ATOM 11702 C CA . ALA A 1 74 ? 15.471 -3.203 -3.848 1.00 0.17 74 ALA A CA 8
ATOM 11703 C C . ALA A 1 74 ? 14.161 -3.002 -4.599 1.00 0.21 74 ALA A C 8
ATOM 11704 O O . ALA A 1 74 ? 14.066 -2.166 -5.501 1.00 0.37 74 ALA A O 8
ATOM 11711 N N . ARG A 1 75 ? 13.158 -3.783 -4.233 1.00 0.15 75 ARG A N 8
ATOM 11712 C CA . ARG A 1 75 ? 11.840 -3.670 -4.830 1.00 0.20 75 ARG A CA 8
ATOM 11713 C C . ARG A 1 75 ? 10.784 -4.109 -3.824 1.00 0.19 75 ARG A C 8
ATOM 11714 O O . ARG A 1 75 ? 10.916 -5.155 -3.191 1.00 0.39 75 ARG A O 8
ATOM 11735 N N . ALA A 1 76 ? 9.750 -3.299 -3.666 1.00 0.16 76 ALA A N 8
ATOM 11736 C CA . ALA A 1 76 ? 8.666 -3.619 -2.754 1.00 0.14 76 ALA A CA 8
ATOM 11737 C C . ALA A 1 76 ? 7.500 -4.226 -3.517 1.00 0.15 76 ALA A C 8
ATOM 11738 O O . ALA A 1 76 ? 7.159 -3.768 -4.611 1.00 0.18 76 ALA A O 8
ATOM 11745 N N . PHE A 1 77 ? 6.901 -5.258 -2.951 1.00 0.15 77 PHE A N 8
ATOM 11746 C CA . PHE A 1 77 ? 5.764 -5.910 -3.573 1.00 0.18 77 PHE A CA 8
ATOM 11747 C C . PHE A 1 77 ? 4.685 -6.181 -2.534 1.00 0.16 77 PHE A C 8
ATOM 11748 O O . PHE A 1 77 ? 4.985 -6.500 -1.383 1.00 0.21 77 PHE A O 8
ATOM 11765 N N . LEU A 1 78 ? 3.437 -6.033 -2.931 1.00 0.17 78 LEU A N 8
ATOM 11766 C CA . LEU A 1 78 ? 2.330 -6.273 -2.026 1.00 0.17 78 LEU A CA 8
ATOM 11767 C C . LEU A 1 78 ? 1.820 -7.694 -2.224 1.00 0.23 78 LEU A C 8
ATOM 11768 O O . LEU A 1 78 ? 1.342 -8.042 -3.305 1.00 0.29 78 LEU A O 8
ATOM 11784 N N . PRO A 1 79 ? 1.948 -8.543 -1.195 1.00 0.26 79 PRO A N 8
ATOM 11785 C CA . PRO A 1 79 ? 1.464 -9.921 -1.252 1.00 0.38 79 PRO A CA 8
ATOM 11786 C C . PRO A 1 79 ? -0.060 -9.987 -1.240 1.00 0.43 79 PRO A C 8
ATOM 11787 O O . PRO A 1 79 ? -0.687 -9.996 -0.180 1.00 1.12 79 PRO A O 8
ATOM 11798 N N . ALA A 1 80 ? -0.653 -10.026 -2.421 1.00 0.71 80 ALA A N 8
ATOM 11799 C CA . ALA A 1 80 ? -2.101 -10.050 -2.547 1.00 0.81 80 ALA A CA 8
ATOM 11800 C C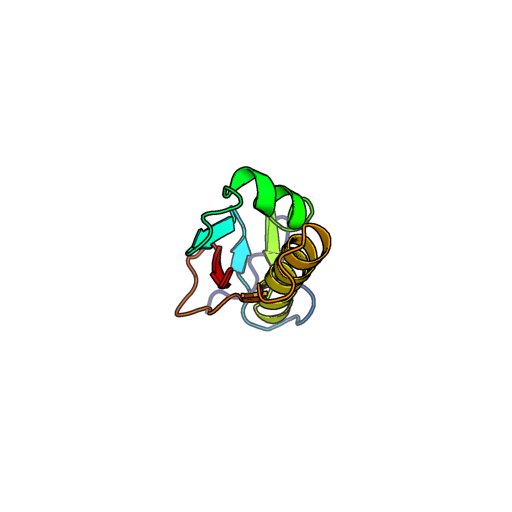 . ALA A 1 80 ? -2.623 -11.482 -2.544 1.00 1.08 80 ALA A C 8
ATOM 11801 O O . ALA A 1 80 ? -3.187 -11.953 -3.531 1.00 2.00 80 ALA A O 8
ATOM 11808 N N . GLN A 1 81 ? -2.420 -12.170 -1.431 1.00 0.91 81 GLN A N 8
ATOM 11809 C CA . GLN A 1 81 ? -2.868 -13.549 -1.289 1.00 1.14 81 GLN A CA 8
ATOM 11810 C C . GLN A 1 81 ? -4.199 -13.591 -0.550 1.00 1.14 81 GLN A C 8
ATOM 11811 O O . GLN A 1 81 ? -5.051 -14.440 -0.816 1.00 1.90 81 GLN A O 8
ATOM 11825 N N . GLU A 1 82 ? -4.365 -12.656 0.373 1.00 1.12 82 GLU A N 8
ATOM 11826 C CA . GLU A 1 82 ? -5.553 -12.584 1.208 1.00 1.51 82 GLU A CA 8
ATOM 11827 C C . GLU A 1 82 ? -5.836 -11.130 1.576 1.00 1.50 82 GLU A C 8
ATOM 11828 O O . GLU A 1 82 ? -6.869 -10.577 1.199 1.00 2.33 82 GLU A O 8
ATOM 11840 N N . ILE A 1 83 ? -4.886 -10.521 2.290 1.00 1.09 83 ILE A N 8
ATOM 11841 C CA . ILE A 1 83 ? -4.971 -9.120 2.707 1.00 0.97 83 ILE A CA 8
ATOM 11842 C C . ILE A 1 83 ? -6.097 -8.879 3.710 1.00 0.87 83 ILE A C 8
ATOM 11843 O O . ILE A 1 83 ? -7.281 -8.882 3.360 1.00 0.94 83 ILE A O 8
ATOM 11859 N N . GLN A 1 84 ? -5.718 -8.675 4.962 1.00 0.89 84 GLN A N 8
ATOM 11860 C CA . GLN A 1 84 ? -6.656 -8.245 5.989 1.00 0.84 84 GLN A CA 8
ATOM 11861 C C . GLN A 1 84 ? -7.249 -6.890 5.609 1.00 0.81 84 GLN A C 8
ATOM 11862 O O . GLN A 1 84 ? -6.554 -6.027 5.074 1.00 0.93 84 GLN A O 8
ATOM 11876 N N . ASP A 1 85 ? -8.534 -6.710 5.866 1.00 0.80 85 ASP A N 8
ATOM 11877 C CA . ASP A 1 85 ? -9.205 -5.467 5.507 1.00 0.85 85 ASP A CA 8
ATOM 11878 C C . ASP A 1 85 ? -8.856 -4.378 6.512 1.00 0.81 85 ASP A C 8
ATOM 11879 O O . ASP A 1 85 ? -8.748 -4.637 7.712 1.00 1.39 85 ASP A O 8
ATOM 11888 N N . GLY A 1 86 ? -8.656 -3.168 6.016 1.00 0.44 86 GLY A N 8
ATOM 11889 C CA . GLY A 1 86 ? -8.279 -2.068 6.875 1.00 0.41 86 GLY A CA 8
ATOM 11890 C C . GLY A 1 86 ? -6.800 -1.754 6.782 1.00 0.36 86 GLY A C 8
ATOM 11891 O O . GLY A 1 86 ? -6.409 -0.594 6.666 1.00 0.58 86 GLY A O 8
ATOM 11895 N N . THR A 1 87 ? -5.974 -2.786 6.817 1.00 0.29 87 THR A N 8
ATOM 11896 C CA . THR A 1 87 ? -4.537 -2.610 6.748 1.00 0.27 87 THR A CA 8
ATOM 11897 C C . THR A 1 87 ? -3.943 -3.467 5.643 1.00 0.22 87 THR A C 8
ATOM 11898 O O . THR A 1 87 ? -4.081 -4.686 5.658 1.00 0.28 87 THR A O 8
ATOM 11909 N N . VAL A 1 88 ? -3.271 -2.840 4.700 1.00 0.20 88 VAL A N 8
ATOM 11910 C CA . VAL A 1 88 ? -2.592 -3.581 3.652 1.00 0.18 88 VAL A CA 8
ATOM 11911 C C . VAL A 1 88 ? -1.098 -3.624 3.939 1.00 0.15 88 VAL A C 8
ATOM 11912 O O . VAL A 1 88 ? -0.491 -2.605 4.270 1.00 0.18 88 VAL A O 8
ATOM 11925 N N . ARG A 1 89 ? -0.509 -4.802 3.854 1.00 0.19 89 ARG A N 8
ATOM 11926 C CA . ARG A 1 89 ? 0.899 -4.942 4.168 1.00 0.20 89 ARG A CA 8
ATOM 11927 C C . ARG A 1 89 ? 1.708 -5.236 2.914 1.00 0.20 89 ARG A C 8
ATOM 11928 O O . ARG A 1 89 ? 1.360 -6.110 2.119 1.00 0.30 89 ARG A O 8
ATOM 11949 N N . ILE A 1 90 ? 2.778 -4.480 2.749 1.00 0.17 90 ILE A N 8
ATOM 11950 C CA . ILE A 1 90 ? 3.659 -4.607 1.604 1.00 0.18 90 ILE A CA 8
ATOM 11951 C C . ILE A 1 90 ? 5.003 -5.174 2.045 1.00 0.19 90 ILE A C 8
ATOM 11952 O O . ILE A 1 90 ? 5.566 -4.736 3.049 1.00 0.21 90 ILE A O 8
ATOM 11968 N N . GLU A 1 91 ? 5.514 -6.145 1.306 1.00 0.19 91 GLU A N 8
ATOM 11969 C CA . GLU A 1 91 ? 6.793 -6.744 1.637 1.00 0.21 91 GLU A CA 8
ATOM 11970 C C . GLU A 1 91 ? 7.907 -6.058 0.865 1.00 0.17 91 GLU A C 8
ATOM 11971 O O . GLU A 1 91 ? 7.877 -5.973 -0.364 1.00 0.18 91 GLU A O 8
ATOM 11983 N N . VAL A 1 92 ? 8.878 -5.554 1.602 1.00 0.16 92 VAL A N 8
ATOM 11984 C CA . VAL A 1 92 ? 9.974 -4.806 1.019 1.00 0.14 92 VAL A CA 8
ATOM 11985 C C . VAL A 1 92 ? 11.196 -5.697 0.848 1.00 0.15 92 VAL A C 8
ATOM 11986 O O . VAL A 1 92 ? 11.808 -6.126 1.829 1.00 0.27 92 VAL A O 8
ATOM 11999 N N . LEU A 1 93 ? 11.529 -6.000 -0.394 1.00 0.12 93 LEU A N 8
ATOM 12000 C CA . LEU A 1 93 ? 12.716 -6.779 -0.690 1.00 0.14 93 LEU A CA 8
ATOM 12001 C C . LEU A 1 93 ? 13.875 -5.839 -0.987 1.00 0.14 93 LEU A C 8
ATOM 12002 O O . LEU A 1 93 ? 14.035 -5.367 -2.113 1.00 0.15 93 LEU A O 8
ATOM 12018 N N . GLU A 1 94 ? 14.670 -5.560 0.035 1.00 0.16 94 GLU A N 8
ATOM 12019 C CA . GLU A 1 94 ? 15.774 -4.619 -0.081 1.00 0.16 94 GLU A CA 8
ATOM 12020 C C . GLU A 1 94 ? 16.971 -5.269 -0.773 1.00 0.24 94 GLU A C 8
ATOM 12021 O O . GLU A 1 94 ? 17.939 -4.595 -1.131 1.00 0.49 94 GLU A O 8
ATOM 12033 N N . GLY A 1 95 ? 16.896 -6.579 -0.957 1.00 0.40 95 GLY A N 8
ATOM 12034 C CA . GLY A 1 95 ? 17.949 -7.301 -1.635 1.00 0.49 95 GLY A CA 8
ATOM 12035 C C . GLY A 1 95 ? 18.178 -8.665 -1.021 1.00 0.73 95 GLY A C 8
ATOM 12036 O O . GLY A 1 95 ? 18.578 -9.596 -1.750 1.00 1.39 95 GLY A O 8
ATOM 12041 N N . MET A 1 1 ? -12.347 16.751 13.154 1.00 14.16 1 MET A N 9
ATOM 12042 C CA . MET A 1 1 ? -12.299 15.274 13.070 1.00 13.69 1 MET A CA 9
ATOM 12043 C C . MET A 1 1 ? -13.171 14.632 14.147 1.00 12.86 1 MET A C 9
ATOM 12044 O O . MET A 1 1 ? -13.208 13.409 14.275 1.00 12.47 1 MET A O 9
ATOM 12060 N N . ALA A 1 2 ? -13.867 15.452 14.925 1.00 12.76 2 ALA A N 9
ATOM 12061 C CA . ALA A 1 2 ? -14.714 14.946 15.994 1.00 12.15 2 ALA A CA 9
ATOM 12062 C C . ALA A 1 2 ? -16.144 14.754 15.509 1.00 11.61 2 ALA A C 9
ATOM 12063 O O . ALA A 1 2 ? -16.924 14.012 16.107 1.00 11.57 2 ALA A O 9
ATOM 12070 N N . HIS A 1 3 ? -16.482 15.435 14.426 1.00 11.38 3 HIS A N 9
ATOM 12071 C CA . HIS A 1 3 ? -17.805 15.334 13.832 1.00 11.04 3 HIS A CA 9
ATOM 12072 C C . HIS A 1 3 ? -17.884 14.077 12.972 1.00 10.11 3 HIS A C 9
ATOM 12073 O O . HIS A 1 3 ? -17.742 14.137 11.750 1.00 9.90 3 HIS A O 9
ATOM 12088 N N . HIS A 1 4 ? -18.098 12.943 13.641 1.00 9.78 4 HIS A N 9
ATOM 12089 C CA . HIS A 1 4 ? -18.134 11.624 13.005 1.00 9.07 4 HIS A CA 9
ATOM 12090 C C . HIS A 1 4 ? -16.747 11.208 12.527 1.00 8.28 4 HIS A C 9
ATOM 12091 O O . HIS A 1 4 ? -15.805 12.003 12.520 1.00 8.33 4 HIS A O 9
ATOM 12106 N N . HIS A 1 5 ? -16.626 9.950 12.142 1.00 7.83 5 HIS A N 9
ATOM 12107 C CA . HIS A 1 5 ? -15.368 9.409 11.656 1.00 7.30 5 HIS A CA 9
ATOM 12108 C C . HIS A 1 5 ? -15.624 8.567 10.417 1.00 6.63 5 HIS A C 9
ATOM 12109 O O . HIS A 1 5 ? -15.300 7.380 10.369 1.00 6.57 5 HIS A O 9
ATOM 12124 N N . HIS A 1 6 ? -16.200 9.201 9.411 1.00 6.49 6 HIS A N 9
ATOM 12125 C CA . HIS A 1 6 ? -16.649 8.494 8.226 1.00 6.20 6 HIS A CA 9
ATOM 12126 C C . HIS A 1 6 ? -15.699 8.708 7.051 1.00 5.27 6 HIS A C 9
ATOM 12127 O O . HIS A 1 6 ? -16.128 8.716 5.902 1.00 5.29 6 HIS A O 9
ATOM 12142 N N . HIS A 1 7 ? -14.410 8.876 7.336 1.00 4.82 7 HIS A N 9
ATOM 12143 C CA . HIS A 1 7 ? -13.409 9.002 6.275 1.00 4.30 7 HIS A CA 9
ATOM 12144 C C . HIS A 1 7 ? -13.127 7.642 5.641 1.00 3.49 7 HIS A C 9
ATOM 12145 O O . HIS A 1 7 ? -12.012 7.121 5.714 1.00 3.52 7 HIS A O 9
ATOM 12160 N N . HIS A 1 8 ? -14.152 7.072 5.028 1.00 3.34 8 HIS A N 9
ATOM 12161 C CA . HIS A 1 8 ? -14.060 5.763 4.400 1.00 3.14 8 HIS A CA 9
ATOM 12162 C C . HIS A 1 8 ? -14.868 5.774 3.113 1.00 2.24 8 HIS A C 9
ATOM 12163 O O . HIS A 1 8 ? -16.036 5.385 3.100 1.00 2.40 8 HIS A O 9
ATOM 12178 N N . VAL A 1 9 ? -14.246 6.236 2.040 1.00 1.79 9 VAL A N 9
ATOM 12179 C CA . VAL A 1 9 ? -14.933 6.413 0.770 1.00 1.12 9 VAL A CA 9
ATOM 12180 C C . VAL A 1 9 ? -15.237 5.072 0.113 1.00 1.30 9 VAL A C 9
ATOM 12181 O O . VAL A 1 9 ? -14.365 4.454 -0.498 1.00 1.97 9 VAL A O 9
ATOM 12194 N N . ASP A 1 10 ? -16.478 4.636 0.248 1.00 1.59 10 ASP A N 9
ATOM 12195 C CA . ASP A 1 10 ? -16.942 3.411 -0.397 1.00 1.95 10 ASP A CA 9
ATOM 12196 C C . ASP A 1 10 ? -17.623 3.746 -1.717 1.00 1.67 10 ASP A C 9
ATOM 12197 O O . ASP A 1 10 ? -18.289 2.907 -2.322 1.00 2.11 10 ASP A O 9
ATOM 12206 N N . ASP A 1 11 ? -17.442 4.984 -2.163 1.00 1.77 11 ASP A N 9
ATOM 12207 C CA . ASP A 1 11 ? -18.063 5.460 -3.395 1.00 2.16 11 ASP A CA 9
ATOM 12208 C C . ASP A 1 11 ? -17.189 5.154 -4.604 1.00 2.17 11 ASP A C 9
ATOM 12209 O O . ASP A 1 11 ? -17.519 5.530 -5.728 1.00 2.77 11 ASP A O 9
ATOM 12218 N N . ASP A 1 12 ? -16.066 4.491 -4.371 1.00 2.18 12 ASP A N 9
ATOM 12219 C CA . ASP A 1 12 ? -15.182 4.090 -5.457 1.00 2.70 12 ASP A CA 9
ATOM 12220 C C . ASP A 1 12 ? -15.599 2.725 -5.991 1.00 2.76 12 ASP A C 9
ATOM 12221 O O . ASP A 1 12 ? -15.430 1.705 -5.324 1.00 3.06 12 ASP A O 9
ATOM 12230 N N . ASP A 1 13 ? -16.157 2.723 -7.198 1.00 3.06 13 ASP A N 9
ATOM 12231 C CA . ASP A 1 13 ? -16.760 1.524 -7.780 1.00 3.48 13 ASP A CA 9
ATOM 12232 C C . ASP A 1 13 ? -15.710 0.551 -8.306 1.00 2.94 13 ASP A C 9
ATOM 12233 O O . ASP A 1 13 ? -14.523 0.875 -8.397 1.00 3.31 13 ASP A O 9
ATOM 12242 N N . LYS A 1 14 ? -16.169 -0.641 -8.664 1.00 2.50 14 LYS A N 9
ATOM 12243 C CA . LYS A 1 14 ? -15.304 -1.670 -9.216 1.00 2.02 14 LYS A CA 9
ATOM 12244 C C . LYS A 1 14 ? -16.055 -2.490 -10.258 1.00 1.81 14 LYS A C 9
ATOM 12245 O O . LYS A 1 14 ? -17.284 -2.554 -10.236 1.00 2.32 14 LYS A O 9
ATOM 12264 N N . MET A 1 15 ? -15.317 -3.105 -11.169 1.00 1.76 15 MET A N 9
ATOM 12265 C CA . MET A 1 15 ? -15.914 -3.934 -12.208 1.00 2.24 15 MET A CA 9
ATOM 12266 C C . MET A 1 15 ? -15.086 -5.194 -12.428 1.00 2.58 15 MET A C 9
ATOM 12267 O O . MET A 1 15 ? -15.611 -6.305 -12.389 1.00 3.21 15 MET A O 9
ATOM 12281 N N . GLY A 1 16 ? -13.790 -5.014 -12.658 1.00 2.70 16 GLY A N 9
ATOM 12282 C CA . GLY A 1 16 ? -12.906 -6.149 -12.853 1.00 3.22 16 GLY A CA 9
ATOM 12283 C C . GLY A 1 16 ? -12.767 -6.985 -11.598 1.00 2.83 16 GLY A C 9
ATOM 12284 O O . GLY A 1 16 ? -12.797 -8.217 -11.651 1.00 3.41 16 GLY A O 9
ATOM 12288 N N . GLY A 1 17 ? -12.630 -6.315 -10.466 1.00 2.09 17 GLY A N 9
ATOM 12289 C CA . GLY A 1 17 ? -12.514 -7.010 -9.202 1.00 1.71 17 GLY A CA 9
ATOM 12290 C C . GLY A 1 17 ? -12.875 -6.116 -8.036 1.00 1.27 17 GLY A C 9
ATOM 12291 O O . GLY A 1 17 ? -12.711 -4.903 -8.124 1.00 1.42 17 GLY A O 9
ATOM 12295 N N . PRO A 1 18 ? -13.397 -6.690 -6.942 1.00 0.94 18 PRO A N 9
ATOM 12296 C CA . PRO A 1 18 ? -13.782 -5.937 -5.741 1.00 0.76 18 PRO A CA 9
ATOM 12297 C C . PRO A 1 18 ? -12.645 -5.088 -5.171 1.00 0.63 18 PRO A C 9
ATOM 12298 O O . PRO A 1 18 ? -11.489 -5.519 -5.118 1.00 0.79 18 PRO A O 9
ATOM 12309 N N . THR A 1 19 ? -12.987 -3.880 -4.745 1.00 0.67 19 THR A N 9
ATOM 12310 C CA . THR A 1 19 ? -12.027 -2.957 -4.163 1.00 0.57 19 THR A CA 9
ATOM 12311 C C . THR A 1 19 ? -11.904 -3.188 -2.654 1.00 0.54 19 THR A C 9
ATOM 12312 O O . THR A 1 19 ? -12.836 -3.684 -2.017 1.00 0.62 19 THR A O 9
ATOM 12323 N N . VAL A 1 20 ? -10.756 -2.841 -2.085 1.00 0.45 20 VAL A N 9
ATOM 12324 C CA . VAL A 1 20 ? -10.537 -2.986 -0.652 1.00 0.43 20 VAL A CA 9
ATOM 12325 C C . VAL A 1 20 ? -10.366 -1.621 0.004 1.00 0.36 20 VAL A C 9
ATOM 12326 O O . VAL A 1 20 ? -9.534 -0.818 -0.420 1.00 0.32 20 VAL A O 9
ATOM 12339 N N . LEU A 1 21 ? -11.172 -1.353 1.021 1.00 0.37 21 LEU A N 9
ATOM 12340 C CA . LEU A 1 21 ? -11.071 -0.107 1.766 1.00 0.33 21 LEU A CA 9
ATOM 12341 C C . LEU A 1 21 ? -9.787 -0.078 2.584 1.00 0.32 21 LEU A C 9
ATOM 12342 O O . LEU A 1 21 ? -9.698 -0.691 3.648 1.00 0.52 21 LEU A O 9
ATOM 12358 N N . VAL A 1 22 ? -8.801 0.636 2.076 1.00 0.23 22 VAL A N 9
ATOM 12359 C CA . VAL A 1 22 ? -7.525 0.754 2.750 1.00 0.21 22 VAL A CA 9
ATOM 12360 C C . VAL A 1 22 ? -7.609 1.798 3.853 1.00 0.24 22 VAL A C 9
ATOM 12361 O O . VAL A 1 22 ? -8.021 2.934 3.618 1.00 0.31 22 VAL A O 9
ATOM 12374 N N . LYS A 1 23 ? -7.228 1.403 5.053 1.00 0.27 23 LYS A N 9
ATOM 12375 C CA . LYS A 1 23 ? -7.251 2.295 6.198 1.00 0.34 23 LYS A CA 9
ATOM 12376 C C . LYS A 1 23 ? -5.829 2.673 6.603 1.00 0.26 23 LYS A C 9
ATOM 12377 O O . LYS A 1 23 ? -5.571 3.803 7.023 1.00 0.29 23 LYS A O 9
ATOM 12396 N N . ARG A 1 24 ? -4.906 1.725 6.463 1.00 0.22 24 ARG A N 9
ATOM 12397 C CA . ARG A 1 24 ? -3.510 1.959 6.813 1.00 0.24 24 ARG A CA 9
ATOM 12398 C C . ARG A 1 24 ? -2.586 1.025 6.034 1.00 0.20 24 ARG A C 9
ATOM 12399 O O . ARG A 1 24 ? -3.019 -0.008 5.517 1.00 0.20 24 ARG A O 9
ATOM 12420 N N . PHE A 1 25 ? -1.314 1.397 5.967 1.00 0.21 25 PHE A N 9
ATOM 12421 C CA . PHE A 1 25 ? -0.300 0.600 5.287 1.00 0.20 25 PHE A CA 9
ATOM 12422 C C . PHE A 1 25 ? 0.725 0.086 6.289 1.00 0.21 25 PHE A C 9
ATOM 12423 O O . PHE A 1 25 ? 1.106 0.797 7.220 1.00 0.35 25 PHE A O 9
ATOM 12440 N N . GLN A 1 26 ? 1.158 -1.145 6.094 1.00 0.13 26 GLN A N 9
ATOM 12441 C CA . GLN A 1 26 ? 2.148 -1.762 6.959 1.00 0.14 26 GLN A CA 9
ATOM 12442 C C . GLN A 1 26 ? 3.269 -2.342 6.109 1.00 0.11 26 GLN A C 9
ATOM 12443 O O . GLN A 1 26 ? 3.014 -3.096 5.173 1.00 0.15 26 GLN A O 9
ATOM 12457 N N . LEU A 1 27 ? 4.501 -1.982 6.427 1.00 0.10 27 LEU A N 9
ATOM 12458 C CA . LEU A 1 27 ? 5.647 -2.448 5.668 1.00 0.11 27 LEU A CA 9
ATOM 12459 C C . LEU A 1 27 ? 6.340 -3.571 6.420 1.00 0.14 27 LEU A C 9
ATOM 12460 O O . LEU A 1 27 ? 6.506 -3.513 7.638 1.00 0.25 27 LEU A O 9
ATOM 12476 N N . SER A 1 28 ? 6.709 -4.605 5.692 1.00 0.14 28 SER A N 9
ATOM 12477 C CA . SER A 1 28 ? 7.388 -5.747 6.273 1.00 0.16 28 SER A CA 9
ATOM 12478 C C . SER A 1 28 ? 8.609 -6.120 5.440 1.00 0.16 28 SER A C 9
ATOM 12479 O O . SER A 1 28 ? 8.534 -6.208 4.218 1.00 0.27 28 SER A O 9
ATOM 12487 N N . GLY A 1 29 ? 9.741 -6.301 6.105 1.00 0.14 29 GLY A N 9
ATOM 12488 C CA . GLY A 1 29 ? 10.971 -6.615 5.404 1.00 0.20 29 GLY A CA 9
ATOM 12489 C C . GLY A 1 29 ? 11.840 -5.389 5.216 1.00 0.18 29 GLY A C 9
ATOM 12490 O O . GLY A 1 29 ? 13.009 -5.493 4.843 1.00 0.21 29 GLY A O 9
ATOM 12494 N N . ASN A 1 30 ? 11.263 -4.227 5.483 1.00 0.16 30 ASN A N 9
ATOM 12495 C CA . ASN A 1 30 ? 11.975 -2.962 5.362 1.00 0.16 30 ASN A CA 9
ATOM 12496 C C . ASN A 1 30 ? 12.889 -2.747 6.557 1.00 0.17 30 ASN A C 9
ATOM 12497 O O . ASN A 1 30 ? 12.481 -2.922 7.708 1.00 0.27 30 ASN A O 9
ATOM 12508 N N . ARG A 1 31 ? 14.129 -2.380 6.283 1.00 0.15 31 ARG A N 9
ATOM 12509 C CA . ARG A 1 31 ? 15.097 -2.124 7.336 1.00 0.19 31 ARG A CA 9
ATOM 12510 C C . ARG A 1 31 ? 15.711 -0.740 7.163 1.00 0.20 31 ARG A C 9
ATOM 12511 O O . ARG A 1 31 ? 15.945 -0.026 8.141 1.00 0.29 31 ARG A O 9
ATOM 12532 N N . GLN A 1 32 ? 15.956 -0.363 5.914 1.00 0.18 32 GLN A N 9
ATOM 12533 C CA . GLN A 1 32 ? 16.586 0.910 5.612 1.00 0.24 32 GLN A CA 9
ATOM 12534 C C . GLN A 1 32 ? 15.654 2.064 5.950 1.00 0.23 32 GLN A C 9
ATOM 12535 O O . GLN A 1 32 ? 16.066 3.060 6.547 1.00 0.31 32 GLN A O 9
ATOM 12549 N N . PHE A 1 33 ? 14.399 1.926 5.566 1.00 0.17 33 PHE A N 9
ATOM 12550 C CA . PHE A 1 33 ? 13.404 2.950 5.834 1.00 0.15 33 PHE A CA 9
ATOM 12551 C C . PHE A 1 33 ? 12.251 2.350 6.619 1.00 0.15 33 PHE A C 9
ATOM 12552 O O . PHE A 1 33 ? 11.790 1.251 6.315 1.00 0.20 33 PHE A O 9
ATOM 12569 N N . ASP A 1 34 ? 11.801 3.072 7.634 1.00 0.22 34 ASP A N 9
ATOM 12570 C CA . ASP A 1 34 ? 10.759 2.581 8.528 1.00 0.27 34 ASP A CA 9
ATOM 12571 C C . ASP A 1 34 ? 9.375 2.802 7.929 1.00 0.22 34 ASP A C 9
ATOM 12572 O O . ASP A 1 34 ? 9.244 3.408 6.864 1.00 0.19 34 ASP A O 9
ATOM 12581 N N . ASP A 1 35 ? 8.351 2.312 8.620 1.00 0.24 35 ASP A N 9
ATOM 12582 C CA . ASP A 1 35 ? 6.974 2.405 8.135 1.00 0.22 35 ASP A CA 9
ATOM 12583 C C . ASP A 1 35 ? 6.596 3.840 7.822 1.00 0.20 35 ASP A C 9
ATOM 12584 O O . ASP A 1 35 ? 6.093 4.127 6.741 1.00 0.22 35 ASP A O 9
ATOM 12593 N N . ARG A 1 36 ? 6.877 4.737 8.758 1.00 0.22 36 ARG A N 9
ATOM 12594 C CA . ARG A 1 36 ? 6.460 6.132 8.648 1.00 0.28 36 ARG A CA 9
ATOM 12595 C C . ARG A 1 36 ? 7.095 6.806 7.439 1.00 0.25 36 ARG A C 9
ATOM 12596 O O . ARG A 1 36 ? 6.552 7.765 6.890 1.00 0.34 36 ARG A O 9
ATOM 12617 N N . ARG A 1 37 ? 8.240 6.290 7.026 1.00 0.21 37 ARG A N 9
ATOM 12618 C CA . ARG A 1 37 ? 8.950 6.828 5.880 1.00 0.22 37 ARG A CA 9
ATOM 12619 C C . ARG A 1 37 ? 8.334 6.323 4.577 1.00 0.21 37 ARG A C 9
ATOM 12620 O O . ARG A 1 37 ? 8.260 7.054 3.589 1.00 0.30 37 ARG A O 9
ATOM 12641 N N . LEU A 1 38 ? 7.884 5.073 4.583 1.00 0.15 38 LEU A N 9
ATOM 12642 C CA . LEU A 1 38 ? 7.346 4.458 3.376 1.00 0.15 38 LEU A CA 9
ATOM 12643 C C . LEU A 1 38 ? 5.853 4.736 3.207 1.00 0.17 38 LEU A C 9
ATOM 12644 O O . LEU A 1 38 ? 5.376 4.893 2.087 1.00 0.19 38 LEU A O 9
ATOM 12660 N N . LEU A 1 39 ? 5.114 4.811 4.311 1.00 0.21 39 LEU A N 9
ATOM 12661 C CA . LEU A 1 39 ? 3.672 5.054 4.236 1.00 0.26 39 LEU A CA 9
ATOM 12662 C C . LEU A 1 39 ? 3.384 6.452 3.710 1.00 0.24 39 LEU A C 9
ATOM 12663 O O . LEU A 1 39 ? 2.278 6.736 3.254 1.00 0.24 39 LEU A O 9
ATOM 12679 N N . ALA A 1 40 ? 4.388 7.321 3.766 1.00 0.25 40 ALA A N 9
ATOM 12680 C CA . ALA A 1 40 ? 4.265 8.664 3.224 1.00 0.26 40 ALA A CA 9
ATOM 12681 C C . ALA A 1 40 ? 4.120 8.613 1.711 1.00 0.22 40 ALA A C 9
ATOM 12682 O O . ALA A 1 40 ? 3.573 9.524 1.096 1.00 0.25 40 ALA A O 9
ATOM 12689 N N . LEU A 1 41 ? 4.597 7.525 1.120 1.00 0.19 41 LEU A N 9
ATOM 12690 C CA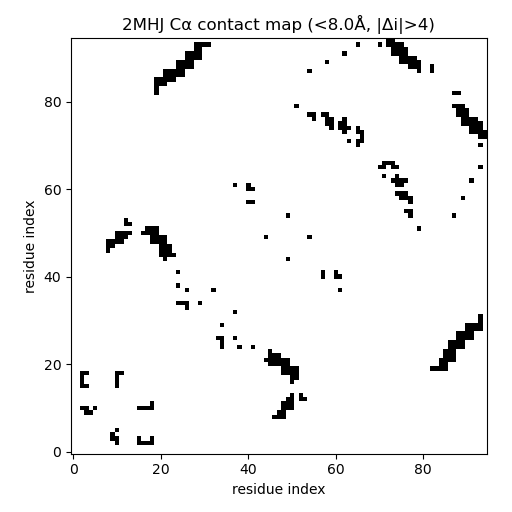 . LEU A 1 41 ? 4.445 7.296 -0.308 1.00 0.18 41 LEU A CA 9
ATOM 12691 C C . LEU A 1 41 ? 2.994 6.994 -0.646 1.00 0.17 41 LEU A C 9
ATOM 12692 O O . LEU A 1 41 ? 2.554 7.181 -1.777 1.00 0.18 41 LEU A O 9
ATOM 12708 N N . LEU A 1 42 ? 2.254 6.526 0.349 1.00 0.15 42 LEU A N 9
ATOM 12709 C CA . LEU A 1 42 ? 0.852 6.183 0.165 1.00 0.15 42 LEU A CA 9
ATOM 12710 C C . LEU A 1 42 ? -0.030 7.177 0.901 1.00 0.17 42 LEU A C 9
ATOM 12711 O O . LEU A 1 42 ? -1.212 6.935 1.096 1.00 0.18 42 LEU A O 9
ATOM 12727 N N . HIS A 1 43 ? 0.558 8.290 1.314 1.00 0.19 43 HIS A N 9
ATOM 12728 C CA . HIS A 1 43 ? -0.127 9.260 2.175 1.00 0.25 43 HIS A CA 9
ATOM 12729 C C . HIS A 1 43 ? -1.447 9.758 1.564 1.00 0.25 43 HIS A C 9
ATOM 12730 O O . HIS A 1 43 ? -2.354 10.163 2.285 1.00 0.29 43 HIS A O 9
ATOM 12745 N N . ASP A 1 44 ? -1.555 9.709 0.243 1.00 0.24 44 ASP A N 9
ATOM 12746 C CA . ASP A 1 44 ? -2.738 10.218 -0.448 1.00 0.28 44 ASP A CA 9
ATOM 12747 C C . ASP A 1 44 ? -3.641 9.077 -0.907 1.00 0.29 44 ASP A C 9
ATOM 12748 O O . ASP A 1 44 ? -4.598 9.294 -1.646 1.00 0.43 44 ASP A O 9
ATOM 12757 N N . LEU A 1 45 ? -3.346 7.870 -0.461 1.00 0.21 45 LEU A N 9
ATOM 12758 C CA . LEU A 1 45 ? -3.996 6.691 -1.004 1.00 0.23 45 LEU A CA 9
ATOM 12759 C C . LEU A 1 45 ? -5.182 6.190 -0.158 1.00 0.22 45 LEU A C 9
ATOM 12760 O O . LEU A 1 45 ? -6.291 6.079 -0.681 1.00 0.29 45 LEU A O 9
ATOM 12776 N N . PRO A 1 46 ? -5.005 5.895 1.151 1.00 0.19 46 PRO A N 9
ATOM 12777 C CA . PRO A 1 46 ? -6.044 5.226 1.932 1.00 0.24 46 PRO A CA 9
ATOM 12778 C C . PRO A 1 46 ? -7.187 6.159 2.318 1.00 0.26 46 PRO A C 9
ATOM 12779 O O . PRO A 1 46 ? -7.123 7.371 2.106 1.00 0.33 46 PRO A O 9
ATOM 12790 N N . GLY A 1 47 ? -8.226 5.580 2.897 1.00 0.24 47 GLY A N 9
ATOM 12791 C CA . GLY A 1 47 ? -9.440 6.317 3.164 1.00 0.24 47 GLY A CA 9
ATOM 12792 C C . GLY A 1 47 ? -10.437 6.113 2.048 1.00 0.24 47 GLY A C 9
ATOM 12793 O O . GLY A 1 47 ? -11.546 6.644 2.081 1.00 0.31 47 GLY A O 9
ATOM 12797 N N . GLN A 1 48 ? -10.019 5.334 1.060 1.00 0.27 48 GLN A N 9
ATOM 12798 C CA . GLN A 1 48 ? -10.845 4.989 -0.085 1.00 0.29 48 GLN A CA 9
ATOM 12799 C C . GLN A 1 48 ? -10.795 3.492 -0.316 1.00 0.27 48 GLN A C 9
ATOM 12800 O O . GLN A 1 48 ? -10.038 2.777 0.348 1.00 0.24 48 GLN A O 9
ATOM 12814 N N . GLU A 1 49 ? -11.588 3.022 -1.259 1.00 0.32 49 GLU A N 9
ATOM 12815 C CA . GLU A 1 49 ? -11.557 1.622 -1.634 1.00 0.33 49 GLU A CA 9
ATOM 12816 C C . GLU A 1 49 ? -10.653 1.422 -2.839 1.00 0.33 49 GLU A C 9
ATOM 12817 O O . GLU A 1 49 ? -11.062 1.609 -3.986 1.00 0.45 49 GLU A O 9
ATOM 12829 N N . LEU A 1 50 ? -9.414 1.061 -2.560 1.00 0.27 50 LEU A N 9
ATOM 12830 C CA . LEU A 1 50 ? -8.424 0.805 -3.590 1.00 0.28 50 LEU A CA 9
ATOM 12831 C C . LEU A 1 50 ? -8.550 -0.636 -4.066 1.00 0.31 50 LEU A C 9
ATOM 12832 O O . LEU A 1 50 ? -8.721 -1.549 -3.261 1.00 0.36 50 LEU A O 9
ATOM 12848 N N . ASN A 1 51 ? -8.494 -0.840 -5.371 1.00 0.33 51 ASN A N 9
ATOM 12849 C CA . ASN A 1 51 ? -8.575 -2.185 -5.929 1.00 0.37 51 ASN A CA 9
ATOM 12850 C C . ASN A 1 51 ? -7.214 -2.861 -5.823 1.00 0.36 51 ASN A C 9
ATOM 12851 O O . ASN A 1 51 ? -6.206 -2.169 -5.741 1.00 0.35 51 ASN A O 9
ATOM 12862 N N . LEU A 1 52 ? -7.177 -4.187 -5.821 1.00 0.42 52 LEU A N 9
ATOM 12863 C CA . LEU A 1 52 ? -5.931 -4.933 -5.617 1.00 0.47 52 LEU A CA 9
ATOM 12864 C C . LEU A 1 52 ? -4.813 -4.428 -6.529 1.00 0.43 52 LEU A C 9
ATOM 12865 O O . LEU A 1 52 ? -3.675 -4.261 -6.086 1.00 0.38 52 LEU A O 9
ATOM 12881 N N . SER A 1 53 ? -5.148 -4.175 -7.791 1.00 0.47 53 SER A N 9
ATOM 12882 C CA . SER A 1 53 ? -4.201 -3.602 -8.744 1.00 0.48 53 SER A CA 9
ATOM 12883 C C . SER A 1 53 ? -3.566 -2.330 -8.176 1.00 0.39 53 SER A C 9
ATOM 12884 O O . SER A 1 53 ? -2.351 -2.146 -8.234 1.00 0.40 53 SER A O 9
ATOM 12892 N N . GLN A 1 54 ? -4.404 -1.480 -7.595 1.00 0.36 54 GLN A N 9
ATOM 12893 C CA . GLN A 1 54 ? -3.960 -0.226 -7.002 1.00 0.33 54 GLN A CA 9
ATOM 12894 C C . GLN A 1 54 ? -3.114 -0.475 -5.756 1.00 0.22 54 GLN A C 9
ATOM 12895 O O . GLN A 1 54 ? -2.127 0.222 -5.523 1.00 0.23 54 GLN A O 9
ATOM 12909 N N . LEU A 1 55 ? -3.505 -1.464 -4.952 1.00 0.22 55 LEU A N 9
ATOM 12910 C CA . LEU A 1 55 ? -2.712 -1.883 -3.807 1.00 0.21 55 LEU A CA 9
ATOM 12911 C C . LEU A 1 55 ? -1.300 -2.288 -4.229 1.00 0.19 55 LEU A C 9
ATOM 12912 O O . LEU A 1 55 ? -0.317 -1.865 -3.622 1.00 0.22 55 LEU A O 9
ATOM 12928 N N . HIS A 1 56 ? -1.197 -3.097 -5.278 1.00 0.25 56 HIS A N 9
ATOM 12929 C CA . HIS A 1 56 ? 0.109 -3.524 -5.777 1.00 0.30 56 HIS A CA 9
ATOM 12930 C C . HIS A 1 56 ? 0.882 -2.332 -6.337 1.00 0.25 56 HIS A C 9
ATOM 12931 O O . HIS A 1 56 ? 2.105 -2.257 -6.213 1.00 0.24 56 HIS A O 9
ATOM 12946 N N . ALA A 1 57 ? 0.158 -1.396 -6.944 1.00 0.25 57 ALA A N 9
ATOM 12947 C CA . ALA A 1 57 ? 0.762 -0.185 -7.488 1.00 0.25 57 ALA A CA 9
ATOM 12948 C C . ALA A 1 57 ? 1.316 0.698 -6.372 1.00 0.21 57 ALA A C 9
ATOM 12949 O O . ALA A 1 57 ? 2.268 1.453 -6.575 1.00 0.22 57 ALA A O 9
ATOM 12956 N N . ALA A 1 58 ? 0.717 0.593 -5.193 1.00 0.18 58 ALA A N 9
ATOM 12957 C CA . ALA A 1 58 ? 1.202 1.306 -4.020 1.00 0.19 58 ALA A CA 9
ATOM 12958 C C . ALA A 1 58 ? 2.592 0.816 -3.644 1.00 0.16 58 ALA A C 9
ATOM 12959 O O . ALA A 1 58 ? 3.461 1.598 -3.258 1.00 0.18 58 ALA A O 9
ATOM 12966 N N . ALA A 1 59 ? 2.797 -0.490 -3.781 1.00 0.14 59 ALA A N 9
ATOM 12967 C CA . ALA A 1 59 ? 4.090 -1.099 -3.514 1.00 0.13 59 ALA A CA 9
ATOM 12968 C C . ALA A 1 59 ? 5.126 -0.621 -4.526 1.00 0.11 59 ALA A C 9
ATOM 12969 O O . ALA A 1 59 ? 6.311 -0.502 -4.215 1.00 0.11 59 ALA A O 9
ATOM 12976 N N . ALA A 1 60 ? 4.664 -0.327 -5.737 1.00 0.12 60 ALA A N 9
ATOM 12977 C CA . ALA A 1 60 ? 5.539 0.160 -6.794 1.00 0.13 60 ALA A CA 9
ATOM 12978 C C . ALA A 1 60 ? 6.094 1.536 -6.449 1.00 0.14 60 ALA A C 9
ATOM 12979 O O . ALA A 1 60 ? 7.253 1.835 -6.743 1.00 0.17 60 ALA A O 9
ATOM 12986 N N . ARG A 1 61 ? 5.265 2.362 -5.810 1.00 0.13 61 ARG A N 9
ATOM 12987 C CA . ARG A 1 61 ? 5.697 3.680 -5.342 1.00 0.14 61 ARG A CA 9
ATOM 12988 C C . ARG A 1 61 ? 6.920 3.539 -4.443 1.00 0.13 61 ARG A C 9
ATOM 12989 O O . ARG A 1 61 ? 7.880 4.304 -4.544 1.00 0.15 61 ARG A O 9
ATOM 13010 N N . ILE A 1 62 ? 6.872 2.533 -3.582 1.00 0.13 62 ILE A N 9
ATOM 13011 C CA . ILE A 1 62 ? 7.910 2.309 -2.588 1.00 0.12 62 ILE A CA 9
ATOM 13012 C C . ILE A 1 62 ? 9.137 1.660 -3.212 1.00 0.12 62 ILE A C 9
ATOM 13013 O O . ILE A 1 62 ? 10.269 1.942 -2.818 1.00 0.12 62 ILE A O 9
ATOM 13029 N N . GLY A 1 63 ? 8.907 0.792 -4.185 1.00 0.13 63 GLY A N 9
ATOM 13030 C CA . GLY A 1 63 ? 10.008 0.179 -4.893 1.00 0.14 63 GLY A CA 9
ATOM 13031 C C . GLY A 1 63 ? 10.891 1.215 -5.556 1.00 0.15 63 GLY A C 9
ATOM 13032 O O . GLY A 1 63 ? 12.107 1.205 -5.385 1.00 0.22 63 GLY A O 9
ATOM 13036 N N . ASP A 1 64 ? 10.267 2.131 -6.290 1.00 0.14 64 ASP A N 9
ATOM 13037 C CA . ASP A 1 64 ? 10.993 3.207 -6.959 1.00 0.16 64 ASP A CA 9
ATOM 13038 C C . ASP A 1 64 ? 11.614 4.160 -5.943 1.00 0.12 64 ASP A C 9
ATOM 13039 O O . ASP A 1 64 ? 12.638 4.786 -6.217 1.00 0.13 64 ASP A O 9
ATOM 13048 N N . PHE A 1 65 ? 10.989 4.266 -4.773 1.00 0.13 65 PHE A N 9
ATOM 13049 C CA . PHE A 1 65 ? 11.514 5.094 -3.691 1.00 0.12 65 PHE A CA 9
ATOM 13050 C C . PHE A 1 65 ? 12.910 4.624 -3.299 1.00 0.10 65 PHE A C 9
ATOM 13051 O O . PHE A 1 65 ? 13.849 5.417 -3.225 1.00 0.11 65 PHE A O 9
ATOM 13068 N N . TYR A 1 66 ? 13.033 3.326 -3.063 1.00 0.10 66 TYR A N 9
ATOM 13069 C CA . TYR A 1 66 ? 14.313 2.721 -2.728 1.00 0.10 66 TYR A CA 9
ATOM 13070 C C . TYR A 1 66 ? 15.313 2.899 -3.862 1.00 0.12 66 TYR A C 9
ATOM 13071 O O . TYR A 1 66 ? 16.467 3.262 -3.630 1.00 0.14 66 TYR A O 9
ATOM 13089 N N . GLN A 1 67 ? 14.856 2.663 -5.087 1.00 0.14 67 GLN A N 9
ATOM 13090 C CA . GLN A 1 67 ? 15.715 2.767 -6.262 1.00 0.18 67 GLN A CA 9
ATOM 13091 C C . GLN A 1 67 ? 16.259 4.181 -6.418 1.00 0.19 67 GLN A C 9
ATOM 13092 O O . GLN A 1 67 ? 17.397 4.373 -6.843 1.00 0.24 67 GLN A O 9
ATOM 13106 N N . GLU A 1 68 ? 15.440 5.166 -6.065 1.00 0.21 68 GLU A N 9
ATOM 13107 C CA . GLU A 1 68 ? 15.855 6.564 -6.097 1.00 0.25 68 GLU A CA 9
ATOM 13108 C C . GLU A 1 68 ? 16.974 6.814 -5.093 1.00 0.24 68 GLU A C 9
ATOM 13109 O O . GLU A 1 68 ? 17.886 7.602 -5.338 1.00 0.31 68 GLU A O 9
ATOM 13121 N N . LYS A 1 69 ? 16.902 6.129 -3.961 1.00 0.20 69 LYS A N 9
ATOM 13122 C CA . LYS A 1 69 ? 17.874 6.318 -2.896 1.00 0.23 69 LYS A CA 9
ATOM 13123 C C . LYS A 1 69 ? 19.168 5.569 -3.203 1.00 0.25 69 LYS A C 9
ATOM 13124 O O . LYS A 1 69 ? 20.143 5.666 -2.461 1.00 0.31 69 LYS A O 9
ATOM 13143 N N . GLY A 1 70 ? 19.167 4.826 -4.302 1.00 0.24 70 GLY A N 9
ATOM 13144 C CA . GLY A 1 70 ? 20.347 4.087 -4.703 1.00 0.29 70 GLY A CA 9
ATOM 13145 C C . GLY A 1 70 ? 20.156 2.592 -4.583 1.00 0.27 70 GLY A C 9
ATOM 13146 O O . GLY A 1 70 ? 21.007 1.811 -5.008 1.00 0.31 70 GLY A O 9
ATOM 13150 N N . TYR A 1 71 ? 19.033 2.192 -4.010 1.00 0.22 71 TYR A N 9
ATOM 13151 C CA . TYR A 1 71 ? 18.719 0.781 -3.841 1.00 0.21 71 TYR A CA 9
ATOM 13152 C C . TYR A 1 71 ? 17.910 0.299 -5.035 1.00 0.21 71 TYR A C 9
ATOM 13153 O O . TYR A 1 71 ? 16.741 -0.053 -4.907 1.00 0.19 71 TYR A O 9
ATOM 13171 N N . VAL A 1 72 ? 18.546 0.299 -6.198 1.00 0.27 72 VAL A N 9
ATOM 13172 C CA . VAL A 1 72 ? 17.881 -0.043 -7.449 1.00 0.31 72 VAL A CA 9
ATOM 13173 C C . VAL A 1 72 ? 17.454 -1.509 -7.454 1.00 0.32 72 VAL A C 9
ATOM 13174 O O . VAL A 1 72 ? 16.470 -1.882 -8.097 1.00 0.37 72 VAL A O 9
ATOM 13187 N N . LEU A 1 73 ? 18.190 -2.328 -6.714 1.00 0.31 73 LEU A N 9
ATOM 13188 C CA . LEU A 1 73 ? 17.877 -3.744 -6.590 1.00 0.34 73 LEU A CA 9
ATOM 13189 C C . LEU A 1 73 ? 16.653 -3.941 -5.700 1.00 0.33 73 LEU A C 9
ATOM 13190 O O . LEU A 1 73 ? 15.930 -4.928 -5.828 1.00 0.52 73 LEU A O 9
ATOM 13206 N N . ALA A 1 74 ? 16.420 -2.982 -4.821 1.00 0.20 74 ALA A N 9
ATOM 13207 C CA . ALA A 1 74 ? 15.346 -3.077 -3.849 1.00 0.17 74 ALA A CA 9
ATOM 13208 C C . ALA A 1 74 ? 14.003 -2.727 -4.469 1.00 0.21 74 ALA A C 9
ATOM 13209 O O . ALA A 1 74 ? 13.862 -1.713 -5.151 1.00 0.37 74 ALA A O 9
ATOM 13216 N N . ARG A 1 75 ? 13.020 -3.578 -4.224 1.00 0.15 75 ARG A N 9
ATOM 13217 C CA . ARG A 1 75 ? 11.663 -3.344 -4.686 1.00 0.20 75 ARG A CA 9
ATOM 13218 C C . ARG A 1 75 ? 10.674 -3.766 -3.618 1.00 0.19 75 ARG A C 9
ATOM 13219 O O . ARG A 1 75 ? 10.974 -4.609 -2.776 1.00 0.39 75 ARG A O 9
ATOM 13240 N N . ALA A 1 76 ? 9.501 -3.177 -3.656 1.00 0.16 76 ALA A N 9
ATOM 13241 C CA . ALA A 1 76 ? 8.457 -3.508 -2.706 1.00 0.14 76 ALA A CA 9
ATOM 13242 C C . ALA A 1 76 ? 7.302 -4.176 -3.426 1.00 0.15 76 ALA A C 9
ATOM 13243 O O . ALA A 1 76 ? 6.891 -3.731 -4.498 1.00 0.18 76 ALA A O 9
ATOM 13250 N N . PHE A 1 77 ? 6.797 -5.250 -2.853 1.00 0.15 77 PHE A N 9
ATOM 13251 C CA . PHE A 1 77 ? 5.682 -5.972 -3.439 1.00 0.18 77 PHE A CA 9
ATOM 13252 C C . PHE A 1 77 ? 4.616 -6.201 -2.384 1.00 0.16 77 PHE A C 9
ATOM 13253 O O . PHE A 1 77 ? 4.923 -6.322 -1.199 1.00 0.21 77 PHE A O 9
ATOM 13270 N N . LEU A 1 78 ? 3.371 -6.257 -2.806 1.00 0.17 78 LEU A N 9
ATOM 13271 C CA . LEU A 1 78 ? 2.279 -6.429 -1.873 1.00 0.17 78 LEU A CA 9
ATOM 13272 C C . LEU A 1 78 ? 1.729 -7.848 -1.969 1.00 0.23 78 LEU A C 9
ATOM 13273 O O . LEU A 1 78 ? 1.100 -8.212 -2.962 1.00 0.29 78 LEU A O 9
ATOM 13289 N N . PRO A 1 79 ? 1.988 -8.675 -0.943 1.00 0.26 79 PRO A N 9
ATOM 13290 C CA . PRO A 1 79 ? 1.466 -10.044 -0.872 1.00 0.38 79 PRO A CA 9
ATOM 13291 C C . PRO A 1 79 ? -0.060 -10.080 -0.888 1.00 0.43 79 PRO A C 9
ATOM 13292 O O . PRO A 1 79 ? -0.718 -9.745 0.100 1.00 1.12 79 PRO A O 9
ATOM 13303 N N . ALA A 1 80 ? -0.617 -10.482 -2.020 1.00 0.71 80 ALA A N 9
ATOM 13304 C CA . ALA A 1 80 ? -2.059 -10.548 -2.183 1.00 0.81 80 ALA A CA 9
ATOM 13305 C C . ALA A 1 80 ? -2.631 -11.761 -1.460 1.00 1.08 80 ALA A C 9
ATOM 13306 O O . ALA A 1 80 ? -1.899 -12.701 -1.144 1.00 2.00 80 ALA A O 9
ATOM 13313 N N . GLN A 1 81 ? -3.936 -11.722 -1.191 1.00 0.91 81 GLN A N 9
ATOM 13314 C CA . GLN A 1 81 ? -4.633 -12.798 -0.479 1.00 1.14 81 GLN A CA 9
ATOM 13315 C C . GLN A 1 81 ? -4.118 -12.948 0.954 1.00 1.14 81 GLN A C 9
ATOM 13316 O O . GLN A 1 81 ? -4.413 -13.931 1.632 1.00 1.90 81 GLN A O 9
ATOM 13330 N N . GLU A 1 82 ? -3.360 -11.958 1.406 1.00 1.12 82 GLU A N 9
ATOM 13331 C CA . GLU A 1 82 ? -2.829 -11.938 2.760 1.00 1.51 82 GLU A CA 9
ATOM 13332 C C . GLU A 1 82 ? -3.065 -10.552 3.354 1.00 1.50 82 GLU A C 9
ATOM 13333 O O . GLU A 1 82 ? -2.275 -10.034 4.146 1.00 2.33 82 GLU A O 9
ATOM 13345 N N . ILE A 1 83 ? -4.175 -9.960 2.946 1.00 1.09 83 ILE A N 9
ATOM 13346 C CA . ILE A 1 83 ? -4.511 -8.598 3.317 1.00 0.97 83 ILE A CA 9
ATOM 13347 C C . ILE A 1 83 ? -5.666 -8.582 4.309 1.00 0.87 83 ILE A C 9
ATOM 13348 O O . ILE A 1 83 ? -6.526 -9.466 4.290 1.00 0.94 83 ILE A O 9
ATOM 13364 N N . GLN A 1 84 ? -5.680 -7.584 5.174 1.00 0.89 84 GLN A N 9
ATOM 13365 C CA . GLN A 1 84 ? -6.748 -7.425 6.142 1.00 0.84 84 GLN A CA 9
ATOM 13366 C C . GLN A 1 84 ? -7.691 -6.325 5.670 1.00 0.81 84 GLN A C 9
ATOM 13367 O O . GLN A 1 84 ? -7.320 -5.515 4.819 1.00 0.93 84 GLN A O 9
ATOM 13381 N N . ASP A 1 85 ? -8.903 -6.297 6.211 1.00 0.80 85 ASP A N 9
ATOM 13382 C CA . ASP A 1 85 ? -9.936 -5.370 5.741 1.00 0.85 85 ASP A CA 9
ATOM 13383 C C . ASP A 1 85 ? -9.678 -3.946 6.243 1.00 0.81 85 ASP A C 9
ATOM 13384 O O . ASP A 1 85 ? -10.471 -3.362 6.983 1.00 1.39 85 ASP A O 9
ATOM 13393 N N . GLY A 1 86 ? -8.561 -3.389 5.807 1.00 0.44 86 GLY A N 9
ATOM 13394 C CA . GLY A 1 86 ? -8.186 -2.051 6.198 1.00 0.41 86 GLY A CA 9
ATOM 13395 C C . GLY A 1 86 ? -6.687 -1.903 6.290 1.00 0.36 86 GLY A C 9
ATOM 13396 O O . GLY A 1 86 ? -6.132 -0.857 5.961 1.00 0.58 86 GLY A O 9
ATOM 13400 N N . THR A 1 87 ? -6.029 -2.954 6.734 1.00 0.29 87 THR A N 9
ATOM 13401 C CA . THR A 1 87 ? -4.588 -2.954 6.841 1.00 0.27 87 THR A CA 9
ATOM 13402 C C . THR A 1 87 ? -3.974 -3.730 5.682 1.00 0.22 87 THR A C 9
ATOM 13403 O O . THR A 1 87 ? -4.300 -4.895 5.461 1.00 0.28 87 THR A O 9
ATOM 13414 N N . VAL A 1 88 ? -3.119 -3.070 4.921 1.00 0.20 88 VAL A N 9
ATOM 13415 C CA . VAL A 1 88 ? -2.416 -3.728 3.836 1.00 0.18 88 VAL A CA 9
ATOM 13416 C C . VAL A 1 88 ? -0.947 -3.905 4.201 1.00 0.15 88 VAL A C 9
ATOM 13417 O O . VAL A 1 88 ? -0.284 -2.957 4.625 1.00 0.18 88 VAL A O 9
ATOM 13430 N N . ARG A 1 89 ? -0.446 -5.121 4.078 1.00 0.19 89 ARG A N 9
ATOM 13431 C CA . ARG A 1 89 ? 0.942 -5.383 4.412 1.00 0.20 89 ARG A CA 9
ATOM 13432 C C . ARG A 1 89 ? 1.774 -5.526 3.148 1.00 0.20 89 ARG A C 9
ATOM 13433 O O . ARG A 1 89 ? 1.580 -6.453 2.368 1.00 0.30 89 ARG A O 9
ATOM 13454 N N . ILE A 1 90 ? 2.688 -4.592 2.950 1.00 0.17 90 ILE A N 9
ATOM 13455 C CA . ILE A 1 90 ? 3.569 -4.613 1.797 1.00 0.18 90 ILE A CA 9
ATOM 13456 C C . ILE A 1 90 ? 4.953 -5.090 2.215 1.00 0.19 90 ILE A C 9
ATOM 13457 O O . ILE A 1 90 ? 5.511 -4.610 3.201 1.00 0.21 90 ILE A O 9
ATOM 13473 N N . GLU A 1 91 ? 5.499 -6.035 1.473 1.00 0.19 91 GLU A N 9
ATOM 13474 C CA . GLU A 1 91 ? 6.803 -6.577 1.792 1.00 0.21 91 GLU A CA 9
ATOM 13475 C C . GLU A 1 91 ? 7.882 -5.893 0.969 1.00 0.17 91 GLU A C 9
ATOM 13476 O O . GLU A 1 91 ? 7.806 -5.826 -0.259 1.00 0.18 91 GLU A O 9
ATOM 13488 N N . VAL A 1 92 ? 8.878 -5.372 1.661 1.00 0.16 92 VAL A N 9
ATOM 13489 C CA . VAL A 1 92 ? 9.961 -4.656 1.020 1.00 0.14 92 VAL A CA 9
ATOM 13490 C C . VAL A 1 92 ? 11.166 -5.567 0.852 1.00 0.15 92 VAL A C 9
ATOM 13491 O O . VAL A 1 92 ? 11.795 -5.972 1.830 1.00 0.27 92 VAL A O 9
ATOM 13504 N N . LEU A 1 93 ? 11.468 -5.906 -0.387 1.00 0.12 93 LEU A N 9
ATOM 13505 C CA . LEU A 1 93 ? 12.616 -6.737 -0.687 1.00 0.14 93 LEU A CA 9
ATOM 13506 C C . LEU A 1 93 ? 13.802 -5.844 -1.025 1.00 0.14 93 LEU A C 9
ATOM 13507 O O . LEU A 1 93 ? 14.022 -5.493 -2.188 1.00 0.15 93 LEU A O 9
ATOM 13523 N N . GLU A 1 94 ? 14.552 -5.473 0.008 1.00 0.16 94 GLU A N 9
ATOM 13524 C CA . GLU A 1 94 ? 15.649 -4.518 -0.126 1.00 0.16 94 GLU A CA 9
ATOM 13525 C C . GLU A 1 94 ? 16.796 -5.087 -0.963 1.00 0.24 94 GLU A C 9
ATOM 13526 O O . GLU A 1 94 ? 17.674 -4.347 -1.409 1.00 0.49 94 GLU A O 9
ATOM 13538 N N . GLY A 1 95 ? 16.794 -6.396 -1.158 1.00 0.40 95 GLY A N 9
ATOM 13539 C CA . GLY A 1 95 ? 17.821 -7.032 -1.955 1.00 0.49 95 GLY A CA 9
ATOM 13540 C C . GLY A 1 95 ? 18.602 -8.048 -1.155 1.00 0.73 95 GLY A C 9
ATOM 13541 O O . GLY A 1 95 ? 19.664 -7.695 -0.604 1.00 1.39 95 GLY A O 9
ATOM 13546 N N . MET A 1 1 ? -11.103 10.828 11.068 1.00 14.16 1 MET A N 10
ATOM 13547 C CA . MET A 1 1 ? -11.348 10.118 12.346 1.00 13.69 1 MET A CA 10
ATOM 13548 C C . MET A 1 1 ? -12.365 10.870 13.197 1.00 12.86 1 MET A C 10
ATOM 13549 O O . MET A 1 1 ? -13.490 10.403 13.391 1.00 12.47 1 MET A O 10
ATOM 13565 N N . ALA A 1 2 ? -11.968 12.035 13.703 1.00 12.76 2 ALA A N 10
ATOM 13566 C CA . ALA A 1 2 ? -12.844 12.833 14.552 1.00 12.15 2 ALA A CA 10
ATOM 13567 C C . ALA A 1 2 ? -13.854 13.611 13.719 1.00 11.61 2 ALA A C 10
ATOM 13568 O O . ALA A 1 2 ? -15.053 13.343 13.778 1.00 11.57 2 ALA A O 10
ATOM 13575 N N . HIS A 1 3 ? -13.361 14.566 12.935 1.00 11.38 3 HIS A N 10
ATOM 13576 C CA . HIS A 1 3 ? -14.226 15.376 12.081 1.00 11.04 3 HIS A CA 10
ATOM 13577 C C . HIS A 1 3 ? -14.874 14.506 11.013 1.00 10.11 3 HIS A C 10
ATOM 13578 O O . HIS A 1 3 ? -16.097 14.375 10.959 1.00 9.90 3 HIS A O 10
ATOM 13593 N N . HIS A 1 4 ? -14.048 13.906 10.169 1.00 9.78 4 HIS A N 10
ATOM 13594 C CA . HIS A 1 4 ? -14.534 12.944 9.194 1.00 9.07 4 HIS A CA 10
ATOM 13595 C C . HIS A 1 4 ? -14.663 11.585 9.853 1.00 8.28 4 HIS A C 10
ATOM 13596 O O . HIS A 1 4 ? -13.703 10.808 9.905 1.00 8.33 4 HIS A O 10
ATOM 13611 N N . HIS A 1 5 ? -15.836 11.322 10.395 1.00 7.83 5 HIS A N 10
ATOM 13612 C CA . HIS A 1 5 ? -16.097 10.066 11.068 1.00 7.30 5 HIS A CA 10
ATOM 13613 C C . HIS A 1 5 ? -16.989 9.189 10.202 1.00 6.63 5 HIS A C 10
ATOM 13614 O O . HIS A 1 5 ? -16.743 7.993 10.047 1.00 6.57 5 HIS A O 10
ATOM 13629 N N . HIS A 1 6 ? -18.020 9.798 9.633 1.00 6.49 6 HIS A N 10
ATOM 13630 C CA . HIS A 1 6 ? -18.922 9.099 8.731 1.00 6.20 6 HIS A CA 10
ATOM 13631 C C . HIS A 1 6 ? -18.250 8.869 7.388 1.00 5.27 6 HIS A C 10
ATOM 13632 O O . HIS A 1 6 ? -18.035 9.809 6.619 1.00 5.29 6 HIS A O 10
ATOM 13647 N N . HIS A 1 7 ? -17.910 7.617 7.121 1.00 4.82 7 HIS A N 10
ATOM 13648 C CA . HIS A 1 7 ? -17.262 7.252 5.870 1.00 4.30 7 HIS A CA 10
ATOM 13649 C C . HIS A 1 7 ? -18.210 7.486 4.707 1.00 3.49 7 HIS A C 10
ATOM 13650 O O . HIS A 1 7 ? -19.276 6.879 4.633 1.00 3.52 7 HIS A O 10
ATOM 13665 N N . HIS A 1 8 ? -17.829 8.385 3.816 1.00 3.34 8 HIS A N 10
ATOM 13666 C CA . HIS A 1 8 ? -18.646 8.704 2.656 1.00 3.14 8 HIS A CA 10
ATOM 13667 C C . HIS A 1 8 ? -17.823 8.570 1.380 1.00 2.24 8 HIS A C 10
ATOM 13668 O O . HIS A 1 8 ? -17.820 9.450 0.520 1.00 2.40 8 HIS A O 10
ATOM 13683 N N . VAL A 1 9 ? -17.110 7.459 1.279 1.00 1.79 9 VAL A N 10
ATOM 13684 C CA . VAL A 1 9 ? -16.319 7.159 0.100 1.00 1.12 9 VAL A CA 10
ATOM 13685 C C . VAL A 1 9 ? -16.912 5.959 -0.619 1.00 1.30 9 VAL A C 10
ATOM 13686 O O . VAL A 1 9 ? -17.223 4.943 0.005 1.00 1.97 9 VAL A O 10
ATOM 13699 N N . ASP A 1 10 ? -17.077 6.083 -1.922 1.00 1.59 10 ASP A N 10
ATOM 13700 C CA . ASP A 1 10 ? -17.695 5.034 -2.715 1.00 1.95 10 ASP A CA 10
ATOM 13701 C C . ASP A 1 10 ? -16.681 4.380 -3.643 1.00 1.67 10 ASP A C 10
ATOM 13702 O O . ASP A 1 10 ? -15.936 5.060 -4.352 1.00 2.11 10 ASP A O 10
ATOM 13711 N N . ASP A 1 11 ? -16.629 3.057 -3.604 1.00 1.77 11 ASP A N 10
ATOM 13712 C CA . ASP A 1 11 ? -15.826 2.301 -4.554 1.00 2.16 11 ASP A CA 10
ATOM 13713 C C . ASP A 1 11 ? -16.692 1.968 -5.761 1.00 2.17 11 ASP A C 10
ATOM 13714 O O . ASP A 1 11 ? -16.190 1.794 -6.871 1.00 2.77 11 ASP A O 10
ATOM 13723 N N . ASP A 1 12 ? -18.002 1.903 -5.505 1.00 2.18 12 ASP A N 10
ATOM 13724 C CA . ASP A 1 12 ? -19.030 1.767 -6.539 1.00 2.70 12 ASP A CA 10
ATOM 13725 C C . ASP A 1 12 ? -18.709 0.651 -7.527 1.00 2.76 12 ASP A C 10
ATOM 13726 O O . ASP A 1 12 ? -18.238 0.912 -8.637 1.00 3.06 12 ASP A O 10
ATOM 13735 N N . ASP A 1 13 ? -18.978 -0.585 -7.109 1.00 3.06 13 ASP A N 10
ATOM 13736 C CA . ASP A 1 13 ? -18.703 -1.777 -7.916 1.00 3.48 13 ASP A CA 10
ATOM 13737 C C . ASP A 1 13 ? -17.209 -1.943 -8.142 1.00 2.94 13 ASP A C 10
ATOM 13738 O O . ASP A 1 13 ? -16.610 -1.248 -8.966 1.00 3.31 13 ASP A O 10
ATOM 13747 N N . LYS A 1 14 ? -16.612 -2.863 -7.396 1.00 2.50 14 LYS A N 10
ATOM 13748 C CA . LYS A 1 14 ? -15.185 -3.127 -7.490 1.00 2.02 14 LYS A CA 10
ATOM 13749 C C . LYS A 1 14 ? -14.762 -3.426 -8.926 1.00 1.81 14 LYS A C 10
ATOM 13750 O O . LYS A 1 14 ? -15.201 -4.404 -9.535 1.00 2.32 14 LYS A O 10
ATOM 13769 N N . MET A 1 15 ? -13.939 -2.552 -9.478 1.00 1.76 15 MET A N 10
ATOM 13770 C CA . MET A 1 15 ? -13.406 -2.741 -10.814 1.00 2.24 15 MET A CA 10
ATOM 13771 C C . MET A 1 15 ? -11.890 -2.811 -10.748 1.00 2.58 15 MET A C 10
ATOM 13772 O O . MET A 1 15 ? -11.250 -1.929 -10.183 1.00 3.21 15 MET A O 10
ATOM 13786 N N . GLY A 1 16 ? -11.328 -3.866 -11.315 1.00 2.70 16 GLY A N 10
ATOM 13787 C CA . GLY A 1 16 ? -9.902 -4.087 -11.214 1.00 3.22 16 GLY A CA 10
ATOM 13788 C C . GLY A 1 16 ? -9.585 -4.998 -10.052 1.00 2.83 16 GLY A C 10
ATOM 13789 O O . GLY A 1 16 ? -8.529 -4.888 -9.423 1.00 3.41 16 GLY A O 10
ATOM 13793 N N . GLY A 1 17 ? -10.512 -5.902 -9.768 1.00 2.09 17 GLY A N 10
ATOM 13794 C CA . GLY A 1 17 ? -10.377 -6.780 -8.630 1.00 1.71 17 GLY A CA 10
ATOM 13795 C C . GLY A 1 17 ? -11.190 -6.282 -7.454 1.00 1.27 17 GLY A C 10
ATOM 13796 O O . GLY A 1 17 ? -11.613 -5.124 -7.447 1.00 1.42 17 GLY A O 10
ATOM 13800 N N . PRO A 1 18 ? -11.442 -7.136 -6.452 1.00 0.94 18 PRO A N 10
ATOM 13801 C CA . PRO A 1 18 ? -12.178 -6.743 -5.246 1.00 0.76 18 PRO A CA 10
ATOM 13802 C C . PRO A 1 18 ? -11.493 -5.591 -4.517 1.00 0.63 18 PRO A C 10
ATOM 13803 O O . PRO A 1 18 ? -10.283 -5.620 -4.289 1.00 0.79 18 PRO A O 10
ATOM 13814 N N . THR A 1 19 ? -12.267 -4.585 -4.153 1.00 0.67 19 THR A N 10
ATOM 13815 C CA . THR A 1 19 ? -11.716 -3.403 -3.522 1.00 0.57 19 THR A CA 10
ATOM 13816 C C . THR A 1 19 ? -11.500 -3.624 -2.033 1.00 0.54 19 THR A C 10
ATOM 13817 O O . THR A 1 19 ? -12.316 -4.252 -1.352 1.00 0.62 19 THR A O 10
ATOM 13828 N N . VAL A 1 20 ? -10.390 -3.112 -1.536 1.00 0.45 20 VAL A N 10
ATOM 13829 C CA . VAL A 1 20 ? -10.053 -3.225 -0.133 1.00 0.43 20 VAL A CA 10
ATOM 13830 C C . VAL A 1 20 ? -9.964 -1.842 0.489 1.00 0.36 20 VAL A C 10
ATOM 13831 O O . VAL A 1 20 ? -9.244 -0.975 -0.011 1.00 0.32 20 VAL A O 10
ATOM 13844 N N . LEU A 1 21 ? -10.718 -1.625 1.552 1.00 0.37 21 LEU A N 10
ATOM 13845 C CA . LEU A 1 21 ? -10.635 -0.374 2.280 1.00 0.33 21 LEU A CA 10
ATOM 13846 C C . LEU A 1 21 ? -9.323 -0.329 3.037 1.00 0.32 21 LEU A C 10
ATOM 13847 O O . LEU A 1 21 ? -8.994 -1.246 3.791 1.00 0.52 21 LEU A O 10
ATOM 13863 N N . VAL A 1 22 ? -8.577 0.734 2.831 1.00 0.23 22 VAL A N 10
ATOM 13864 C CA . VAL A 1 22 ? -7.268 0.853 3.431 1.00 0.21 22 VAL A CA 10
ATOM 13865 C C . VAL A 1 22 ? -7.283 1.889 4.535 1.00 0.24 22 VAL A C 10
ATOM 13866 O O . VAL A 1 22 ? -7.553 3.067 4.300 1.00 0.31 22 VAL A O 10
ATOM 13879 N N . LYS A 1 23 ? -7.020 1.431 5.741 1.00 0.27 23 LYS A N 10
ATOM 13880 C CA . LYS A 1 23 ? -6.958 2.302 6.895 1.00 0.34 23 LYS A CA 10
ATOM 13881 C C . LYS A 1 23 ? -5.507 2.653 7.185 1.00 0.26 23 LYS A C 10
ATOM 13882 O O . LYS A 1 23 ? -5.210 3.702 7.751 1.00 0.29 23 LYS A O 10
ATOM 13901 N N . ARG A 1 24 ? -4.605 1.769 6.776 1.00 0.22 24 ARG A N 10
ATOM 13902 C CA . ARG A 1 24 ? -3.179 1.972 6.982 1.00 0.24 24 ARG A CA 10
ATOM 13903 C C . ARG A 1 24 ? -2.370 0.970 6.169 1.00 0.20 24 ARG A C 10
ATOM 13904 O O . ARG A 1 24 ? -2.894 -0.052 5.721 1.00 0.20 24 ARG A O 10
ATOM 13925 N N . PHE A 1 25 ? -1.098 1.280 5.978 1.00 0.21 25 PHE A N 10
ATOM 13926 C CA . PHE A 1 25 ? -0.184 0.405 5.258 1.00 0.20 25 PHE A CA 10
ATOM 13927 C C . PHE A 1 25 ? 0.836 -0.176 6.222 1.00 0.21 25 PHE A C 10
ATOM 13928 O O . PHE A 1 25 ? 1.353 0.529 7.086 1.00 0.35 25 PHE A O 10
ATOM 13945 N N . GLN A 1 26 ? 1.109 -1.457 6.079 1.00 0.13 26 GLN A N 10
ATOM 13946 C CA . GLN A 1 26 ? 2.107 -2.126 6.895 1.00 0.14 26 GLN A CA 10
ATOM 13947 C C . GLN A 1 26 ? 3.259 -2.581 6.017 1.00 0.11 26 GLN A C 10
ATOM 13948 O O . GLN A 1 26 ? 3.044 -3.217 4.987 1.00 0.15 26 GLN A O 10
ATOM 13962 N N . LEU A 1 27 ? 4.474 -2.246 6.408 1.00 0.10 27 LEU A N 10
ATOM 13963 C CA . LEU A 1 27 ? 5.641 -2.613 5.629 1.00 0.11 27 LEU A CA 10
ATOM 13964 C C . LEU A 1 27 ? 6.360 -3.781 6.284 1.00 0.14 27 LEU A C 10
ATOM 13965 O O . LEU A 1 27 ? 6.673 -3.746 7.472 1.00 0.25 27 LEU A O 10
ATOM 13981 N N . SER A 1 28 ? 6.600 -4.820 5.507 1.00 0.14 28 SER A N 10
ATOM 13982 C CA . SER A 1 28 ? 7.259 -6.009 6.009 1.00 0.16 28 SER A CA 10
ATOM 13983 C C . SER A 1 28 ? 8.610 -6.191 5.323 1.00 0.16 28 SER A C 10
ATOM 13984 O O . SER A 1 28 ? 8.681 -6.317 4.102 1.00 0.27 28 SER A O 10
ATOM 13992 N N . GLY A 1 29 ? 9.679 -6.184 6.108 1.00 0.14 29 GLY A N 10
ATOM 13993 C CA . GLY A 1 29 ? 11.007 -6.385 5.556 1.00 0.20 29 GLY A CA 10
ATOM 13994 C C . GLY A 1 29 ? 11.761 -5.084 5.352 1.00 0.18 29 GLY A C 10
ATOM 13995 O O . GLY A 1 29 ? 12.895 -5.089 4.879 1.00 0.21 29 GLY A O 10
ATOM 13999 N N . ASN A 1 30 ? 11.132 -3.973 5.706 1.00 0.16 30 ASN A N 10
ATOM 14000 C CA . ASN A 1 30 ? 11.750 -2.663 5.568 1.00 0.16 30 ASN A CA 10
ATOM 14001 C C . ASN A 1 30 ? 12.693 -2.371 6.731 1.00 0.17 30 ASN A C 10
ATOM 14002 O O . ASN A 1 30 ? 12.307 -2.432 7.902 1.00 0.27 30 ASN A O 10
ATOM 14013 N N . ARG A 1 31 ? 13.935 -2.067 6.401 1.00 0.15 31 ARG A N 10
ATOM 14014 C CA . ARG A 1 31 ? 14.932 -1.719 7.399 1.00 0.19 31 ARG A CA 10
ATOM 14015 C C . ARG A 1 31 ? 15.611 -0.406 7.041 1.00 0.20 31 ARG A C 10
ATOM 14016 O O . ARG A 1 31 ? 15.969 0.380 7.920 1.00 0.29 31 ARG A O 10
ATOM 14037 N N . GLN A 1 32 ? 15.776 -0.168 5.746 1.00 0.18 32 GLN A N 10
ATOM 14038 C CA . GLN A 1 32 ? 16.405 1.052 5.264 1.00 0.24 32 GLN A CA 10
ATOM 14039 C C . GLN A 1 32 ? 15.506 2.253 5.519 1.00 0.23 32 GLN A C 10
ATOM 14040 O O . GLN A 1 32 ? 15.984 3.359 5.765 1.00 0.31 32 GLN A O 10
ATOM 14054 N N . PHE A 1 33 ? 14.201 2.024 5.459 1.00 0.17 33 PHE A N 10
ATOM 14055 C CA . PHE A 1 33 ? 13.221 3.054 5.767 1.00 0.15 33 PHE A CA 10
ATOM 14056 C C . PHE A 1 33 ? 12.111 2.457 6.619 1.00 0.15 33 PHE A C 10
ATOM 14057 O O . PHE A 1 33 ? 11.715 1.311 6.416 1.00 0.20 33 PHE A O 10
ATOM 14074 N N . ASP A 1 34 ? 11.629 3.227 7.584 1.00 0.22 34 ASP A N 10
ATOM 14075 C CA . ASP A 1 34 ? 10.585 2.755 8.488 1.00 0.27 34 ASP A CA 10
ATOM 14076 C C . ASP A 1 34 ? 9.213 2.874 7.836 1.00 0.22 34 ASP A C 10
ATOM 14077 O O . ASP A 1 34 ? 9.077 3.496 6.781 1.00 0.19 34 ASP A O 10
ATOM 14086 N N . ASP A 1 35 ? 8.203 2.284 8.469 1.00 0.24 35 ASP A N 10
ATOM 14087 C CA . ASP A 1 35 ? 6.851 2.251 7.906 1.00 0.22 35 ASP A CA 10
ATOM 14088 C C . ASP A 1 35 ? 6.351 3.646 7.590 1.00 0.20 35 ASP A C 10
ATOM 14089 O O . ASP A 1 35 ? 5.984 3.928 6.457 1.00 0.22 35 ASP A O 10
ATOM 14098 N N . ARG A 1 36 ? 6.367 4.525 8.586 1.00 0.22 36 ARG A N 10
ATOM 14099 C CA . ARG A 1 36 ? 5.829 5.874 8.434 1.00 0.28 36 ARG A CA 10
ATOM 14100 C C . ARG A 1 36 ? 6.542 6.620 7.308 1.00 0.25 36 ARG A C 10
ATOM 14101 O O . ARG A 1 36 ? 5.936 7.433 6.608 1.00 0.34 36 ARG A O 10
ATOM 14122 N N . ARG A 1 37 ? 7.823 6.324 7.128 1.00 0.21 37 ARG A N 10
ATOM 14123 C CA . ARG A 1 37 ? 8.600 6.914 6.044 1.00 0.22 37 ARG A CA 10
ATOM 14124 C C . ARG A 1 37 ? 8.057 6.466 4.689 1.00 0.21 37 ARG A C 10
ATOM 14125 O O . ARG A 1 37 ? 7.924 7.270 3.768 1.00 0.30 37 ARG A O 10
ATOM 14146 N N . LEU A 1 38 ? 7.735 5.184 4.577 1.00 0.15 38 LEU A N 10
ATOM 14147 C CA . LEU A 1 38 ? 7.199 4.641 3.333 1.00 0.15 38 LEU A CA 10
ATOM 14148 C C . LEU A 1 38 ? 5.714 4.978 3.185 1.00 0.17 38 LEU A C 10
ATOM 14149 O O . LEU A 1 38 ? 5.195 5.067 2.076 1.00 0.19 38 LEU A O 10
ATOM 14165 N N . LEU A 1 39 ? 5.044 5.178 4.314 1.00 0.21 39 LEU A N 10
ATOM 14166 C CA . LEU A 1 39 ? 3.630 5.557 4.338 1.00 0.26 39 LEU A CA 10
ATOM 14167 C C . LEU A 1 39 ? 3.405 6.881 3.622 1.00 0.24 39 LEU A C 10
ATOM 14168 O O . LEU A 1 39 ? 2.351 7.109 3.034 1.00 0.24 39 LEU A O 10
ATOM 14184 N N . ALA A 1 40 ? 4.405 7.749 3.682 1.00 0.25 40 ALA A N 10
ATOM 14185 C CA . ALA A 1 40 ? 4.358 9.032 2.985 1.00 0.26 40 ALA A CA 10
ATOM 14186 C C . ALA A 1 40 ? 4.223 8.842 1.478 1.00 0.22 40 ALA A C 10
ATOM 14187 O O . ALA A 1 40 ? 3.732 9.722 0.774 1.00 0.25 40 ALA A O 10
ATOM 14194 N N . LEU A 1 41 ? 4.652 7.689 0.987 1.00 0.19 41 LEU A N 10
ATOM 14195 C CA . LEU A 1 41 ? 4.506 7.357 -0.424 1.00 0.18 41 LEU A CA 10
ATOM 14196 C C . LEU A 1 41 ? 3.062 7.001 -0.741 1.00 0.17 41 LEU A C 10
ATOM 14197 O O . LEU A 1 41 ? 2.612 7.127 -1.876 1.00 0.18 41 LEU A O 10
ATOM 14213 N N . LEU A 1 42 ? 2.336 6.560 0.276 1.00 0.15 42 LEU A N 10
ATOM 14214 C CA . LEU A 1 42 ? 0.944 6.163 0.113 1.00 0.15 42 LEU A CA 10
ATOM 14215 C C . LEU A 1 42 ? 0.027 7.198 0.747 1.00 0.17 42 LEU A C 10
ATOM 14216 O O . LEU A 1 42 ? -1.150 6.939 0.963 1.00 0.18 42 LEU A O 10
ATOM 14232 N N . HIS A 1 43 ? 0.588 8.363 1.048 1.00 0.19 43 HIS A N 10
ATOM 14233 C CA . HIS A 1 43 ? -0.100 9.406 1.816 1.00 0.25 43 HIS A CA 10
ATOM 14234 C C . HIS A 1 43 ? -1.465 9.796 1.220 1.00 0.25 43 HIS A C 10
ATOM 14235 O O . HIS A 1 43 ? -2.310 10.361 1.913 1.00 0.29 43 HIS A O 10
ATOM 14250 N N . ASP A 1 44 ? -1.675 9.493 -0.054 1.00 0.24 44 ASP A N 10
ATOM 14251 C CA . ASP A 1 44 ? -2.890 9.902 -0.755 1.00 0.28 44 ASP A CA 10
ATOM 14252 C C . ASP A 1 44 ? -3.794 8.712 -1.081 1.00 0.29 44 ASP A C 10
ATOM 14253 O O . ASP A 1 44 ? -4.766 8.852 -1.825 1.00 0.43 44 ASP A O 10
ATOM 14262 N N . LEU A 1 45 ? -3.498 7.551 -0.515 1.00 0.21 45 LEU A N 10
ATOM 14263 C CA . LEU A 1 45 ? -4.235 6.335 -0.858 1.00 0.23 45 LEU A CA 10
ATOM 14264 C C . LEU A 1 45 ? -5.312 5.950 0.171 1.00 0.22 45 LEU A C 10
ATOM 14265 O O . LEU A 1 45 ? -6.477 5.797 -0.201 1.00 0.29 45 LEU A O 10
ATOM 14281 N N . PRO A 1 46 ? -4.978 5.797 1.475 1.00 0.19 46 PRO A N 10
ATOM 14282 C CA . PRO A 1 46 ? -5.920 5.234 2.440 1.00 0.24 46 PRO A CA 10
ATOM 14283 C C . PRO A 1 46 ? -7.085 6.166 2.739 1.00 0.26 46 PRO A C 10
ATOM 14284 O O . PRO A 1 46 ? -7.056 7.351 2.403 1.00 0.33 46 PRO A O 10
ATOM 14295 N N . GLY A 1 47 ? -8.112 5.618 3.365 1.00 0.24 47 GLY A N 10
ATOM 14296 C CA . GLY A 1 47 ? -9.348 6.347 3.555 1.00 0.24 47 GLY A CA 10
ATOM 14297 C C . GLY A 1 47 ? -10.336 6.017 2.462 1.00 0.24 47 GLY A C 10
ATOM 14298 O O . GLY A 1 47 ? -11.549 6.142 2.638 1.00 0.31 47 GLY A O 10
ATOM 14302 N N . GLN A 1 48 ? -9.802 5.585 1.327 1.00 0.27 48 GLN A N 10
ATOM 14303 C CA . GLN A 1 48 ? -10.612 5.143 0.206 1.00 0.29 48 GLN A CA 10
ATOM 14304 C C . GLN A 1 48 ? -10.503 3.638 0.043 1.00 0.27 48 GLN A C 10
ATOM 14305 O O . GLN A 1 48 ? -9.670 2.989 0.679 1.00 0.24 48 GLN A O 10
ATOM 14319 N N . GLU A 1 49 ? -11.353 3.091 -0.806 1.00 0.32 49 GLU A N 10
ATOM 14320 C CA . GLU A 1 49 ? -11.324 1.671 -1.107 1.00 0.33 49 GLU A CA 10
ATOM 14321 C C . GLU A 1 49 ? -10.562 1.432 -2.399 1.00 0.33 49 GLU A C 10
ATOM 14322 O O . GLU A 1 49 ? -11.011 1.806 -3.484 1.00 0.45 49 GLU A O 10
ATOM 14334 N N . LEU A 1 50 ? -9.397 0.824 -2.263 1.00 0.27 50 LEU A N 10
ATOM 14335 C CA . LEU A 1 50 ? -8.482 0.628 -3.376 1.00 0.28 50 LEU A CA 10
ATOM 14336 C C . LEU A 1 50 ? -8.654 -0.767 -3.966 1.00 0.31 50 LEU A C 10
ATOM 14337 O O . LEU A 1 50 ? -8.854 -1.734 -3.236 1.00 0.36 50 LEU A O 10
ATOM 14353 N N . ASN A 1 51 ? -8.585 -0.865 -5.287 1.00 0.33 51 ASN A N 10
ATOM 14354 C CA . ASN A 1 51 ? -8.692 -2.160 -5.957 1.00 0.37 51 ASN A CA 10
ATOM 14355 C C . ASN A 1 51 ? -7.328 -2.832 -6.008 1.00 0.36 51 ASN A C 10
ATOM 14356 O O . ASN A 1 51 ? -6.324 -2.202 -5.677 1.00 0.35 51 ASN A O 10
ATOM 14367 N N . LEU A 1 52 ? -7.285 -4.095 -6.428 1.00 0.42 52 LEU A N 10
ATOM 14368 C CA . LEU A 1 52 ? -6.029 -4.849 -6.486 1.00 0.47 52 LEU A CA 10
ATOM 14369 C C . LEU A 1 52 ? -4.943 -4.072 -7.226 1.00 0.43 52 LEU A C 10
ATOM 14370 O O . LEU A 1 52 ? -3.803 -3.993 -6.762 1.00 0.38 52 LEU A O 10
ATOM 14386 N N . SER A 1 53 ? -5.307 -3.488 -8.363 1.00 0.47 53 SER A N 10
ATOM 14387 C CA . SER A 1 53 ? -4.377 -2.703 -9.163 1.00 0.48 53 SER A CA 10
ATOM 14388 C C . SER A 1 53 ? -3.744 -1.586 -8.332 1.00 0.39 53 SER A C 10
ATOM 14389 O O . SER A 1 53 ? -2.519 -1.458 -8.279 1.00 0.40 53 SER A O 10
ATOM 14397 N N . GLN A 1 54 ? -4.584 -0.811 -7.660 1.00 0.36 54 GLN A N 10
ATOM 14398 C CA . GLN A 1 54 ? -4.128 0.294 -6.828 1.00 0.33 54 GLN A CA 10
ATOM 14399 C C . GLN A 1 54 ? -3.355 -0.213 -5.612 1.00 0.22 54 GLN A C 10
ATOM 14400 O O . GLN A 1 54 ? -2.439 0.455 -5.130 1.00 0.23 54 GLN A O 10
ATOM 14414 N N . LEU A 1 55 ? -3.718 -1.399 -5.133 1.00 0.22 55 LEU A N 10
ATOM 14415 C CA . LEU A 1 55 ? -3.044 -2.008 -3.991 1.00 0.21 55 LEU A CA 10
ATOM 14416 C C . LEU A 1 55 ? -1.566 -2.243 -4.289 1.00 0.19 55 LEU A C 10
ATOM 14417 O O . LEU A 1 55 ? -0.698 -1.776 -3.555 1.00 0.22 55 LEU A O 10
ATOM 14433 N N . HIS A 1 56 ? -1.273 -2.955 -5.374 1.00 0.25 56 HIS A N 10
ATOM 14434 C CA . HIS A 1 56 ? 0.117 -3.260 -5.708 1.00 0.30 56 HIS A CA 10
ATOM 14435 C C . HIS A 1 56 ? 0.823 -2.042 -6.293 1.00 0.25 56 HIS A C 10
ATOM 14436 O O . HIS A 1 56 ? 2.048 -1.950 -6.253 1.00 0.24 56 HIS A O 10
ATOM 14451 N N . ALA A 1 57 ? 0.047 -1.115 -6.839 1.00 0.25 57 ALA A N 10
ATOM 14452 C CA . ALA A 1 57 ? 0.591 0.154 -7.318 1.00 0.25 57 ALA A CA 10
ATOM 14453 C C . ALA A 1 57 ? 1.250 0.916 -6.173 1.00 0.21 57 ALA A C 10
ATOM 14454 O O . ALA A 1 57 ? 2.244 1.618 -6.364 1.00 0.22 57 ALA A O 10
ATOM 14461 N N . ALA A 1 58 ? 0.690 0.758 -4.979 1.00 0.18 58 ALA A N 10
ATOM 14462 C CA . ALA A 1 58 ? 1.250 1.357 -3.776 1.00 0.19 58 ALA A CA 10
ATOM 14463 C C . ALA A 1 58 ? 2.657 0.835 -3.521 1.00 0.16 58 ALA A C 10
ATOM 14464 O O . ALA A 1 58 ? 3.554 1.586 -3.135 1.00 0.18 58 ALA A O 10
ATOM 14471 N N . ALA A 1 59 ? 2.846 -0.456 -3.760 1.00 0.14 59 ALA A N 10
ATOM 14472 C CA . ALA A 1 59 ? 4.141 -1.090 -3.567 1.00 0.13 59 ALA A CA 10
ATOM 14473 C C . ALA A 1 59 ? 5.152 -0.570 -4.580 1.00 0.11 59 ALA A C 10
ATOM 14474 O O . ALA A 1 59 ? 6.333 -0.411 -4.272 1.00 0.11 59 ALA A O 10
ATOM 14481 N N . ALA A 1 60 ? 4.672 -0.288 -5.785 1.00 0.12 60 ALA A N 10
ATOM 14482 C CA . ALA A 1 60 ? 5.523 0.225 -6.850 1.00 0.13 60 ALA A CA 10
ATOM 14483 C C . ALA A 1 60 ? 6.104 1.583 -6.477 1.00 0.14 60 ALA A C 10
ATOM 14484 O O . ALA A 1 60 ? 7.273 1.863 -6.755 1.00 0.17 60 ALA A O 10
ATOM 14491 N N . ARG A 1 61 ? 5.287 2.414 -5.834 1.00 0.13 61 ARG A N 10
ATOM 14492 C CA . ARG A 1 61 ? 5.733 3.719 -5.352 1.00 0.14 61 ARG A CA 10
ATOM 14493 C C . ARG A 1 61 ? 6.948 3.562 -4.447 1.00 0.13 61 ARG A C 10
ATOM 14494 O O . ARG A 1 61 ? 7.919 4.311 -4.546 1.00 0.15 61 ARG A O 10
ATOM 14515 N N . ILE A 1 62 ? 6.890 2.562 -3.583 1.00 0.13 62 ILE A N 10
ATOM 14516 C CA . ILE A 1 62 ? 7.935 2.332 -2.599 1.00 0.12 62 ILE A CA 10
ATOM 14517 C C . ILE A 1 62 ? 9.136 1.655 -3.239 1.00 0.12 62 ILE A C 10
ATOM 14518 O O . ILE A 1 62 ? 10.287 1.951 -2.906 1.00 0.12 62 ILE A O 10
ATOM 14534 N N . GLY A 1 63 ? 8.861 0.749 -4.165 1.00 0.13 63 GLY A N 10
ATOM 14535 C CA . GLY A 1 63 ? 9.921 0.093 -4.890 1.00 0.14 63 GLY A CA 10
ATOM 14536 C C . GLY A 1 63 ? 10.783 1.085 -5.636 1.00 0.15 63 GLY A C 10
ATOM 14537 O O . GLY A 1 63 ? 12.007 1.019 -5.579 1.00 0.22 63 GLY A O 10
ATOM 14541 N N . ASP A 1 64 ? 10.133 2.024 -6.310 1.00 0.14 64 ASP A N 10
ATOM 14542 C CA . ASP A 1 64 ? 10.832 3.073 -7.046 1.00 0.16 64 ASP A CA 10
ATOM 14543 C C . ASP A 1 64 ? 11.540 4.021 -6.083 1.00 0.12 64 ASP A C 10
ATOM 14544 O O . ASP A 1 64 ? 12.615 4.542 -6.386 1.00 0.13 64 ASP A O 10
ATOM 14553 N N . PHE A 1 65 ? 10.933 4.225 -4.918 1.00 0.13 65 PHE A N 10
ATOM 14554 C CA . PHE A 1 65 ? 11.506 5.076 -3.878 1.00 0.12 65 PHE A CA 10
ATOM 14555 C C . PHE A 1 65 ? 12.895 4.583 -3.485 1.00 0.10 65 PHE A C 10
ATOM 14556 O O . PHE A 1 65 ? 13.857 5.353 -3.471 1.00 0.11 65 PHE A O 10
ATOM 14573 N N . TYR A 1 66 ? 12.989 3.295 -3.176 1.00 0.10 66 TYR A N 10
ATOM 14574 C CA . TYR A 1 66 ? 14.258 2.680 -2.807 1.00 0.10 66 TYR A CA 10
ATOM 14575 C C . TYR A 1 66 ? 15.282 2.814 -3.930 1.00 0.12 66 TYR A C 10
ATOM 14576 O O . TYR A 1 66 ? 16.452 3.111 -3.683 1.00 0.14 66 TYR A O 10
ATOM 14594 N N . GLN A 1 67 ? 14.826 2.614 -5.162 1.00 0.14 67 GLN A N 10
ATOM 14595 C CA . GLN A 1 67 ? 15.699 2.670 -6.331 1.00 0.18 67 GLN A CA 10
ATOM 14596 C C . GLN A 1 67 ? 16.378 4.028 -6.443 1.00 0.19 67 GLN A C 10
ATOM 14597 O O . GLN A 1 67 ? 17.585 4.112 -6.677 1.00 0.24 67 GLN A O 10
ATOM 14611 N N . GLU A 1 68 ? 15.608 5.096 -6.250 1.00 0.21 68 GLU A N 10
ATOM 14612 C CA . GLU A 1 68 ? 16.145 6.451 -6.351 1.00 0.25 68 GLU A CA 10
ATOM 14613 C C . GLU A 1 68 ? 17.076 6.767 -5.186 1.00 0.24 68 GLU A C 10
ATOM 14614 O O . GLU A 1 68 ? 17.857 7.717 -5.242 1.00 0.31 68 GLU A O 10
ATOM 14626 N N . LYS A 1 69 ? 16.987 5.976 -4.127 1.00 0.20 69 LYS A N 10
ATOM 14627 C CA . LYS A 1 69 ? 17.830 6.176 -2.956 1.00 0.23 69 LYS A CA 10
ATOM 14628 C C . LYS A 1 69 ? 19.115 5.362 -3.073 1.00 0.25 69 LYS A C 10
ATOM 14629 O O . LYS A 1 69 ? 19.919 5.316 -2.142 1.00 0.31 69 LYS A O 10
ATOM 14648 N N . GLY A 1 70 ? 19.299 4.714 -4.217 1.00 0.24 70 GLY A N 10
ATOM 14649 C CA . GLY A 1 70 ? 20.516 3.964 -4.457 1.00 0.29 70 GLY A CA 10
ATOM 14650 C C . GLY A 1 70 ? 20.319 2.473 -4.292 1.00 0.27 70 GLY A C 10
ATOM 14651 O O . GLY A 1 70 ? 21.180 1.679 -4.670 1.00 0.31 70 GLY A O 10
ATOM 14655 N N . TYR A 1 71 ? 19.181 2.091 -3.738 1.00 0.22 71 TYR A N 10
ATOM 14656 C CA . TYR A 1 71 ? 18.881 0.688 -3.510 1.00 0.21 71 TYR A CA 10
ATOM 14657 C C . TYR A 1 71 ? 18.177 0.116 -4.734 1.00 0.21 71 TYR A C 10
ATOM 14658 O O . TYR A 1 71 ? 16.970 -0.116 -4.729 1.00 0.19 71 TYR A O 10
ATOM 14676 N N . VAL A 1 72 ? 18.952 -0.099 -5.788 1.00 0.27 72 VAL A N 10
ATOM 14677 C CA . VAL A 1 72 ? 18.414 -0.521 -7.074 1.00 0.31 72 VAL A CA 10
ATOM 14678 C C . VAL A 1 72 ? 17.997 -1.990 -7.040 1.00 0.32 72 VAL A C 10
ATOM 14679 O O . VAL A 1 72 ? 17.117 -2.418 -7.792 1.00 0.37 72 VAL A O 10
ATOM 14692 N N . LEU A 1 73 ? 18.620 -2.759 -6.159 1.00 0.31 73 LEU A N 10
ATOM 14693 C CA . LEU A 1 73 ? 18.262 -4.161 -5.989 1.00 0.34 73 LEU A CA 10
ATOM 14694 C C . LEU A 1 73 ? 16.987 -4.278 -5.157 1.00 0.33 73 LEU A C 10
ATOM 14695 O O . LEU A 1 73 ? 16.317 -5.312 -5.160 1.00 0.52 73 LEU A O 10
ATOM 14711 N N . ALA A 1 74 ? 16.643 -3.201 -4.470 1.00 0.20 74 ALA A N 10
ATOM 14712 C CA . ALA A 1 74 ? 15.475 -3.185 -3.609 1.00 0.17 74 ALA A CA 10
ATOM 14713 C C . ALA A 1 74 ? 14.202 -2.914 -4.400 1.00 0.21 74 ALA A C 10
ATOM 14714 O O . ALA A 1 74 ? 14.173 -2.061 -5.290 1.00 0.37 74 ALA A O 10
ATOM 14721 N N . ARG A 1 75 ? 13.158 -3.656 -4.077 1.00 0.15 75 ARG A N 10
ATOM 14722 C CA . ARG A 1 75 ? 11.855 -3.470 -4.692 1.00 0.20 75 ARG A CA 10
ATOM 14723 C C . ARG A 1 75 ? 10.765 -3.910 -3.723 1.00 0.19 75 ARG A C 10
ATOM 14724 O O . ARG A 1 75 ? 10.859 -4.973 -3.115 1.00 0.39 75 ARG A O 10
ATOM 14745 N N . ALA A 1 76 ? 9.747 -3.085 -3.563 1.00 0.16 76 ALA A N 10
ATOM 14746 C CA . ALA A 1 76 ? 8.637 -3.416 -2.685 1.00 0.14 76 ALA A CA 10
ATOM 14747 C C . ALA A 1 76 ? 7.499 -4.030 -3.483 1.00 0.15 76 ALA A C 10
ATOM 14748 O O . ALA A 1 76 ? 7.151 -3.539 -4.557 1.00 0.18 76 ALA A O 10
ATOM 14755 N N . PHE A 1 77 ? 6.930 -5.106 -2.968 1.00 0.15 77 PHE A N 10
ATOM 14756 C CA . PHE A 1 77 ? 5.823 -5.769 -3.633 1.00 0.18 77 PHE A CA 10
ATOM 14757 C C . PHE A 1 77 ? 4.735 -6.114 -2.628 1.00 0.16 77 PHE A C 10
ATOM 14758 O O . PHE A 1 77 ? 5.014 -6.356 -1.453 1.00 0.21 77 PHE A O 10
ATOM 14775 N N . LEU A 1 78 ? 3.499 -6.123 -3.085 1.00 0.17 78 LEU A N 10
ATOM 14776 C CA . LEU A 1 78 ? 2.381 -6.466 -2.230 1.00 0.17 78 LEU A CA 10
ATOM 14777 C C . LEU A 1 78 ? 1.917 -7.879 -2.563 1.00 0.23 78 LEU A C 10
ATOM 14778 O O . LEU A 1 78 ? 1.518 -8.155 -3.694 1.00 0.29 78 LEU A O 10
ATOM 14794 N N . PRO A 1 79 ? 1.991 -8.795 -1.587 1.00 0.26 79 PRO A N 10
ATOM 14795 C CA . PRO A 1 79 ? 1.559 -10.183 -1.771 1.00 0.38 79 PRO A CA 10
ATOM 14796 C C . PRO A 1 79 ? 0.042 -10.298 -1.921 1.00 0.43 79 PRO A C 10
ATOM 14797 O O . PRO A 1 79 ? -0.671 -10.602 -0.961 1.00 1.12 79 PRO A O 10
ATOM 14808 N N . ALA A 1 80 ? -0.445 -10.033 -3.126 1.00 0.71 80 ALA A N 10
ATOM 14809 C CA . ALA A 1 80 ? -1.868 -10.105 -3.412 1.00 0.81 80 ALA A CA 10
ATOM 14810 C C . ALA A 1 80 ? -2.359 -11.545 -3.360 1.00 1.08 80 ALA A C 10
ATOM 14811 O O . ALA A 1 80 ? -1.886 -12.396 -4.119 1.00 2.00 80 ALA A O 10
ATOM 14818 N N . GLN A 1 81 ? -3.303 -11.808 -2.460 1.00 0.91 81 GLN A N 10
ATOM 14819 C CA . GLN A 1 81 ? -3.860 -13.143 -2.290 1.00 1.14 81 GLN A CA 10
ATOM 14820 C C . GLN A 1 81 ? -5.062 -13.098 -1.353 1.00 1.14 81 GLN A C 10
ATOM 14821 O O . GLN A 1 81 ? -6.140 -13.602 -1.675 1.00 1.90 81 GLN A O 10
ATOM 14835 N N . GLU A 1 82 ? -4.860 -12.494 -0.191 1.00 1.12 82 GLU A N 10
ATOM 14836 C CA . GLU A 1 82 ? -5.914 -12.339 0.800 1.00 1.51 82 GLU A CA 10
ATOM 14837 C C . GLU A 1 82 ? -5.941 -10.899 1.296 1.00 1.50 82 GLU A C 10
ATOM 14838 O O . GLU A 1 82 ? -6.909 -10.172 1.061 1.00 2.33 82 GLU A O 10
ATOM 14850 N N . ILE A 1 83 ? -4.850 -10.494 1.948 1.00 1.09 83 ILE A N 10
ATOM 14851 C CA . ILE A 1 83 ? -4.713 -9.155 2.525 1.00 0.97 83 ILE A CA 10
ATOM 14852 C C . ILE A 1 83 ? -5.675 -8.941 3.691 1.00 0.87 83 ILE A C 10
ATOM 14853 O O . ILE A 1 83 ? -6.848 -9.316 3.632 1.00 0.94 83 ILE A O 10
ATOM 14869 N N . GLN A 1 84 ? -5.167 -8.343 4.754 1.00 0.89 84 GLN A N 10
ATOM 14870 C CA . GLN A 1 84 ? -5.986 -8.016 5.904 1.00 0.84 84 GLN A CA 10
ATOM 14871 C C . GLN A 1 84 ? -6.905 -6.854 5.547 1.00 0.81 84 GLN A C 10
ATOM 14872 O O . GLN A 1 84 ? -6.437 -5.753 5.274 1.00 0.93 84 GLN A O 10
ATOM 14886 N N . ASP A 1 85 ? -8.206 -7.101 5.523 1.00 0.80 85 ASP A N 10
ATOM 14887 C CA . ASP A 1 85 ? -9.161 -6.063 5.155 1.00 0.85 85 ASP A CA 10
ATOM 14888 C C . ASP A 1 85 ? -9.091 -4.909 6.154 1.00 0.81 85 ASP A C 10
ATOM 14889 O O . ASP A 1 85 ? -9.499 -5.027 7.311 1.00 1.39 85 ASP A O 10
ATOM 14898 N N . GLY A 1 86 ? -8.521 -3.803 5.705 1.00 0.44 86 GLY A N 10
ATOM 14899 C CA . GLY A 1 86 ? -8.299 -2.671 6.576 1.00 0.41 86 GLY A CA 10
ATOM 14900 C C . GLY A 1 86 ? -6.841 -2.262 6.598 1.00 0.36 86 GLY A C 10
ATOM 14901 O O . GLY A 1 86 ? -6.518 -1.077 6.580 1.00 0.58 86 GLY A O 10
ATOM 14905 N N . THR A 1 87 ? -5.953 -3.242 6.622 1.00 0.29 87 THR A N 10
ATOM 14906 C CA . THR A 1 87 ? -4.529 -2.973 6.623 1.00 0.27 87 THR A CA 10
ATOM 14907 C C . THR A 1 87 ? -3.837 -3.776 5.532 1.00 0.22 87 THR A C 10
ATOM 14908 O O . THR A 1 87 ? -3.858 -5.005 5.543 1.00 0.28 87 THR A O 10
ATOM 14919 N N . VAL A 1 88 ? -3.201 -3.083 4.610 1.00 0.20 88 VAL A N 10
ATOM 14920 C CA . VAL A 1 88 ? -2.489 -3.748 3.538 1.00 0.18 88 VAL A CA 10
ATOM 14921 C C . VAL A 1 88 ? -1.020 -3.874 3.901 1.00 0.15 88 VAL A C 10
ATOM 14922 O O . VAL A 1 88 ? -0.406 -2.918 4.378 1.00 0.18 88 VAL A O 10
ATOM 14935 N N . ARG A 1 89 ? -0.460 -5.053 3.713 1.00 0.19 89 ARG A N 10
ATOM 14936 C CA . ARG A 1 89 ? 0.924 -5.277 4.078 1.00 0.20 89 ARG A CA 10
ATOM 14937 C C . ARG A 1 89 ? 1.781 -5.476 2.839 1.00 0.20 89 ARG A C 10
ATOM 14938 O O . ARG A 1 89 ? 1.584 -6.418 2.069 1.00 0.30 89 ARG A O 10
ATOM 14959 N N . ILE A 1 90 ? 2.721 -4.569 2.654 1.00 0.17 90 ILE A N 10
ATOM 14960 C CA . ILE A 1 90 ? 3.630 -4.609 1.529 1.00 0.18 90 ILE A CA 10
ATOM 14961 C C . ILE A 1 90 ? 4.971 -5.173 1.974 1.00 0.19 90 ILE A C 10
ATOM 14962 O O . ILE A 1 90 ? 5.519 -4.752 2.994 1.00 0.21 90 ILE A O 10
ATOM 14978 N N . GLU A 1 91 ? 5.490 -6.127 1.226 1.00 0.19 91 GLU A N 10
ATOM 14979 C CA . GLU A 1 91 ? 6.765 -6.730 1.555 1.00 0.21 91 GLU A CA 10
ATOM 14980 C C . GLU A 1 91 ? 7.883 -6.029 0.802 1.00 0.17 91 GLU A C 10
ATOM 14981 O O . GLU A 1 91 ? 7.912 -6.008 -0.430 1.00 0.18 91 GLU A O 10
ATOM 14993 N N . VAL A 1 92 ? 8.787 -5.433 1.556 1.00 0.16 92 VAL A N 10
ATOM 14994 C CA . VAL A 1 92 ? 9.881 -4.676 0.987 1.00 0.14 92 VAL A CA 10
ATOM 14995 C C . VAL A 1 92 ? 11.102 -5.563 0.817 1.00 0.15 92 VAL A C 10
ATOM 14996 O O . VAL A 1 92 ? 11.718 -5.985 1.798 1.00 0.27 92 VAL A O 10
ATOM 15009 N N . LEU A 1 93 ? 11.428 -5.871 -0.425 1.00 0.12 93 LEU A N 10
ATOM 15010 C CA . LEU A 1 93 ? 12.612 -6.649 -0.730 1.00 0.14 93 LEU A CA 10
ATOM 15011 C C . LEU A 1 93 ? 13.795 -5.714 -0.932 1.00 0.14 93 LEU A C 10
ATOM 15012 O O . LEU A 1 93 ? 14.038 -5.240 -2.037 1.00 0.15 93 LEU A O 10
ATOM 15028 N N . GLU A 1 94 ? 14.514 -5.434 0.147 1.00 0.16 94 GLU A N 10
ATOM 15029 C CA . GLU A 1 94 ? 15.651 -4.524 0.097 1.00 0.16 94 GLU A CA 10
ATOM 15030 C C . GLU A 1 94 ? 16.868 -5.223 -0.503 1.00 0.24 94 GLU A C 10
ATOM 15031 O O . GLU A 1 94 ? 17.866 -4.586 -0.845 1.00 0.49 94 GLU A O 10
ATOM 15043 N N . GLY A 1 95 ? 16.774 -6.538 -0.625 1.00 0.40 95 GLY A N 10
ATOM 15044 C CA . GLY A 1 95 ? 17.839 -7.316 -1.211 1.00 0.49 95 GLY A CA 10
ATOM 15045 C C . GLY A 1 95 ? 17.607 -8.795 -1.015 1.00 0.73 95 GLY A C 10
ATOM 15046 O O . GLY A 1 95 ? 17.002 -9.169 0.015 1.00 1.39 95 GLY A O 10
#

Secondary structure (DSSP, 8-state):
------SS--B-SSTTS-EEE--EEEEES-SSS-HHHHHGGGTTSSSSEEEHHHHHHHHHHHHHHHHHTT-TT-EEE---SS--SSEEEEEEE--

B-factor: mean 1.63, std 2.78, range [0.1, 15.98]

Nearest PDB structures (foldseek):
  2mhj-assembly1_A  TM=8.804E-01  e=5.429E-18  Pseudomonas aeruginosa PAO1
  6wim-assembly1_A  TM=8.563E-01  e=3.772E-05  Escherichia coli
  2x8x-assembly1_X  TM=8.417E-01  e=1.356E-04  Thermosynechococcus vestitus
  4ql0-assembly1_A  TM=8.141E-01  e=8.361E-04  Bordetella pertussis Tohama I
  4qky-assembly1_A  TM=8.048E-01  e=1.171E-03  Bordetella pertussis Tohama I

Radius of gyration: 13.45 Å; Cα contacts (8 Å, |Δi|>4): 178; chains: 1; bounding box: 42×23×20 Å

Foldseek 3Di:
DVVPDPQDEDCDPADQADWAAAQAEAEAADDVDHRVRLRVLCVPPHSYTHHPVVLQVSQQSSQVVCCVVVLVVKGKGFPPDPADRHYGYIYIRSD

Organism: Pseudomonas aeruginosa (strain ATCC 15692 / DSM 22644 / CIP 104116 / JCM 14847 / LMG 12228 / 1C / PRS 101 / PAO1) (NCBI:txid208964)